Protein 3PU2 (pdb70)

Structure (mmCIF, N/CA/C/O backbone):
data_3PU2
#
_entry.id   3PU2
#
_cell.length_a   75.214
_cell.length_b   35.856
_cell.length_c   230.468
_cell.angle_alpha   90.000
_cell.angle_beta   98.980
_cell.angle_gamma   90.000
#
_symmetry.space_group_name_H-M   'P 1 2 1'
#
loop_
_entity.id
_entity.type
_entity.pdbx_description
1 polymer 'uncharacterized protein'
2 water water
#
loop_
_atom_site.group_PDB
_atom_site.id
_atom_site.type_symbol
_atom_site.label_atom_id
_atom_site.label_alt_id
_atom_site.label_comp_id
_atom_site.label_asym_id
_atom_site.label_entity_id
_atom_site.label_seq_id
_atom_site.pdbx_PDB_ins_code
_atom_site.Cartn_x
_atom_site.Cartn_y
_atom_site.Cartn_z
_atom_site.occupancy
_atom_site.B_iso_or_equiv
_atom_site.auth_seq_id
_atom_site.auth_comp_id
_atom_site.auth_asym_id
_atom_site.auth_atom_id
_atom_site.pdbx_PDB_model_num
ATOM 1 N N . GLU A 1 4 ? 81.361 16.072 83.509 1.00 59.28 16 GLU A N 1
ATOM 2 C CA . GLU A 1 4 ? 80.159 16.916 83.250 1.00 66.71 16 GLU A CA 1
ATOM 3 C C . GLU A 1 4 ? 79.716 17.647 84.519 1.00 71.67 16 GLU A C 1
ATOM 4 O O . GLU A 1 4 ? 80.352 17.524 85.567 1.00 75.08 16 GLU A O 1
ATOM 10 N N . ILE A 1 5 ? 78.614 18.386 84.418 1.00 63.22 17 ILE A N 1
ATOM 11 C CA . ILE A 1 5 ? 78.099 19.193 85.522 1.00 68.11 17 ILE A CA 1
ATOM 12 C C . ILE A 1 5 ? 77.489 18.455 86.715 1.00 59.62 17 ILE A C 1
ATOM 13 O O . ILE A 1 5 ? 76.492 17.740 86.589 1.00 55.42 17 ILE A O 1
ATOM 18 N N . GLN A 1 6 ? 78.085 18.672 87.884 1.00 62.95 18 GLN A N 1
ATOM 19 C CA . GLN A 1 6 ? 77.633 18.037 89.119 1.00 83.10 18 GLN A CA 1
ATOM 20 C C . GLN A 1 6 ? 76.840 18.972 90.028 1.00 84.68 18 GLN A C 1
ATOM 21 O O . GLN A 1 6 ? 77.287 20.072 90.359 1.00 87.02 18 GLN A O 1
ATOM 27 N N . ILE A 1 7 ? 75.664 18.519 90.437 1.00 80.43 19 ILE A N 1
ATOM 28 C CA . ILE A 1 7 ? 74.828 19.278 91.347 1.00 69.05 19 ILE A CA 1
ATOM 29 C C . ILE A 1 7 ? 75.428 19.025 92.737 1.00 74.59 19 ILE A C 1
ATOM 30 O O . ILE A 1 7 ? 75.816 17.900 93.055 1.00 78.44 19 ILE A O 1
ATOM 35 N N . GLY A 1 8 ? 75.527 20.068 93.553 1.00 81.65 20 GLY A N 1
ATOM 36 C CA . GLY A 1 8 ? 76.075 19.905 94.887 1.00 84.10 20 GLY A CA 1
ATOM 37 C C . GLY A 1 8 ? 74.954 19.773 95.899 1.00 87.51 20 GLY A C 1
ATOM 38 O O . GLY A 1 8 ? 73.781 19.880 95.536 1.00 88.43 20 GLY A O 1
ATOM 39 N N . PRO A 1 9 ? 75.272 19.531 97.178 1.00 95.76 21 PRO A N 1
ATOM 40 C CA . PRO A 1 9 ? 74.222 19.396 98.198 1.00 97.56 21 PRO A CA 1
ATOM 41 C C . PRO A 1 9 ? 73.517 20.723 98.517 1.00 95.23 21 PRO A C 1
ATOM 42 O O . PRO A 1 9 ? 72.290 20.784 98.561 1.00 88.53 21 PRO A O 1
ATOM 46 N N . GLY A 1 10 ? 74.297 21.779 98.740 1.00 103.99 22 GLY A N 1
ATOM 47 C CA . GLY A 1 10 ? 73.726 23.086 99.032 1.00 109.55 22 GLY A CA 1
ATOM 48 C C . GLY A 1 10 ? 72.967 23.215 100.343 1.00 109.53 22 GLY A C 1
ATOM 49 O O . GLY A 1 10 ? 73.494 22.892 101.410 1.00 108.80 22 GLY A O 1
ATOM 50 N N . SER A 1 11 ? 71.731 23.710 100.263 1.00 89.14 23 SER A N 1
ATOM 51 C CA . SER A 1 11 ? 70.884 23.881 101.440 1.00 81.22 23 SER A CA 1
ATOM 52 C C . SER A 1 11 ? 69.482 24.358 101.061 1.00 76.49 23 SER A C 1
ATOM 53 O O . SER A 1 11 ? 69.131 24.420 99.880 1.00 72.52 23 SER A O 1
ATOM 56 N N . ALA A 1 12 ? 68.688 24.698 102.071 1.00 77.66 24 ALA A N 1
ATOM 57 C CA . ALA A 1 12 ? 67.312 25.143 101.871 1.00 79.86 24 ALA A CA 1
ATOM 58 C C . ALA A 1 12 ? 67.165 26.420 101.048 1.00 77.61 24 ALA A C 1
ATOM 59 O O . ALA A 1 12 ? 66.080 26.706 100.534 1.00 85.50 24 ALA A O 1
ATOM 61 N N . THR A 1 13 ? 68.242 27.191 100.934 1.00 55.79 25 THR A N 1
ATOM 62 C CA . THR A 1 13 ? 68.201 28.427 100.168 1.00 62.99 25 THR A CA 1
ATOM 63 C C . THR A 1 13 ? 69.473 28.596 99.357 1.00 63.98 25 THR A C 1
ATOM 64 O O . THR A 1 13 ? 69.785 29.704 98.931 1.00 63.46 25 THR A O 1
ATOM 68 N N . ARG A 1 14 ? 70.195 27.505 99.120 1.00 54.58 26 ARG A N 1
ATOM 69 C CA . ARG A 1 14 ? 71.454 27.585 98.387 1.00 48.49 26 ARG A CA 1
ATOM 70 C C . ARG A 1 14 ? 71.611 26.466 97.355 1.00 58.44 26 ARG A C 1
ATOM 71 O O . ARG A 1 14 ? 71.350 25.305 97.659 1.00 66.67 26 ARG A O 1
ATOM 79 N N . LEU A 1 15 ? 72.021 26.816 96.136 1.00 61.84 27 LEU A N 1
ATOM 80 C CA . LEU A 1 15 ? 72.231 25.823 95.080 1.00 52.65 27 LEU A CA 1
ATOM 81 C C . LEU A 1 15 ? 73.689 25.825 94.676 1.00 47.23 27 LEU A C 1
ATOM 82 O O . LEU A 1 15 ? 74.292 26.882 94.507 1.00 37.20 27 LEU A O 1
ATOM 87 N N . GLU A 1 16 ? 74.255 24.635 94.528 1.00 52.31 28 GLU A N 1
ATOM 88 C CA . GLU A 1 16 ? 75.659 24.507 94.175 1.00 70.25 28 GLU A CA 1
ATOM 89 C C . GLU A 1 16 ? 75.859 23.735 92.877 1.00 71.80 28 GLU A C 1
ATOM 90 O O . GLU A 1 16 ? 75.082 22.843 92.553 1.00 78.31 28 GLU A O 1
ATOM 96 N N . PHE A 1 17 ? 76.896 24.098 92.129 1.00 68.91 29 PHE A N 1
ATOM 97 C CA . PHE A 1 17 ? 77.207 23.438 90.862 1.00 67.95 29 PHE A CA 1
ATOM 98 C C . PHE A 1 17 ? 78.721 23.441 90.700 1.00 70.27 29 PHE A C 1
ATOM 99 O O . PHE A 1 17 ? 79.404 24.324 91.220 1.00 74.56 29 PHE A O 1
ATOM 107 N N . ARG A 1 18 ? 79.235 22.450 89.983 1.00 58.38 30 ARG A N 1
ATOM 108 C CA . ARG A 1 18 ? 80.664 22.333 89.732 1.00 64.84 30 ARG A CA 1
ATOM 109 C C . ARG A 1 18 ? 80.836 21.767 88.332 1.00 63.15 30 ARG A C 1
ATOM 110 O O . ARG A 1 18 ? 80.086 20.889 87.914 1.00 68.81 30 ARG A O 1
ATOM 118 N N . ARG A 1 19 ? 81.824 22.264 87.606 1.00 52.90 31 ARG A N 1
ATOM 119 C CA . ARG A 1 19 ? 82.053 21.797 86.252 1.00 52.77 31 ARG A CA 1
ATOM 120 C C . ARG A 1 19 ? 83.512 21.969 85.839 1.00 51.54 31 ARG A C 1
ATOM 121 O O . ARG A 1 19 ? 84.139 22.979 86.145 1.00 44.60 31 ARG A O 1
ATOM 129 N N . HIS A 1 20 ? 84.048 20.973 85.143 1.00 46.69 32 HIS A N 1
ATOM 130 C CA . HIS A 1 20 ? 85.426 21.016 84.681 1.00 46.28 32 HIS A CA 1
ATOM 131 C C . HIS A 1 20 ? 85.498 21.718 83.329 1.00 51.30 32 HIS A C 1
ATOM 132 O O . HIS A 1 20 ? 84.574 21.639 82.524 1.00 60.70 32 HIS A O 1
ATOM 139 N N . PHE A 1 21 ? 86.603 22.403 83.081 1.00 46.06 33 PHE A N 1
ATOM 140 C CA . PHE A 1 21 ? 86.793 23.130 81.838 1.00 49.58 33 PHE A CA 1
ATOM 141 C C . PHE A 1 21 ? 88.250 22.975 81.435 1.00 67.94 33 PHE A C 1
ATOM 142 O O . PHE A 1 21 ? 89.149 23.132 82.261 1.00 76.50 33 PHE A O 1
ATOM 150 N N . ALA A 1 22 ? 88.479 22.681 80.160 1.00 55.55 34 ALA A N 1
ATOM 151 C CA . ALA A 1 22 ? 89.827 22.499 79.650 1.00 61.19 34 ALA A CA 1
ATOM 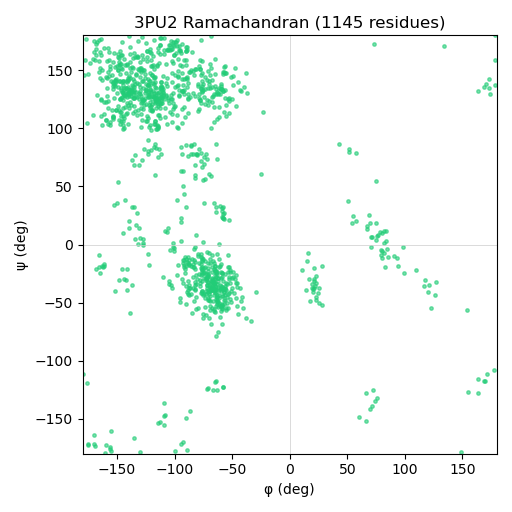152 C C . ALA A 1 22 ? 90.478 23.827 79.279 1.00 57.69 34 ALA A C 1
ATOM 153 O O . ALA A 1 22 ? 90.554 24.175 78.102 1.00 53.64 34 ALA A O 1
ATOM 155 N N . ALA A 1 23 ? 90.949 24.563 80.281 1.00 54.46 35 ALA A N 1
ATOM 156 C CA . ALA A 1 23 ? 91.597 25.849 80.045 1.00 61.76 35 ALA A CA 1
ATOM 157 C C . ALA A 1 23 ? 92.179 26.410 81.336 1.00 65.47 35 ALA A C 1
ATOM 158 O O . ALA A 1 23 ? 91.741 26.060 82.424 1.00 51.17 35 ALA A O 1
ATOM 160 N N . THR A 1 24 ? 93.175 27.279 81.218 1.00 79.80 36 THR A N 1
ATOM 161 C CA . THR A 1 24 ? 93.792 27.867 82.399 1.00 81.31 36 THR A CA 1
ATOM 162 C C . THR A 1 24 ? 92.810 28.860 83.000 1.00 69.01 36 THR A C 1
ATOM 163 O O . THR A 1 24 ? 92.130 29.588 82.277 1.00 52.45 36 THR A O 1
ATOM 167 N N . PRO A 1 25 ? 92.733 28.913 84.335 1.00 65.07 37 PRO A N 1
ATOM 168 C CA . PRO A 1 25 ? 91.809 29.840 84.992 1.00 61.46 37 PRO A CA 1
ATOM 169 C C . PRO A 1 25 ? 91.845 31.265 84.438 1.00 62.07 37 PRO A C 1
ATOM 170 O O . PRO A 1 25 ? 90.857 31.987 84.510 1.00 67.50 37 PRO A O 1
ATOM 174 N N . GLU A 1 26 ? 92.976 31.659 83.869 1.00 61.11 38 GLU A N 1
ATOM 175 C CA . GLU A 1 26 ? 93.117 32.996 83.310 1.00 64.40 38 GLU A CA 1
ATOM 176 C C . GLU A 1 26 ? 92.245 33.145 82.073 1.00 65.50 38 GLU A C 1
ATOM 177 O O . GLU A 1 26 ? 91.770 34.238 81.755 1.00 61.30 38 GLU A O 1
ATOM 183 N N . GLN A 1 27 ? 92.055 32.041 81.361 1.00 80.17 39 GLN A N 1
ATOM 184 C CA . GLN A 1 27 ? 91.253 32.056 80.148 1.00 79.99 39 GLN A CA 1
ATOM 185 C C . GLN A 1 27 ? 89.801 31.903 80.517 1.00 71.58 39 GLN A C 1
ATOM 186 O O . GLN A 1 27 ? 88.930 32.508 79.901 1.00 71.83 39 GLN A O 1
ATOM 192 N N . LEU A 1 28 ? 89.539 31.086 81.525 1.00 52.32 40 LEU A N 1
ATOM 193 C CA . LEU A 1 28 ? 88.173 30.871 81.942 1.00 50.28 40 LEU A CA 1
ATOM 194 C C . LEU A 1 28 ? 87.588 32.155 82.528 1.00 62.20 40 LEU A C 1
ATOM 195 O O . LEU A 1 28 ? 86.423 32.480 82.289 1.00 67.51 40 LEU A O 1
ATOM 200 N N . TRP A 1 29 ? 88.395 32.885 83.291 1.00 60.16 41 TRP A N 1
ATOM 201 C CA . TRP A 1 29 ? 87.950 34.140 83.890 1.00 55.82 41 TRP A CA 1
ATOM 202 C C . TRP A 1 29 ? 87.627 35.151 82.790 1.00 61.73 41 TRP A C 1
ATOM 203 O O . TRP A 1 29 ? 86.680 35.924 82.916 1.00 58.14 41 TRP A O 1
ATOM 214 N N . ALA A 1 30 ? 88.399 35.141 81.709 1.00 65.78 42 ALA A N 1
ATOM 215 C CA . ALA A 1 30 ? 88.157 36.068 80.603 1.00 56.45 42 ALA A CA 1
ATOM 216 C C . ALA A 1 30 ? 86.839 35.718 79.903 1.00 55.57 42 ALA A C 1
ATOM 217 O O . ALA A 1 30 ? 86.157 36.595 79.354 1.00 58.89 42 ALA A O 1
ATOM 219 N N . ALA A 1 31 ? 86.490 34.431 79.935 1.00 45.97 43 ALA A N 1
ATOM 220 C CA . ALA A 1 31 ? 85.267 33.937 79.322 1.00 43.97 43 ALA A CA 1
ATOM 221 C C . ALA A 1 31 ? 84.063 34.271 80.186 1.00 48.93 43 ALA A C 1
ATOM 222 O O . ALA A 1 31 ? 83.021 34.665 79.679 1.00 54.73 43 ALA A O 1
ATOM 224 N N . LEU A 1 32 ? 84.221 34.105 81.496 1.00 57.25 44 LEU A N 1
ATOM 225 C CA . LEU A 1 32 ? 83.160 34.359 82.464 1.00 54.22 44 LEU A CA 1
ATOM 226 C C . LEU A 1 32 ? 82.889 35.828 82.793 1.00 56.84 44 LEU A C 1
ATOM 227 O O . LEU A 1 32 ? 81.817 36.158 83.323 1.00 56.53 44 LEU A O 1
ATOM 232 N N . THR A 1 33 ? 83.834 36.709 82.465 1.00 57.52 45 THR A N 1
ATOM 233 C CA . THR A 1 33 ? 83.680 38.125 82.797 1.00 58.22 45 THR A CA 1
ATOM 234 C C . THR A 1 33 ? 83.842 39.155 81.674 1.00 65.60 45 THR A C 1
ATOM 235 O O . THR A 1 33 ? 83.718 40.354 81.918 1.00 78.25 45 THR A O 1
ATOM 239 N N . SER A 1 34 ? 84.118 38.712 80.454 1.00 53.26 46 SER A N 1
ATOM 240 C CA . SER A 1 34 ? 84.279 39.657 79.357 1.00 49.90 46 SER A CA 1
ATOM 241 C C . SER A 1 34 ? 82.990 39.891 78.561 1.00 53.19 46 SER A C 1
ATOM 242 O O . SER A 1 34 ? 82.294 38.958 78.187 1.00 50.85 46 SER A O 1
ATOM 245 N N . PRO A 1 35 ? 82.652 41.161 78.305 1.00 59.66 47 PRO A N 1
ATOM 246 C CA . PRO A 1 35 ? 81.441 41.495 77.551 1.00 52.94 47 PRO A CA 1
ATOM 247 C C . PRO A 1 35 ? 81.511 41.069 76.088 1.00 49.43 47 PRO A C 1
ATOM 248 O O . PRO A 1 35 ? 80.486 40.968 75.420 1.00 57.06 47 PRO A O 1
ATOM 252 N N . ALA A 1 36 ? 82.716 40.832 75.586 1.00 49.55 48 ALA A N 1
ATOM 253 C CA . ALA A 1 36 ? 82.878 40.425 74.194 1.00 58.23 48 ALA A CA 1
ATOM 254 C C . ALA A 1 36 ? 82.834 38.904 74.005 1.00 55.69 48 ALA A C 1
ATOM 255 O O . ALA A 1 36 ? 82.611 38.423 72.895 1.00 62.10 48 ALA A O 1
ATOM 257 N N . LEU A 1 37 ? 83.040 38.157 75.087 1.00 48.70 49 LEU A N 1
ATOM 258 C CA . LEU A 1 37 ? 83.039 36.703 75.034 1.00 47.07 49 LEU A CA 1
ATOM 259 C C . LEU A 1 37 ? 81.776 36.059 75.612 1.00 51.71 49 LEU A C 1
ATOM 260 O O . LEU A 1 37 ? 81.352 35.001 75.164 1.00 56.92 49 LEU A O 1
ATOM 265 N N . LEU A 1 38 ? 81.164 36.696 76.600 1.00 60.50 50 LEU A N 1
ATOM 266 C CA . LEU A 1 38 ? 79.961 36.144 77.216 1.00 53.53 50 LEU A CA 1
ATOM 267 C C . LEU A 1 38 ? 78.817 35.846 76.253 1.00 41.93 50 LEU A C 1
ATOM 268 O O . LEU A 1 38 ? 78.114 34.857 76.421 1.00 37.94 50 LEU A O 1
ATOM 273 N N . PRO A 1 39 ? 78.588 36.714 75.258 1.00 43.78 51 PRO A N 1
ATOM 274 C CA . PRO A 1 39 ? 77.502 36.485 74.301 1.00 43.13 51 PRO A CA 1
ATOM 275 C C . PRO A 1 39 ? 77.684 35.234 73.447 1.00 39.40 51 PRO A C 1
ATOM 276 O O . PRO A 1 39 ? 76.709 34.626 73.000 1.00 38.82 51 PRO A O 1
ATOM 280 N N . ALA A 1 40 ? 78.939 34.859 73.229 1.00 45.96 52 ALA A N 1
ATOM 281 C CA . ALA A 1 40 ? 79.264 33.708 72.412 1.00 50.89 52 ALA A CA 1
ATOM 282 C C . ALA A 1 40 ? 79.034 32.334 73.052 1.00 58.76 52 ALA A C 1
ATOM 283 O O . ALA A 1 40 ? 79.330 31.310 72.436 1.00 58.73 52 ALA A O 1
ATOM 285 N N . TRP A 1 41 ? 78.517 32.296 74.276 1.00 46.98 53 TRP A N 1
ATOM 286 C CA . TRP A 1 41 ? 78.248 31.011 74.919 1.00 46.64 53 TRP A CA 1
ATOM 287 C C . TRP A 1 41 ? 77.117 31.032 75.938 1.00 44.86 53 TRP A C 1
ATOM 288 O O . TRP A 1 41 ? 76.320 30.098 76.002 1.00 50.98 53 TRP A O 1
ATOM 299 N N . LEU A 1 42 ? 77.041 32.094 76.729 1.00 43.32 54 LEU A N 1
ATOM 300 C CA . LEU A 1 42 ? 76.007 32.211 77.754 1.00 35.00 54 LEU A CA 1
ATOM 301 C C . LEU A 1 42 ? 74.647 32.682 77.232 1.00 35.94 54 LEU A C 1
ATOM 302 O O . LEU A 1 42 ? 74.252 33.833 77.413 1.00 45.84 54 LEU A O 1
ATOM 307 N N . PHE A 1 43 ? 73.936 31.763 76.594 1.00 30.18 55 PHE A N 1
ATOM 308 C CA . PHE A 1 43 ? 72.622 32.031 76.035 1.00 36.07 55 PHE A CA 1
ATOM 309 C C . PHE A 1 43 ? 71.885 30.705 75.901 1.00 40.24 55 PHE A C 1
ATOM 310 O O . PHE A 1 43 ? 72.509 29.645 75.881 1.00 50.93 55 PHE A O 1
ATOM 318 N N . ALA A 1 44 ? 70.558 30.756 75.833 1.00 37.67 56 ALA A N 1
ATOM 319 C CA . ALA A 1 44 ? 69.785 29.528 75.667 1.00 39.56 56 ALA A CA 1
ATOM 320 C C . ALA A 1 44 ? 69.305 29.448 74.216 1.00 52.63 56 ALA A C 1
ATOM 321 O O . ALA A 1 44 ? 69.456 30.403 73.449 1.00 52.31 56 ALA A O 1
ATOM 323 N N . ARG A 1 45 ? 68.731 28.305 73.854 1.00 57.77 57 ARG A N 1
ATOM 324 C CA . ARG A 1 45 ? 68.224 28.050 72.504 1.00 56.05 57 ARG A CA 1
ATOM 325 C C . ARG A 1 45 ? 67.173 29.077 72.048 1.00 45.25 57 ARG A C 1
ATOM 326 O O . ARG A 1 45 ? 66.066 29.151 72.602 1.00 49.23 57 ARG A O 1
ATOM 334 N N . GLY A 1 46 ? 67.533 29.863 71.032 1.00 42.14 58 GLY A N 1
ATOM 335 C CA . GLY A 1 46 ? 66.630 30.871 70.500 1.00 55.89 58 GLY A CA 1
ATOM 336 C C . GLY A 1 46 ? 66.581 32.188 71.264 1.00 62.77 58 GLY A C 1
ATOM 337 O O . GLY A 1 46 ? 65.701 33.008 71.034 1.00 77.72 58 GLY A O 1
ATOM 338 N N . TRP A 1 47 ? 67.523 32.392 72.180 1.00 37.45 59 TRP A N 1
ATOM 339 C CA . TRP A 1 47 ? 67.585 33.613 72.972 1.00 23.31 59 TRP A CA 1
ATOM 340 C C . TRP A 1 47 ? 69.030 34.098 73.063 1.00 28.45 59 TRP A C 1
ATOM 341 O O . TRP A 1 47 ? 69.671 33.972 74.108 1.00 25.44 59 TRP A O 1
ATOM 352 N N . PRO A 1 48 ? 69.567 34.637 71.957 1.00 29.98 60 PRO A N 1
ATOM 353 C CA . PRO A 1 48 ? 70.933 35.148 71.919 1.00 28.46 60 PRO A CA 1
ATOM 354 C C . PRO A 1 48 ? 71.085 36.332 72.872 1.00 33.58 60 PRO A C 1
ATOM 355 O O . PRO A 1 48 ? 70.098 36.976 73.231 1.00 29.82 60 PRO A O 1
ATOM 367 N N . THR A 1 50 ? 71.812 39.946 73.543 1.00 35.15 62 THR A N 1
ATOM 368 C CA . THR A 1 50 ? 71.854 41.168 72.760 1.00 40.96 62 THR A CA 1
ATOM 369 C C . THR A 1 50 ? 72.489 42.356 73.468 1.00 44.00 62 THR A C 1
ATOM 370 O O . THR A 1 50 ? 72.928 43.294 72.807 1.00 49.61 62 THR A O 1
ATOM 374 N N . GLU A 1 51 ? 72.538 42.331 74.798 1.00 50.72 63 GLU A N 1
ATOM 375 C CA . GLU A 1 51 ? 73.187 43.416 75.550 1.00 48.23 63 GLU A CA 1
ATOM 376 C C . GLU A 1 51 ? 74.012 42.818 76.674 1.00 40.22 63 GLU A C 1
ATOM 377 O O . GLU A 1 51 ? 73.538 41.964 77.428 1.00 34.86 63 GLU A O 1
ATOM 383 N N . CYS A 1 52 ? 75.253 43.263 76.793 1.00 40.59 64 CYS A N 1
ATOM 384 C CA . CYS A 1 52 ? 76.085 42.710 77.830 1.00 34.34 64 CYS A CA 1
ATOM 385 C C . CYS A 1 52 ? 77.095 43.668 78.432 1.00 49.69 64 CYS A C 1
ATOM 386 O O . CYS A 1 52 ? 78.133 43.972 77.846 1.00 66.14 64 CYS A O 1
ATOM 389 N N . VAL A 1 53 ? 76.767 44.128 79.627 1.00 40.22 65 VAL A N 1
ATOM 390 C CA . VAL A 1 53 ? 77.620 45.018 80.379 1.00 44.17 65 VAL A CA 1
ATOM 391 C C . VAL A 1 53 ? 78.104 44.208 81.575 1.00 46.31 65 VAL A C 1
ATOM 392 O O . VAL A 1 53 ? 77.305 43.674 82.340 1.00 47.72 65 VAL A O 1
ATOM 396 N N . PHE A 1 54 ? 79.416 44.102 81.713 1.00 36.94 66 PHE A N 1
ATOM 397 C CA . PHE A 1 54 ? 80.013 43.368 82.821 1.00 38.35 66 PHE A CA 1
ATOM 398 C C . PHE A 1 54 ? 81.309 44.099 83.168 1.00 50.85 66 PHE A C 1
ATOM 399 O O . PHE A 1 54 ? 82.154 44.365 82.301 1.00 51.72 66 PHE A O 1
ATOM 407 N N . GLU A 1 55 ? 81.436 44.453 84.439 1.00 39.36 67 GLU A N 1
ATOM 408 C CA . GLU A 1 55 ? 82.600 45.162 84.948 1.00 41.00 67 GLU A CA 1
ATOM 409 C C . GLU A 1 55 ? 83.012 44.339 86.164 1.00 58.10 67 GLU A C 1
ATOM 410 O O . GLU A 1 55 ? 82.390 44.444 87.216 1.00 64.23 67 GLU A O 1
ATOM 416 N N . PRO A 1 56 ? 84.053 43.495 86.030 1.00 61.61 68 PRO A N 1
ATOM 417 C CA . PRO A 1 56 ? 84.546 42.630 87.114 1.00 59.33 68 PRO A CA 1
ATOM 418 C C . PRO A 1 56 ? 85.487 43.235 88.152 1.00 61.56 68 PRO A C 1
ATOM 419 O O . PRO A 1 56 ? 86.601 42.741 88.349 1.00 53.09 68 PRO A O 1
ATOM 423 N N . HIS A 1 57 ? 85.018 44.293 88.814 1.00 65.29 69 HIS A N 1
ATOM 424 C CA . HIS A 1 57 ? 85.759 44.988 89.864 1.00 60.07 69 HIS A CA 1
ATOM 425 C C . HIS A 1 57 ? 84.723 45.503 90.850 1.00 56.87 69 HIS A C 1
ATOM 426 O O . HIS A 1 57 ? 83.614 45.838 90.443 1.00 63.64 69 HIS A O 1
ATOM 433 N N . LYS A 1 58 ? 85.063 45.561 92.139 1.00 48.70 70 LYS A N 1
ATOM 434 C CA . LYS A 1 58 ? 84.102 46.030 93.146 1.00 52.05 70 LYS A CA 1
ATOM 435 C C . LYS A 1 58 ? 83.248 47.219 92.671 1.00 44.10 70 LYS A C 1
ATOM 436 O O . LYS A 1 58 ? 83.752 48.169 92.057 1.00 51.24 70 LYS A O 1
ATOM 442 N N . GLY A 1 59 ? 81.946 47.133 92.949 1.00 39.39 71 GLY A N 1
ATOM 443 C CA . GLY A 1 59 ? 80.999 48.176 92.572 1.00 45.28 71 GLY A CA 1
ATOM 444 C C . GLY A 1 59 ? 80.562 48.104 91.120 1.00 52.38 71 GLY A C 1
ATOM 445 O O . GLY A 1 59 ? 79.687 48.850 90.679 1.00 58.66 71 GLY A O 1
ATOM 446 N N . GLY A 1 60 ? 81.174 47.191 90.376 1.00 42.37 72 GLY A N 1
ATOM 447 C CA . GLY A 1 60 ? 80.853 47.043 88.969 1.00 41.25 72 GLY A CA 1
ATOM 448 C C . GLY A 1 60 ? 79.397 46.771 88.653 1.00 42.34 72 GLY A C 1
ATOM 449 O O . GLY A 1 60 ? 78.660 46.201 89.455 1.00 40.93 72 GLY A O 1
ATOM 450 N N . LEU A 1 61 ? 78.992 47.188 87.461 1.00 49.78 73 LEU A N 1
ATOM 451 C CA . LEU A 1 61 ? 77.633 46.991 86.998 1.00 45.60 73 LEU A CA 1
ATOM 452 C C . LEU A 1 61 ? 77.559 45.753 86.116 1.00 37.90 73 LEU A C 1
ATOM 453 O O . LEU A 1 61 ? 78.492 45.437 85.386 1.00 41.21 73 LEU A O 1
ATOM 458 N N . ILE A 1 62 ? 76.441 45.052 86.221 1.00 36.90 74 ILE A N 1
ATOM 459 C CA . ILE A 1 62 ? 76.173 43.864 85.436 1.00 38.32 74 ILE A CA 1
ATOM 460 C C . ILE A 1 62 ? 74.798 44.085 84.836 1.00 40.27 74 ILE A C 1
ATOM 461 O O . ILE A 1 62 ? 73.825 44.287 85.564 1.00 37.17 74 ILE A O 1
ATOM 466 N N . ARG A 1 63 ? 74.723 44.058 83.512 1.00 23.79 75 ARG A N 1
ATOM 467 C CA . ARG A 1 63 ? 73.453 44.239 82.820 1.00 31.89 75 ARG A CA 1
ATOM 468 C C . ARG A 1 63 ? 73.432 43.278 81.636 1.00 38.85 75 ARG A C 1
ATOM 469 O O . ARG A 1 63 ? 74.302 43.351 80.774 1.00 42.98 75 ARG A O 1
ATOM 477 N N . GLN A 1 64 ? 72.459 42.366 81.610 1.00 38.25 76 GLN A N 1
ATOM 478 C CA . GLN A 1 64 ? 72.350 41.379 80.528 1.00 30.14 76 GLN A CA 1
ATOM 479 C C . GLN A 1 64 ? 70.942 41.303 79.955 1.00 35.17 76 GLN A C 1
ATOM 480 O O . GLN A 1 64 ? 69.953 41.336 80.697 1.00 41.11 76 GLN A O 1
ATOM 486 N N . VAL A 1 65 ? 70.857 41.215 78.630 1.00 28.36 77 VAL A N 1
ATOM 487 C CA . VAL A 1 65 ? 69.564 41.117 77.961 1.00 14.16 77 VAL A CA 1
ATOM 488 C C . VAL A 1 65 ? 69.564 40.108 76.832 1.00 22.83 77 VAL A C 1
ATOM 489 O O . VAL A 1 65 ? 70.396 40.143 75.936 1.00 41.77 77 VAL A O 1
ATOM 493 N N . TRP A 1 66 ? 68.601 39.208 76.879 1.00 35.62 78 TRP A N 1
ATOM 494 C CA . TRP A 1 66 ? 68.458 38.207 75.842 1.00 20.97 78 TRP A CA 1
ATOM 495 C C . TRP A 1 66 ? 67.170 38.530 75.082 1.00 31.17 78 TRP A C 1
ATOM 496 O O . TRP A 1 66 ? 66.150 38.925 75.672 1.00 34.39 78 TRP A O 1
ATOM 507 N N . THR A 1 67 ? 67.237 38.381 73.769 1.00 33.77 79 THR A N 1
ATOM 508 C CA . THR A 1 67 ? 66.090 38.618 72.926 1.00 24.44 79 THR A CA 1
ATOM 509 C C . THR A 1 67 ? 65.714 37.308 72.262 1.00 29.90 79 THR A C 1
ATOM 510 O O . THR A 1 67 ? 66.530 36.673 71.582 1.00 47.02 79 THR A O 1
ATOM 514 N N . GLY A 1 68 ? 64.466 36.916 72.455 1.00 29.52 80 GLY A N 1
ATOM 515 C CA . GLY A 1 68 ? 63.992 35.679 71.863 1.00 50.97 80 GLY A CA 1
ATOM 516 C C . GLY A 1 68 ? 63.304 35.884 70.528 1.00 53.70 80 GLY A C 1
ATOM 517 O O . GLY A 1 68 ? 63.339 36.989 69.968 1.00 41.60 80 GLY A O 1
ATOM 518 N N . PRO A 1 69 ? 62.685 34.828 69.976 1.00 62.31 81 PRO A N 1
ATOM 519 C CA . PRO A 1 69 ? 62.016 35.013 68.696 1.00 70.50 81 PRO A CA 1
ATOM 520 C C . PRO A 1 69 ? 60.813 35.894 69.008 1.00 79.46 81 PRO A C 1
ATOM 521 O O . PRO A 1 69 ? 60.347 35.935 70.157 1.00 88.15 81 PRO A O 1
ATOM 525 N N . GLU A 1 70 ? 60.329 36.610 68.004 1.00 70.46 82 GLU A N 1
ATOM 526 C CA . GLU A 1 70 ? 59.181 37.489 68.191 1.00 64.78 82 GLU A CA 1
ATOM 527 C C . GLU A 1 70 ? 59.509 38.829 68.850 1.00 49.17 82 GLU A C 1
ATOM 528 O O . GLU A 1 70 ? 58.656 39.713 68.915 1.00 56.79 82 GLU A O 1
ATOM 534 N N . GLY A 1 71 ? 60.738 38.976 69.337 1.00 37.44 83 GLY A N 1
ATOM 535 C CA . GLY A 1 71 ? 61.145 40.235 69.941 1.00 43.12 83 GLY A CA 1
ATOM 536 C C . GLY A 1 71 ? 61.153 40.419 71.454 1.00 44.35 83 GLY A C 1
ATOM 537 O O . GLY A 1 71 ? 61.884 41.284 71.945 1.00 57.53 83 GLY A O 1
ATOM 538 N N . ARG A 1 72 ? 60.360 39.651 72.203 1.00 23.15 84 ARG A N 1
ATOM 539 C CA . ARG A 1 72 ? 60.343 39.818 73.665 1.00 28.35 84 ARG A CA 1
ATOM 540 C C . ARG A 1 72 ? 61.744 39.673 74.278 1.00 35.89 84 ARG A C 1
ATOM 541 O O . ARG A 1 72 ? 62.593 38.930 73.770 1.00 44.54 84 ARG A O 1
ATOM 549 N N . THR A 1 73 ? 61.984 40.406 75.364 1.00 46.47 85 THR A N 1
ATOM 550 C CA . THR A 1 73 ? 63.270 40.349 76.047 1.00 34.64 85 THR A CA 1
ATOM 551 C C . THR A 1 73 ? 63.174 39.775 77.451 1.00 43.66 85 THR A C 1
ATOM 552 O O . THR A 1 73 ? 62.091 39.586 78.015 1.00 51.29 85 THR A O 1
ATOM 556 N N . ARG A 1 74 ? 64.341 39.502 78.004 1.00 33.20 86 ARG A N 1
ATOM 557 C CA . ARG A 1 74 ? 64.463 38.953 79.327 1.00 32.67 86 ARG A CA 1
ATOM 558 C C . ARG A 1 74 ? 65.829 39.437 79.785 1.00 44.00 86 ARG A C 1
ATOM 559 O O . ARG A 1 74 ? 66.836 39.256 79.086 1.00 44.87 86 ARG A O 1
ATOM 567 N N . GLY A 1 75 ? 65.871 40.081 80.942 1.00 39.98 87 GLY A N 1
ATOM 568 C CA . GLY A 1 75 ? 67.148 40.573 81.400 1.00 29.35 87 GLY A CA 1
ATOM 569 C C . GLY A 1 75 ? 67.375 40.545 82.889 1.00 40.67 87 GLY A C 1
ATOM 570 O O . GLY A 1 75 ? 66.480 40.226 83.684 1.00 41.55 87 GLY A O 1
ATOM 571 N N . LEU A 1 76 ? 68.596 40.897 83.265 1.00 39.03 88 LEU A N 1
ATOM 572 C CA . LEU A 1 76 ? 68.960 40.920 84.660 1.00 42.78 88 LEU A CA 1
ATOM 573 C C . LEU A 1 76 ? 69.987 42.010 84.931 1.00 50.63 88 LEU A C 1
ATOM 574 O O . LEU A 1 76 ? 70.718 42.437 84.043 1.00 52.47 88 LEU A O 1
ATOM 579 N N . THR A 1 77 ? 70.005 42.466 86.171 1.00 50.75 89 THR A N 1
ATOM 580 C CA . THR A 1 77 ? 70.926 43.491 86.606 1.00 49.73 89 THR A CA 1
ATOM 581 C C . THR A 1 77 ? 71.542 42.929 87.865 1.00 42.08 89 THR A C 1
ATOM 582 O O . THR A 1 77 ? 70.963 42.051 88.511 1.00 47.51 89 THR A O 1
ATOM 586 N N . GLY A 1 78 ? 72.717 43.427 88.207 1.00 48.58 90 GLY A N 1
ATOM 587 C CA . GLY A 1 78 ? 73.388 42.961 89.399 1.00 44.78 90 GLY A CA 1
ATOM 588 C C . GLY A 1 78 ? 74.557 43.880 89.636 1.00 52.79 90 GLY A C 1
ATOM 589 O O . GLY A 1 78 ? 74.851 44.768 88.825 1.00 35.55 90 GLY A O 1
ATOM 590 N N . ARG A 1 79 ? 75.238 43.660 90.748 1.00 50.76 91 ARG A N 1
ATOM 591 C CA . ARG A 1 79 ? 76.375 44.477 91.104 1.00 48.07 91 ARG A CA 1
ATOM 592 C C . ARG A 1 79 ? 77.508 43.545 91.502 1.00 37.56 91 ARG A C 1
ATOM 593 O O . ARG A 1 79 ? 77.268 42.539 92.164 1.00 35.57 91 ARG A O 1
ATOM 601 N N . VAL A 1 80 ? 78.730 43.848 91.090 1.00 33.29 92 VAL A N 1
ATOM 602 C CA . VAL A 1 80 ? 79.849 43.031 91.521 1.00 35.30 92 VAL A CA 1
ATOM 603 C C . VAL A 1 80 ? 80.166 43.452 92.970 1.00 52.96 92 VAL A C 1
ATOM 604 O O . VAL A 1 80 ? 80.396 44.630 93.231 1.00 68.44 92 VAL A O 1
ATOM 608 N N . ILE A 1 81 ? 80.164 42.496 93.904 1.00 52.45 93 ILE A N 1
ATOM 609 C CA . ILE A 1 81 ? 80.452 42.765 95.321 1.00 33.72 93 ILE A CA 1
ATOM 610 C C . ILE A 1 81 ? 81.943 42.703 95.601 1.00 42.63 93 ILE A C 1
ATOM 611 O O . ILE A 1 81 ? 82.463 43.455 96.415 1.00 56.82 93 ILE A O 1
ATOM 616 N N . LEU A 1 82 ? 82.625 41.778 94.941 1.00 54.94 94 LEU A N 1
ATOM 617 C CA . LEU A 1 82 ? 84.064 41.645 95.099 1.00 63.47 94 LEU A CA 1
ATOM 618 C C . LEU A 1 82 ? 84.640 40.820 93.954 1.00 58.95 94 LEU A C 1
ATOM 619 O O . LEU A 1 82 ? 83.961 39.941 93.418 1.00 65.25 94 LEU A O 1
ATOM 624 N N . ALA A 1 83 ? 85.893 41.097 93.594 1.00 52.72 95 ALA A N 1
ATOM 625 C CA . ALA A 1 83 ? 86.539 40.394 92.488 1.00 53.62 95 ALA A CA 1
ATOM 626 C C . ALA A 1 83 ? 88.046 40.194 92.658 1.00 57.63 95 ALA A C 1
ATOM 627 O O . ALA A 1 83 ? 88.835 41.154 92.642 1.00 55.81 95 ALA A O 1
ATOM 629 N N . GLU A 1 84 ? 88.432 38.929 92.792 1.00 63.07 96 GLU A N 1
ATOM 630 C CA . GLU A 1 84 ? 89.826 38.538 92.952 1.00 68.33 96 GLU A CA 1
ATOM 631 C C . GLU A 1 84 ? 90.302 37.717 91.737 1.00 66.40 96 GLU A C 1
ATOM 632 O O . GLU A 1 84 ? 90.431 36.493 91.814 1.00 73.76 96 GLU A O 1
ATOM 638 N N . PRO A 1 85 ? 90.554 38.376 90.592 1.00 45.79 97 PRO A N 1
ATOM 639 C CA . PRO A 1 85 ? 91.008 37.580 89.445 1.00 44.62 97 PRO A CA 1
ATOM 640 C C . PRO A 1 85 ? 92.258 36.755 89.709 1.00 59.95 97 PRO A C 1
ATOM 641 O O . PRO A 1 85 ? 93.243 37.268 90.235 1.00 72.81 97 PRO A O 1
ATOM 645 N N . PRO A 1 86 ? 92.239 35.471 89.315 1.00 67.84 98 PRO A N 1
ATOM 646 C CA . PRO A 1 86 ? 91.064 34.889 88.663 1.00 68.92 98 PRO A CA 1
ATOM 647 C C . PRO A 1 86 ? 90.159 33.908 89.423 1.00 74.91 98 PRO A C 1
ATOM 648 O O . PRO A 1 86 ? 89.272 33.300 88.821 1.00 92.57 98 PRO A O 1
ATOM 652 N N . HIS A 1 87 ? 90.333 33.777 90.733 1.00 65.65 99 HIS A N 1
ATOM 653 C CA . HIS A 1 87 ? 89.732 32.685 91.489 1.00 79.45 99 HIS A CA 1
ATOM 654 C C . HIS A 1 87 ? 88.383 32.939 92.122 1.00 77.06 99 HIS A C 1
ATOM 655 O O . HIS A 1 87 ? 87.700 31.997 92.524 1.00 87.95 99 HIS A O 1
ATOM 662 N N . ARG A 1 88 ? 87.996 34.196 92.233 1.00 61.54 100 ARG A N 1
ATOM 663 C CA . ARG A 1 88 ? 86.728 34.464 92.881 1.00 50.10 100 ARG A CA 1
ATOM 664 C C . ARG A 1 88 ? 86.026 35.717 92.404 1.00 43.24 100 ARG A C 1
ATOM 665 O O . ARG A 1 88 ? 86.658 36.725 92.101 1.00 50.10 100 ARG A O 1
ATOM 673 N N . LEU A 1 89 ? 84.706 35.636 92.320 1.00 45.10 101 LEU A N 1
ATOM 674 C CA . LEU A 1 89 ? 83.884 36.772 91.913 1.00 43.51 101 LEU A CA 1
ATOM 675 C C . LEU A 1 89 ? 82.529 36.578 92.558 1.00 47.69 101 LEU A C 1
ATOM 676 O O . LEU A 1 89 ? 81.984 35.467 92.593 1.00 42.52 101 LEU A O 1
ATOM 681 N N . ILE A 1 90 ? 81.990 37.665 93.083 1.00 53.01 102 ILE A N 1
ATOM 682 C CA . ILE A 1 90 ? 80.702 37.622 93.744 1.00 41.37 102 ILE A CA 1
ATOM 683 C C . ILE A 1 90 ? 79.887 38.808 93.257 1.00 40.93 102 ILE A C 1
ATOM 684 O O . ILE A 1 90 ? 80.379 39.952 93.212 1.00 40.97 102 ILE A O 1
ATOM 689 N N . HIS A 1 91 ? 78.653 38.538 92.861 1.00 35.12 103 HIS A N 1
ATOM 690 C CA . HIS A 1 91 ? 77.792 39.611 92.421 1.00 33.20 103 HIS A CA 1
ATOM 691 C C . HIS A 1 91 ? 76.377 39.252 92.757 1.00 40.59 103 HIS A C 1
ATOM 692 O O . HIS A 1 91 ? 76.064 38.095 93.060 1.00 36.42 103 HIS A O 1
ATOM 699 N N . SER A 1 92 ? 75.519 40.252 92.727 1.00 38.02 104 SER A N 1
ATOM 700 C CA . SER A 1 92 ? 74.121 40.019 93.002 1.00 34.94 104 SER A CA 1
ATOM 701 C C . SER A 1 92 ? 73.467 39.883 91.629 1.00 40.27 104 SER A C 1
ATOM 702 O O . SER A 1 92 ? 74.043 40.307 90.630 1.00 39.62 104 SER A O 1
ATOM 705 N N . GLU A 1 93 ? 72.295 39.260 91.575 1.00 30.35 105 GLU A N 1
ATOM 706 C CA . GLU A 1 93 ? 71.567 39.119 90.324 1.00 29.65 105 GLU A CA 1
ATOM 707 C C . GLU A 1 93 ? 70.106 39.356 90.633 1.00 37.55 105 GLU A C 1
ATOM 708 O O . GLU A 1 93 ? 69.626 39.004 91.713 1.00 40.32 105 GLU A O 1
ATOM 714 N N . LEU A 1 94 ? 69.406 39.965 89.687 1.00 33.31 106 LEU A N 1
ATOM 715 C CA . LEU A 1 94 ? 67.984 40.213 89.829 1.00 43.05 106 LEU A CA 1
ATOM 716 C C . LEU A 1 94 ? 67.337 40.299 88.454 1.00 42.42 106 LEU A C 1
ATOM 717 O O . LEU A 1 94 ? 67.598 41.238 87.706 1.00 50.30 106 LEU A O 1
ATOM 722 N N . TYR A 1 95 ? 66.524 39.293 88.119 1.00 39.07 107 TYR A N 1
ATOM 723 C CA . TYR A 1 95 ? 65.813 39.304 86.833 1.00 42.67 107 TYR A CA 1
ATOM 724 C C . TYR A 1 95 ? 64.512 40.066 87.032 1.00 52.75 107 TYR A C 1
ATOM 725 O O . TYR A 1 95 ? 64.444 40.993 87.858 1.00 50.36 107 TYR A O 1
ATOM 734 N N . ASP A 1 96 ? 63.468 39.584 86.348 1.00 72.35 108 ASP A N 1
ATOM 735 C CA . ASP A 1 96 ? 62.127 40.163 86.392 1.00 68.09 108 ASP A CA 1
ATOM 736 C C . ASP A 1 96 ? 61.029 39.115 86.193 1.00 61.83 108 ASP A C 1
ATOM 737 O O . ASP A 1 96 ? 60.249 39.234 85.243 1.00 68.01 108 ASP A O 1
ATOM 742 N N . THR A 1 100 ? 60.507 35.260 88.633 1.00 71.26 112 THR A N 1
ATOM 743 C CA . THR A 1 100 ? 61.588 35.890 89.375 1.00 76.90 112 THR A CA 1
ATOM 744 C C . THR A 1 100 ? 62.072 34.959 90.505 1.00 83.42 112 THR A C 1
ATOM 745 O O . THR A 1 100 ? 62.534 33.825 90.260 1.00 68.98 112 THR A O 1
ATOM 749 N N . GLY A 1 101 ? 61.945 35.464 91.733 1.00 101.14 113 GLY A N 1
ATOM 750 C CA . GLY A 1 101 ? 62.356 34.759 92.933 1.00 87.07 113 GLY A CA 1
ATOM 751 C C . GLY A 1 101 ? 62.663 35.807 93.993 1.00 80.79 113 GLY A C 1
ATOM 752 O O . GLY A 1 101 ? 62.073 35.818 95.071 1.00 90.09 113 GLY A O 1
ATOM 753 N N . GLY A 1 102 ? 63.573 36.715 93.652 1.00 72.29 114 GLY A N 1
ATOM 754 C CA . GLY A 1 102 ? 64.004 37.780 94.548 1.00 59.63 114 GLY A CA 1
ATOM 755 C C . GLY A 1 102 ? 65.461 38.044 94.189 1.00 55.50 114 GLY A C 1
ATOM 756 O O . GLY A 1 102 ? 65.986 37.401 93.266 1.00 47.50 114 GLY A O 1
ATOM 757 N N . GLU A 1 103 ? 66.130 38.959 94.885 1.00 50.32 115 GLU A N 1
ATOM 758 C CA . GLU A 1 103 ? 67.534 39.224 94.560 1.00 46.99 115 GLU A CA 1
ATOM 759 C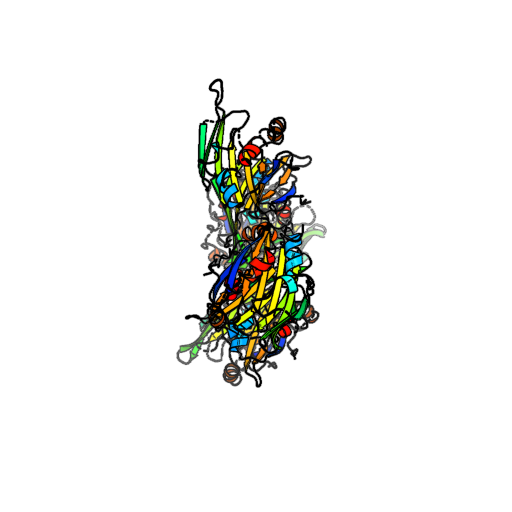 C . GLU A 1 103 ? 68.396 38.034 94.984 1.00 45.38 115 GLU A C 1
ATOM 760 O O . GLU A 1 103 ? 68.226 37.516 96.078 1.00 60.39 115 GLU A O 1
ATOM 766 N N . THR A 1 104 ? 69.311 37.592 94.128 1.00 33.98 116 THR A N 1
ATOM 767 C CA . THR A 1 104 ? 70.160 36.453 94.477 1.00 29.93 116 THR A CA 1
ATOM 768 C C . THR A 1 104 ? 71.643 36.813 94.514 1.00 35.70 116 THR A C 1
ATOM 769 O O . THR A 1 104 ? 72.089 37.761 93.845 1.00 37.75 116 THR A O 1
ATOM 773 N N . LEU A 1 105 ? 72.414 36.057 95.290 1.00 43.66 117 LEU A N 1
ATOM 774 C CA . LEU A 1 105 ? 73.856 36.306 95.367 1.00 42.07 117 LEU A CA 1
ATOM 775 C C . LEU A 1 105 ? 74.578 35.104 94.772 1.00 42.92 117 LEU A C 1
ATOM 776 O O . LEU A 1 105 ? 74.437 33.978 95.260 1.00 42.76 117 LEU A O 1
ATOM 781 N N . VAL A 1 106 ? 75.365 35.365 93.733 1.00 33.88 118 VAL A N 1
ATOM 782 C CA . VAL A 1 106 ? 76.083 34.335 93.005 1.00 33.26 118 VAL A CA 1
ATOM 783 C C . VAL A 1 106 ? 77.572 34.326 93.261 1.00 39.32 118 VAL A C 1
ATOM 784 O O . VAL A 1 106 ? 78.238 35.342 93.109 1.00 45.42 118 VAL A O 1
ATOM 788 N N . THR A 1 107 ? 78.100 33.159 93.605 1.00 53.54 119 THR A N 1
ATOM 789 C CA . THR A 1 107 ? 79.519 33.018 93.915 1.00 60.05 119 THR A CA 1
ATOM 790 C C . THR A 1 107 ? 80.245 32.082 92.951 1.00 55.05 119 THR A C 1
ATOM 791 O O . THR A 1 107 ? 79.870 30.928 92.792 1.00 66.09 119 THR A O 1
ATOM 795 N N . LEU A 1 108 ? 81.289 32.588 92.313 1.00 43.92 120 LEU A N 1
ATOM 796 C CA . LEU A 1 108 ? 82.069 31.789 91.382 1.00 48.09 120 LEU A CA 1
ATOM 797 C C . LEU A 1 108 ? 83.478 31.628 91.916 1.00 58.37 120 LEU A C 1
ATOM 798 O O . LEU A 1 108 ? 84.177 32.605 92.187 1.00 58.37 120 LEU A O 1
ATOM 803 N N . GLN A 1 109 ? 83.898 30.385 92.048 1.00 70.17 121 GLN A N 1
ATOM 804 C CA . GLN A 1 109 ? 85.231 30.088 92.538 1.00 81.13 121 GLN A CA 1
ATOM 805 C C . GLN A 1 109 ? 85.946 29.248 91.477 1.00 78.36 121 GLN A C 1
ATOM 806 O O . GLN A 1 109 ? 85.426 28.220 91.035 1.00 76.23 121 GLN A O 1
ATOM 812 N N . LEU A 1 110 ? 87.130 29.692 91.066 1.00 68.15 122 LEU A N 1
ATOM 813 C CA . LEU A 1 110 ? 87.918 28.970 90.073 1.00 66.14 122 LEU A CA 1
ATOM 814 C C . LEU A 1 110 ? 89.212 28.395 90.669 1.00 82.64 122 LEU A C 1
ATOM 815 O O . LEU A 1 110 ? 90.135 29.138 90.986 1.00 88.21 122 LEU A O 1
ATOM 820 N N . LEU A 1 111 ? 89.270 27.073 90.820 1.00 81.83 123 LEU A N 1
ATOM 821 C CA . LEU A 1 111 ? 90.456 26.406 91.361 1.00 91.63 123 LEU A CA 1
ATOM 822 C C . LEU A 1 111 ? 91.060 25.463 90.327 1.00 99.99 123 LEU A C 1
ATOM 823 O O . LEU A 1 111 ? 90.353 24.650 89.732 1.00 104.38 123 LEU A O 1
ATOM 828 N N . PRO A 1 112 ? 92.380 25.563 90.094 1.00 103.48 124 PRO A N 1
ATOM 829 C CA . PRO A 1 112 ? 93.051 24.700 89.119 1.00 98.56 124 PRO A CA 1
ATOM 830 C C . PRO A 1 112 ? 92.976 23.242 89.533 1.00 94.76 124 PRO A C 1
ATOM 831 O O . PRO A 1 112 ? 93.253 22.905 90.680 1.00 101.81 124 PRO A O 1
ATOM 835 N N . VAL A 1 113 ? 92.581 22.390 88.594 1.00 70.43 125 VAL A N 1
ATOM 836 C CA . VAL A 1 113 ? 92.474 20.954 88.818 1.00 70.52 125 VAL A CA 1
ATOM 837 C C . VAL A 1 113 ? 93.259 20.316 87.686 1.00 74.52 125 VAL A C 1
ATOM 838 O O . VAL A 1 113 ? 93.554 20.983 86.702 1.00 80.57 125 VAL A O 1
ATOM 842 N N . GLU A 1 114 ? 93.624 19.046 87.819 1.00 86.71 126 GLU A N 1
ATOM 843 C CA . GLU A 1 114 ? 94.378 18.405 86.753 1.00 95.38 126 GLU A CA 1
ATOM 844 C C . GLU A 1 114 ? 93.474 18.280 85.538 1.00 86.08 126 GLU A C 1
ATOM 845 O O . GLU A 1 114 ? 92.366 17.749 85.631 1.00 79.69 126 GLU A O 1
ATOM 851 N N . GLY A 1 115 ? 93.950 18.778 84.401 1.00 96.18 127 GLY A N 1
ATOM 852 C CA . GLY A 1 115 ? 93.167 18.730 83.179 1.00 94.17 127 GLY A CA 1
ATOM 853 C C . GLY A 1 115 ? 92.843 20.131 82.689 1.00 95.49 127 GLY A C 1
ATOM 854 O O . GLY A 1 115 ? 92.802 20.383 81.479 1.00 96.07 127 GLY A O 1
ATOM 855 N N . GLY A 1 116 ? 92.618 21.040 83.639 1.00 86.68 128 GLY A N 1
ATOM 856 C CA . GLY A 1 116 ? 92.303 22.424 83.317 1.00 83.62 128 GLY A CA 1
ATOM 857 C C . GLY A 1 116 ? 91.840 23.107 84.596 1.00 83.80 128 GLY A C 1
ATOM 858 O O . GLY A 1 116 ? 92.598 23.213 85.559 1.00 87.43 128 GLY A O 1
ATOM 859 N N . THR A 1 117 ? 90.593 23.574 84.605 1.00 84.32 129 THR A N 1
ATOM 860 C CA . THR A 1 117 ? 90.045 24.375 85.702 1.00 73.95 129 THR A CA 1
ATOM 861 C C . THR A 1 117 ? 88.700 23.800 86.143 1.00 76.04 129 THR A C 1
ATOM 862 O O . THR A 1 117 ? 87.999 23.163 85.363 1.00 87.94 129 THR A O 1
ATOM 866 N N . GLU A 1 118 ? 88.349 24.005 87.403 1.00 80.73 130 GLU A N 1
ATOM 867 C CA . GLU A 1 118 ? 87.059 23.551 87.888 1.00 75.65 130 GLU A CA 1
ATOM 868 C C . GLU A 1 118 ? 86.311 24.794 88.333 1.00 64.45 130 GLU A C 1
ATOM 869 O O . GLU A 1 118 ? 86.838 25.592 89.105 1.00 51.70 130 GLU A O 1
ATOM 875 N N . LEU A 1 119 ? 85.091 24.966 87.836 1.00 70.59 131 LEU A N 1
ATOM 876 C CA . LEU A 1 119 ? 84.282 26.119 88.206 1.00 60.62 131 LEU A CA 1
ATOM 877 C C . LEU A 1 119 ? 83.260 25.710 89.238 1.00 65.28 131 LEU A C 1
ATOM 878 O O . LEU A 1 119 ? 82.402 24.864 88.972 1.00 73.87 131 LEU A O 1
ATOM 883 N N . ALA A 1 120 ? 83.375 26.296 90.425 1.00 65.56 132 ALA A N 1
ATOM 884 C CA . ALA A 1 120 ? 82.434 26.032 91.504 1.00 59.74 132 ALA A CA 1
ATOM 885 C C . ALA A 1 120 ? 81.530 27.261 91.571 1.00 56.38 132 ALA A C 1
ATOM 886 O O . ALA A 1 120 ? 82.010 28.395 91.698 1.00 59.51 132 ALA A O 1
ATOM 896 N N . ALA A 1 122 ? 77.797 28.921 93.244 1.00 49.23 134 ALA A N 1
ATOM 897 C CA . ALA A 1 122 ? 76.766 28.846 94.274 1.00 42.15 134 ALA A CA 1
ATOM 898 C C . ALA A 1 122 ? 75.833 30.046 94.158 1.00 44.72 134 ALA A C 1
ATOM 899 O O . ALA A 1 122 ? 76.269 31.174 93.864 1.00 42.06 134 ALA A O 1
ATOM 901 N N . VAL A 1 123 ? 74.550 29.803 94.402 1.00 48.84 135 VAL A N 1
ATOM 902 C CA . VAL A 1 123 ? 73.557 30.855 94.320 1.00 54.58 135 VAL A CA 1
ATOM 903 C C . VAL A 1 123 ? 72.755 30.831 95.608 1.00 54.70 135 VAL A C 1
ATOM 904 O O . VAL A 1 123 ? 72.120 29.824 95.919 1.00 53.49 135 VAL A O 1
ATOM 908 N N . ASP A 1 124 ? 72.814 31.920 96.374 1.00 49.33 136 ASP A N 1
ATOM 909 C CA . ASP A 1 124 ? 72.058 31.998 97.615 1.00 42.23 136 ASP A CA 1
ATOM 910 C C . ASP A 1 124 ? 70.777 32.734 97.277 1.00 34.31 136 ASP A C 1
ATOM 911 O O . ASP A 1 124 ? 70.818 33.817 96.693 1.00 34.28 136 ASP A O 1
ATOM 916 N N . TYR A 1 125 ? 69.648 32.145 97.648 1.00 34.20 137 TYR A N 1
ATOM 917 C CA . TYR A 1 125 ? 68.330 32.713 97.386 1.00 42.15 137 TYR A CA 1
ATOM 918 C C . TYR A 1 125 ? 67.722 33.418 98.597 1.00 58.46 137 TYR A C 1
ATOM 919 O O . TYR A 1 125 ? 68.167 33.226 99.730 1.00 70.35 137 TYR A O 1
ATOM 928 N N . ALA A 1 126 ? 66.704 34.236 98.344 1.00 54.12 138 ALA A N 1
ATOM 929 C CA . ALA A 1 126 ? 66.032 35.004 99.395 1.00 49.55 138 ALA A CA 1
ATOM 930 C C . ALA A 1 126 ? 65.414 34.119 100.451 1.00 57.54 138 ALA A C 1
ATOM 931 O O . ALA A 1 126 ? 65.780 34.171 101.621 1.00 75.47 138 ALA A O 1
ATOM 933 N N . THR A 1 127 ? 64.464 33.306 100.017 1.00 56.36 139 THR A N 1
ATOM 934 C CA . THR A 1 127 ? 63.739 32.404 100.903 1.00 60.11 139 THR A CA 1
ATOM 935 C C . THR A 1 127 ? 63.983 30.951 100.511 1.00 63.69 139 THR A C 1
ATOM 936 O O . THR A 1 127 ? 64.687 30.674 99.548 1.00 68.67 139 THR A O 1
ATOM 940 N N . PRO A 1 128 ? 63.442 30.003 101.282 1.00 67.17 140 PRO A N 1
ATOM 941 C CA . PRO A 1 128 ? 63.704 28.631 100.845 1.00 65.53 140 PRO A CA 1
ATOM 942 C C . PRO A 1 128 ? 62.705 28.245 99.750 1.00 63.68 140 PRO A C 1
ATOM 943 O O . PRO A 1 128 ? 62.893 27.257 99.049 1.00 65.88 140 PRO A O 1
ATOM 947 N N . GLU A 1 129 ? 61.642 29.030 99.606 1.00 51.90 141 GLU A N 1
ATOM 948 C CA . GLU A 1 129 ? 60.640 28.758 98.578 1.00 58.08 141 GLU A CA 1
ATOM 949 C C . GLU A 1 129 ? 61.045 29.444 97.258 1.00 68.60 141 GLU A C 1
ATOM 950 O O . GLU A 1 129 ? 60.485 29.160 96.196 1.00 54.95 141 GLU A O 1
ATOM 956 N N . ALA A 1 130 ? 62.018 30.351 97.336 1.00 76.58 142 ALA A N 1
ATOM 957 C CA . ALA A 1 130 ? 62.524 31.041 96.150 1.00 59.05 142 ALA A CA 1
ATOM 958 C C . ALA A 1 130 ? 63.517 30.069 95.539 1.00 61.19 142 ALA A C 1
ATOM 959 O O . ALA A 1 130 ? 63.700 30.016 94.327 1.00 75.96 142 ALA A O 1
ATOM 961 N N . ARG A 1 131 ? 64.155 29.301 96.412 1.00 57.54 143 ARG A N 1
ATOM 962 C CA . ARG A 1 131 ? 65.124 28.295 96.017 1.00 62.35 143 ARG A CA 1
ATOM 963 C C . ARG A 1 131 ? 64.284 27.163 95.436 1.00 75.99 143 ARG A C 1
ATOM 964 O O . ARG A 1 131 ? 64.763 26.368 94.627 1.00 81.80 143 ARG A O 1
ATOM 972 N N . ASP A 1 132 ? 63.019 27.111 95.856 1.00 84.71 144 ASP A N 1
ATOM 973 C CA . ASP A 1 132 ? 62.071 26.096 95.395 1.00 94.45 144 ASP A CA 1
ATOM 974 C C . ASP A 1 132 ? 61.716 26.282 93.916 1.00 89.42 144 ASP A C 1
ATOM 975 O O . ASP A 1 132 ? 62.074 25.461 93.070 1.00 79.57 144 ASP A O 1
ATOM 980 N N . ALA A 1 133 ? 61.007 27.367 93.613 1.00 83.70 145 ALA A N 1
ATOM 981 C CA . ALA A 1 133 ? 60.596 27.660 92.245 1.00 72.31 145 ALA A CA 1
ATOM 982 C C . ALA A 1 133 ? 61.746 27.486 91.255 1.00 70.90 145 ALA A C 1
ATOM 983 O O . ALA A 1 133 ? 61.534 27.073 90.113 1.00 63.65 145 ALA A O 1
ATOM 985 N N . VAL A 1 134 ? 62.965 27.781 91.695 1.00 69.46 146 VAL A N 1
ATOM 986 C CA . VAL A 1 134 ? 64.123 27.684 90.815 1.00 56.54 146 VAL A CA 1
ATOM 987 C C . VAL A 1 134 ? 64.639 26.266 90.576 1.00 58.15 146 VAL A C 1
ATOM 988 O O . VAL A 1 134 ? 65.182 25.977 89.514 1.00 61.30 146 VAL A O 1
ATOM 992 N N . ALA A 1 135 ? 64.477 25.383 91.551 1.00 62.80 147 ALA A N 1
ATOM 993 C CA . ALA A 1 135 ? 64.925 24.003 91.381 1.00 57.04 147 ALA A CA 1
ATOM 994 C C . ALA A 1 135 ? 64.004 23.306 90.376 1.00 67.76 147 ALA A C 1
ATOM 995 O O . ALA A 1 135 ? 64.363 22.289 89.781 1.00 63.62 147 ALA A O 1
ATOM 997 N N . ALA A 1 136 ? 62.815 23.872 90.190 1.00 81.63 148 ALA A N 1
ATOM 998 C CA . ALA A 1 136 ? 61.826 23.323 89.266 1.00 84.88 148 ALA A CA 1
ATOM 999 C C . ALA A 1 136 ? 61.918 23.977 87.882 1.00 89.63 148 ALA A C 1
ATOM 1000 O O . ALA A 1 136 ? 60.971 23.916 87.094 1.00 92.00 148 ALA A O 1
ATOM 1002 N N . SER A 1 137 ? 63.063 24.603 87.604 1.00 81.79 149 SER A N 1
ATOM 1003 C CA . SER A 1 137 ? 63.327 25.275 86.329 1.00 65.29 149 SER A CA 1
ATOM 1004 C C . SER A 1 137 ? 64.475 24.599 85.622 1.00 71.25 149 SER A C 1
ATOM 1005 O O . SER A 1 137 ? 65.460 24.227 86.260 1.00 82.05 149 SER A O 1
ATOM 1008 N N . ALA A 1 138 ? 64.364 24.457 84.306 1.00 94.11 150 ALA A N 1
ATOM 1009 C CA . ALA A 1 138 ? 65.424 23.832 83.525 1.00 105.41 150 ALA A CA 1
ATOM 1010 C C . ALA A 1 138 ? 66.635 24.753 83.526 1.00 90.87 150 ALA A C 1
ATOM 1011 O O . ALA A 1 138 ? 67.312 24.921 82.514 1.00 93.01 150 ALA A O 1
ATOM 1021 N N . ALA A 1 140 ? 69.224 24.256 85.534 1.00 60.72 152 ALA A N 1
ATOM 1022 C CA . ALA A 1 140 ? 70.380 23.364 85.607 1.00 67.86 152 ALA A CA 1
ATOM 1023 C C . ALA A 1 140 ? 70.684 22.844 84.203 1.00 60.81 152 ALA A C 1
ATOM 1024 O O . ALA A 1 140 ? 71.841 22.646 83.819 1.00 52.84 152 ALA A O 1
ATOM 1026 N N . THR A 1 141 ? 69.616 22.684 83.458 1.00 60.20 153 THR A N 1
ATOM 1027 C CA . THR A 1 141 ? 69.659 22.150 82.134 1.00 66.40 153 THR A CA 1
ATOM 1028 C C . THR A 1 141 ? 70.186 23.161 81.177 1.00 65.06 153 THR A C 1
ATOM 1029 O O . THR A 1 141 ? 70.979 22.882 80.313 1.00 60.94 153 THR A O 1
ATOM 1033 N N . GLU A 1 142 ? 69.719 24.365 81.336 1.00 60.90 154 GLU A N 1
ATOM 1034 C CA . GLU A 1 142 ? 70.099 25.398 80.459 1.00 53.92 154 GLU A CA 1
ATOM 1035 C C . GLU A 1 142 ? 71.478 25.823 80.756 1.00 53.89 154 GLU A C 1
ATOM 1036 O O . GLU A 1 142 ? 72.141 26.370 79.923 1.00 62.68 154 GLU A O 1
ATOM 1055 N N . GLU A 1 144 ? 73.898 23.826 81.707 1.00 53.12 156 GLU A N 1
ATOM 1056 C CA . GLU A 1 144 ? 74.802 22.842 81.117 1.00 50.32 156 GLU A CA 1
ATOM 1057 C C . GLU A 1 144 ? 74.863 23.057 79.609 1.00 60.90 156 GLU A C 1
ATOM 1058 O O . GLU A 1 144 ? 75.920 22.918 78.992 1.00 71.80 156 GLU A O 1
ATOM 1064 N N . GLU A 1 145 ? 73.732 23.408 79.011 1.00 51.38 157 GLU A N 1
ATOM 1065 C CA . GLU A 1 145 ? 73.713 23.664 77.580 1.00 48.31 157 GLU A CA 1
ATOM 1066 C C . GLU A 1 145 ? 74.670 24.834 77.307 1.00 50.34 157 GLU A C 1
ATOM 1067 O O . GLU A 1 145 ? 75.353 24.870 76.275 1.00 56.64 157 GLU A O 1
ATOM 1073 N N . ALA A 1 146 ? 74.730 25.784 78.238 1.00 47.18 158 ALA A N 1
ATOM 1074 C CA . ALA A 1 146 ? 75.604 26.929 78.069 1.00 45.95 158 ALA A CA 1
ATOM 1075 C C . ALA A 1 146 ? 77.063 26.524 78.211 1.00 49.51 158 ALA A C 1
ATOM 1076 O O . ALA A 1 146 ? 77.898 26.919 77.393 1.00 43.19 158 ALA A O 1
ATOM 1078 N N . TYR A 1 147 ? 77.384 25.743 79.239 1.00 47.27 159 TYR A N 1
ATOM 1079 C CA . TYR A 1 147 ? 78.765 25.315 79.419 1.00 52.32 159 TYR A CA 1
ATOM 1080 C C . TYR A 1 147 ? 79.239 24.535 78.202 1.00 49.44 159 TYR A C 1
ATOM 1081 O O . TYR A 1 147 ? 80.399 24.652 77.787 1.00 46.07 159 TYR A O 1
ATOM 1090 N N . ARG A 1 148 ? 78.334 23.759 77.614 1.00 48.15 160 ARG A N 1
ATOM 1091 C CA . ARG A 1 148 ? 78.672 23.007 76.414 1.00 62.47 160 ARG A CA 1
ATOM 1092 C C . ARG A 1 148 ? 79.117 24.032 75.366 1.00 51.32 160 ARG A C 1
ATOM 1093 O O . ARG A 1 148 ? 80.110 23.845 74.678 1.00 46.02 160 ARG A O 1
ATOM 1101 N N . HIS A 1 149 ? 78.377 25.129 75.262 1.00 39.70 161 HIS A N 1
ATOM 1102 C CA . HIS A 1 149 ? 78.728 26.198 74.333 1.00 33.12 161 HIS A CA 1
ATOM 1103 C C . HIS A 1 149 ? 80.132 26.701 74.642 1.00 47.67 161 HIS A C 1
ATOM 1104 O O . HIS A 1 149 ? 80.938 26.926 73.735 1.00 52.60 161 HIS A O 1
ATOM 1111 N N . LEU A 1 150 ? 80.395 26.894 75.936 1.00 48.54 162 LEU A N 1
ATOM 1112 C CA . LEU A 1 150 ? 81.674 27.395 76.408 1.00 40.74 162 LEU A CA 1
ATOM 1113 C C . LEU A 1 150 ? 82.801 26.442 76.053 1.00 45.55 162 LEU A C 1
ATOM 1114 O O . LEU A 1 150 ? 83.909 26.874 75.711 1.00 44.06 162 LEU A O 1
ATOM 1119 N N . ASP A 1 151 ? 82.515 25.144 76.124 1.00 43.86 163 ASP A N 1
ATOM 1120 C CA . ASP A 1 151 ? 83.523 24.147 75.782 1.00 46.63 163 ASP A CA 1
ATOM 1121 C C . ASP A 1 151 ? 83.993 24.357 74.342 1.00 54.80 163 ASP A C 1
ATOM 1122 O O . ASP A 1 151 ? 85.196 24.457 74.083 1.00 61.31 163 ASP A O 1
ATOM 1127 N N . VAL A 1 152 ? 83.036 24.431 73.418 1.00 50.48 164 VAL A N 1
ATOM 1128 C CA . VAL A 1 152 ? 83.325 24.613 71.995 1.00 48.98 164 VAL A CA 1
ATOM 1129 C C . VAL A 1 152 ? 84.109 25.883 71.688 1.00 48.31 164 VAL A C 1
ATOM 1130 O O . VAL A 1 152 ? 84.947 25.908 70.781 1.00 60.27 164 VAL A O 1
ATOM 1142 N N . LEU A 1 154 ? 86.125 27.541 73.914 1.00 49.17 166 LEU A N 1
ATOM 1143 C CA . LEU A 1 154 ? 87.472 27.405 74.463 1.00 49.92 166 LEU A CA 1
ATOM 1144 C C . LEU A 1 154 ? 88.346 26.637 73.470 1.00 67.70 166 LEU A C 1
ATOM 1145 O O . LEU A 1 154 ? 89.432 27.087 73.107 1.00 80.63 166 LEU A O 1
ATOM 1150 N N . ALA A 1 155 ? 87.840 25.491 73.017 1.00 65.56 167 ALA A N 1
ATOM 1151 C CA . ALA A 1 155 ? 88.536 24.629 72.060 1.00 65.12 167 ALA A CA 1
ATOM 1152 C C . ALA A 1 155 ? 88.848 25.327 70.735 1.00 68.69 167 ALA A C 1
ATOM 1153 O O . ALA A 1 155 ? 89.921 25.130 70.163 1.00 80.10 167 ALA A O 1
ATOM 1155 N N . ALA A 1 156 ? 87.917 26.134 70.241 1.00 61.64 168 ALA A N 1
ATOM 1156 C CA . ALA A 1 156 ? 88.146 26.857 68.992 1.00 61.21 168 ALA A CA 1
ATOM 1157 C C . ALA A 1 156 ? 89.206 27.960 69.186 1.00 75.84 168 ALA A C 1
ATOM 1158 O O . ALA A 1 156 ? 89.643 28.593 68.223 1.00 86.96 168 ALA A O 1
ATOM 1160 N N . LEU A 1 157 ? 89.618 28.189 70.430 1.00 70.63 169 LEU A N 1
ATOM 1161 C CA . LEU A 1 157 ? 90.628 29.204 70.710 1.00 69.18 169 LEU A CA 1
ATOM 1162 C C . LEU A 1 157 ? 92.020 28.582 70.810 1.00 73.99 169 LEU A C 1
ATOM 1163 O O . LEU A 1 157 ? 92.648 28.718 71.884 1.00 75.16 169 LEU A O 1
ATOM 1168 N N . ASP B 1 3 ? 48.994 -0.383 34.866 1.00 116.74 15 ASP B N 1
ATOM 1169 C CA . ASP B 1 3 ? 49.340 -0.865 33.496 1.00 121.96 15 ASP B CA 1
ATOM 1170 C C . ASP B 1 3 ? 50.804 -0.558 33.171 1.00 121.05 15 ASP B C 1
ATOM 1171 O O . ASP B 1 3 ? 51.566 -0.166 34.060 1.00 130.78 15 ASP B O 1
ATOM 1176 N N . GLU B 1 4 ? 51.190 -0.739 31.902 1.00 83.77 16 GLU B N 1
ATOM 1177 C CA . GLU B 1 4 ? 52.564 -0.475 31.448 1.00 74.81 16 GLU B CA 1
ATOM 1178 C C . GLU B 1 4 ? 52.571 0.315 30.149 1.00 79.07 16 GLU B C 1
ATOM 1179 O O . GLU B 1 4 ? 51.581 0.340 29.427 1.00 90.46 16 GLU B O 1
ATOM 1185 N N . ILE B 1 5 ? 53.709 0.932 29.847 1.00 71.10 17 ILE B N 1
ATOM 1186 C CA . ILE B 1 5 ? 53.868 1.777 28.660 1.00 61.86 17 ILE B CA 1
ATOM 1187 C C . ILE B 1 5 ? 54.310 1.051 27.396 1.00 50.14 17 ILE B C 1
ATOM 1188 O O . ILE B 1 5 ? 55.350 0.393 27.376 1.00 44.86 17 ILE B O 1
ATOM 1193 N N . GLN B 1 6 ? 53.523 1.210 26.334 1.00 59.53 18 GLN B N 1
ATOM 1194 C CA . GLN B 1 6 ? 53.792 0.569 25.047 1.00 76.24 18 GLN B CA 1
ATOM 1195 C C . GLN B 1 6 ? 54.591 1.383 24.031 1.00 72.72 18 GLN B C 1
ATOM 1196 O O . GLN B 1 6 ? 54.050 2.292 23.398 1.00 61.59 18 GLN B O 1
ATOM 1202 N N . ILE B 1 7 ? 55.863 1.039 23.856 1.00 71.03 19 ILE B N 1
ATOM 1203 C CA . ILE B 1 7 ? 56.706 1.718 22.882 1.00 66.91 19 ILE B CA 1
ATOM 1204 C C . ILE B 1 7 ? 56.107 1.439 21.513 1.00 61.71 19 I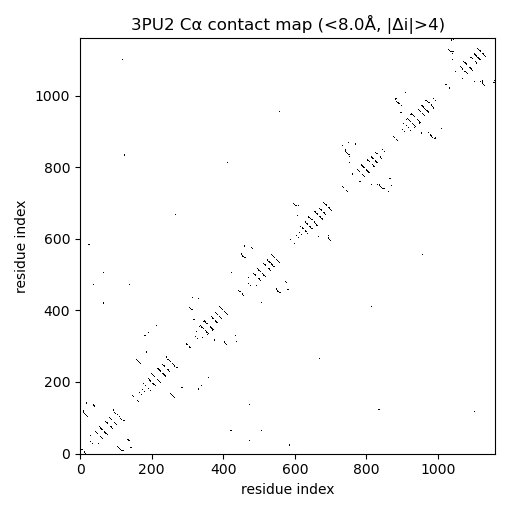LE B C 1
ATOM 1205 O O . ILE B 1 7 ? 55.833 0.292 21.185 1.00 58.42 19 ILE B O 1
ATOM 1210 N N . GLY B 1 8 ? 55.901 2.482 20.718 1.00 72.90 20 GLY B N 1
ATOM 1211 C CA . GLY B 1 8 ? 55.343 2.296 19.391 1.00 73.09 20 GLY B CA 1
ATOM 1212 C C . GLY B 1 8 ? 56.446 2.203 18.351 1.00 88.90 20 GLY B C 1
ATOM 1213 O O . GLY B 1 8 ? 57.601 2.513 18.646 1.00 93.90 20 GLY B O 1
ATOM 1214 N N . PRO B 1 9 ? 56.126 1.781 17.118 1.00 101.46 21 PRO B N 1
ATOM 1215 C CA . PRO B 1 9 ? 57.119 1.657 16.047 1.00 107.00 21 PRO B CA 1
ATOM 1216 C C . PRO B 1 9 ? 57.814 2.983 15.717 1.00 106.00 21 PRO B C 1
ATOM 1217 O O . PRO B 1 9 ? 59.045 3.058 15.697 1.00 110.80 21 PRO B O 1
ATOM 1221 N N . GLY B 1 10 ? 57.019 4.017 15.446 1.00 78.69 22 GLY B N 1
ATOM 1222 C CA . GLY B 1 10 ? 57.568 5.330 15.147 1.00 83.15 22 GLY B CA 1
ATOM 1223 C C . GLY B 1 10 ? 58.230 5.478 13.792 1.00 92.75 22 GLY B C 1
ATOM 1224 O O . GLY B 1 10 ? 57.605 5.216 12.764 1.00 94.70 22 GLY B O 1
ATOM 1225 N N . SER B 1 11 ? 59.489 5.921 13.795 1.00 99.91 23 SER B N 1
ATOM 1226 C CA . SER B 1 11 ? 60.269 6.102 12.570 1.00 92.93 23 SER B CA 1
ATOM 1227 C C . SER B 1 11 ? 61.705 6.505 12.888 1.00 88.93 23 SER B C 1
ATOM 1228 O O . SER B 1 11 ? 62.128 6.503 14.044 1.00 89.61 23 SER B O 1
ATOM 1231 N N . ALA B 1 12 ? 62.449 6.863 11.852 1.00 85.29 24 ALA B N 1
ATOM 1232 C CA . ALA B 1 12 ? 63.839 7.258 12.016 1.00 85.56 24 ALA B CA 1
ATOM 1233 C C . ALA B 1 12 ? 63.976 8.535 12.844 1.00 73.60 24 ALA B C 1
ATOM 1234 O O . ALA B 1 12 ? 65.018 8.778 13.456 1.00 80.61 24 ALA B O 1
ATOM 1236 N N . THR B 1 13 ? 62.924 9.346 12.863 1.00 66.23 25 THR B N 1
ATOM 1237 C CA . THR B 1 13 ? 62.953 10.603 13.604 1.00 82.04 25 THR B CA 1
ATOM 1238 C C . THR B 1 13 ? 61.692 10.840 14.420 1.00 76.94 25 THR B C 1
ATOM 1239 O O . THR B 1 13 ? 61.283 11.981 14.618 1.00 87.37 25 THR B O 1
ATOM 1243 N N . ARG B 1 14 ? 61.082 9.779 14.917 1.00 49.93 26 ARG B N 1
ATOM 1244 C CA . ARG B 1 14 ? 59.865 9.962 15.675 1.00 52.74 26 ARG B CA 1
ATOM 1245 C C . ARG B 1 14 ? 59.549 8.809 16.621 1.00 69.08 26 ARG B C 1
ATOM 1246 O O . ARG B 1 14 ? 59.339 7.680 16.180 1.00 80.42 26 ARG B O 1
ATOM 1254 N N . LEU B 1 15 ? 59.521 9.097 17.923 1.00 64.34 27 LEU B N 1
ATOM 1255 C CA . LEU B 1 15 ? 59.206 8.086 18.927 1.00 61.55 27 LEU B CA 1
ATOM 1256 C C . LEU B 1 15 ? 57.753 8.239 19.328 1.00 46.32 27 LEU B C 1
ATOM 1257 O O . LEU B 1 15 ? 57.219 9.350 19.351 1.00 45.73 27 LEU B O 1
ATOM 1262 N N . GLU B 1 16 ? 57.112 7.112 19.618 1.00 44.92 28 GLU B N 1
ATOM 1263 C CA . GLU B 1 16 ? 55.706 7.089 20.031 1.00 64.67 28 GLU B CA 1
ATOM 1264 C C . GLU B 1 16 ? 55.609 6.273 21.312 1.00 68.76 28 GLU B C 1
ATOM 1265 O O . GLU B 1 16 ? 56.425 5.379 21.553 1.00 81.04 28 GLU B O 1
ATOM 1271 N N . PHE B 1 17 ? 54.619 6.590 22.134 1.00 56.45 29 PHE B N 1
ATOM 1272 C CA . PHE B 1 17 ? 54.390 5.864 23.379 1.00 50.28 29 PHE B CA 1
ATOM 1273 C C . PHE B 1 17 ? 52.899 5.953 23.582 1.00 48.00 29 PHE B C 1
ATOM 1274 O O . PHE B 1 17 ? 52.274 6.911 23.138 1.00 60.15 29 PHE B O 1
ATOM 1282 N N . ARG B 1 18 ? 52.328 4.945 24.226 1.00 44.72 30 ARG B N 1
ATOM 1283 C CA . ARG B 1 18 ? 50.897 4.920 24.523 1.00 44.49 30 ARG B CA 1
ATOM 1284 C C . ARG B 1 18 ? 50.767 4.335 25.929 1.00 50.00 30 ARG B C 1
ATOM 1285 O O . ARG B 1 18 ? 51.498 3.409 26.300 1.00 50.63 30 ARG B O 1
ATOM 1293 N N . ARG B 1 19 ? 49.840 4.879 26.708 1.00 46.97 31 ARG B N 1
ATOM 1294 C CA . ARG B 1 19 ? 49.639 4.419 28.069 1.00 45.02 31 ARG B CA 1
ATOM 1295 C C . ARG B 1 19 ? 48.186 4.554 28.522 1.00 43.61 31 ARG B C 1
ATOM 1296 O O . ARG B 1 19 ? 47.530 5.571 28.288 1.00 37.78 31 ARG B O 1
ATOM 1304 N N . HIS B 1 20 ? 47.677 3.510 29.166 1.00 42.91 32 HIS B N 1
ATOM 1305 C CA . HIS B 1 20 ? 46.317 3.540 29.677 1.00 44.83 32 HIS B CA 1
ATOM 1306 C C . HIS B 1 20 ? 46.351 4.258 31.029 1.00 56.19 32 HIS B C 1
ATOM 1307 O O . HIS B 1 20 ? 47.332 4.165 31.774 1.00 60.28 32 HIS B O 1
ATOM 1314 N N . PHE B 1 21 ? 45.281 4.987 31.326 1.00 46.12 33 PHE B N 1
ATOM 1315 C CA . PHE B 1 21 ? 45.146 5.722 32.575 1.00 41.18 33 PHE B CA 1
ATOM 1316 C C . PHE B 1 21 ? 43.710 5.587 33.051 1.00 52.60 33 PHE B C 1
ATOM 1317 O O . PHE B 1 21 ? 42.783 5.762 32.262 1.00 59.69 33 PHE B O 1
ATOM 1325 N N . ALA B 1 22 ? 43.526 5.285 34.334 1.00 54.35 34 ALA B N 1
ATOM 1326 C CA . ALA B 1 22 ? 42.187 5.152 34.898 1.00 45.69 34 ALA B CA 1
ATOM 1327 C C . ALA B 1 22 ? 41.613 6.522 35.219 1.00 47.68 34 ALA B C 1
ATOM 1328 O O . ALA B 1 22 ? 41.593 6.930 36.377 1.00 44.06 34 ALA B O 1
ATOM 1330 N N . ALA B 1 23 ? 41.143 7.232 34.200 1.00 43.54 35 ALA B N 1
ATOM 1331 C CA . ALA B 1 23 ? 40.581 8.551 34.426 1.00 35.53 35 ALA B CA 1
ATOM 1332 C C . ALA B 1 23 ? 39.891 9.119 33.198 1.00 51.72 35 ALA B C 1
ATOM 1333 O O . ALA B 1 23 ? 40.144 8.690 32.073 1.00 52.47 35 ALA B O 1
ATOM 1335 N N . THR B 1 24 ? 39.012 10.087 33.421 1.00 55.90 36 THR B N 1
ATOM 1336 C CA . THR B 1 24 ? 38.294 10.718 32.323 1.00 54.24 36 THR B CA 1
ATOM 1337 C C . THR B 1 24 ? 39.290 11.574 31.555 1.00 44.28 36 THR B C 1
ATOM 1338 O O . THR B 1 24 ? 40.254 12.077 32.126 1.00 35.87 36 THR B O 1
ATOM 1342 N N . PRO B 1 25 ? 39.087 11.741 30.245 1.00 43.66 37 PRO B N 1
ATOM 1343 C CA . PRO B 1 25 ? 40.055 12.572 29.532 1.00 43.55 37 PRO B CA 1
ATOM 1344 C C . PRO B 1 25 ? 40.122 13.991 30.083 1.00 46.92 37 PRO B C 1
ATOM 1345 O O . PRO B 1 25 ? 41.123 14.678 29.949 1.00 48.59 37 PRO B O 1
ATOM 1349 N N . GLU B 1 26 ? 39.056 14.422 30.728 1.00 54.48 38 GLU B N 1
ATOM 1350 C CA . GLU B 1 26 ? 39.028 15.759 31.295 1.00 56.15 38 GLU B CA 1
ATOM 1351 C C . GLU B 1 26 ? 40.045 15.838 32.433 1.00 61.12 38 GLU B C 1
ATOM 1352 O O . GLU B 1 26 ? 40.855 16.766 32.498 1.00 63.25 38 GLU B O 1
ATOM 1358 N N . GLN B 1 27 ? 40.002 14.851 33.322 1.00 61.53 39 GLN B N 1
ATOM 1359 C CA . GLN B 1 27 ? 40.909 14.804 34.468 1.00 54.33 39 GLN B CA 1
ATOM 1360 C C . GLN B 1 27 ? 42.359 14.616 34.038 1.00 55.84 39 GLN B C 1
ATOM 1361 O O . GLN B 1 27 ? 43.263 15.274 34.561 1.00 49.32 39 GLN B O 1
ATOM 1367 N N . LEU B 1 28 ? 42.583 13.716 33.089 1.00 54.04 40 LEU B N 1
ATOM 1368 C CA . LEU B 1 28 ? 43.930 13.466 32.618 1.00 38.98 40 LEU B CA 1
ATOM 1369 C C . LEU B 1 28 ? 44.520 14.720 31.964 1.00 41.55 40 LEU B C 1
ATOM 1370 O O . LEU B 1 28 ? 45.724 14.975 32.049 1.00 39.06 40 LEU B O 1
ATOM 1375 N N . TRP B 1 29 ? 43.670 15.506 31.310 1.00 41.45 41 TRP B N 1
ATOM 1376 C CA . TRP B 1 29 ? 44.134 16.731 30.668 1.00 39.27 41 TRP B CA 1
ATOM 1377 C C . TRP B 1 29 ? 44.559 17.759 31.709 1.00 38.53 41 TRP B C 1
ATOM 1378 O O . TRP B 1 29 ? 45.476 18.528 31.462 1.00 31.77 41 TRP B O 1
ATOM 1389 N N . ALA B 1 30 ? 43.900 17.782 32.866 1.00 38.38 42 ALA B N 1
ATOM 1390 C CA . ALA B 1 30 ? 44.271 18.738 33.922 1.00 34.45 42 ALA B CA 1
ATOM 1391 C C . ALA B 1 30 ? 45.657 18.397 34.503 1.00 34.87 42 ALA B C 1
ATOM 1392 O O . ALA B 1 30 ? 46.457 19.293 34.797 1.00 39.91 42 ALA B O 1
ATOM 1394 N N . ALA B 1 31 ? 45.931 17.097 34.650 1.00 30.34 43 ALA B N 1
ATOM 1395 C CA . ALA B 1 31 ? 47.203 16.624 35.183 1.00 30.84 43 ALA B CA 1
ATOM 1396 C C . ALA B 1 31 ? 48.361 16.832 34.206 1.00 33.99 43 ALA B C 1
ATOM 1397 O O . ALA B 1 31 ? 49.517 16.949 34.610 1.00 44.54 43 ALA B O 1
ATOM 1399 N N . LEU B 1 32 ? 48.056 16.884 32.919 1.00 44.59 44 LEU B N 1
ATOM 1400 C CA . LEU B 1 32 ? 49.087 17.078 31.909 1.00 37.62 44 LEU B CA 1
ATOM 1401 C C . LEU B 1 32 ? 49.377 18.549 31.572 1.00 44.38 44 LEU B C 1
ATOM 1402 O O . LEU B 1 32 ? 50.399 18.863 30.961 1.00 65.96 44 LEU B O 1
ATOM 1407 N N . THR B 1 33 ? 48.489 19.449 31.979 1.00 37.00 45 THR B N 1
ATOM 1408 C CA . THR B 1 33 ? 48.638 20.859 31.637 1.00 38.96 45 THR B CA 1
ATOM 1409 C C . THR B 1 33 ? 48.472 21.847 32.778 1.00 43.17 45 THR B C 1
ATOM 1410 O O . THR B 1 33 ? 48.564 23.055 32.557 1.00 56.41 45 THR B O 1
ATOM 1414 N N . SER B 1 34 ? 48.211 21.363 33.988 1.00 39.23 46 SER B N 1
ATOM 1415 C CA . SER B 1 34 ? 48.044 22.283 35.108 1.00 23.02 46 SER B CA 1
ATOM 1416 C C . SER B 1 34 ? 49.319 22.358 35.966 1.00 31.59 46 SER B C 1
ATOM 1417 O O . SER B 1 34 ? 49.760 21.368 36.551 1.00 37.56 46 SER B O 1
ATOM 1420 N N . PRO B 1 35 ? 49.926 23.554 36.043 1.00 40.44 47 PRO B N 1
ATOM 1421 C CA . PRO B 1 35 ? 51.154 23.847 36.802 1.00 44.68 47 PRO B CA 1
ATOM 1422 C C . PRO B 1 35 ? 51.080 23.428 38.274 1.00 51.39 47 PRO B C 1
ATOM 1423 O O . PRO B 1 35 ? 52.106 23.224 38.922 1.00 72.99 47 PRO B O 1
ATOM 1427 N N . ALA B 1 36 ? 49.868 23.321 38.803 1.00 40.45 48 ALA B N 1
ATOM 1428 C CA . ALA B 1 36 ? 49.678 22.932 40.195 1.00 44.38 48 ALA B CA 1
ATOM 1429 C C . ALA B 1 36 ? 49.698 21.408 40.360 1.00 46.84 48 ALA B C 1
ATOM 1430 O O . ALA B 1 36 ? 49.868 20.907 41.470 1.00 56.68 48 ALA B O 1
ATOM 1432 N N . LEU B 1 37 ? 49.530 20.677 39.259 1.00 38.22 49 LEU B N 1
ATOM 1433 C CA . LEU B 1 37 ? 49.517 19.223 39.322 1.00 31.85 49 LEU B CA 1
ATOM 1434 C C . LEU B 1 37 ? 50.740 18.556 38.692 1.00 43.56 49 LEU B C 1
ATOM 1435 O O . LEU B 1 37 ? 51.130 17.465 39.096 1.00 54.33 49 LEU B O 1
ATOM 1440 N N . LEU B 1 38 ? 51.358 19.206 37.715 1.00 42.93 50 LEU B N 1
ATOM 1441 C CA . LEU B 1 38 ? 52.513 18.617 37.046 1.00 35.50 50 LEU B CA 1
ATOM 1442 C C . LEU B 1 38 ? 53.677 18.279 37.974 1.00 33.74 50 LEU B C 1
ATOM 1443 O O . LEU B 1 38 ? 54.350 17.272 37.780 1.00 29.49 50 LEU B O 1
ATOM 1448 N N . PRO B 1 39 ? 53.940 19.119 38.980 1.00 40.57 51 PRO B N 1
ATOM 1449 C CA . PRO B 1 39 ? 55.052 18.825 39.887 1.00 41.52 51 PRO B CA 1
ATOM 1450 C C . PRO B 1 39 ? 54.795 17.589 40.736 1.00 37.50 51 PRO B C 1
ATOM 1451 O O . PRO B 1 39 ? 55.726 16.895 41.143 1.00 37.37 51 PRO B O 1
ATOM 1455 N N . ALA B 1 40 ? 53.528 17.315 41.005 1.00 37.43 52 ALA B N 1
ATOM 1456 C CA . ALA B 1 40 ? 53.175 16.175 41.830 1.00 34.91 52 ALA B CA 1
ATOM 1457 C C . ALA B 1 40 ? 53.473 14.795 41.231 1.00 42.61 52 ALA B C 1
ATOM 1458 O O . ALA B 1 40 ? 53.443 13.802 41.955 1.00 39.93 52 ALA B O 1
ATOM 1460 N N . TRP B 1 41 ? 53.754 14.710 39.934 1.00 35.60 53 TRP B N 1
ATOM 1461 C CA . TRP B 1 41 ? 54.032 13.404 39.346 1.00 32.92 53 TRP B CA 1
ATOM 1462 C C . TRP B 1 41 ? 55.144 13.386 38.305 1.00 36.73 53 TRP B C 1
ATOM 1463 O O . TRP B 1 41 ? 55.943 12.455 38.257 1.00 37.71 53 TRP B O 1
ATOM 1474 N N . LEU B 1 42 ? 55.198 14.419 37.478 1.00 43.80 54 LEU B N 1
ATOM 1475 C CA . LEU B 1 42 ? 56.198 14.512 36.419 1.00 44.02 54 LEU B CA 1
ATOM 1476 C C . LEU B 1 42 ? 57.573 14.956 36.900 1.00 44.91 54 LEU B C 1
ATOM 1477 O O . LEU B 1 42 ? 57.940 16.123 36.790 1.00 48.77 54 LEU B O 1
ATOM 1482 N N . PHE B 1 43 ? 58.335 13.999 37.410 1.00 31.69 55 PHE B N 1
ATOM 1483 C CA . PHE B 1 43 ? 59.670 14.248 37.928 1.00 27.34 55 PHE B CA 1
ATOM 1484 C C . PHE B 1 43 ? 60.426 12.921 38.063 1.00 31.01 55 PHE B C 1
ATOM 1485 O O . PHE B 1 43 ? 59.821 11.852 38.045 1.00 31.38 55 PHE B O 1
ATOM 1493 N N . ALA B 1 44 ? 61.745 12.985 38.191 1.00 41.72 56 ALA B N 1
ATOM 1494 C CA . ALA B 1 44 ? 62.513 11.762 38.346 1.00 40.42 56 ALA B CA 1
ATOM 1495 C C . ALA B 1 44 ? 62.965 11.603 39.789 1.00 56.71 56 ALA B C 1
ATOM 1496 O O . ALA B 1 44 ? 62.810 12.508 40.610 1.00 65.77 56 ALA B O 1
ATOM 1498 N N . ARG B 1 45 ? 63.524 10.439 40.086 1.00 74.69 57 ARG B N 1
ATOM 1499 C CA . ARG B 1 45 ? 64.010 10.108 41.417 1.00 75.77 57 ARG B CA 1
ATOM 1500 C C . ARG B 1 45 ? 65.033 11.143 41.922 1.00 66.49 57 ARG B C 1
ATOM 1501 O O . ARG B 1 45 ? 66.158 11.232 41.402 1.00 66.72 57 ARG B O 1
ATOM 1509 N N . GLY B 1 46 ? 64.631 11.929 42.924 1.00 38.99 58 GLY B N 1
ATOM 1510 C CA . GLY B 1 46 ? 65.516 12.938 43.500 1.00 45.59 58 GLY B CA 1
ATOM 1511 C C . GLY B 1 46 ? 65.651 14.254 42.733 1.00 56.08 58 GLY B C 1
ATOM 1512 O O . GLY B 1 46 ? 66.504 15.078 43.055 1.00 55.91 58 GLY B O 1
ATOM 1513 N N . TRP B 1 47 ? 64.813 14.451 41.719 1.00 48.13 59 TRP B N 1
ATOM 1514 C CA . TRP B 1 47 ? 64.830 15.664 40.913 1.00 23.22 59 TRP B CA 1
ATOM 1515 C C . TRP B 1 47 ? 63.418 16.229 40.851 1.00 29.69 59 TRP B C 1
ATOM 1516 O O . TRP B 1 47 ? 62.753 16.129 39.815 1.00 26.05 59 TRP B O 1
ATOM 1527 N N . PRO B 1 48 ? 62.933 16.811 41.961 1.00 33.87 60 PRO B N 1
ATOM 1528 C CA . PRO B 1 48 ? 61.590 17.395 42.031 1.00 24.76 60 PRO B CA 1
ATOM 1529 C C . PRO B 1 48 ? 61.452 18.589 41.109 1.00 35.98 60 PRO B C 1
ATOM 1530 O O . PRO B 1 48 ? 62.439 19.231 40.765 1.00 34.59 60 PRO B O 1
ATOM 1542 N N . THR B 1 50 ? 60.829 22.226 40.419 1.00 24.54 62 THR B N 1
ATOM 1543 C CA . THR B 1 50 ? 60.840 23.463 41.195 1.00 26.01 62 THR B CA 1
ATOM 1544 C C . THR B 1 50 ? 60.159 24.644 40.488 1.00 29.79 62 THR B C 1
ATOM 1545 O O . THR B 1 50 ? 59.681 25.576 41.140 1.00 42.59 62 THR B O 1
ATOM 1549 N N . GLU B 1 51 ? 60.100 24.613 39.164 1.00 36.57 63 GLU B N 1
ATOM 1550 C CA . GLU B 1 51 ? 59.418 25.684 38.442 1.00 49.80 63 GLU B CA 1
ATOM 1551 C C . GLU B 1 51 ? 58.528 25.078 37.350 1.00 44.53 63 GLU B C 1
ATOM 1552 O O . GLU B 1 51 ? 58.947 24.186 36.601 1.00 36.75 63 GLU B O 1
ATOM 1558 N N . CYS B 1 52 ? 57.291 25.553 37.273 1.00 32.89 64 CYS B N 1
ATOM 1559 C CA . CYS B 1 52 ? 56.403 25.016 36.284 1.00 22.82 64 CYS B CA 1
ATOM 1560 C C . CYS B 1 52 ? 55.446 26.003 35.664 1.00 42.70 64 CYS B C 1
ATOM 1561 O O . CYS B 1 52 ? 54.414 26.327 36.241 1.00 60.14 64 CYS B O 1
ATOM 1564 N N . VAL B 1 53 ? 55.787 26.469 34.476 1.00 41.25 65 VAL B N 1
ATOM 1565 C CA . VAL B 1 53 ? 54.916 27.376 33.760 1.00 40.25 65 VAL B CA 1
ATOM 1566 C C . VAL B 1 53 ? 54.384 26.552 32.592 1.00 39.42 65 VAL B C 1
ATOM 1567 O O . VAL B 1 53 ? 55.152 25.938 31.858 1.00 45.05 65 VAL B O 1
ATOM 1571 N N . PHE B 1 54 ? 53.068 26.532 32.430 1.00 31.73 66 PHE B N 1
ATOM 1572 C CA . PHE B 1 54 ? 52.461 25.760 31.361 1.00 31.13 66 PHE B CA 1
ATOM 1573 C C . PHE B 1 54 ? 51.123 26.408 31.044 1.00 47.36 66 PHE B C 1
ATOM 1574 O O . PHE B 1 54 ? 50.216 26.450 31.883 1.00 56.25 66 PHE B O 1
ATOM 1582 N N . GLU B 1 55 ? 51.020 26.929 29.830 1.00 50.44 67 GLU B N 1
ATOM 1583 C CA . GLU B 1 55 ? 49.813 27.605 29.366 1.00 47.64 67 GLU B CA 1
ATOM 1584 C C . GLU B 1 55 ? 49.306 26.793 28.169 1.00 47.13 67 GLU B C 1
ATOM 1585 O O . GLU B 1 55 ? 49.860 26.868 27.078 1.00 58.16 67 GLU B O 1
ATOM 1591 N N . PRO B 1 56 ? 48.246 25.996 28.363 1.00 51.29 68 PRO B N 1
ATOM 1592 C CA . PRO B 1 56 ? 47.708 25.167 27.271 1.00 54.77 68 PRO B CA 1
ATOM 1593 C C . PRO B 1 56 ? 46.759 25.813 26.278 1.00 59.14 68 PRO B C 1
ATOM 1594 O O . PRO B 1 56 ? 45.618 25.379 26.125 1.00 55.82 68 PRO B O 1
ATOM 1598 N N . HIS B 1 57 ? 47.248 26.844 25.601 1.00 65.23 69 HIS B N 1
ATOM 1599 C CA . HIS B 1 57 ? 46.487 27.573 24.591 1.00 57.99 69 HIS B CA 1
ATOM 1600 C C . HIS B 1 57 ? 47.516 28.073 23.587 1.00 57.12 69 HIS B C 1
ATOM 1601 O O . HIS B 1 57 ? 48.664 28.309 23.961 1.00 59.61 69 HIS B O 1
ATOM 1608 N N . LYS B 1 58 ? 47.119 28.219 22.322 1.00 51.43 70 LYS B N 1
ATOM 1609 C CA . LYS B 1 58 ? 48.032 28.669 21.262 1.00 46.85 70 LYS B CA 1
ATOM 1610 C C . LYS B 1 58 ? 48.945 29.826 21.683 1.00 50.71 70 LYS B C 1
ATOM 1611 O O . LYS B 1 58 ? 48.495 30.813 22.258 1.00 56.31 70 LYS B O 1
ATOM 1617 N N . GLY B 1 59 ? 50.235 29.688 21.395 1.00 54.02 71 GLY B N 1
ATOM 1618 C CA . GLY B 1 59 ? 51.189 30.720 21.765 1.00 57.63 71 GLY B CA 1
ATOM 1619 C C . GLY B 1 59 ? 51.644 30.617 23.213 1.00 58.19 71 GLY B C 1
ATOM 1620 O O . GLY B 1 59 ? 52.556 31.333 23.637 1.00 63.36 71 GLY B O 1
ATOM 1621 N N . GLY B 1 60 ? 51.007 29.717 23.962 1.00 44.12 72 GLY B N 1
ATOM 1622 C CA . GLY B 1 60 ? 51.328 29.521 25.364 1.00 37.31 72 GLY B CA 1
ATOM 1623 C C . GLY B 1 60 ? 52.779 29.185 25.643 1.00 46.52 72 GLY B C 1
ATOM 1624 O O . GLY B 1 60 ? 53.481 28.622 24.799 1.00 46.15 72 GLY B O 1
ATOM 1625 N N . LEU B 1 61 ? 53.226 29.529 26.847 1.00 49.15 73 LEU B N 1
ATOM 1626 C CA . LEU B 1 61 ? 54.600 29.282 27.256 1.00 41.77 73 LEU B CA 1
ATOM 1627 C C . LEU B 1 61 ? 54.729 28.079 28.167 1.00 39.95 73 LEU B C 1
ATOM 1628 O O . LEU B 1 61 ? 53.840 27.765 28.947 1.00 45.16 73 LEU B O 1
ATOM 1633 N N . ILE B 1 62 ? 55.862 27.413 28.043 1.00 38.01 74 ILE B N 1
ATOM 1634 C CA . ILE B 1 62 ? 56.174 26.245 28.831 1.00 34.37 74 ILE B CA 1
ATOM 1635 C C . ILE B 1 62 ? 57.603 26.397 29.317 1.00 42.77 74 ILE B C 1
ATOM 1636 O O . ILE B 1 62 ? 58.540 26.479 28.523 1.00 46.70 74 ILE B O 1
ATOM 1641 N N . ARG B 1 63 ? 57.757 26.430 30.629 1.00 36.16 75 ARG B N 1
ATOM 1642 C CA . ARG B 1 63 ? 59.060 26.547 31.252 1.00 33.81 75 ARG B CA 1
ATOM 1643 C C . ARG B 1 63 ? 59.036 25.580 32.430 1.00 38.88 75 ARG B C 1
ATOM 1644 O O . ARG B 1 63 ? 58.188 25.700 33.311 1.00 43.96 75 ARG B O 1
ATOM 1652 N N . GLN B 1 64 ? 59.945 24.606 32.419 1.00 35.13 76 GLN B N 1
ATOM 1653 C CA . GLN B 1 64 ? 60.025 23.597 33.478 1.00 33.53 76 GLN B CA 1
ATOM 1654 C C . GLN B 1 64 ? 61.435 23.425 34.008 1.00 44.18 76 GLN B C 1
ATOM 1655 O O . GLN B 1 64 ? 62.375 23.268 33.235 1.00 58.80 76 GLN B O 1
ATOM 1661 N N . VAL B 1 65 ? 61.566 23.464 35.334 1.00 32.91 77 VAL B N 1
ATOM 1662 C CA . VAL B 1 65 ? 62.857 23.297 35.996 1.00 31.71 77 VAL B CA 1
ATOM 1663 C C . VAL B 1 65 ? 62.866 22.257 37.126 1.00 30.82 77 VAL B C 1
ATOM 1664 O O . VAL B 1 65 ? 62.053 22.304 38.044 1.00 39.56 77 VAL B O 1
ATOM 1668 N N . TRP B 1 66 ? 63.807 21.325 37.055 1.00 32.45 78 TRP B N 1
ATOM 1669 C CA . TRP B 1 66 ? 63.975 20.309 38.089 1.00 21.32 78 TRP B CA 1
ATOM 1670 C C . TRP B 1 66 ? 65.297 20.594 38.800 1.00 29.15 78 TRP B C 1
ATOM 1671 O O . TRP B 1 66 ? 66.291 20.943 38.182 1.00 29.05 78 TRP B O 1
ATOM 1682 N N . THR B 1 67 ? 65.303 20.444 40.106 1.00 30.81 79 THR B N 1
ATOM 1683 C CA . THR B 1 67 ? 66.501 20.678 40.880 1.00 29.09 79 THR B CA 1
ATOM 1684 C C . THR B 1 67 ? 66.883 19.376 41.552 1.00 42.98 79 THR B C 1
ATOM 1685 O O . THR B 1 67 ? 66.073 18.760 42.254 1.00 50.37 79 THR B O 1
ATOM 1689 N N . GLY B 1 68 ? 68.124 18.961 41.361 1.00 44.13 80 GLY B N 1
ATOM 1690 C CA . GLY B 1 68 ? 68.532 17.710 41.954 1.00 63.96 80 GLY B CA 1
ATOM 1691 C C . GLY B 1 68 ? 69.590 17.793 43.021 1.00 78.50 80 GLY B C 1
ATOM 1692 O O . GLY B 1 68 ? 69.757 18.802 43.707 1.00 74.32 80 GLY B O 1
ATOM 1693 N N . PRO B 1 69 ? 70.333 16.704 43.170 1.00 108.57 81 PRO B N 1
ATOM 1694 C CA . PRO B 1 69 ? 71.397 16.634 44.159 1.00 114.81 81 PRO B CA 1
ATOM 1695 C C . PRO B 1 69 ? 72.368 17.789 43.950 1.00 106.33 81 PRO B C 1
ATOM 1696 O O . PRO B 1 69 ? 72.565 18.242 42.815 1.00 95.37 81 PRO B O 1
ATOM 1700 N N . GLU B 1 70 ? 72.967 18.298 45.014 1.00 77.47 82 GLU B N 1
ATOM 1701 C CA . GLU B 1 70 ? 73.924 19.372 44.910 1.00 76.68 82 GLU B CA 1
ATOM 1702 C C . GLU B 1 70 ? 73.361 20.700 44.543 1.00 70.81 82 GLU B C 1
ATOM 1703 O O . GLU B 1 70 ? 74.092 21.617 44.227 1.00 75.00 82 GLU B O 1
ATOM 1705 N N . GLY B 1 71 ? 72.029 20.756 44.495 1.00 58.65 83 GLY B N 1
ATOM 1706 C CA . GLY B 1 71 ? 71.383 21.995 44.136 1.00 55.89 83 GLY B CA 1
ATOM 1707 C C . GLY B 1 71 ? 71.407 22.422 42.680 1.00 56.59 83 GLY B C 1
ATOM 1708 O O . GLY B 1 71 ? 70.922 23.491 42.346 1.00 60.79 83 GLY B O 1
ATOM 1709 N N . ARG B 1 72 ? 71.958 21.584 41.826 1.00 38.54 84 ARG B N 1
ATOM 1710 C CA . ARG B 1 72 ? 72.042 21.889 40.410 1.00 37.85 84 ARG B CA 1
ATOM 1711 C C . ARG B 1 72 ? 70.722 21.682 39.649 1.00 46.10 84 ARG B C 1
ATOM 1712 O O . ARG B 1 72 ? 69.901 20.831 40.016 1.00 51.21 84 ARG B O 1
ATOM 1720 N N . THR B 1 73 ? 70.522 22.448 38.577 1.00 60.23 85 THR B N 1
ATOM 1721 C CA . THR B 1 73 ? 69.276 22.334 37.830 1.00 55.33 85 THR B CA 1
ATOM 1722 C C . THR B 1 73 ? 69.314 21.696 36.459 1.00 59.65 85 THR B C 1
ATOM 1723 O O . THR B 1 73 ? 70.356 21.291 35.946 1.00 75.21 85 THR B O 1
ATOM 1727 N N . ARG B 1 74 ? 68.120 21.611 35.894 1.00 45.59 86 ARG B N 1
ATOM 1728 C CA . ARG B 1 74 ? 67.868 21.043 34.586 1.00 37.57 86 ARG B CA 1
ATOM 1729 C C . ARG B 1 74 ? 66.489 21.578 34.186 1.00 47.10 86 ARG B C 1
ATOM 1730 O O . ARG B 1 74 ? 65.501 21.405 34.914 1.00 43.82 86 ARG B O 1
ATOM 1738 N N . GLY B 1 75 ? 66.434 22.255 33.043 1.00 54.43 87 GLY B N 1
ATOM 1739 C CA . GLY B 1 75 ? 65.177 22.804 32.594 1.00 48.23 87 GLY B CA 1
ATOM 1740 C C . GLY B 1 75 ? 64.940 22.668 31.110 1.00 51.65 87 GLY B C 1
ATOM 1741 O O . GLY B 1 75 ? 65.770 22.151 30.363 1.00 64.72 87 GLY B O 1
ATOM 1742 N N . LEU B 1 76 ? 63.786 23.154 30.679 1.00 52.01 88 LEU B N 1
ATOM 1743 C CA . LEU B 1 76 ? 63.424 23.097 29.280 1.00 50.50 88 LEU B CA 1
ATOM 1744 C C . LEU B 1 76 ? 62.414 24.193 28.994 1.00 51.71 88 LEU B C 1
ATOM 1745 O O . LEU B 1 76 ? 61.699 24.639 29.880 1.00 38.45 88 LEU B O 1
ATOM 1750 N N . THR B 1 77 ? 62.374 24.643 27.752 1.00 55.07 89 THR B N 1
ATOM 1751 C CA . THR B 1 77 ? 61.440 25.683 27.367 1.00 55.19 89 THR B CA 1
ATOM 1752 C C . THR B 1 77 ? 60.689 25.162 26.166 1.00 53.21 89 THR B C 1
ATOM 1753 O O . THR B 1 77 ? 61.147 24.245 25.477 1.00 55.23 89 THR B O 1
ATOM 1757 N N . GLY B 1 78 ? 59.534 25.751 25.915 1.00 61.51 90 GLY B N 1
ATOM 1758 C CA . GLY B 1 78 ? 58.747 25.321 24.789 1.00 61.49 90 GLY B CA 1
ATOM 1759 C C . GLY B 1 78 ? 57.630 26.296 24.523 1.00 54.87 90 GLY B C 1
ATOM 1760 O O . GLY B 1 78 ? 57.376 27.228 25.297 1.00 38.84 90 GLY B O 1
ATOM 1761 N N . ARG B 1 79 ? 56.954 26.058 23.411 1.00 51.35 91 ARG B N 1
ATOM 1762 C CA . ARG B 1 79 ? 55.858 26.889 22.995 1.00 41.74 91 ARG B CA 1
ATOM 1763 C C . ARG B 1 79 ? 54.732 25.972 22.540 1.00 43.78 91 ARG B C 1
ATOM 1764 O O . ARG B 1 79 ? 54.957 24.983 21.831 1.00 44.71 91 ARG B O 1
ATOM 1772 N N . VAL B 1 80 ? 53.528 26.299 22.978 1.00 37.23 92 VAL B N 1
ATOM 1773 C CA . VAL B 1 80 ? 52.336 25.563 22.611 1.00 44.06 92 VAL B CA 1
ATOM 1774 C C . VAL B 1 80 ? 51.876 25.992 21.216 1.00 45.60 92 VAL B C 1
ATOM 1775 O O . VAL B 1 80 ? 51.481 27.139 21.019 1.00 54.51 92 VAL B O 1
ATOM 1779 N N . ILE B 1 81 ? 51.920 25.072 20.256 1.00 53.12 93 ILE B N 1
ATOM 1780 C CA . ILE B 1 81 ? 51.496 25.358 18.887 1.00 40.01 93 ILE B CA 1
ATOM 1781 C C . ILE B 1 81 ? 49.985 25.250 18.688 1.00 45.78 93 ILE B C 1
ATOM 1782 O O . ILE B 1 81 ? 49.408 26.007 17.925 1.00 58.21 93 ILE B O 1
ATOM 1787 N N . LEU B 1 82 ? 49.349 24.284 19.334 1.00 58.11 94 LEU B N 1
ATOM 1788 C CA . LEU B 1 82 ? 47.901 24.149 19.229 1.00 62.53 94 LEU B CA 1
ATOM 1789 C C . LEU B 1 82 ? 47.371 23.356 20.417 1.00 61.86 94 LEU B C 1
ATOM 1790 O O . LEU B 1 82 ? 48.020 22.421 20.891 1.00 57.51 94 LEU B O 1
ATOM 1795 N N . ALA B 1 83 ? 46.193 23.736 20.901 1.00 59.28 95 ALA B N 1
ATOM 1796 C CA . ALA B 1 83 ? 45.604 23.060 22.040 1.00 52.56 95 ALA B CA 1
ATOM 1797 C C . ALA B 1 83 ? 44.077 22.928 21.942 1.00 50.30 95 ALA B C 1
ATOM 1798 O O . ALA B 1 83 ? 43.346 23.923 21.885 1.00 40.88 95 ALA B O 1
ATOM 1800 N N . GLU B 1 84 ? 43.608 21.683 21.922 1.00 48.21 96 GLU B N 1
ATOM 1801 C CA . GLU B 1 84 ? 42.180 21.390 21.847 1.00 48.17 96 GLU B CA 1
ATOM 1802 C C . GLU B 1 84 ? 41.775 20.516 23.039 1.00 56.12 96 GLU B C 1
ATOM 1803 O O . GLU B 1 84 ? 41.649 19.292 22.932 1.00 58.80 96 GLU B O 1
ATOM 1809 N N . PRO B 1 85 ? 41.570 21.144 24.201 1.00 40.71 97 PRO B N 1
ATOM 1810 C CA . PRO B 1 85 ? 41.184 20.424 25.415 1.00 46.52 97 PRO B CA 1
ATOM 1811 C C . PRO B 1 85 ? 39.895 19.667 25.171 1.00 54.06 97 PRO B C 1
ATOM 1812 O O . PRO B 1 85 ? 38.920 20.249 24.709 1.00 51.98 97 PRO B O 1
ATOM 1816 N N . PRO B 1 86 ? 39.859 18.382 25.555 1.00 69.44 98 PRO B N 1
ATOM 1817 C CA . PRO B 1 86 ? 41.063 17.829 26.176 1.00 67.77 98 PRO B CA 1
ATOM 1818 C C . PRO B 1 86 ? 41.886 16.827 25.376 1.00 78.56 98 PRO B C 1
ATOM 1819 O O . PRO B 1 86 ? 42.824 16.232 25.924 1.00 93.72 98 PRO B O 1
ATOM 1823 N N . HIS B 1 87 ? 41.616 16.677 24.086 1.00 57.12 99 HIS B N 1
ATOM 1824 C CA . HIS B 1 87 ? 42.201 15.599 23.304 1.00 49.62 99 HIS B CA 1
ATOM 1825 C C . HIS B 1 87 ? 43.539 15.842 22.655 1.00 44.79 99 HIS B C 1
ATOM 1826 O O . HIS B 1 87 ? 44.328 14.912 22.486 1.00 53.79 99 HIS B O 1
ATOM 1833 N N . ARG B 1 88 ? 43.803 17.078 22.279 1.00 50.73 100 ARG B N 1
ATOM 1834 C CA . ARG B 1 88 ? 45.065 17.301 21.622 1.00 56.29 100 ARG B CA 1
ATOM 1835 C C . ARG B 1 88 ? 45.882 18.484 22.093 1.00 50.23 100 ARG B C 1
ATOM 1836 O O . ARG B 1 88 ? 45.344 19.512 22.486 1.00 52.06 100 ARG B O 1
ATOM 1844 N N . LEU B 1 89 ? 47.199 18.301 22.054 1.00 51.58 101 LEU B N 1
ATOM 1845 C CA . LEU B 1 89 ? 48.165 19.317 22.443 1.00 45.10 101 LEU B CA 1
ATOM 1846 C C . LEU B 1 89 ? 49.441 19.083 21.661 1.00 48.59 101 LEU B C 1
ATOM 1847 O O . LEU B 1 89 ? 49.871 17.951 21.485 1.00 55.57 101 LEU B O 1
ATOM 1852 N N . ILE B 1 90 ? 50.052 20.158 21.193 1.00 35.34 102 ILE B N 1
ATOM 1853 C CA . ILE B 1 90 ? 51.303 20.062 20.438 1.00 36.06 102 ILE B CA 1
ATOM 1854 C C . ILE B 1 90 ? 52.184 21.227 20.878 1.00 34.74 102 ILE B C 1
ATOM 1855 O O . ILE B 1 90 ? 51.728 22.378 20.930 1.00 29.90 102 ILE B O 1
ATOM 1860 N N . HIS B 1 91 ? 53.432 20.939 21.219 1.00 20.76 103 HIS B N 1
ATOM 1861 C CA . HIS B 1 91 ? 54.320 22.015 21.642 1.00 25.06 103 HIS B CA 1
ATOM 1862 C C . HIS B 1 91 ? 55.739 21.659 21.346 1.00 36.24 103 HIS B C 1
ATOM 1863 O O . HIS B 1 91 ? 56.055 20.500 21.064 1.00 33.67 103 HIS B O 1
ATOM 1870 N N . SER B 1 92 ? 56.600 22.664 21.397 1.00 36.87 104 SER B N 1
ATOM 1871 C CA . SER B 1 92 ? 58.010 22.425 21.151 1.00 39.01 104 SER B CA 1
ATOM 1872 C C . SER B 1 92 ? 58.669 22.182 22.496 1.00 43.49 104 SER B C 1
ATOM 1873 O O . SER B 1 92 ? 58.166 22.618 23.530 1.00 47.02 104 SER B O 1
ATOM 1876 N N . GLU B 1 93 ? 59.771 21.447 22.483 1.00 40.61 105 GLU B N 1
ATOM 1877 C CA . GLU B 1 93 ? 60.508 21.169 23.701 1.00 47.07 105 GLU B CA 1
ATOM 1878 C C . GLU B 1 93 ? 61.967 21.334 23.370 1.00 51.95 105 GLU B C 1
ATOM 1879 O O . GLU B 1 93 ? 62.454 20.817 22.365 1.00 65.32 105 GLU B O 1
ATOM 1885 N N . LEU B 1 94 ? 62.655 22.083 24.219 1.00 40.84 106 LEU B N 1
ATOM 1886 C CA . LEU B 1 94 ? 64.071 22.336 24.049 1.00 41.78 106 LEU B CA 1
ATOM 1887 C C . LEU B 1 94 ? 64.757 22.404 25.401 1.00 40.59 106 LEU B C 1
ATOM 1888 O O . LEU B 1 94 ? 64.633 23.412 26.084 1.00 46.55 106 LEU B O 1
ATOM 1893 N N . TYR B 1 95 ? 65.469 21.349 25.795 1.00 39.45 107 TYR B N 1
ATOM 1894 C CA . TYR B 1 95 ? 66.173 21.371 27.077 1.00 37.88 107 TYR B CA 1
ATOM 1895 C C . TYR B 1 95 ? 67.251 22.435 27.028 1.00 48.57 107 TYR B C 1
ATOM 1896 O O . TYR B 1 95 ? 67.683 22.838 25.946 1.00 54.45 107 TYR B O 1
ATOM 1905 N N . ASP B 1 96 ? 67.692 22.876 28.201 1.00 67.88 108 ASP B N 1
ATOM 1906 C CA . ASP B 1 96 ? 68.691 23.927 28.279 1.00 74.39 108 ASP B CA 1
ATOM 1907 C C . ASP B 1 96 ? 70.151 23.544 28.102 1.00 73.81 108 ASP B C 1
ATOM 1908 O O . ASP B 1 96 ? 71.034 24.366 28.315 1.00 67.25 108 ASP B O 1
ATOM 1913 N N . GLU B 1 97 ? 70.412 22.298 27.724 1.00 77.64 109 GLU B N 1
ATOM 1914 C CA . GLU B 1 97 ? 71.778 21.877 27.453 1.00 86.48 109 GLU B CA 1
ATOM 1915 C C . GLU B 1 97 ? 71.753 20.989 26.210 1.00 103.93 109 GLU B C 1
ATOM 1916 O O . GLU B 1 97 ? 72.391 21.323 25.208 1.00 98.11 109 GLU B O 1
ATOM 1922 N N . ASP B 1 98 ? 70.989 19.894 26.282 1.00 126.34 110 ASP B N 1
ATOM 1923 C CA . ASP B 1 98 ? 70.778 18.917 25.191 1.00 129.23 110 ASP B CA 1
ATOM 1924 C C . ASP B 1 98 ? 70.888 17.457 25.626 1.00 115.20 110 ASP B C 1
ATOM 1925 O O . ASP B 1 98 ? 70.521 16.546 24.875 1.00 105.11 110 ASP B O 1
ATOM 1930 N N . GLY B 1 101 ? 69.067 15.156 20.978 1.00 55.60 113 GLY B N 1
ATOM 1931 C CA . GLY B 1 101 ? 69.345 16.554 21.248 1.00 73.39 113 GLY B CA 1
ATOM 1932 C C . GLY B 1 101 ? 68.533 17.438 20.327 1.00 91.46 113 GLY B C 1
ATOM 1933 O O . GLY B 1 101 ? 67.736 16.929 19.532 1.00 100.38 113 GLY B O 1
ATOM 1934 N N . GLY B 1 102 ? 68.727 18.753 20.434 1.00 97.06 114 GLY B N 1
ATOM 1935 C CA . GLY B 1 102 ? 67.997 19.692 19.593 1.00 93.21 114 GLY B CA 1
ATOM 1936 C C . GLY B 1 102 ? 66.535 19.858 19.977 1.00 78.82 114 GLY B C 1
ATOM 1937 O O . GLY B 1 102 ? 66.022 19.133 20.833 1.00 64.99 114 GLY B O 1
ATOM 1938 N N . GLU B 1 103 ? 65.861 20.810 19.340 1.00 72.19 115 GLU B N 1
ATOM 1939 C CA . GLU B 1 103 ? 64.453 21.074 19.623 1.00 57.76 115 GLU B CA 1
ATOM 1940 C C . GLU B 1 103 ? 63.575 19.906 19.162 1.00 46.19 115 GLU B C 1
ATOM 1941 O O . GLU B 1 103 ? 63.830 19.290 18.140 1.00 56.60 115 GLU B O 1
ATOM 1947 N N . THR B 1 104 ? 62.551 19.583 19.930 1.00 42.38 116 THR B N 1
ATOM 1948 C CA . THR B 1 104 ? 61.662 18.505 19.535 1.00 48.72 116 THR B CA 1
ATOM 1949 C C . THR B 1 104 ? 60.239 19.031 19.480 1.00 49.59 116 THR B C 1
ATOM 1950 O O . THR B 1 104 ? 59.926 20.086 20.039 1.00 37.48 116 THR B O 1
ATOM 1954 N N . LEU B 1 105 ? 59.375 18.302 18.790 1.00 56.38 117 LEU B N 1
ATOM 1955 C CA . LEU B 1 105 ? 57.974 18.671 18.715 1.00 49.41 117 LEU B CA 1
ATOM 1956 C C . LEU B 1 105 ? 57.292 17.526 19.457 1.00 52.13 117 LEU B C 1
ATOM 1957 O O . LEU B 1 105 ? 57.519 16.355 19.140 1.00 57.49 117 LEU B O 1
ATOM 1962 N N . VAL B 1 106 ? 56.484 17.858 20.457 1.00 52.22 118 VAL B N 1
ATOM 1963 C CA . VAL B 1 106 ? 55.791 16.852 21.248 1.00 43.55 118 VAL B CA 1
ATOM 1964 C C . VAL B 1 106 ? 54.296 16.910 20.987 1.00 34.53 118 VAL B C 1
ATOM 1965 O O . VAL B 1 106 ? 53.683 17.981 21.066 1.00 41.94 118 VAL B O 1
ATOM 1969 N N . THR B 1 107 ? 53.714 15.750 20.694 1.00 29.19 119 THR B N 1
ATOM 1970 C CA . THR B 1 107 ? 52.296 15.647 20.375 1.00 32.61 119 THR B CA 1
ATOM 1971 C C . THR B 1 107 ? 51.591 14.750 21.371 1.00 41.91 119 THR B C 1
ATOM 1972 O O . THR B 1 107 ? 52.017 13.625 21.596 1.00 60.72 119 THR B O 1
ATOM 1976 N N . LEU B 1 108 ? 50.508 15.236 21.960 1.00 39.44 120 LEU B N 1
ATOM 1977 C CA . LEU B 1 108 ? 49.756 14.434 22.924 1.00 38.72 120 LEU B CA 1
ATOM 1978 C C . LEU B 1 108 ? 48.322 14.298 22.460 1.00 41.53 120 LEU B C 1
ATOM 1979 O O . LEU B 1 108 ? 47.666 15.295 22.149 1.00 41.04 120 LEU B O 1
ATOM 1984 N N . GLN B 1 109 ? 47.847 13.059 22.430 1.00 48.89 121 GLN B N 1
ATOM 1985 C CA . GLN B 1 109 ? 46.487 12.741 22.023 1.00 58.22 121 GLN B CA 1
ATOM 1986 C C . GLN B 1 109 ? 45.841 11.988 23.182 1.00 57.61 121 GLN B C 1
ATOM 1987 O O . GLN B 1 109 ? 46.474 11.124 23.786 1.00 72.98 121 GLN B O 1
ATOM 1993 N N . LEU B 1 110 ? 44.591 12.316 23.494 1.00 29.67 122 LEU B N 1
ATOM 1994 C CA . LEU B 1 110 ? 43.876 11.646 24.582 1.00 34.77 122 LEU B CA 1
ATOM 1995 C C . LEU B 1 110 ? 42.564 11.073 24.081 1.00 48.06 122 LEU B C 1
ATOM 1996 O O . LEU B 1 110 ? 41.604 11.818 23.842 1.00 56.40 122 LEU B O 1
ATOM 2001 N N . LEU B 1 111 ? 42.512 9.753 23.937 1.00 64.90 123 LEU B N 1
ATOM 2002 C CA . LEU B 1 111 ? 41.303 9.107 23.447 1.00 77.34 123 LEU B CA 1
ATOM 2003 C C . LEU B 1 111 ? 40.666 8.183 24.465 1.00 81.08 123 LEU B C 1
ATOM 2004 O O . LEU B 1 111 ? 41.318 7.277 24.985 1.00 90.22 123 LEU B O 1
ATOM 2009 N N . PRO B 1 112 ? 39.372 8.400 24.762 1.00 60.76 124 PRO B N 1
ATOM 2010 C CA . PRO B 1 112 ? 38.630 7.575 25.725 1.00 42.08 124 PRO B CA 1
ATOM 2011 C C . PRO B 1 112 ? 38.664 6.131 25.246 1.00 56.09 124 PRO B C 1
ATOM 2012 O O . PRO B 1 112 ? 38.454 5.865 24.061 1.00 65.22 124 PRO B O 1
ATOM 2016 N N . VAL B 1 113 ? 38.948 5.212 26.162 1.00 67.47 125 VAL B N 1
ATOM 2017 C CA . VAL B 1 113 ? 39.018 3.779 25.871 1.00 72.22 125 VAL B CA 1
ATOM 2018 C C . VAL B 1 113 ? 38.202 3.115 26.965 1.00 81.91 125 VAL B C 1
ATOM 2019 O O . VAL B 1 113 ? 37.719 3.794 27.873 1.00 88.52 125 VAL B O 1
ATOM 2023 N N . GLU B 1 114 ? 38.013 1.806 26.890 1.00 96.34 126 GLU B N 1
ATOM 2024 C CA . GLU B 1 114 ? 37.264 1.164 27.948 1.00 110.93 126 GLU B CA 1
ATOM 2025 C C . GLU B 1 114 ? 38.231 1.045 29.119 1.00 96.95 126 GLU B C 1
ATOM 2026 O O . GLU B 1 114 ? 39.326 0.492 28.977 1.00 93.04 126 GLU B O 1
ATOM 2032 N N . GLY B 1 115 ? 37.828 1.590 30.265 1.00 78.70 127 GLY B N 1
ATOM 2033 C CA . GLY B 1 115 ? 38.665 1.555 31.451 1.00 76.82 127 GLY B CA 1
ATOM 2034 C C . GLY B 1 115 ? 39.052 2.952 31.907 1.00 79.14 127 GLY B C 1
ATOM 2035 O O . GLY B 1 115 ? 39.249 3.190 33.104 1.00 75.40 127 GLY B O 1
ATOM 2036 N N . GLY B 1 116 ? 39.164 3.875 30.950 1.00 94.12 128 GLY B N 1
ATOM 2037 C CA . GLY B 1 116 ? 39.525 5.246 31.268 1.00 89.71 128 GLY B CA 1
ATOM 2038 C C . GLY B 1 116 ? 39.972 5.962 30.000 1.00 84.25 128 GLY B C 1
ATOM 2039 O O . GLY B 1 116 ? 39.181 6.162 29.078 1.00 86.81 128 GLY B O 1
ATOM 2040 N N . THR B 1 117 ? 41.242 6.359 29.959 1.00 63.08 129 THR B N 1
ATOM 2041 C CA . THR B 1 117 ? 41.793 7.190 28.881 1.00 42.42 129 THR B CA 1
ATOM 2042 C C . THR B 1 117 ? 43.139 6.660 28.413 1.00 56.94 129 THR B C 1
ATOM 2043 O O . THR B 1 117 ? 43.959 6.229 29.220 1.00 69.80 129 THR B O 1
ATOM 2047 N N . GLU B 1 118 ? 43.371 6.695 27.109 1.00 73.60 130 GLU B N 1
ATOM 2048 C CA . GLU B 1 118 ? 44.644 6.249 26.574 1.00 76.00 130 GLU B CA 1
ATOM 2049 C C . GLU B 1 118 ? 45.373 7.518 26.147 1.00 68.85 130 GLU B C 1
ATOM 2050 O O . GLU B 1 118 ? 44.815 8.340 25.425 1.00 67.12 130 GLU B O 1
ATOM 2056 N N . LEU B 1 119 ? 46.604 7.683 26.619 1.00 57.64 131 LEU B N 1
ATOM 2057 C CA . LEU B 1 119 ? 47.420 8.844 26.283 1.00 50.55 131 LEU B CA 1
ATOM 2058 C C . LEU B 1 119 ? 48.391 8.461 25.185 1.00 53.76 131 LEU B C 1
ATOM 2059 O O . LEU B 1 119 ? 49.224 7.573 25.370 1.00 59.78 131 LEU B O 1
ATOM 2064 N N . ALA B 1 120 ? 48.285 9.131 24.044 1.00 53.88 132 ALA B N 1
ATOM 2065 C CA . ALA B 1 120 ? 49.156 8.845 22.914 1.00 37.11 132 ALA B CA 1
ATOM 2066 C C . ALA B 1 120 ? 50.189 9.957 22.754 1.00 36.84 132 ALA B C 1
ATOM 2067 O O . ALA B 1 120 ? 49.847 11.074 22.377 1.00 44.58 132 ALA B O 1
ATOM 2077 N N . ALA B 1 122 ? 53.771 11.474 21.030 1.00 51.14 134 ALA B N 1
ATOM 2078 C CA . ALA B 1 122 ? 54.714 11.404 19.914 1.00 41.46 134 ALA B CA 1
ATOM 2079 C C . ALA B 1 122 ? 55.768 12.511 20.018 1.00 47.64 134 ALA B C 1
ATOM 2080 O O . ALA B 1 122 ? 55.445 13.685 20.185 1.00 41.78 134 ALA B O 1
ATOM 2082 N N . VAL B 1 123 ? 57.032 12.125 19.916 1.00 53.05 135 VAL B N 1
ATOM 2083 C CA . VAL B 1 123 ? 58.133 13.069 20.005 1.00 50.47 135 VAL B CA 1
ATOM 2084 C C . VAL B 1 123 ? 58.873 13.060 18.667 1.00 48.25 135 VAL B C 1
ATOM 2085 O O . VAL B 1 123 ? 59.574 12.095 18.363 1.00 43.83 135 VAL B O 1
ATOM 2089 N N . ASP B 1 124 ? 58.696 14.120 17.868 1.00 48.35 136 ASP B N 1
ATOM 2090 C CA . ASP B 1 124 ? 59.356 14.248 16.560 1.00 45.82 136 ASP B CA 1
ATOM 2091 C C . ASP B 1 124 ? 60.716 14.920 16.695 1.00 38.14 136 ASP B C 1
ATOM 2092 O O . ASP B 1 124 ? 60.784 16.097 17.029 1.00 44.77 136 ASP B O 1
ATOM 2097 N N . TYR B 1 125 ? 61.792 14.191 16.426 1.00 43.52 137 TYR B N 1
ATOM 2098 C CA . TYR B 1 125 ? 63.131 14.761 16.537 1.00 54.47 137 TYR B CA 1
ATOM 2099 C C . TYR B 1 125 ? 63.649 15.395 15.253 1.00 68.57 137 TYR B C 1
ATOM 2100 O O . TYR B 1 125 ? 63.064 15.249 14.178 1.00 63.00 137 TYR B O 1
ATOM 2109 N N . ALA B 1 126 ? 64.769 16.094 15.405 1.00 84.48 138 ALA B N 1
ATOM 2110 C CA . ALA B 1 126 ? 65.467 16.796 14.334 1.00 82.23 138 ALA B CA 1
ATOM 2111 C C . ALA B 1 126 ? 65.993 15.849 13.263 1.00 77.81 138 ALA B C 1
ATOM 2112 O O . ALA B 1 126 ? 65.425 15.707 12.177 1.00 79.09 138 ALA B O 1
ATOM 2114 N N . THR B 1 127 ? 67.106 15.215 13.594 1.00 78.32 139 THR B N 1
ATOM 2115 C CA . THR B 1 127 ? 67.772 14.292 12.698 1.00 91.59 139 THR B CA 1
ATOM 2116 C C . THR B 1 127 ? 67.490 12.855 13.126 1.00 87.80 139 THR B C 1
ATOM 2117 O O . THR B 1 127 ? 66.834 12.619 14.136 1.00 81.39 139 THR B O 1
ATOM 2121 N N . PRO B 1 128 ? 67.947 11.873 12.336 1.00 78.95 140 PRO B N 1
ATOM 2122 C CA . PRO B 1 128 ? 67.691 10.489 12.741 1.00 71.01 140 PRO B CA 1
ATOM 2123 C C . PRO B 1 128 ? 68.684 10.089 13.827 1.00 73.68 140 PRO B C 1
ATOM 2124 O O . PRO B 1 128 ? 68.486 9.097 14.521 1.00 70.52 140 PRO B O 1
ATOM 2128 N N . GLU B 1 129 ? 69.754 10.871 13.963 1.00 87.28 141 GLU B N 1
ATOM 2129 C CA . GLU B 1 129 ? 70.785 10.604 14.961 1.00 103.65 141 GLU B CA 1
ATOM 2130 C C . GLU B 1 129 ? 70.442 11.271 16.294 1.00 105.87 141 GLU B C 1
ATOM 2131 O O . GLU B 1 129 ? 71.027 10.945 17.329 1.00 99.98 141 GLU B O 1
ATOM 2137 N N . ALA B 1 130 ? 69.504 12.214 16.263 1.00 109.97 142 ALA B N 1
ATOM 2138 C CA . ALA B 1 130 ? 69.072 12.892 17.480 1.00 104.02 142 ALA B CA 1
ATOM 2139 C C . ALA B 1 130 ? 68.087 11.935 18.139 1.00 102.07 142 ALA B C 1
ATOM 2140 O O . ALA B 1 130 ? 67.939 11.894 19.358 1.00 115.49 142 ALA B O 1
ATOM 2142 N N . ARG B 1 131 ? 67.421 11.157 17.299 1.00 72.65 143 ARG B N 1
ATOM 2143 C CA . ARG B 1 131 ? 66.454 10.169 17.742 1.00 72.61 143 ARG B CA 1
ATOM 2144 C C . ARG B 1 131 ? 67.263 8.953 18.215 1.00 84.51 143 ARG B C 1
ATOM 2145 O O . ARG B 1 131 ? 66.724 8.006 18.791 1.00 61.98 143 ARG B O 1
ATOM 2153 N N . ASP B 1 132 ? 68.570 8.996 17.966 1.00 133.41 144 ASP B N 1
ATOM 2154 C CA . ASP B 1 132 ? 69.483 7.921 18.356 1.00 149.87 144 ASP B CA 1
ATOM 2155 C C . ASP B 1 132 ? 69.952 8.088 19.795 1.00 152.23 144 ASP B C 1
ATOM 2156 O O . ASP B 1 132 ? 69.760 7.209 20.633 1.00 148.56 144 ASP B O 1
ATOM 2161 N N . ALA B 1 133 ? 70.582 9.227 20.065 1.00 157.40 145 ALA B N 1
ATOM 2162 C CA . ALA B 1 133 ? 71.095 9.536 21.393 1.00 151.50 145 ALA B CA 1
ATOM 2163 C C . ALA B 1 133 ? 70.011 9.369 22.450 1.00 141.04 145 ALA B C 1
ATOM 2164 O O . ALA B 1 133 ? 70.307 9.038 23.595 1.00 140.89 145 ALA B O 1
ATOM 2166 N N . VAL B 1 134 ? 68.759 9.592 22.053 1.00 114.64 146 VAL B N 1
ATOM 2167 C CA . VAL B 1 134 ? 67.616 9.484 22.962 1.00 105.14 146 VAL B CA 1
ATOM 2168 C C . VAL B 1 134 ? 66.986 8.093 22.935 1.00 92.41 146 VAL B C 1
ATOM 2169 O O . VAL B 1 134 ? 66.478 7.612 23.947 1.00 86.42 146 VAL B O 1
ATOM 2173 N N . ALA B 1 135 ? 67.022 7.462 21.767 1.00 104.85 147 ALA B N 1
ATOM 2174 C CA . ALA B 1 135 ? 66.453 6.132 21.564 1.00 106.76 147 ALA B CA 1
ATOM 2175 C C . ALA B 1 135 ? 66.557 5.221 22.785 1.00 103.89 147 ALA B C 1
ATOM 2176 O O . ALA B 1 135 ? 65.538 4.836 23.362 1.00 104.94 147 ALA B O 1
ATOM 2178 N N . ALA B 1 136 ? 67.784 4.869 23.165 1.00 87.60 148 ALA B N 1
ATOM 2179 C CA . ALA B 1 136 ? 68.015 4.006 24.322 1.00 94.09 148 ALA B CA 1
ATOM 2180 C C . ALA B 1 136 ? 68.684 4.822 25.420 1.00 102.71 148 ALA B C 1
ATOM 2181 O O . ALA B 1 136 ? 69.896 4.709 25.633 1.00 100.22 148 ALA B O 1
ATOM 2183 N N . SER B 1 137 ? 67.909 5.635 26.131 1.00 124.97 149 SER B N 1
ATOM 2184 C CA . SER B 1 137 ? 68.475 6.494 27.174 1.00 126.36 149 SER B CA 1
ATOM 2185 C C . SER B 1 137 ? 67.737 6.482 28.525 1.00 127.73 149 SER B C 1
ATOM 2186 O O . SER B 1 137 ? 67.847 7.442 29.300 1.00 127.45 149 SER B O 1
ATOM 2189 N N . ALA B 1 138 ? 67.054 5.386 28.844 1.00 139.92 150 ALA B N 1
ATOM 2190 C CA . ALA B 1 138 ? 66.284 5.246 30.083 1.00 130.75 150 ALA B CA 1
ATOM 2191 C C . ALA B 1 138 ? 65.256 6.361 30.136 1.00 112.50 150 ALA B C 1
ATOM 2192 O O . ALA B 1 138 ? 64.731 6.691 31.199 1.00 120.87 150 ALA B O 1
ATOM 2202 N N . ALA B 1 140 ? 62.492 6.147 28.396 1.00 67.82 152 ALA B N 1
ATOM 2203 C CA . ALA B 1 140 ? 61.242 5.396 28.411 1.00 64.99 152 ALA B CA 1
ATOM 2204 C C . ALA B 1 140 ? 61.032 4.855 29.824 1.00 57.92 152 ALA B C 1
ATOM 2205 O O . ALA B 1 140 ? 59.898 4.679 30.277 1.00 57.22 152 ALA B O 1
ATOM 2207 N N . THR B 1 141 ? 62.140 4.597 30.516 1.00 61.44 153 THR B N 1
ATOM 2208 C CA . THR B 1 141 ? 62.093 4.107 31.891 1.00 67.64 153 THR B CA 1
ATOM 2209 C C . THR B 1 141 ? 61.571 5.222 32.780 1.00 57.45 153 THR B C 1
ATOM 2210 O O . THR B 1 141 ? 60.573 5.058 33.483 1.00 52.32 153 THR B O 1
ATOM 2214 N N . GLU B 1 142 ? 62.253 6.361 32.736 1.00 50.80 154 GLU B N 1
ATOM 2215 C CA . GLU B 1 142 ? 61.854 7.505 33.532 1.00 60.22 154 GLU B CA 1
ATOM 2216 C C . GLU B 1 142 ? 60.429 7.959 33.218 1.00 57.68 154 GLU B C 1
ATOM 2217 O O . GLU B 1 142 ? 59.686 8.366 34.119 1.00 64.10 154 GLU B O 1
ATOM 2236 N N . GLU B 1 144 ? 58.013 6.054 32.273 1.00 36.34 156 GLU B N 1
ATOM 2237 C CA . GLU B 1 144 ? 57.122 5.079 32.896 1.00 43.76 156 GLU B CA 1
ATOM 2238 C C . GLU B 1 144 ? 57.125 5.222 34.418 1.00 47.96 156 GLU B C 1
ATOM 2239 O O . GLU B 1 144 ? 56.126 4.931 35.071 1.00 50.49 156 GLU B O 1
ATOM 2245 N N . GLU B 1 145 ? 58.236 5.676 34.988 1.00 45.98 157 GLU B N 1
ATOM 2246 C CA . GLU B 1 145 ? 58.301 5.870 36.436 1.00 43.73 157 GLU B CA 1
ATOM 2247 C C . GLU B 1 145 ? 57.368 7.040 36.789 1.00 39.22 157 GLU B C 1
ATOM 2248 O O . GLU B 1 145 ? 56.693 7.026 37.815 1.00 37.92 157 GLU B O 1
ATOM 2254 N N . ALA B 1 146 ? 57.328 8.048 35.925 1.00 42.15 158 ALA B N 1
ATOM 2255 C CA . ALA B 1 146 ? 56.479 9.201 36.151 1.00 35.64 158 ALA B CA 1
ATOM 2256 C C . ALA B 1 146 ? 54.996 8.869 35.973 1.00 34.72 158 ALA B C 1
ATOM 2257 O O . ALA B 1 146 ? 54.158 9.330 36.729 1.00 26.72 158 ALA B O 1
ATOM 2259 N N . TYR B 1 147 ? 54.653 8.075 34.971 1.00 40.72 159 TYR B N 1
ATOM 2260 C CA . TYR B 1 147 ? 53.250 7.742 34.795 1.00 41.62 159 TYR B CA 1
ATOM 2261 C C . TYR B 1 147 ? 52.759 6.944 35.958 1.00 35.48 159 TYR B C 1
ATOM 2262 O O . TYR B 1 147 ? 51.578 6.965 36.283 1.00 37.81 159 TYR B O 1
ATOM 2271 N N . ARG B 1 148 ? 53.686 6.241 36.590 1.00 41.09 160 ARG B N 1
ATOM 2272 C CA . ARG B 1 148 ? 53.375 5.458 37.774 1.00 50.45 160 ARG B CA 1
ATOM 2273 C C . ARG B 1 148 ? 53.015 6.443 38.885 1.00 37.42 160 ARG B C 1
ATOM 2274 O O . ARG B 1 148 ? 52.132 6.179 39.686 1.00 37.21 160 ARG B O 1
ATOM 2282 N N . HIS B 1 149 ? 53.691 7.595 38.891 1.00 28.60 161 HIS B N 1
ATOM 2283 C CA . HIS B 1 149 ? 53.435 8.658 39.861 1.00 27.45 161 HIS B CA 1
ATOM 2284 C C . HIS B 1 149 ? 52.056 9.212 39.619 1.00 28.10 161 HIS B C 1
ATOM 2285 O O . HIS B 1 149 ? 51.341 9.526 40.562 1.00 35.41 161 HIS B O 1
ATOM 2292 N N . LEU B 1 150 ? 51.713 9.347 38.340 1.00 34.00 162 LEU B N 1
ATOM 2293 C CA . LEU B 1 150 ? 50.426 9.889 37.922 1.00 32.61 162 LEU B CA 1
ATOM 2294 C C . LEU B 1 150 ? 49.275 8.953 38.284 1.00 35.96 162 LEU B C 1
ATOM 2295 O O . LEU B 1 150 ? 48.195 9.407 38.667 1.00 34.09 162 LEU B O 1
ATOM 2300 N N . ASP B 1 151 ? 49.524 7.647 38.171 1.00 35.93 163 ASP B N 1
ATOM 2301 C CA . ASP B 1 151 ? 48.529 6.636 38.517 1.00 44.93 163 ASP B CA 1
ATOM 2302 C C . ASP B 1 151 ? 48.131 6.807 39.976 1.00 43.59 163 ASP B C 1
ATOM 2303 O O . ASP B 1 151 ? 46.939 6.863 40.302 1.00 39.25 163 ASP B O 1
ATOM 2308 N N . VAL B 1 152 ? 49.132 6.875 40.852 1.00 34.41 164 VAL B N 1
ATOM 2309 C CA . VAL B 1 152 ? 48.875 7.022 42.277 1.00 40.55 164 VAL B CA 1
ATOM 2310 C C . VAL B 1 152 ? 48.183 8.336 42.600 1.00 35.13 164 VAL B C 1
ATOM 2311 O O . VAL B 1 152 ? 47.412 8.406 43.553 1.00 36.49 164 VAL B O 1
ATOM 2323 N N . LEU B 1 154 ? 46.073 10.154 40.482 1.00 43.55 166 LEU B N 1
ATOM 2324 C CA . LEU B 1 154 ? 44.709 10.054 39.969 1.00 41.83 166 LEU B CA 1
ATOM 2325 C C . LEU B 1 154 ? 43.859 9.242 40.941 1.00 47.75 166 LEU B C 1
ATOM 2326 O O . LEU B 1 154 ? 42.691 9.544 41.161 1.00 54.71 166 LEU B O 1
ATOM 2331 N N . ALA B 1 155 ? 44.459 8.219 41.534 1.00 44.08 167 ALA B N 1
ATOM 2332 C CA . ALA B 1 155 ? 43.755 7.394 42.507 1.00 48.52 167 ALA B CA 1
ATOM 2333 C C . ALA B 1 155 ? 43.380 8.214 43.752 1.00 61.32 167 ALA B C 1
ATOM 2334 O O . ALA B 1 155 ? 42.201 8.325 44.108 1.00 67.41 167 ALA B O 1
ATOM 2336 N N . ALA B 1 156 ? 44.379 8.793 44.412 1.00 57.58 168 ALA B N 1
ATOM 2337 C CA . ALA B 1 156 ? 44.126 9.591 45.614 1.00 62.03 168 ALA B CA 1
ATOM 2338 C C . ALA B 1 156 ? 43.091 10.686 45.335 1.00 55.18 168 ALA B C 1
ATOM 2339 O O . ALA B 1 156 ? 42.617 11.354 46.250 1.00 65.67 168 ALA B O 1
ATOM 2341 N N . LEU B 1 157 ? 42.745 10.868 44.068 1.00 49.16 169 LEU B N 1
ATOM 2342 C CA . LEU B 1 157 ? 41.756 11.867 43.700 1.00 53.93 169 LEU B CA 1
ATOM 2343 C C . LEU B 1 157 ? 40.354 11.254 43.586 1.00 54.37 169 LEU B C 1
ATOM 2344 O O . LEU B 1 157 ? 39.707 11.434 42.533 1.00 59.10 169 LEU B O 1
ATOM 2349 N N . GLU C 1 4 ? 43.617 35.038 54.989 1.00 81.35 16 GLU C N 1
ATOM 2350 C CA . GLU C 1 4 ? 42.501 34.204 55.506 1.00 86.42 16 GLU C CA 1
ATOM 2351 C C . GLU C 1 4 ? 42.917 33.243 56.610 1.00 91.34 16 GLU C C 1
ATOM 2352 O O . GLU C 1 4 ? 42.131 32.374 56.998 1.00 96.99 16 GLU C O 1
ATOM 2358 N N . ILE C 1 5 ? 44.146 33.378 57.108 1.00 82.75 17 ILE C N 1
ATOM 2359 C CA . ILE C 1 5 ? 44.589 32.512 58.196 1.00 80.62 17 ILE C CA 1
ATOM 2360 C C . ILE C 1 5 ? 44.289 33.254 59.501 1.00 82.26 17 ILE C C 1
ATOM 2361 O O . ILE C 1 5 ? 44.515 34.462 59.602 1.00 84.33 17 ILE C O 1
ATOM 2366 N N . GLN C 1 6 ? 43.765 32.539 60.491 1.00 64.79 18 GLN C N 1
ATOM 2367 C CA . GLN C 1 6 ? 43.418 33.159 61.762 1.00 61.79 18 GLN C CA 1
ATOM 2368 C C . GLN C 1 6 ? 44.163 32.573 62.955 1.00 61.16 18 GLN C C 1
ATOM 2369 O O . GLN C 1 6 ? 44.002 31.399 63.298 1.00 62.66 18 GLN C O 1
ATOM 2375 N N . ILE C 1 7 ? 44.985 33.403 63.583 1.00 69.07 19 ILE C N 1
ATOM 2376 C CA . ILE C 1 7 ? 45.731 32.982 64.755 1.00 64.25 19 ILE C CA 1
ATOM 2377 C C . ILE C 1 7 ? 44.733 32.892 65.901 1.00 61.95 19 ILE C C 1
ATOM 2378 O O . ILE C 1 7 ? 43.919 33.789 66.086 1.00 68.59 19 ILE C O 1
ATOM 2383 N N . GLY C 1 8 ? 44.787 31.810 66.666 1.00 58.82 20 GLY C N 1
ATOM 2384 C CA . GLY C 1 8 ? 43.868 31.664 67.777 1.00 70.50 20 GLY C CA 1
ATOM 2385 C C . GLY C 1 8 ? 44.499 32.048 69.102 1.00 66.63 20 GLY C C 1
ATOM 2386 O O . GLY C 1 8 ? 45.694 32.351 69.162 1.00 58.69 20 GLY C O 1
ATOM 2387 N N . PRO C 1 9 ? 43.716 32.066 70.189 1.00 68.23 21 PRO C N 1
ATOM 2388 C CA . PRO C 1 9 ? 44.311 32.428 71.479 1.00 64.85 21 PRO C CA 1
ATOM 2389 C C . PRO C 1 9 ? 45.394 31.433 71.901 1.00 58.47 21 PRO C C 1
ATOM 2390 O O . PRO C 1 9 ? 46.531 31.817 72.170 1.00 47.52 21 PRO C O 1
ATOM 2394 N N . GLY C 1 10 ? 45.041 30.152 71.936 1.00 57.48 22 GLY C N 1
ATOM 2395 C CA . GLY C 1 10 ? 46.007 29.142 72.325 1.00 47.56 22 GLY C CA 1
ATOM 2396 C C . GLY C 1 10 ? 46.348 29.237 73.800 1.00 61.22 22 GLY C C 1
ATOM 2397 O O . GLY C 1 10 ? 45.474 29.504 74.626 1.00 75.78 22 GLY C O 1
ATOM 2398 N N . SER C 1 11 ? 47.616 29.016 74.135 1.00 56.71 23 SER C N 1
ATOM 2399 C CA . SER C 1 11 ? 48.063 29.076 75.523 1.00 64.25 23 SER C CA 1
ATOM 2400 C C . SER C 1 11 ? 49.581 29.054 75.613 1.00 62.61 23 SER C C 1
ATOM 2401 O O . SER C 1 11 ? 50.265 29.120 74.601 1.00 69.45 23 SER C O 1
ATOM 2404 N N . ALA C 1 12 ? 50.102 28.962 76.832 1.00 53.52 24 ALA C N 1
ATOM 2405 C CA . ALA C 1 12 ? 51.550 28.955 77.072 1.00 51.60 24 ALA C CA 1
ATOM 2406 C C . ALA C 1 12 ? 52.293 27.802 76.392 1.00 44.57 24 ALA C C 1
ATOM 2407 O O . ALA C 1 12 ? 53.520 27.830 76.250 1.00 37.29 24 ALA C O 1
ATOM 2409 N N . THR C 1 13 ? 51.555 26.781 75.976 1.00 44.91 25 THR C N 1
ATOM 2410 C CA . THR C 1 13 ? 52.186 25.641 75.334 1.00 54.84 25 THR C CA 1
ATOM 2411 C C . THR C 1 13 ? 51.314 25.103 74.213 1.00 55.74 25 THR C C 1
ATOM 2412 O O . THR C 1 13 ? 51.239 23.891 74.019 1.00 59.45 25 THR C O 1
ATOM 2416 N N . ARG C 1 14 ? 50.665 25.995 73.465 1.00 38.79 26 ARG C N 1
ATOM 2417 C CA . ARG C 1 14 ? 49.788 25.554 72.381 1.00 44.18 26 ARG C CA 1
ATOM 2418 C C . ARG C 1 14 ? 49.417 26.654 71.387 1.00 57.69 26 ARG C C 1
ATOM 2419 O O . ARG C 1 14 ? 48.905 27.702 71.764 1.00 72.41 26 ARG C O 1
ATOM 2427 N N . LEU C 1 15 ? 49.685 26.405 70.112 1.00 57.32 27 LEU C N 1
ATOM 2428 C CA . LEU C 1 15 ? 49.350 27.352 69.058 1.00 43.63 27 LEU C CA 1
ATOM 2429 C C . LEU C 1 15 ? 48.153 26.831 68.266 1.00 54.48 27 LEU C C 1
ATOM 2430 O O . LEU C 1 15 ? 48.077 25.641 67.937 1.00 58.90 27 LEU C O 1
ATOM 2435 N N . GLU C 1 16 ? 47.218 27.731 67.976 1.00 56.58 28 GLU C N 1
ATOM 2436 C CA . GLU C 1 16 ? 46.014 27.402 67.223 1.00 62.94 28 GLU C CA 1
ATOM 2437 C C . GLU C 1 16 ? 45.949 28.218 65.932 1.00 56.29 28 GLU C C 1
ATOM 2438 O O . GLU C 1 16 ? 46.398 29.357 65.897 1.00 56.37 28 GLU C O 1
ATOM 2444 N N . PHE C 1 17 ? 45.395 27.620 64.880 1.00 49.29 29 PHE C N 1
ATOM 2445 C CA . PHE C 1 17 ? 45.219 28.276 63.582 1.00 42.78 29 PHE C CA 1
ATOM 2446 C C . PHE C 1 17 ? 43.886 27.810 62.992 1.00 50.05 29 PHE C C 1
ATOM 2447 O O . PHE C 1 17 ? 43.401 26.725 63.322 1.00 45.16 29 PHE C O 1
ATOM 2455 N N . ARG C 1 18 ? 43.296 28.630 62.130 1.00 57.24 30 ARG C N 1
ATOM 2456 C CA . ARG C 1 18 ? 42.050 28.270 61.461 1.00 60.02 30 ARG C CA 1
ATOM 2457 C C . ARG C 1 18 ? 42.115 28.857 60.061 1.00 55.58 30 ARG C C 1
ATOM 2458 O O . ARG C 1 18 ? 42.619 29.966 59.875 1.00 53.71 30 ARG C O 1
ATOM 2466 N N . ARG C 1 19 ? 41.633 28.104 59.076 1.00 53.95 31 ARG C N 1
ATOM 2467 C CA . ARG C 1 19 ? 41.636 28.566 57.696 1.00 48.89 31 ARG C CA 1
ATOM 2468 C C . ARG C 1 19 ? 40.492 27.936 56.927 1.00 46.26 31 ARG C C 1
ATOM 2469 O O . ARG C 1 19 ? 40.181 26.754 57.106 1.00 41.09 31 ARG C O 1
ATOM 2477 N N . HIS C 1 20 ? 39.873 28.746 56.073 1.00 39.17 32 HIS C N 1
ATOM 2478 C CA . HIS C 1 20 ? 38.748 28.319 55.256 1.00 42.89 32 HIS C CA 1
ATOM 2479 C C . HIS C 1 20 ? 39.248 27.841 53.892 1.00 53.85 32 HIS C C 1
ATOM 2480 O O . HIS C 1 20 ? 40.187 28.406 53.331 1.00 63.10 32 HIS C O 1
ATOM 2487 N N . PHE C 1 21 ? 38.610 26.798 53.367 1.00 56.52 33 PHE C N 1
ATOM 2488 C CA . PHE C 1 21 ? 38.973 26.226 52.075 1.00 52.53 33 PHE C CA 1
ATOM 2489 C C . PHE C 1 21 ? 37.731 25.963 51.240 1.00 59.56 33 PHE C C 1
ATOM 2490 O O . PHE C 1 21 ? 36.721 25.476 51.746 1.00 64.08 33 PHE C O 1
ATOM 2498 N N . ALA C 1 22 ? 37.808 26.274 49.955 1.00 52.21 34 ALA C N 1
ATOM 2499 C CA . ALA C 1 22 ? 36.681 26.032 49.075 1.00 54.35 34 ALA C CA 1
ATOM 2500 C C . ALA C 1 22 ? 36.693 24.567 48.650 1.00 62.10 34 ALA C C 1
ATOM 2501 O O . ALA C 1 22 ? 37.120 24.251 47.536 1.00 77.07 34 ALA C O 1
ATOM 2503 N N . ALA C 1 23 ? 36.240 23.671 49.528 1.00 57.58 35 ALA C N 1
ATOM 2504 C CA . ALA C 1 23 ? 36.210 22.241 49.190 1.00 62.33 35 ALA C CA 1
ATOM 2505 C C . ALA C 1 23 ? 35.430 21.381 50.183 1.00 57.32 35 ALA C C 1
ATOM 2506 O O . ALA C 1 23 ? 35.212 21.789 51.327 1.00 46.48 35 ALA C O 1
ATOM 2508 N N . THR C 1 24 ? 34.997 20.197 49.749 1.00 60.39 36 THR C N 1
ATOM 2509 C CA . THR C 1 24 ? 34.269 19.315 50.654 1.00 55.39 36 THR C CA 1
ATOM 2510 C C . THR C 1 24 ? 35.320 18.685 51.560 1.00 57.51 36 THR C C 1
ATOM 2511 O O . THR C 1 24 ? 36.376 18.249 51.093 1.00 62.11 36 THR C O 1
ATOM 2515 N N . PRO C 1 25 ? 35.053 18.637 52.873 1.00 64.26 37 PRO C N 1
ATOM 2516 C CA . PRO C 1 25 ? 36.042 18.042 53.774 1.00 58.45 37 PRO C CA 1
ATOM 2517 C C . PRO C 1 25 ? 36.677 16.738 53.254 1.00 52.85 37 PRO C C 1
ATOM 2518 O O . PRO C 1 25 ? 37.872 16.520 53.442 1.00 53.21 37 PRO C O 1
ATOM 2522 N N . GLU C 1 26 ? 35.891 15.887 52.592 1.00 38.71 38 GLU C N 1
ATOM 2523 C CA . GLU C 1 26 ? 36.421 14.635 52.035 1.00 49.19 38 GLU C CA 1
ATOM 2524 C C . GLU C 1 26 ? 37.589 14.928 51.093 1.00 50.44 38 GLU C C 1
ATOM 2525 O O . GLU C 1 26 ? 38.544 14.146 51.019 1.00 52.27 38 GLU C O 1
ATOM 2531 N N . GLN C 1 27 ? 37.498 16.039 50.359 1.00 41.43 39 GLN C N 1
ATOM 2532 C CA . GLN C 1 27 ? 38.550 16.424 49.417 1.00 50.90 39 GLN C CA 1
ATOM 2533 C C . GLN C 1 27 ? 39.746 16.994 50.177 1.00 43.75 39 GLN C C 1
ATOM 2534 O O . GLN C 1 27 ? 40.907 16.716 49.853 1.00 43.35 39 GLN C O 1
ATOM 2540 N N . LEU C 1 28 ? 39.456 17.786 51.198 1.00 54.04 40 LEU C N 1
ATOM 2541 C CA . LEU C 1 28 ? 40.503 18.389 51.992 1.00 54.89 40 LEU C CA 1
ATOM 2542 C C . LEU C 1 28 ? 41.275 17.317 52.761 1.00 57.47 40 LEU C C 1
ATOM 2543 O O . LEU C 1 28 ? 42.480 17.449 52.996 1.00 60.99 40 LEU C O 1
ATOM 2548 N N . TRP C 1 29 ? 40.582 16.249 53.139 1.00 40.99 41 TRP C N 1
ATOM 2549 C CA . TRP C 1 29 ? 41.209 15.166 53.881 1.00 38.31 41 TRP C CA 1
ATOM 2550 C C . TRP C 1 29 ? 42.197 14.417 53.001 1.00 37.91 41 TRP C C 1
ATOM 2551 O O . TRP C 1 29 ? 43.272 14.004 53.447 1.00 43.36 41 TRP C O 1
ATOM 2562 N N . ALA C 1 30 ? 41.832 14.228 51.746 1.00 30.70 42 ALA C N 1
ATOM 2563 C CA . ALA C 1 30 ? 42.725 13.536 50.841 1.00 26.93 42 ALA C CA 1
ATOM 2564 C C . ALA C 1 30 ? 44.006 14.385 50.660 1.00 37.66 42 ALA C C 1
ATOM 2565 O O . ALA C 1 30 ? 45.121 13.845 50.598 1.00 48.83 42 ALA C O 1
ATOM 2567 N N . ALA C 1 31 ? 43.831 15.709 50.593 1.00 35.34 43 ALA C N 1
ATOM 2568 C CA . ALA C 1 31 ? 44.938 16.644 50.411 1.00 38.76 43 ALA C CA 1
ATOM 2569 C C . ALA C 1 31 ? 45.918 16.712 51.584 1.00 33.97 43 ALA C C 1
ATOM 2570 O O . ALA C 1 31 ? 47.118 16.926 51.380 1.00 44.78 43 ALA C O 1
ATOM 2572 N N . LEU C 1 32 ? 45.419 16.534 52.802 1.00 27.39 44 LEU C N 1
ATOM 2573 C CA . LEU C 1 32 ? 46.263 16.593 53.988 1.00 39.91 44 LEU C CA 1
ATOM 2574 C C . LEU C 1 32 ? 46.834 15.239 54.377 1.00 47.51 44 LEU C C 1
ATOM 2575 O O . LEU C 1 32 ? 47.729 15.164 55.223 1.00 51.03 44 LEU C O 1
ATOM 2580 N N . THR C 1 33 ? 46.335 14.168 53.764 1.00 47.41 45 THR C N 1
ATOM 2581 C CA . THR C 1 33 ? 46.793 12.831 54.137 1.00 37.51 45 THR C CA 1
ATOM 2582 C C . THR C 1 33 ? 47.281 11.910 53.039 1.00 35.71 45 THR C C 1
ATOM 2583 O O . THR C 1 33 ? 47.637 10.766 53.310 1.00 54.65 45 THR C O 1
ATOM 2587 N N . SER C 1 34 ? 47.290 12.370 51.801 1.00 37.85 46 SER C N 1
ATOM 2588 C CA . SER C 1 34 ? 47.765 11.502 50.742 1.00 37.68 46 SER C CA 1
ATOM 2589 C C . SER C 1 34 ? 49.183 11.847 50.304 1.00 37.76 46 SER C C 1
ATOM 2590 O O . SER C 1 34 ? 49.482 12.976 49.933 1.00 42.33 46 SER C O 1
ATOM 2593 N N . PRO C 1 35 ? 50.075 10.855 50.327 1.00 43.94 47 PRO C N 1
ATOM 2594 C CA . PRO C 1 35 ? 51.472 11.045 49.934 1.00 38.59 47 PRO C CA 1
ATOM 2595 C C . PRO C 1 35 ? 51.576 11.537 48.498 1.00 44.09 47 PRO C C 1
ATOM 2596 O O . PRO C 1 35 ? 52.556 12.173 48.103 1.00 45.88 47 PRO C O 1
ATOM 2600 N N . ALA C 1 36 ? 50.557 11.237 47.710 1.00 38.12 48 ALA C N 1
ATOM 2601 C CA . ALA C 1 36 ? 50.573 11.646 46.318 1.00 37.00 48 ALA C CA 1
ATOM 2602 C C . ALA C 1 36 ? 50.278 13.123 46.134 1.00 36.76 48 ALA C C 1
ATOM 2603 O O . ALA C 1 36 ? 50.713 13.715 45.159 1.00 35.60 48 ALA C O 1
ATOM 2605 N N . LEU C 1 37 ? 49.559 13.717 47.079 1.00 30.36 49 LEU C N 1
ATOM 2606 C CA . LEU C 1 37 ? 49.181 15.119 46.985 1.00 30.05 49 LEU C CA 1
ATOM 2607 C C . LEU C 1 37 ? 49.962 16.121 47.839 1.00 32.08 49 LEU C C 1
ATOM 2608 O O . LEU C 1 37 ? 50.169 17.260 47.419 1.00 39.15 49 LEU C O 1
ATOM 2613 N N . LEU C 1 38 ? 50.373 15.719 49.037 1.00 31.50 50 LEU C N 1
ATOM 2614 C CA . LEU C 1 38 ? 51.090 16.627 49.927 1.00 26.97 50 LEU C CA 1
ATOM 2615 C C . LEU C 1 38 ? 52.247 17.395 49.280 1.00 28.48 50 LEU C C 1
ATOM 2616 O O . LEU C 1 38 ? 52.411 18.584 49.534 1.00 33.65 50 LEU C O 1
ATOM 2621 N N . PRO C 1 39 ? 53.060 16.726 48.437 1.00 30.33 51 PRO C N 1
ATOM 2622 C CA . PRO C 1 39 ? 54.192 17.376 47.773 1.00 26.76 51 PRO C CA 1
ATOM 2623 C C . PRO C 1 39 ? 53.738 18.467 46.802 1.00 36.52 51 PRO C C 1
ATOM 2624 O O . PRO C 1 39 ? 54.531 19.331 46.406 1.00 42.67 51 PRO C O 1
ATOM 2628 N N . ALA C 1 40 ? 52.468 18.419 46.409 1.00 31.36 52 ALA C N 1
ATOM 2629 C CA . ALA C 1 40 ? 51.918 19.417 45.492 1.00 35.54 52 ALA C CA 1
ATOM 2630 C C . ALA C 1 40 ? 51.627 20.754 46.180 1.00 41.81 52 ALA C C 1
ATOM 2631 O O . ALA C 1 40 ? 51.505 21.772 45.512 1.00 53.93 52 ALA C O 1
ATOM 2633 N N . TRP C 1 41 ? 51.516 20.770 47.502 1.00 43.20 53 TRP C N 1
ATOM 2634 C CA . TRP C 1 41 ? 51.225 22.032 48.158 1.00 37.82 53 TRP C CA 1
ATOM 2635 C C . TRP C 1 41 ? 52.019 22.338 49.422 1.00 38.62 53 TRP C C 1
ATOM 2636 O O . TRP C 1 41 ? 52.353 23.495 49.674 1.00 56.93 53 TRP C O 1
ATOM 2647 N N . LEU C 1 42 ? 52.340 21.317 50.209 1.00 33.10 54 LEU C N 1
ATOM 2648 C CA . LEU C 1 42 ? 53.042 21.527 51.481 1.00 43.87 54 LEU C CA 1
ATOM 2649 C C . LEU C 1 42 ? 54.559 21.601 51.425 1.00 47.94 54 LEU C C 1
ATOM 2650 O O . LEU C 1 42 ? 55.260 20.651 51.788 1.00 59.43 54 LEU C O 1
ATOM 2655 N N . PHE C 1 43 ? 55.049 22.758 50.988 1.00 34.38 55 PHE C N 1
ATOM 2656 C CA . PHE C 1 43 ? 56.479 23.035 50.871 1.00 39.22 55 PHE C CA 1
ATOM 2657 C C . PHE C 1 43 ? 56.626 24.546 50.890 1.00 40.14 55 PHE C C 1
ATOM 2658 O O . PHE C 1 43 ? 55.634 25.269 50.809 1.00 36.63 55 PHE C O 1
ATOM 2666 N N . ALA C 1 44 ? 57.858 25.021 51.017 1.00 39.45 56 ALA C N 1
ATOM 2667 C CA . ALA C 1 44 ? 58.106 26.452 51.028 1.00 36.96 56 ALA C CA 1
ATOM 2668 C C . ALA C 1 44 ? 58.881 26.820 49.779 1.00 49.09 56 ALA C C 1
ATOM 2669 O O . ALA C 1 44 ? 59.241 25.964 48.978 1.00 56.94 56 ALA C O 1
ATOM 2671 N N . ARG C 1 45 ? 59.134 28.109 49.624 1.00 50.65 57 ARG C N 1
ATOM 2672 C CA . ARG C 1 45 ? 59.877 28.618 48.485 1.00 53.77 57 ARG C CA 1
ATOM 2673 C C . ARG C 1 45 ? 61.288 28.007 48.513 1.00 45.17 57 ARG C C 1
ATOM 2674 O O . ARG C 1 45 ? 62.035 28.190 49.476 1.00 42.68 57 ARG C O 1
ATOM 2682 N N . GLY C 1 46 ? 61.630 27.245 47.475 1.00 48.14 58 GLY C N 1
ATOM 2683 C CA . GLY C 1 46 ? 62.951 26.625 47.385 1.00 38.15 58 GLY C CA 1
ATOM 2684 C C . GLY C 1 46 ? 63.184 25.364 48.216 1.00 37.24 58 GLY C C 1
ATOM 2685 O O . GLY C 1 46 ? 64.314 24.892 48.352 1.00 36.71 58 GLY C O 1
ATOM 2686 N N . TRP C 1 47 ? 62.124 24.806 48.783 1.00 25.23 59 TRP C N 1
ATOM 2687 C CA . TRP C 1 47 ? 62.283 23.611 49.584 1.00 35.09 59 TRP C CA 1
ATOM 2688 C C . TRP C 1 47 ? 61.281 22.531 49.199 1.00 28.61 59 TRP C C 1
ATOM 2689 O O . TRP C 1 47 ? 60.382 22.204 49.959 1.00 36.15 59 TRP C O 1
ATOM 2700 N N . PRO C 1 48 ? 61.432 21.965 48.004 1.00 36.46 60 PRO C N 1
ATOM 2701 C CA . PRO C 1 48 ? 60.517 20.917 47.545 1.00 40.98 60 PRO C CA 1
ATOM 2702 C C . PRO C 1 48 ? 60.477 19.717 48.475 1.00 30.43 60 PRO C C 1
ATOM 2703 O O . PRO C 1 48 ? 61.509 19.334 49.042 1.00 25.51 60 PRO C O 1
ATOM 2715 N N . THR C 1 50 ? 60.848 16.221 49.138 1.00 30.24 62 THR C N 1
ATOM 2716 C CA . THR C 1 50 ? 61.456 15.132 48.387 1.00 28.34 62 THR C CA 1
ATOM 2717 C C . THR C 1 50 ? 61.109 13.738 48.870 1.00 42.95 62 THR C C 1
ATOM 2718 O O . THR C 1 50 ? 61.433 12.752 48.217 1.00 58.19 62 THR C O 1
ATOM 2722 N N . GLU C 1 51 ? 60.460 13.646 50.018 1.00 31.91 63 GLU C N 1
ATOM 2723 C CA . GLU C 1 51 ? 60.024 12.349 50.494 1.00 27.76 63 GLU C CA 1
ATOM 2724 C C . GLU C 1 51 ? 58.783 12.533 51.352 1.00 25.23 63 GLU C C 1
ATOM 2725 O O . GLU C 1 51 ? 58.701 13.461 52.160 1.00 25.27 63 GLU C O 1
ATOM 2731 N N . CYS C 1 52 ? 57.807 11.660 51.148 1.00 25.16 64 CYS C N 1
ATOM 2732 C CA . CYS C 1 52 ? 56.587 11.701 51.941 1.00 16.76 64 CYS C CA 1
ATOM 2733 C C . CYS C 1 52 ? 55.957 10.328 52.169 1.00 25.37 64 CYS C C 1
ATOM 2734 O O . CYS C 1 52 ? 55.500 9.668 51.238 1.00 41.46 64 CYS C O 1
ATOM 2737 N N . VAL C 1 53 ? 55.931 9.921 53.426 1.00 49.88 65 VAL C N 1
ATOM 2738 C CA . VAL C 1 53 ? 55.322 8.674 53.837 1.00 47.18 65 VAL C CA 1
ATOM 2739 C C . VAL C 1 53 ? 54.273 9.220 54.793 1.00 42.82 65 VAL C C 1
ATOM 2740 O O . VAL C 1 53 ? 54.628 9.919 55.737 1.00 50.56 65 VAL C O 1
ATOM 2744 N N . PHE C 1 54 ? 52.993 8.954 54.527 1.00 46.25 66 PHE C N 1
ATOM 2745 C CA . PHE C 1 54 ? 51.894 9.426 55.392 1.00 34.18 66 PHE C CA 1
ATOM 2746 C C . PHE C 1 54 ? 50.789 8.379 55.369 1.00 44.90 66 PHE C C 1
ATOM 2747 O O . PHE C 1 54 ? 50.118 8.190 54.347 1.00 57.41 66 PHE C O 1
ATOM 2755 N N . GLU C 1 55 ? 50.617 7.701 56.500 1.00 34.28 67 GLU C N 1
ATOM 2756 C CA . GLU C 1 55 ? 49.620 6.643 56.644 1.00 42.08 67 GLU C CA 1
ATOM 2757 C C . GLU C 1 55 ? 48.601 7.151 57.669 1.00 56.56 67 GLU C C 1
ATOM 2758 O O . GLU C 1 55 ? 48.842 7.098 58.876 1.00 58.06 67 GLU C O 1
ATOM 2764 N N . PRO C 1 56 ? 47.446 7.645 57.198 1.00 51.92 68 PRO C N 1
ATOM 2765 C CA . PRO C 1 56 ? 46.401 8.175 58.083 1.00 45.73 68 PRO C CA 1
ATOM 2766 C C . PRO C 1 56 ? 45.584 7.171 58.885 1.00 50.62 68 PRO C C 1
ATOM 2767 O O . PRO C 1 56 ? 44.355 7.148 58.792 1.00 62.05 68 PRO C O 1
ATOM 2771 N N . HIS C 1 57 ? 46.260 6.347 59.677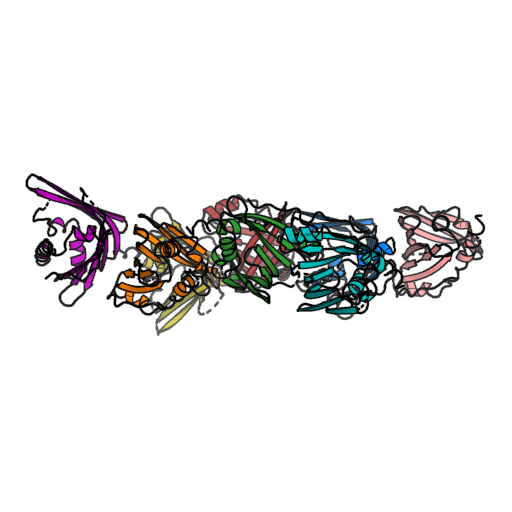 1.00 46.67 69 HIS C N 1
ATOM 2772 C CA . HIS C 1 57 ? 45.564 5.394 60.514 1.00 41.61 69 HIS C CA 1
ATOM 2773 C C . HIS C 1 57 ? 46.321 5.177 61.816 1.00 36.75 69 HIS C C 1
ATOM 2774 O O . HIS C 1 57 ? 47.506 5.522 61.932 1.00 32.11 69 HIS C O 1
ATOM 2781 N N . LYS C 1 58 ? 45.639 4.619 62.811 1.00 48.35 70 LYS C N 1
ATOM 2782 C CA . LYS C 1 58 ? 46.285 4.416 64.092 1.00 44.50 70 LYS C CA 1
ATOM 2783 C C . LYS C 1 58 ? 47.600 3.636 63.947 1.00 42.05 70 LYS C C 1
ATOM 2784 O O . LYS C 1 58 ? 47.648 2.552 63.362 1.00 55.00 70 LYS C O 1
ATOM 2790 N N . GLY C 1 59 ? 48.666 4.241 64.471 1.00 42.61 71 GLY C N 1
ATOM 2791 C CA . GLY C 1 59 ? 49.993 3.658 64.415 1.00 47.67 71 GLY C CA 1
ATOM 2792 C C . GLY C 1 59 ? 50.692 3.895 63.084 1.00 53.92 71 GLY C C 1
ATOM 2793 O O . GLY C 1 59 ? 51.819 3.438 62.871 1.00 53.62 71 GLY C O 1
ATOM 2794 N N . GLY C 1 60 ? 50.028 4.607 62.179 1.00 34.11 72 GLY C N 1
ATOM 2795 C CA . GLY C 1 60 ? 50.637 4.858 60.887 1.00 31.53 72 GLY C CA 1
ATOM 2796 C C . GLY C 1 60 ? 51.882 5.709 61.014 1.00 25.48 72 GLY C C 1
ATOM 2797 O O . GLY C 1 60 ? 51.958 6.564 61.883 1.00 32.40 72 GLY C O 1
ATOM 2798 N N . LEU C 1 61 ? 52.852 5.474 60.148 1.00 32.42 73 LEU C N 1
ATOM 2799 C CA . LEU C 1 61 ? 54.092 6.228 60.162 1.00 22.80 73 LEU C CA 1
ATOM 2800 C C . LEU C 1 61 ? 53.996 7.485 59.288 1.00 22.93 73 LEU C C 1
ATOM 2801 O O . LEU C 1 61 ? 53.344 7.483 58.245 1.00 47.48 73 LEU C O 1
ATOM 2806 N N . ILE C 1 62 ? 54.650 8.553 59.731 1.00 29.78 74 ILE C N 1
ATOM 2807 C CA . ILE C 1 62 ? 54.711 9.807 58.982 1.00 28.75 74 ILE C CA 1
ATOM 2808 C C . ILE C 1 62 ? 56.195 10.199 58.836 1.00 33.16 74 ILE C C 1
ATOM 2809 O O . ILE C 1 62 ? 56.929 10.318 59.832 1.00 31.12 74 ILE C O 1
ATOM 2814 N N . ARG C 1 63 ? 56.633 10.400 57.600 1.00 28.16 75 ARG C N 1
ATOM 2815 C CA . ARG C 1 63 ? 58.015 10.791 57.355 1.00 26.22 75 ARG C CA 1
ATOM 2816 C C . ARG C 1 63 ? 58.097 11.762 56.186 1.00 24.43 75 ARG C C 1
ATOM 2817 O O . ARG C 1 63 ? 57.878 11.381 55.046 1.00 38.16 75 ARG C O 1
ATOM 2825 N N . GLN C 1 64 ? 58.400 13.023 56.479 1.00 12.00 76 GLN C N 1
ATOM 2826 C CA . GLN C 1 64 ? 58.494 14.044 55.435 1.00 8.37 76 GLN C CA 1
ATOM 2827 C C . GLN C 1 64 ? 59.863 14.680 55.424 1.00 16.90 76 GLN C C 1
ATOM 2828 O O . GLN C 1 64 ? 60.422 14.996 56.473 1.00 33.74 76 GLN C O 1
ATOM 2834 N N . VAL C 1 65 ? 60.395 14.878 54.226 1.00 23.21 77 VAL C N 1
ATOM 2835 C CA . VAL C 1 65 ? 61.706 15.482 54.059 1.00 17.80 77 VAL C CA 1
ATOM 2836 C C . VAL C 1 65 ? 61.669 16.498 52.959 1.00 21.38 77 VAL C C 1
ATOM 2837 O O . VAL C 1 65 ? 61.115 16.247 51.908 1.00 30.13 77 VAL C O 1
ATOM 2841 N N . TRP C 1 66 ? 62.288 17.644 53.192 1.00 26.32 78 TRP C N 1
ATOM 2842 C CA . TRP C 1 66 ? 62.366 18.688 52.166 1.00 23.95 78 TRP C CA 1
ATOM 2843 C C . TRP C 1 66 ? 63.837 18.920 51.822 1.00 20.52 78 TRP C C 1
ATOM 2844 O O . TRP C 1 66 ? 64.686 18.839 52.694 1.00 35.24 78 TRP C O 1
ATOM 2855 N N . THR C 1 67 ? 64.137 19.176 50.557 1.00 39.84 79 THR C N 1
ATOM 2856 C CA . THR C 1 67 ? 65.516 19.437 50.144 1.00 31.96 79 THR C CA 1
ATOM 2857 C C . THR C 1 67 ? 65.614 20.881 49.680 1.00 36.98 79 THR C C 1
ATOM 2858 O O . THR C 1 67 ? 64.895 21.291 48.770 1.00 51.72 79 THR C O 1
ATOM 2862 N N . GLY C 1 68 ? 66.502 21.647 50.310 1.00 32.14 80 GLY C N 1
ATOM 2863 C CA . GLY C 1 68 ? 66.646 23.044 49.949 1.00 32.96 80 GLY C CA 1
ATOM 2864 C C . GLY C 1 68 ? 67.920 23.440 49.223 1.00 41.43 80 GLY C C 1
ATOM 2865 O O . GLY C 1 68 ? 68.538 22.620 48.545 1.00 46.19 80 GLY C O 1
ATOM 2866 N N . PRO C 1 69 ? 68.316 24.723 49.327 1.00 33.57 81 PRO C N 1
ATOM 2867 C CA . PRO C 1 69 ? 69.522 25.266 48.698 1.00 42.35 81 PRO C CA 1
ATOM 2868 C C . PRO C 1 69 ? 70.693 24.367 49.069 1.00 43.34 81 PRO C C 1
ATOM 2869 O O . PRO C 1 69 ? 70.730 23.833 50.174 1.00 42.18 81 PRO C O 1
ATOM 2873 N N . GLU C 1 70 ? 71.633 24.184 48.151 1.00 37.46 82 GLU C N 1
ATOM 2874 C CA . GLU C 1 70 ? 72.813 23.373 48.432 1.00 42.95 82 GLU C CA 1
ATOM 2875 C C . GLU C 1 70 ? 72.534 21.937 48.865 1.00 39.24 82 GLU C C 1
ATOM 2876 O O . GLU C 1 70 ? 73.388 21.301 49.480 1.00 43.61 82 GLU C O 1
ATOM 2882 N N . GLY C 1 71 ? 71.343 21.429 48.564 1.00 32.36 83 GLY C N 1
ATOM 2883 C CA . GLY C 1 71 ? 71.006 20.060 48.934 1.00 39.53 83 GLY C CA 1
ATOM 2884 C C . GLY C 1 71 ? 70.875 19.763 50.424 1.00 53.75 83 GLY C C 1
ATOM 2885 O O . GLY C 1 71 ? 70.840 18.597 50.825 1.00 56.93 83 GLY C O 1
ATOM 2886 N N . ARG C 1 72 ? 70.811 20.794 51.257 1.00 58.85 84 ARG C N 1
ATOM 2887 C CA . ARG C 1 72 ? 70.659 20.547 52.683 1.00 62.03 84 ARG C CA 1
ATOM 2888 C C . ARG C 1 72 ? 69.215 20.144 52.949 1.00 53.78 84 ARG C C 1
ATOM 2889 O O . ARG C 1 72 ? 68.288 20.731 52.388 1.00 54.72 84 ARG C O 1
ATOM 2897 N N . THR C 1 73 ? 69.028 19.139 53.800 1.00 52.74 85 THR C N 1
ATOM 2898 C CA . THR C 1 73 ? 67.694 18.645 54.095 1.00 37.51 85 THR C CA 1
ATOM 2899 C C . THR C 1 73 ? 67.056 19.072 55.422 1.00 45.56 85 THR C C 1
ATOM 2900 O O . THR C 1 73 ? 67.722 19.459 56.380 1.00 51.68 85 THR C O 1
ATOM 2904 N N . ARG C 1 74 ? 65.734 18.999 55.445 1.00 42.42 86 ARG C N 1
ATOM 2905 C CA . ARG C 1 74 ? 64.922 19.346 56.603 1.00 29.82 86 ARG C CA 1
ATOM 2906 C C . ARG C 1 74 ? 63.810 18.301 56.645 1.00 32.56 86 ARG C C 1
ATOM 2907 O O . ARG C 1 74 ? 63.162 18.039 55.630 1.00 44.29 86 ARG C O 1
ATOM 2915 N N . GLY C 1 75 ? 63.602 17.686 57.804 1.00 28.88 87 GLY C N 1
ATOM 2916 C CA . GLY C 1 75 ? 62.585 16.654 57.883 1.00 22.56 87 GLY C CA 1
ATOM 2917 C C . GLY C 1 75 ? 61.997 16.345 59.246 1.00 26.93 87 GLY C C 1
ATOM 2918 O O . GLY C 1 75 ? 62.514 16.732 60.305 1.00 36.64 87 GLY C O 1
ATOM 2919 N N . LEU C 1 76 ? 60.891 15.622 59.221 1.00 24.68 88 LEU C N 1
ATOM 2920 C CA . LEU C 1 76 ? 60.235 15.255 60.454 1.00 20.62 88 LEU C CA 1
ATOM 2921 C C . LEU C 1 76 ? 59.726 13.819 60.452 1.00 17.64 88 LEU C C 1
ATOM 2922 O O . LEU C 1 76 ? 59.652 13.156 59.415 1.00 36.42 88 LEU C O 1
ATOM 2927 N N . THR C 1 77 ? 59.422 13.321 61.632 1.00 27.04 89 THR C N 1
ATOM 2928 C CA . THR C 1 77 ? 58.924 11.969 61.757 1.00 21.09 89 THR C CA 1
ATOM 2929 C C . THR C 1 77 ? 57.792 12.041 62.757 1.00 24.19 89 THR C C 1
ATOM 2930 O O . THR C 1 77 ? 57.750 12.938 63.629 1.00 26.99 89 THR C O 1
ATOM 2934 N N . GLY C 1 78 ? 56.856 11.110 62.629 1.00 20.06 90 GLY C N 1
ATOM 2935 C CA . GLY C 1 78 ? 55.744 11.111 63.552 1.00 17.08 90 GLY C CA 1
ATOM 2936 C C . GLY C 1 78 ? 54.940 9.847 63.479 1.00 33.36 90 GLY C C 1
ATOM 2937 O O . GLY C 1 78 ? 55.152 8.992 62.623 1.00 40.78 90 GLY C O 1
ATOM 2938 N N . ARG C 1 79 ? 53.984 9.747 64.377 1.00 36.08 91 ARG C N 1
ATOM 2939 C CA . ARG C 1 79 ? 53.138 8.584 64.442 1.00 33.47 91 ARG C CA 1
ATOM 2940 C C . ARG C 1 79 ? 51.697 9.078 64.499 1.00 22.20 91 ARG C C 1
ATOM 2941 O O . ARG C 1 79 ? 51.354 9.901 65.356 1.00 39.08 91 ARG C O 1
ATOM 2949 N N . VAL C 1 80 ? 50.853 8.623 63.586 1.00 27.83 92 VAL C N 1
ATOM 2950 C CA . VAL C 1 80 ? 49.445 9.013 63.666 1.00 38.48 92 VAL C CA 1
ATOM 2951 C C . VAL C 1 80 ? 48.876 8.355 64.951 1.00 43.01 92 VAL C C 1
ATOM 2952 O O . VAL C 1 80 ? 49.038 7.148 65.151 1.00 53.59 92 VAL C O 1
ATOM 2956 N N . ILE C 1 81 ? 48.244 9.139 65.827 1.00 45.65 93 ILE C N 1
ATOM 2957 C CA . ILE C 1 81 ? 47.666 8.610 67.077 1.00 26.87 93 ILE C CA 1
ATOM 2958 C C . ILE C 1 81 ? 46.211 8.135 66.863 1.00 39.41 93 ILE C C 1
ATOM 2959 O O . ILE C 1 81 ? 45.805 7.084 67.375 1.00 41.00 93 ILE C O 1
ATOM 2964 N N . LEU C 1 82 ? 45.422 8.912 66.124 1.00 48.13 94 LEU C N 1
ATOM 2965 C CA . LEU C 1 82 ? 44.059 8.507 65.826 1.00 51.88 94 LEU C CA 1
ATOM 2966 C C . LEU C 1 82 ? 43.587 9.271 64.605 1.00 44.48 94 LEU C C 1
ATOM 2967 O O . LEU C 1 82 ? 43.956 10.425 64.424 1.00 40.38 94 LEU C O 1
ATOM 2972 N N . ALA C 1 83 ? 42.782 8.614 63.770 1.00 55.10 95 ALA C N 1
ATOM 2973 C CA . ALA C 1 83 ? 42.286 9.207 62.525 1.00 51.71 95 ALA C CA 1
ATOM 2974 C C . ALA C 1 83 ? 40.835 8.879 62.164 1.00 54.39 95 ALA C C 1
ATOM 2975 O O . ALA C 1 83 ? 40.488 7.745 61.832 1.00 61.50 95 ALA C O 1
ATOM 2977 N N . GLU C 1 84 ? 39.997 9.902 62.189 1.00 55.83 96 GLU C N 1
ATOM 2978 C CA . GLU C 1 84 ? 38.591 9.742 61.866 1.00 65.08 96 GLU C CA 1
ATOM 2979 C C . GLU C 1 84 ? 38.260 10.496 60.585 1.00 65.88 96 GLU C C 1
ATOM 2980 O O . GLU C 1 84 ? 37.746 11.622 60.617 1.00 61.56 96 GLU C O 1
ATOM 2986 N N . PRO C 1 85 ? 38.550 9.873 59.448 1.00 50.50 97 PRO C N 1
ATOM 2987 C CA . PRO C 1 85 ? 38.238 10.477 58.149 1.00 51.85 97 PRO C CA 1
ATOM 2988 C C . PRO C 1 85 ? 36.755 10.816 58.051 1.00 48.89 97 PRO C C 1
ATOM 2989 O O . PRO C 1 85 ? 35.913 9.948 58.278 1.00 48.80 97 PRO C O 1
ATOM 2993 N N . PRO C 1 86 ? 36.443 12.066 57.724 1.00 59.99 98 PRO C N 1
ATOM 2994 C CA . PRO C 1 86 ? 37.470 13.076 57.438 1.00 64.50 98 PRO C CA 1
ATOM 2995 C C . PRO C 1 86 ? 37.779 14.146 58.512 1.00 85.95 98 PRO C C 1
ATOM 2996 O O . PRO C 1 86 ? 38.744 14.918 58.359 1.00 103.39 98 PRO C O 1
ATOM 3000 N N . HIS C 1 87 ? 37.024 14.157 59.612 1.00 84.49 99 HIS C N 1
ATOM 3001 C CA . HIS C 1 87 ? 36.978 15.260 60.569 1.00 69.03 99 HIS C CA 1
ATOM 3002 C C . HIS C 1 87 ? 38.125 15.411 61.545 1.00 51.84 99 HIS C C 1
ATOM 3003 O O . HIS C 1 87 ? 38.320 16.495 62.104 1.00 56.82 99 HIS C O 1
ATOM 3010 N N . ARG C 1 88 ? 38.878 14.346 61.763 1.00 39.57 100 ARG C N 1
ATOM 3011 C CA . ARG C 1 88 ? 39.956 14.471 62.724 1.00 41.16 100 ARG C CA 1
ATOM 3012 C C . ARG C 1 88 ? 41.170 13.577 62.534 1.00 41.52 100 ARG C C 1
ATOM 3013 O O . ARG C 1 88 ? 41.061 12.417 62.157 1.00 55.27 100 ARG C O 1
ATOM 3021 N N . LEU C 1 89 ? 42.336 14.155 62.795 1.00 49.25 101 LEU C N 1
ATOM 3022 C CA . LEU C 1 89 ? 43.610 13.448 62.709 1.00 47.24 101 LEU C CA 1
ATOM 3023 C C . LEU C 1 89 ? 44.510 14.029 63.793 1.00 43.29 101 LEU C C 1
ATOM 3024 O O . LEU C 1 89 ? 44.578 15.242 63.965 1.00 52.41 101 LEU C O 1
ATOM 3029 N N . ILE C 1 90 ? 45.191 13.168 64.532 1.00 35.97 102 ILE C N 1
ATOM 3030 C CA . ILE C 1 90 ? 46.098 13.633 65.583 1.00 33.79 102 ILE C CA 1
ATOM 3031 C C . ILE C 1 90 ? 47.435 12.904 65.443 1.00 29.87 102 ILE C C 1
ATOM 3032 O O . ILE C 1 90 ? 47.481 11.690 65.584 1.00 40.78 102 ILE C O 1
ATOM 3037 N N . HIS C 1 91 ? 48.518 13.610 65.148 1.00 22.09 103 HIS C N 1
ATOM 3038 C CA . HIS C 1 91 ? 49.805 12.912 65.038 1.00 27.37 103 HIS C CA 1
ATOM 3039 C C . HIS C 1 91 ? 50.928 13.650 65.727 1.00 25.53 103 HIS C C 1
ATOM 3040 O O . HIS C 1 91 ? 50.827 14.844 65.982 1.00 33.40 103 HIS C O 1
ATOM 3047 N N . SER C 1 92 ? 51.999 12.932 66.022 1.00 21.69 104 SER C N 1
ATOM 3048 C CA . SER C 1 92 ? 53.147 13.537 66.663 1.00 28.71 104 SER C CA 1
ATOM 3049 C C . SER C 1 92 ? 54.077 14.042 65.571 1.00 22.94 104 SER C C 1
ATOM 3050 O O . SER C 1 92 ? 54.062 13.544 64.446 1.00 25.01 104 SER C O 1
ATOM 3053 N N . GLU C 1 93 ? 54.873 15.047 65.904 1.00 32.50 105 GLU C N 1
ATOM 3054 C CA . GLU C 1 93 ? 55.825 15.604 64.958 1.00 35.07 105 GLU C CA 1
ATOM 3055 C C . GLU C 1 93 ? 57.118 15.849 65.711 1.00 32.61 105 GLU C C 1
ATOM 3056 O O . GLU C 1 93 ? 57.115 16.353 66.829 1.00 35.71 105 GLU C O 1
ATOM 3062 N N . LEU C 1 94 ? 58.225 15.444 65.114 1.00 26.41 106 LEU C N 1
ATOM 3063 C CA . LEU C 1 94 ? 59.535 15.659 65.710 1.00 26.46 106 LEU C CA 1
ATOM 3064 C C . LEU C 1 94 ? 60.480 15.887 64.562 1.00 18.55 106 LEU C C 1
ATOM 3065 O O . LEU C 1 94 ? 60.691 14.984 63.760 1.00 24.97 106 LEU C O 1
ATOM 3070 N N . TYR C 1 95 ? 61.030 17.091 64.468 1.00 28.13 107 TYR C N 1
ATOM 3071 C CA . TYR C 1 95 ? 61.968 17.397 63.392 1.00 40.39 107 TYR C CA 1
ATOM 3072 C C . TYR C 1 95 ? 63.308 16.768 63.718 1.00 44.94 107 TYR C C 1
ATOM 3073 O O . TYR C 1 95 ? 63.594 16.498 64.878 1.00 33.17 107 TYR C O 1
ATOM 3082 N N . ASP C 1 96 ? 64.129 16.544 62.701 1.00 54.73 108 ASP C N 1
ATOM 3083 C CA . ASP C 1 96 ? 65.420 15.890 62.908 1.00 69.83 108 ASP C CA 1
ATOM 3084 C C . ASP C 1 96 ? 66.557 16.626 63.638 1.00 84.59 108 ASP C C 1
ATOM 3085 O O . ASP C 1 96 ? 67.634 16.819 63.079 1.00 82.61 108 ASP C O 1
ATOM 3090 N N . GLU C 1 97 ? 66.334 17.012 64.891 1.00 108.13 109 GLU C N 1
ATOM 3091 C CA . GLU C 1 97 ? 67.380 17.681 65.665 1.00 114.06 109 GLU C CA 1
ATOM 3092 C C . GLU C 1 97 ? 67.178 17.631 67.183 1.00 123.54 109 GLU C C 1
ATOM 3093 O O . GLU C 1 97 ? 66.146 18.056 67.717 1.00 119.39 109 GLU C O 1
ATOM 3099 N N . ASP C 1 98 ? 68.189 17.078 67.853 1.00 127.58 110 ASP C N 1
ATOM 3100 C CA . ASP C 1 98 ? 68.234 16.907 69.304 1.00 125.87 110 ASP C CA 1
ATOM 3101 C C . ASP C 1 98 ? 67.359 17.908 70.052 1.00 121.67 110 ASP C C 1
ATOM 3102 O O . ASP C 1 98 ? 67.122 17.767 71.253 1.00 117.39 110 ASP C O 1
ATOM 3107 N N . GLY C 1 102 ? 61.363 20.122 70.927 1.00 76.39 114 GLY C N 1
ATOM 3108 C CA . GLY C 1 102 ? 60.747 18.946 71.515 1.00 73.01 114 GLY C CA 1
ATOM 3109 C C . GLY C 1 102 ? 59.706 18.301 70.609 1.00 66.86 114 GLY C C 1
ATOM 3110 O O . GLY C 1 102 ? 59.421 18.795 69.507 1.00 70.17 114 GLY C O 1
ATOM 3111 N N . GLU C 1 103 ? 59.135 17.192 71.077 1.00 45.53 115 GLU C N 1
ATOM 3112 C CA . GLU C 1 103 ? 58.124 16.465 70.312 1.00 45.54 115 GLU C CA 1
ATOM 3113 C C . GLU C 1 10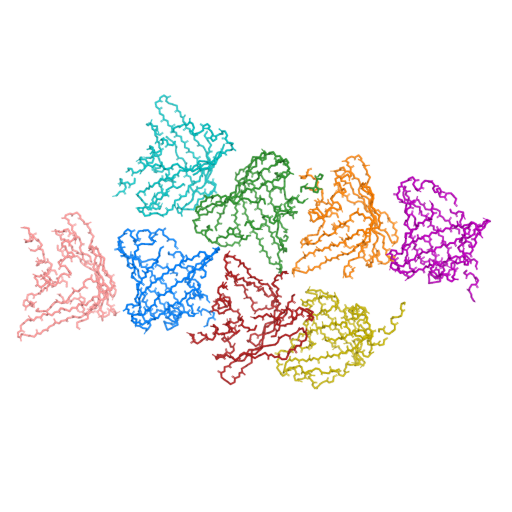3 ? 56.774 17.172 70.397 1.00 48.13 115 GLU C C 1
ATOM 3114 O O . GLU C 1 103 ? 56.255 17.372 71.487 1.00 56.56 115 GLU C O 1
ATOM 3120 N N . THR C 1 104 ? 56.203 17.553 69.259 1.00 46.51 116 THR C N 1
ATOM 3121 C CA . THR C 1 104 ? 54.914 18.232 69.289 1.00 40.87 116 THR C CA 1
ATOM 3122 C C . THR C 1 104 ? 53.753 17.308 68.960 1.00 39.80 116 THR C C 1
ATOM 3123 O O . THR C 1 104 ? 53.937 16.215 68.427 1.00 49.25 116 THR C O 1
ATOM 3127 N N . LEU C 1 105 ? 52.551 17.745 69.299 1.00 33.90 117 LEU C N 1
ATOM 3128 C CA . LEU C 1 105 ? 51.372 16.958 68.999 1.00 35.12 117 LEU C CA 1
ATOM 3129 C C . LEU C 1 105 ? 50.506 17.843 68.127 1.00 42.55 117 LEU C C 1
ATOM 3130 O O . LEU C 1 105 ? 50.041 18.900 68.561 1.00 45.60 117 LEU C O 1
ATOM 3135 N N . VAL C 1 106 ? 50.311 17.409 66.889 1.00 32.23 118 VAL C N 1
ATOM 3136 C CA . VAL C 1 106 ? 49.512 18.149 65.929 1.00 17.66 118 VAL C CA 1
ATOM 3137 C C . VAL C 1 106 ? 48.104 17.617 65.848 1.00 18.00 118 VAL C C 1
ATOM 3138 O O . VAL C 1 106 ? 47.886 16.401 65.772 1.00 20.24 118 VAL C O 1
ATOM 3142 N N . THR C 1 107 ? 47.149 18.533 65.816 1.00 18.73 119 THR C N 1
ATOM 3143 C CA . THR C 1 107 ? 45.748 18.154 65.756 1.00 35.22 119 THR C CA 1
ATOM 3144 C C . THR C 1 107 ? 45.069 18.819 64.570 1.00 46.04 119 THR C C 1
ATOM 3145 O O . THR C 1 107 ? 45.141 20.032 64.413 1.00 56.96 119 THR C O 1
ATOM 3149 N N . LEU C 1 108 ? 44.425 18.019 63.733 1.00 55.57 120 LEU C N 1
ATOM 3150 C CA . LEU C 1 108 ? 43.714 18.532 62.574 1.00 49.51 120 LEU C CA 1
ATOM 3151 C C . LEU C 1 108 ? 42.247 18.209 62.773 1.00 48.82 120 LEU C C 1
ATOM 3152 O O . LEU C 1 108 ? 41.875 17.061 63.062 1.00 49.73 120 LEU C O 1
ATOM 3157 N N . GLN C 1 109 ? 41.417 19.226 62.627 1.00 37.20 121 GLN C N 1
ATOM 3158 C CA . GLN C 1 109 ? 39.977 19.097 62.806 1.00 39.76 121 GLN C CA 1
ATOM 3159 C C . GLN C 1 109 ? 39.308 19.827 61.646 1.00 40.84 121 GLN C C 1
ATOM 3160 O O . GLN C 1 109 ? 39.580 21.025 61.405 1.00 42.27 121 GLN C O 1
ATOM 3166 N N . LEU C 1 110 ? 38.423 19.113 60.952 1.00 51.72 122 LEU C N 1
ATOM 3167 C CA . LEU C 1 110 ? 37.737 19.669 59.792 1.00 54.98 122 LEU C CA 1
ATOM 3168 C C . LEU C 1 110 ? 36.246 19.793 59.935 1.00 63.22 122 LEU C C 1
ATOM 3169 O O . LEU C 1 110 ? 35.548 18.781 60.042 1.00 69.70 122 LEU C O 1
ATOM 3174 N N . LEU C 1 111 ? 35.725 21.007 59.878 1.00 53.63 123 LEU C N 1
ATOM 3175 C CA . LEU C 1 111 ? 34.275 21.132 60.003 1.00 64.92 123 LEU C CA 1
ATOM 3176 C C . LEU C 1 111 ? 33.663 21.731 58.759 1.00 68.40 123 LEU C C 1
ATOM 3177 O O . LEU C 1 111 ? 34.212 22.687 58.179 1.00 73.32 123 LEU C O 1
ATOM 3182 N N . PRO C 1 112 ? 32.527 21.181 58.323 1.00 66.07 124 PRO C N 1
ATOM 3183 C CA . PRO C 1 112 ? 31.894 21.753 57.132 1.00 71.76 124 PRO C CA 1
ATOM 3184 C C . PRO C 1 112 ? 31.225 23.094 57.451 1.00 82.00 124 PRO C C 1
ATOM 3185 O O . PRO C 1 112 ? 30.350 23.161 58.313 1.00 82.80 124 PRO C O 1
ATOM 3189 N N . VAL C 1 113 ? 31.649 24.158 56.769 1.00 87.33 125 VAL C N 1
ATOM 3190 C CA . VAL C 1 113 ? 31.091 25.506 56.948 1.00 96.30 125 VAL C CA 1
ATOM 3191 C C . VAL C 1 113 ? 30.541 25.981 55.601 1.00 107.99 125 VAL C C 1
ATOM 3192 O O . VAL C 1 113 ? 30.800 25.361 54.568 1.00 109.04 125 VAL C O 1
ATOM 3196 N N . GLU C 1 114 ? 29.777 27.069 55.602 1.00 118.75 126 GLU C N 1
ATOM 3197 C CA . GLU C 1 114 ? 29.202 27.555 54.358 1.00 122.44 126 GLU C CA 1
ATOM 3198 C C . GLU C 1 114 ? 30.265 28.047 53.394 1.00 117.22 126 GLU C C 1
ATOM 3199 O O . GLU C 1 114 ? 31.003 28.994 53.680 1.00 113.88 126 GLU C O 1
ATOM 3205 N N . GLY C 1 115 ? 30.322 27.389 52.241 1.00 115.52 127 GLY C N 1
ATOM 3206 C CA . GLY C 1 115 ? 31.293 27.731 51.221 1.00 112.31 127 GLY C CA 1
ATOM 3207 C C . GLY C 1 115 ? 32.177 26.532 50.932 1.00 109.19 127 GLY C C 1
ATOM 3208 O O . GLY C 1 115 ? 32.504 26.246 49.775 1.00 101.26 127 GLY C O 1
ATOM 3209 N N . GLY C 1 116 ? 32.555 25.823 51.995 1.00 115.60 128 GLY C N 1
ATOM 3210 C CA . GLY C 1 116 ? 33.408 24.656 51.853 1.00 101.30 128 GLY C CA 1
ATOM 3211 C C . GLY C 1 116 ? 33.719 23.967 53.170 1.00 91.03 128 GLY C C 1
ATOM 3212 O O . GLY C 1 116 ? 32.831 23.380 53.784 1.00 93.55 128 GLY C O 1
ATOM 3213 N N . THR C 1 117 ? 34.978 24.040 53.602 1.00 73.28 129 THR C N 1
ATOM 3214 C CA . THR C 1 117 ? 35.435 23.411 54.851 1.00 57.03 129 THR C CA 1
ATOM 3215 C C . THR C 1 117 ? 36.379 24.317 55.641 1.00 60.44 129 THR C C 1
ATOM 3216 O O . THR C 1 117 ? 37.125 25.104 55.059 1.00 66.08 129 THR C O 1
ATOM 3220 N N . GLU C 1 118 ? 36.350 24.204 56.966 1.00 55.00 130 GLU C N 1
ATOM 3221 C CA . GLU C 1 118 ? 37.228 25.019 57.797 1.00 63.89 130 GLU C CA 1
ATOM 3222 C C . GLU C 1 118 ? 38.263 24.132 58.465 1.00 60.49 130 GLU C C 1
ATOM 3223 O O . GLU C 1 118 ? 37.909 23.136 59.095 1.00 68.65 130 GLU C O 1
ATOM 3229 N N . LEU C 1 119 ? 39.539 24.491 58.330 1.00 51.54 131 LEU C N 1
ATOM 3230 C CA . LEU C 1 119 ? 40.621 23.699 58.922 1.00 51.99 131 LEU C CA 1
ATOM 3231 C C . LEU C 1 119 ? 41.187 24.312 60.204 1.00 57.78 131 LEU C C 1
ATOM 3232 O O . LEU C 1 119 ? 41.809 25.371 60.171 1.00 67.41 131 LEU C O 1
ATOM 3237 N N . ALA C 1 120 ? 40.963 23.647 61.332 1.00 52.96 132 ALA C N 1
ATOM 3238 C CA . ALA C 1 120 ? 41.486 24.130 62.605 1.00 48.16 132 ALA C CA 1
ATOM 3239 C C . ALA C 1 120 ? 42.726 23.286 62.925 1.00 45.30 132 ALA C C 1
ATOM 3240 O O . ALA C 1 120 ? 42.687 22.047 62.883 1.00 36.59 132 ALA C O 1
ATOM 3250 N N . ALA C 1 122 ? 46.078 22.739 65.623 1.00 51.63 134 ALA C N 1
ATOM 3251 C CA . ALA C 1 122 ? 46.614 23.041 66.922 1.00 47.91 134 ALA C CA 1
ATOM 3252 C C . ALA C 1 122 ? 47.880 22.248 67.102 1.00 42.81 134 ALA C C 1
ATOM 3253 O O . ALA C 1 122 ? 47.931 21.061 66.775 1.00 41.37 134 ALA C O 1
ATOM 3255 N N . VAL C 1 123 ? 48.904 22.921 67.612 1.00 38.38 135 VAL C N 1
ATOM 3256 C CA . VAL C 1 123 ? 50.187 22.296 67.875 1.00 37.50 135 VAL C CA 1
ATOM 3257 C C . VAL C 1 123 ? 50.496 22.417 69.369 1.00 47.26 135 VAL C C 1
ATOM 3258 O O . VAL C 1 123 ? 50.641 23.522 69.884 1.00 50.89 135 VAL C O 1
ATOM 3262 N N . ASP C 1 124 ? 50.573 21.290 70.070 1.00 54.55 136 ASP C N 1
ATOM 3263 C CA . ASP C 1 124 ? 50.881 21.317 71.500 1.00 40.53 136 ASP C CA 1
ATOM 3264 C C . ASP C 1 124 ? 52.375 21.069 71.694 1.00 22.32 136 ASP C C 1
ATOM 3265 O O . ASP C 1 124 ? 52.919 20.103 71.178 1.00 36.66 136 ASP C O 1
ATOM 3270 N N . TYR C 1 125 ? 53.038 21.943 72.430 1.00 35.70 137 TYR C N 1
ATOM 3271 C CA . TYR C 1 125 ? 54.464 21.786 72.662 1.00 43.49 137 TYR C CA 1
ATOM 3272 C C . TYR C 1 125 ? 54.672 21.132 74.015 1.00 41.66 137 TYR C C 1
ATOM 3273 O O . TYR C 1 125 ? 53.728 20.973 74.798 1.00 31.73 137 TYR C O 1
ATOM 3282 N N . ALA C 1 126 ? 55.914 20.752 74.281 1.00 34.75 138 ALA C N 1
ATOM 3283 C CA . ALA C 1 126 ? 56.280 20.092 75.526 1.00 46.60 138 ALA C CA 1
ATOM 3284 C C . ALA C 1 126 ? 56.284 21.041 76.694 1.00 55.80 138 ALA C C 1
ATOM 3285 O O . ALA C 1 126 ? 55.639 20.798 77.699 1.00 69.58 138 ALA C O 1
ATOM 3287 N N . THR C 1 127 ? 57.026 22.127 76.552 1.00 53.87 139 THR C N 1
ATOM 3288 C CA . THR C 1 127 ? 57.155 23.115 77.610 1.00 55.27 139 THR C CA 1
ATOM 3289 C C . THR C 1 127 ? 56.686 24.499 77.183 1.00 46.78 139 THR C C 1
ATOM 3290 O O . THR C 1 127 ? 56.513 24.771 75.996 1.00 51.63 139 THR C O 1
ATOM 3294 N N . PRO C 1 128 ? 56.475 25.395 78.156 1.00 47.79 140 PRO C N 1
ATOM 3295 C CA . PRO C 1 128 ? 56.041 26.751 77.819 1.00 44.35 140 PRO C CA 1
ATOM 3296 C C . PRO C 1 128 ? 57.171 27.417 77.017 1.00 48.38 140 PRO C C 1
ATOM 3297 O O . PRO C 1 128 ? 56.928 28.358 76.254 1.00 42.58 140 PRO C O 1
ATOM 3301 N N . GLU C 1 129 ? 58.397 26.907 77.190 1.00 40.23 141 GLU C N 1
ATOM 3302 C CA . GLU C 1 129 ? 59.578 27.434 76.500 1.00 61.75 141 GLU C CA 1
ATOM 3303 C C . GLU C 1 129 ? 59.814 26.816 75.137 1.00 60.99 141 GLU C C 1
ATOM 3304 O O . GLU C 1 129 ? 60.307 27.498 74.231 1.00 70.48 141 GLU C O 1
ATOM 3310 N N . ALA C 1 130 ? 59.497 25.526 74.986 1.00 43.74 142 ALA C N 1
ATOM 3311 C CA . ALA C 1 130 ? 59.659 24.888 73.683 1.00 42.05 142 ALA C CA 1
ATOM 3312 C C . ALA C 1 130 ? 58.770 25.728 72.754 1.00 43.08 142 ALA C C 1
ATOM 3313 O O . ALA C 1 130 ? 59.032 25.865 71.558 1.00 47.62 142 ALA C O 1
ATOM 3315 N N . ARG C 1 131 ? 57.733 26.308 73.349 1.00 40.44 143 ARG C N 1
ATOM 3316 C CA . ARG C 1 131 ? 56.801 27.170 72.651 1.00 43.24 143 ARG C CA 1
ATOM 3317 C C . ARG C 1 131 ? 57.433 28.555 72.447 1.00 44.49 143 ARG C C 1
ATOM 3318 O O . ARG C 1 131 ? 57.174 29.230 71.450 1.00 63.34 143 ARG C O 1
ATOM 3326 N N . ASP C 1 132 ? 58.251 28.969 73.411 1.00 46.72 144 ASP C N 1
ATOM 3327 C CA . ASP C 1 132 ? 58.920 30.269 73.383 1.00 59.83 144 ASP C CA 1
ATOM 3328 C C . ASP C 1 132 ? 60.068 30.331 72.393 1.00 72.29 144 ASP C C 1
ATOM 3329 O O . ASP C 1 132 ? 60.435 31.420 71.937 1.00 82.29 144 ASP C O 1
ATOM 3334 N N . ALA C 1 133 ? 60.642 29.171 72.070 1.00 57.70 145 ALA C N 1
ATOM 3335 C CA . ALA C 1 133 ? 61.757 29.128 71.134 1.00 42.69 145 ALA C CA 1
ATOM 3336 C C . ALA C 1 133 ? 61.218 29.123 69.730 1.00 36.40 145 ALA C C 1
ATOM 3337 O O . ALA C 1 133 ? 61.986 29.154 68.774 1.00 41.60 145 ALA C O 1
ATOM 3339 N N . VAL C 1 134 ? 59.889 29.085 69.616 1.00 42.87 146 VAL C N 1
ATOM 3340 C CA . VAL C 1 134 ? 59.203 29.100 68.323 1.00 45.89 146 VAL C CA 1
ATOM 3341 C C . VAL C 1 134 ? 58.541 30.446 68.104 1.00 49.63 146 VAL C C 1
ATOM 3342 O O . VAL C 1 134 ? 57.945 31.019 69.022 1.00 54.31 146 VAL C O 1
ATOM 3346 N N . ALA C 1 135 ? 58.648 30.937 66.876 1.00 51.77 147 ALA C N 1
ATOM 3347 C CA . ALA C 1 135 ? 58.066 32.213 66.519 1.00 60.07 147 ALA C CA 1
ATOM 3348 C C . ALA C 1 135 ? 56.804 31.995 65.718 1.00 61.68 147 ALA C C 1
ATOM 3349 O O . ALA C 1 135 ? 56.850 31.488 64.604 1.00 69.97 147 ALA C O 1
ATOM 3351 N N . ALA C 1 136 ? 55.671 32.375 66.293 1.00 60.08 148 ALA C N 1
ATOM 3352 C CA . ALA C 1 136 ? 54.394 32.257 65.596 1.00 62.43 148 ALA C CA 1
ATOM 3353 C C . ALA C 1 136 ? 54.487 33.144 64.346 1.00 72.48 148 ALA C C 1
ATOM 3354 O O . ALA C 1 136 ? 53.551 33.231 63.558 1.00 69.65 148 ALA C O 1
ATOM 3356 N N . SER C 1 137 ? 55.657 33.767 64.195 1.00 92.02 149 SER C N 1
ATOM 3357 C CA . SER C 1 137 ? 56.041 34.700 63.117 1.00 97.90 149 SER C CA 1
ATOM 3358 C C . SER C 1 137 ? 56.089 34.258 61.668 1.00 97.74 149 SER C C 1
ATOM 3359 O O . SER C 1 137 ? 55.251 34.635 60.857 1.00 104.51 149 SER C O 1
ATOM 3362 N N . ALA C 1 138 ? 57.142 33.510 61.355 1.00 105.10 150 ALA C N 1
ATOM 3363 C CA . ALA C 1 138 ? 57.379 32.998 60.022 1.00 116.54 150 ALA C CA 1
ATOM 3364 C C . ALA C 1 138 ? 56.773 31.621 59.928 1.00 110.98 150 ALA C C 1
ATOM 3365 O O . ALA C 1 138 ? 56.793 31.005 58.862 1.00 119.49 150 ALA C O 1
ATOM 3375 N N . ALA C 1 140 ? 53.536 31.018 60.908 1.00 55.98 152 ALA C N 1
ATOM 3376 C CA . ALA C 1 140 ? 52.153 31.234 60.492 1.00 45.35 152 ALA C CA 1
ATOM 3377 C C . ALA C 1 140 ? 52.164 31.737 59.051 1.00 56.73 152 ALA C C 1
ATOM 3378 O O . ALA C 1 140 ? 51.155 31.648 58.356 1.00 48.17 152 ALA C O 1
ATOM 3380 N N . THR C 1 141 ? 53.290 32.281 58.656 1.00 55.22 153 THR C N 1
ATOM 3381 C CA . THR C 1 141 ? 53.485 32.870 57.383 1.00 51.50 153 THR C CA 1
ATOM 3382 C C . THR C 1 141 ? 53.914 31.790 56.459 1.00 56.76 153 THR C C 1
ATOM 3383 O O . THR C 1 141 ? 53.861 31.927 55.277 1.00 65.02 153 THR C O 1
ATOM 3387 N N . GLU C 1 142 ? 54.362 30.698 57.007 1.00 45.88 154 GLU C N 1
ATOM 3388 C CA . GLU C 1 142 ? 54.767 29.612 56.182 1.00 53.27 154 GLU C CA 1
ATOM 3389 C C . GLU C 1 142 ? 53.592 28.692 55.914 1.00 55.95 154 GLU C C 1
ATOM 3390 O O . GLU C 1 142 ? 53.476 28.110 54.870 1.00 49.34 154 GLU C O 1
ATOM 3409 N N . GLU C 1 144 ? 50.628 29.726 55.702 1.00 44.06 156 GLU C N 1
ATOM 3410 C CA . GLU C 1 144 ? 49.763 30.443 54.833 1.00 45.01 156 GLU C CA 1
ATOM 3411 C C . GLU C 1 144 ? 50.294 30.345 53.462 1.00 47.02 156 GLU C C 1
ATOM 3412 O O . GLU C 1 144 ? 49.578 30.080 52.545 1.00 46.38 156 GLU C O 1
ATOM 3418 N N . GLU C 1 145 ? 51.577 30.544 53.312 1.00 49.33 157 GLU C N 1
ATOM 3419 C CA . GLU C 1 145 ? 52.135 30.339 51.989 1.00 51.53 157 GLU C CA 1
ATOM 3420 C C . GLU C 1 145 ? 51.749 28.951 51.475 1.00 50.34 157 GLU C C 1
ATOM 3421 O O . GLU C 1 145 ? 51.385 28.813 50.315 1.00 58.21 157 GLU C O 1
ATOM 3427 N N . ALA C 1 146 ? 51.804 27.925 52.326 1.00 42.97 158 ALA C N 1
ATOM 3428 C CA . ALA C 1 146 ? 51.451 26.575 51.878 1.00 31.76 158 ALA C CA 1
ATOM 3429 C C . ALA C 1 146 ? 49.950 26.396 51.577 1.00 32.98 158 ALA C C 1
ATOM 3430 O O . ALA C 1 146 ? 49.576 25.671 50.655 1.00 46.44 158 ALA C O 1
ATOM 3432 N N . TYR C 1 147 ? 49.094 27.044 52.366 1.00 34.49 159 TYR C N 1
ATOM 3433 C CA . TYR C 1 147 ? 47.658 26.969 52.141 1.00 33.43 159 TYR C CA 1
ATOM 3434 C C . TYR C 1 147 ? 47.312 27.627 50.820 1.00 47.40 159 TYR C C 1
ATOM 3435 O O . TYR C 1 147 ? 46.361 27.240 50.159 1.00 48.50 159 TYR C O 1
ATOM 3444 N N . ARG C 1 148 ? 48.100 28.614 50.426 1.00 51.78 160 ARG C N 1
ATOM 3445 C CA . ARG C 1 148 ? 47.869 29.269 49.156 1.00 59.31 160 ARG C CA 1
ATOM 3446 C C . ARG C 1 148 ? 48.067 28.211 48.050 1.00 57.78 160 ARG C C 1
ATOM 3447 O O . ARG C 1 148 ? 47.213 28.064 47.185 1.00 50.97 160 ARG C O 1
ATOM 3455 N N . HIS C 1 149 ? 49.171 27.463 48.084 1.00 49.63 161 HIS C N 1
ATOM 3456 C CA . HIS C 1 149 ? 49.405 26.405 47.084 1.00 43.22 161 HIS C CA 1
ATOM 3457 C C . HIS C 1 149 ? 48.206 25.460 47.088 1.00 39.67 161 HIS C C 1
ATOM 3458 O O . HIS C 1 149 ? 47.701 25.062 46.039 1.00 55.67 161 HIS C O 1
ATOM 3465 N N . LEU C 1 150 ? 47.767 25.092 48.286 1.00 39.09 162 LEU C N 1
ATOM 3466 C CA . LEU C 1 150 ? 46.633 24.203 48.432 1.00 38.15 162 LEU C CA 1
ATOM 3467 C C . LEU C 1 150 ? 45.404 24.813 47.776 1.00 39.33 162 LEU C C 1
ATOM 3468 O O . LEU C 1 150 ? 44.597 24.100 47.186 1.00 45.86 162 LEU C O 1
ATOM 3473 N N . ASP C 1 151 ? 45.260 26.129 47.873 1.00 38.36 163 ASP C N 1
ATOM 3474 C CA . ASP C 1 151 ? 44.115 26.798 47.256 1.00 44.11 163 ASP C CA 1
ATOM 3475 C C . ASP C 1 151 ? 44.120 26.573 45.748 1.00 53.20 163 ASP C C 1
ATOM 3476 O O . ASP C 1 151 ? 43.128 26.126 45.171 1.00 62.28 163 ASP C O 1
ATOM 3481 N N . VAL C 1 152 ? 45.247 26.890 45.119 1.00 46.49 164 VAL C N 1
ATOM 3482 C CA . VAL C 1 152 ? 45.410 26.736 43.678 1.00 44.19 164 VAL C CA 1
ATOM 3483 C C . VAL C 1 152 ? 45.162 25.302 43.223 1.00 42.79 164 VAL C C 1
ATOM 3484 O O . VAL C 1 152 ? 44.470 25.076 42.235 1.00 58.50 164 VAL C O 1
ATOM 3496 N N . LEU C 1 154 ? 43.399 22.769 44.706 1.00 28.59 166 LEU C N 1
ATOM 3497 C CA . LEU C 1 154 ? 41.982 22.449 44.835 1.00 46.35 166 LEU C CA 1
ATOM 3498 C C . LEU C 1 154 ? 41.247 23.036 43.633 1.00 50.52 166 LEU C C 1
ATOM 3499 O O . LEU C 1 154 ? 40.517 22.317 42.936 1.00 59.92 166 LEU C O 1
ATOM 3504 N N . ALA C 1 155 ? 41.461 24.329 43.373 1.00 38.63 167 ALA C N 1
ATOM 3505 C CA . ALA C 1 155 ? 40.826 25.002 42.237 1.00 50.29 167 ALA C CA 1
ATOM 3506 C C . ALA C 1 155 ? 41.132 24.296 40.911 1.00 49.99 167 ALA C C 1
ATOM 3507 O O . ALA C 1 155 ? 40.246 24.105 40.085 1.00 52.75 167 ALA C O 1
ATOM 3509 N N . ALA C 1 156 ? 42.389 23.908 40.717 1.00 53.33 168 ALA C N 1
ATOM 3510 C CA . ALA C 1 156 ? 42.808 23.226 39.491 1.00 55.24 168 ALA C CA 1
ATOM 3511 C C . ALA C 1 156 ? 42.172 21.836 39.311 1.00 59.33 168 ALA C C 1
ATOM 3512 O O . ALA C 1 156 ? 42.190 21.273 38.213 1.00 60.72 168 ALA C O 1
ATOM 3514 N N . LEU C 1 157 ? 41.616 21.290 40.388 1.00 54.26 169 LEU C N 1
ATOM 3515 C CA . LEU C 1 157 ? 40.975 19.984 40.343 1.00 53.33 169 LEU C CA 1
ATOM 3516 C C . LEU C 1 157 ? 39.467 20.148 40.096 1.00 68.41 169 LEU C C 1
ATOM 3517 O O . LEU C 1 157 ? 38.632 19.781 40.938 1.00 44.34 169 LEU C O 1
ATOM 3522 N N . GLU C 1 158 ? 39.139 20.710 38.930 1.00 105.21 170 GLU C N 1
ATOM 3523 C CA . GLU C 1 158 ? 37.759 20.960 38.507 1.00 116.90 170 GLU C CA 1
ATOM 3524 C C . GLU C 1 158 ? 37.028 21.982 39.373 1.00 106.00 170 GLU C C 1
ATOM 3525 O O . GLU C 1 158 ? 37.716 22.847 39.951 1.00 97.98 170 GLU C O 1
ATOM 3531 N N . GLU D 1 4 ? 89.537 52.017 59.781 1.00 112.07 16 GLU D N 1
ATOM 3532 C CA . GLU D 1 4 ? 90.732 51.595 59.001 1.00 121.45 16 GLU D CA 1
ATOM 3533 C C . GLU D 1 4 ? 90.352 50.601 57.906 1.00 122.73 16 GLU D C 1
ATOM 3534 O O . GLU D 1 4 ? 91.180 49.807 57.460 1.00 124.91 16 GLU D O 1
ATOM 3540 N N . ILE D 1 5 ? 89.090 50.639 57.486 1.00 116.74 17 ILE D N 1
ATOM 3541 C CA . ILE D 1 5 ? 88.624 49.758 56.421 1.00 109.19 17 ILE D CA 1
ATOM 3542 C C . ILE D 1 5 ? 88.811 50.526 55.119 1.00 125.11 17 ILE D C 1
ATOM 3543 O O . ILE D 1 5 ? 88.382 51.677 54.998 1.00 134.14 17 ILE D O 1
ATOM 3548 N N . GLN D 1 6 ? 89.445 49.887 54.144 1.00 128.90 18 GLN D N 1
ATOM 3549 C CA . GLN D 1 6 ? 89.722 50.541 52.875 1.00 123.47 18 GLN D CA 1
ATOM 3550 C C . GLN D 1 6 ? 88.971 49.971 51.682 1.00 110.42 18 GLN D C 1
ATOM 3551 O O . GLN D 1 6 ? 89.106 48.795 51.357 1.00 116.09 18 GLN D O 1
ATOM 3557 N N . ILE D 1 7 ? 88.181 50.817 51.031 1.00 94.58 19 ILE D N 1
ATOM 3558 C CA . ILE D 1 7 ? 87.433 50.406 49.853 1.00 91.51 19 ILE D CA 1
ATOM 3559 C C . ILE D 1 7 ? 88.436 50.356 48.711 1.00 91.70 19 ILE D C 1
ATOM 3560 O O . ILE D 1 7 ? 89.265 51.252 48.576 1.00 97.37 19 ILE D O 1
ATOM 3565 N N . GLY D 1 8 ? 88.369 49.306 47.903 1.00 96.84 20 GLY D N 1
ATOM 3566 C CA . GLY D 1 8 ? 89.288 49.173 46.788 1.00 103.46 20 GLY D CA 1
ATOM 3567 C C . GLY D 1 8 ? 88.673 49.601 45.466 1.00 101.01 20 GLY D C 1
ATOM 3568 O O . GLY D 1 8 ? 87.479 49.910 45.402 1.00 101.49 20 GLY D O 1
ATOM 3569 N N . PRO D 1 9 ? 89.471 49.635 44.386 1.00 93.32 21 PRO D N 1
ATOM 3570 C CA . PRO D 1 9 ? 88.948 50.035 43.077 1.00 97.29 21 PRO D CA 1
ATOM 3571 C C . PRO D 1 9 ? 87.884 49.052 42.609 1.00 96.67 21 PRO D C 1
ATOM 3572 O O . PRO D 1 9 ? 86.813 49.440 42.138 1.00 97.50 21 PRO D O 1
ATOM 3576 N N . GLY D 1 10 ? 88.190 47.770 42.761 1.00 82.98 22 GLY D N 1
ATOM 3577 C CA . GLY D 1 10 ? 87.253 46.755 42.346 1.00 73.28 22 GLY D CA 1
ATOM 3578 C C . GLY D 1 10 ? 86.984 46.903 40.870 1.00 88.01 22 GLY D C 1
ATOM 3579 O O . GLY D 1 10 ? 87.847 47.352 40.114 1.00 106.91 22 GLY D O 1
ATOM 3580 N N . SER D 1 11 ? 85.774 46.562 40.458 1.00 82.17 23 SER D N 1
ATOM 3581 C CA . SER D 1 11 ? 85.428 46.642 39.058 1.00 79.17 23 SER D CA 1
ATOM 3582 C C . SER D 1 11 ? 83.918 46.813 38.923 1.00 75.04 23 SER D C 1
ATOM 3583 O O . SER D 1 11 ? 83.259 47.186 39.881 1.00 80.30 23 SER D O 1
ATOM 3586 N N . ALA D 1 12 ? 83.365 46.519 37.751 1.00 69.54 24 ALA D N 1
ATOM 3587 C CA . ALA D 1 12 ? 81.928 46.691 37.521 1.00 75.39 24 ALA D CA 1
ATOM 3588 C C . ALA D 1 12 ? 81.040 45.553 38.013 1.00 81.40 24 ALA D C 1
ATOM 3589 O O . ALA D 1 12 ? 79.807 45.606 37.874 1.00 75.61 24 ALA D O 1
ATOM 3591 N N . THR D 1 13 ? 81.667 44.517 38.561 1.00 84.17 25 THR D N 1
ATOM 3592 C CA . THR D 1 13 ? 80.950 43.371 39.108 1.00 82.26 25 THR D CA 1
ATOM 3593 C C . THR D 1 13 ? 81.851 42.782 40.192 1.00 81.73 25 THR D C 1
ATOM 3594 O O . THR D 1 13 ? 81.878 41.568 40.399 1.00 89.43 25 THR D O 1
ATOM 3598 N N . ARG D 1 14 ? 82.589 43.651 40.881 1.00 65.22 26 ARG D N 1
ATOM 3599 C CA . ARG D 1 14 ? 83.502 43.215 41.935 1.00 63.02 26 ARG D CA 1
ATOM 3600 C C . ARG D 1 14 ? 83.847 44.323 42.938 1.00 69.11 26 ARG D C 1
ATOM 3601 O O . ARG D 1 14 ? 84.325 45.389 42.562 1.00 84.98 26 ARG D O 1
ATOM 3609 N N . LEU D 1 15 ? 83.596 44.060 44.218 1.00 69.87 27 LEU D N 1
ATOM 3610 C CA . LEU D 1 15 ? 83.895 45.016 45.282 1.00 80.55 27 LEU D CA 1
ATOM 3611 C C . LEU D 1 15 ? 85.032 44.480 46.135 1.00 78.82 27 LEU D C 1
ATOM 3612 O O . LEU D 1 15 ? 85.038 43.311 46.511 1.00 64.21 27 LEU D O 1
ATOM 3617 N N . GLU D 1 16 ? 85.997 45.341 46.430 1.00 84.79 28 GLU D N 1
ATOM 3618 C CA . GLU D 1 16 ? 87.144 44.948 47.231 1.00 85.63 28 GLU D CA 1
ATOM 3619 C C . GLU D 1 16 ? 87.135 45.676 48.573 1.00 84.38 28 GLU D C 1
ATOM 3620 O O . GLU D 1 16 ? 86.536 46.740 48.711 1.00 78.04 28 GLU D O 1
ATOM 3626 N N . PHE D 1 17 ? 87.795 45.086 49.561 1.00 77.01 29 PHE D N 1
ATOM 3627 C CA . PHE D 1 17 ? 87.878 45.664 50.891 1.00 79.66 29 PHE D CA 1
ATOM 3628 C C . PHE D 1 17 ? 89.156 45.129 51.536 1.00 78.74 29 PHE D C 1
ATOM 3629 O O . PHE D 1 17 ? 89.561 43.991 51.291 1.00 75.47 29 PHE D O 1
ATOM 3637 N N . ARG D 1 18 ? 89.792 45.960 52.352 1.00 74.44 30 ARG D N 1
ATOM 3638 C CA . ARG D 1 18 ? 91.006 45.573 53.058 1.00 79.61 30 ARG D CA 1
ATOM 3639 C C . ARG D 1 18 ? 90.913 46.171 54.450 1.00 80.32 30 ARG D C 1
ATOM 3640 O O . ARG D 1 18 ? 90.421 47.290 54.615 1.00 84.16 30 ARG D O 1
ATOM 3648 N N . ARG D 1 19 ? 91.374 45.425 55.450 1.00 73.20 31 ARG D N 1
ATOM 3649 C CA . ARG D 1 19 ? 91.320 45.889 56.829 1.00 73.00 31 ARG D CA 1
ATOM 3650 C C . ARG D 1 19 ? 92.402 45.254 57.675 1.00 72.78 31 ARG D C 1
ATOM 3651 O O . ARG D 1 19 ? 92.638 44.055 57.591 1.00 77.05 31 ARG D O 1
ATOM 3659 N N . HIS D 1 20 ? 93.047 46.065 58.505 1.00 62.90 32 HIS D N 1
ATOM 3660 C CA . HIS D 1 20 ? 94.100 45.570 59.380 1.00 77.79 32 HIS D CA 1
ATOM 3661 C C . HIS D 1 20 ? 93.486 45.034 60.673 1.00 71.36 32 HIS D C 1
ATOM 3662 O O . HIS D 1 20 ? 92.428 45.502 61.102 1.00 62.20 32 HIS D O 1
ATOM 3669 N N . PHE D 1 21 ? 94.152 44.043 61.269 1.00 71.74 33 PHE D N 1
ATOM 3670 C CA . PHE D 1 21 ? 93.726 43.415 62.522 1.00 75.76 33 PHE D CA 1
ATOM 3671 C C . PHE D 1 21 ? 94.958 43.110 63.356 1.00 78.43 33 PHE D C 1
ATOM 3672 O O . PHE D 1 21 ? 95.950 42.591 62.846 1.00 88.43 33 PHE D O 1
ATOM 3680 N N . ALA D 1 22 ? 94.894 43.425 64.641 1.00 75.61 34 ALA D N 1
ATOM 3681 C CA . ALA D 1 22 ? 96.013 43.148 65.524 1.00 76.38 34 ALA D CA 1
ATOM 3682 C C . ALA D 1 22 ? 95.916 41.719 66.057 1.00 81.85 34 ALA D C 1
ATOM 3683 O O . ALA D 1 22 ? 95.362 41.484 67.134 1.00 83.66 34 ALA D O 1
ATOM 3685 N N . ALA D 1 23 ? 96.439 40.769 65.286 1.00 72.74 35 ALA D N 1
ATOM 3686 C CA . ALA D 1 23 ? 96.454 39.355 65.676 1.00 64.72 35 ALA D CA 1
ATOM 3687 C C . ALA D 1 23 ? 97.082 38.484 64.583 1.00 71.31 35 ALA D C 1
ATOM 3688 O O . ALA D 1 23 ? 97.148 38.874 63.412 1.00 76.41 35 ALA D O 1
ATOM 3690 N N . THR D 1 24 ? 97.553 37.305 64.971 1.00 75.71 36 THR D N 1
ATOM 3691 C CA . THR D 1 24 ? 98.180 36.400 64.020 1.00 77.70 36 THR D CA 1
ATOM 3692 C C . THR D 1 24 ? 97.126 35.836 63.069 1.00 80.28 36 THR D C 1
ATOM 3693 O O . THR D 1 24 ? 96.011 35.526 63.482 1.00 87.72 36 THR D O 1
ATOM 3697 N N . PRO D 1 25 ? 97.459 35.702 61.777 1.00 62.39 37 PRO D N 1
ATOM 3698 C CA . PRO D 1 25 ? 96.479 35.168 60.830 1.00 63.36 37 PRO D CA 1
ATOM 3699 C C . PRO D 1 25 ? 95.835 33.843 61.260 1.00 64.73 37 PRO D C 1
ATOM 3700 O O . PRO D 1 25 ? 94.736 33.529 60.812 1.00 69.71 37 PRO D O 1
ATOM 3704 N N . GLU D 1 26 ? 96.496 33.069 62.122 1.00 87.20 38 GLU D N 1
ATOM 3705 C CA . GLU D 1 26 ? 95.907 31.809 62.593 1.00 89.55 38 GLU D CA 1
ATOM 3706 C C . GLU D 1 26 ? 94.685 32.114 63.458 1.00 84.45 38 GLU D C 1
ATOM 3707 O O . GLU D 1 26 ? 93.681 31.406 63.397 1.00 81.90 38 GLU D O 1
ATOM 3713 N N . GLN D 1 27 ? 94.787 33.174 64.264 1.00 74.57 39 GLN D N 1
ATOM 3714 C CA . GLN D 1 27 ? 93.707 33.607 65.156 1.00 80.87 39 GLN D CA 1
ATOM 3715 C C . GLN D 1 27 ? 92.588 34.239 64.335 1.00 78.95 39 GLN D C 1
ATOM 3716 O O . GLN D 1 27 ? 91.409 33.994 64.581 1.00 75.71 39 GLN D O 1
ATOM 3722 N N . LEU D 1 28 ? 92.967 35.054 63.356 1.00 71.23 40 LEU D N 1
ATOM 3723 C CA . LEU D 1 28 ? 91.994 35.715 62.498 1.00 69.04 40 LEU D CA 1
ATOM 3724 C C . LEU D 1 28 ? 91.232 34.706 61.630 1.00 73.47 40 LEU D C 1
ATOM 3725 O O . LEU D 1 28 ? 90.136 34.995 61.147 1.00 86.27 40 LEU D O 1
ATOM 3730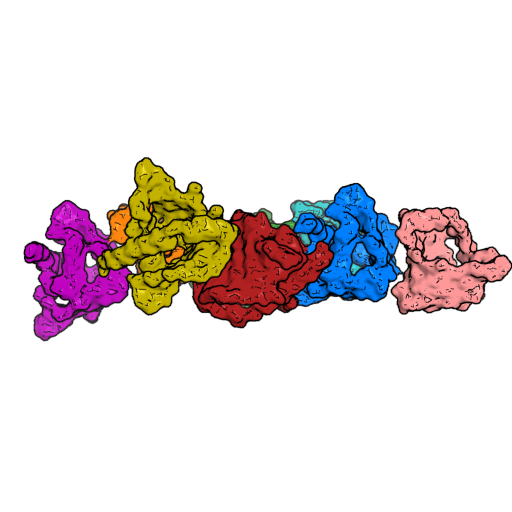 N N . TRP D 1 29 ? 91.813 33.524 61.438 1.00 52.93 41 TRP D N 1
ATOM 3731 C CA . TRP D 1 29 ? 91.177 32.488 60.642 1.00 41.40 41 TRP D CA 1
ATOM 3732 C C . TRP D 1 29 ? 90.150 31.770 61.499 1.00 46.32 41 TRP D C 1
ATOM 3733 O O . TRP D 1 29 ? 89.025 31.523 61.067 1.00 46.66 41 TRP D O 1
ATOM 3744 N N . ALA D 1 30 ? 90.541 31.436 62.719 1.00 52.81 42 ALA D N 1
ATOM 3745 C CA . ALA D 1 30 ? 89.637 30.745 63.618 1.00 50.36 42 ALA D CA 1
ATOM 3746 C C . ALA D 1 30 ? 88.438 31.640 63.909 1.00 63.52 42 ALA D C 1
ATOM 3747 O O . ALA D 1 30 ? 87.356 31.156 64.233 1.00 66.32 42 ALA D O 1
ATOM 3749 N N . ALA D 1 31 ? 88.628 32.948 63.781 1.00 65.09 43 ALA D N 1
ATOM 3750 C CA . ALA D 1 31 ? 87.546 33.890 64.038 1.00 62.38 43 ALA D CA 1
ATOM 3751 C C . ALA D 1 31 ? 86.619 34.026 62.827 1.00 62.23 43 ALA D C 1
ATOM 3752 O O . ALA D 1 31 ? 85.409 34.205 62.973 1.00 71.84 43 ALA D O 1
ATOM 3754 N N . LEU D 1 32 ? 87.192 33.940 61.634 1.00 53.14 44 LEU D N 1
ATOM 3755 C CA . LEU D 1 32 ? 86.419 34.058 60.409 1.00 50.60 44 LEU D CA 1
ATOM 3756 C C . LEU D 1 32 ? 85.796 32.741 59.996 1.00 51.89 44 LEU D C 1
ATOM 3757 O O . LEU D 1 32 ? 84.932 32.729 59.123 1.00 59.57 44 LEU D O 1
ATOM 3762 N N . THR D 1 33 ? 86.211 31.635 60.612 1.00 40.44 45 THR D N 1
ATOM 3763 C CA . THR D 1 33 ? 85.667 30.344 60.200 1.00 46.12 45 THR D CA 1
ATOM 3764 C C . THR D 1 33 ? 85.135 29.397 61.265 1.00 43.73 45 THR D C 1
ATOM 3765 O O . THR D 1 33 ? 84.797 28.253 60.953 1.00 46.13 45 THR D O 1
ATOM 3769 N N . SER D 1 34 ? 85.080 29.836 62.517 1.00 61.46 46 SER D N 1
ATOM 3770 C CA . SER D 1 34 ? 84.547 28.973 63.568 1.00 62.77 46 SER D CA 1
ATOM 3771 C C . SER D 1 34 ? 83.116 29.349 63.911 1.00 59.01 46 SER D C 1
ATOM 3772 O O . SER D 1 34 ? 82.784 30.518 64.126 1.00 59.95 46 SER D O 1
ATOM 3775 N N . PRO D 1 35 ? 82.239 28.349 63.947 1.00 40.84 47 PRO D N 1
ATOM 3776 C CA . PRO D 1 35 ? 80.829 28.559 64.263 1.00 24.44 47 PRO D CA 1
ATOM 3777 C C . PRO D 1 35 ? 80.642 29.048 65.686 1.00 38.09 47 PRO D C 1
ATOM 3778 O O . PRO D 1 35 ? 79.624 29.650 66.008 1.00 48.56 47 PRO D O 1
ATOM 3782 N N . ALA D 1 36 ? 81.625 28.791 66.536 1.00 35.63 48 ALA D N 1
ATOM 3783 C CA . ALA D 1 36 ? 81.523 29.204 67.925 1.00 37.34 48 ALA D CA 1
ATOM 3784 C C . ALA D 1 36 ? 81.943 30.658 68.140 1.00 43.34 48 ALA D C 1
ATOM 3785 O O . ALA D 1 36 ? 81.577 31.272 69.134 1.00 52.12 48 ALA D O 1
ATOM 3787 N N . LEU D 1 37 ? 82.697 31.201 67.189 1.00 40.57 49 LEU D N 1
ATOM 3788 C CA . LEU D 1 37 ? 83.201 32.568 67.263 1.00 35.20 49 LEU D CA 1
ATOM 3789 C C . LEU D 1 37 ? 82.503 33.595 66.375 1.00 45.84 49 LEU D C 1
ATOM 3790 O O . LEU D 1 37 ? 82.392 34.748 66.750 1.00 42.93 49 LEU D O 1
ATOM 3795 N N . LEU D 1 38 ? 82.045 33.186 65.201 1.00 44.53 50 LEU D N 1
ATOM 3796 C CA . LEU D 1 38 ? 81.394 34.111 64.295 1.00 37.88 50 LEU D CA 1
ATOM 3797 C C . LEU D 1 38 ? 80.257 34.952 64.886 1.00 42.16 50 LEU D C 1
ATOM 3798 O O . LEU D 1 38 ? 80.137 36.144 64.577 1.00 52.02 50 LEU D O 1
ATOM 3803 N N . PRO D 1 39 ? 79.410 34.352 65.745 1.00 39.25 51 PRO D N 1
ATOM 3804 C CA . PRO D 1 39 ? 78.284 35.081 66.359 1.00 37.34 51 PRO D CA 1
ATOM 3805 C C . PRO D 1 39 ? 78.714 36.090 67.424 1.00 41.64 51 PRO D C 1
ATOM 3806 O O . PRO D 1 39 ? 77.889 36.841 67.954 1.00 39.22 51 PRO D O 1
ATOM 3810 N N . ALA D 1 40 ? 80.001 36.091 67.753 1.00 41.13 52 ALA D N 1
ATOM 3811 C CA . ALA D 1 40 ? 80.523 37.014 68.753 1.00 37.79 52 ALA D CA 1
ATOM 3812 C C . ALA D 1 40 ? 80.934 38.337 68.116 1.00 54.86 52 ALA D C 1
ATOM 3813 O O . ALA D 1 40 ? 81.210 39.308 68.816 1.00 61.63 52 ALA D O 1
ATOM 3815 N N . TRP D 1 41 ? 80.975 38.388 66.791 1.00 54.13 53 TRP D N 1
ATOM 3816 C CA . TRP D 1 41 ? 81.365 39.622 66.137 1.00 47.43 53 TRP D CA 1
ATOM 3817 C C . TRP D 1 41 ? 80.627 39.907 64.840 1.00 50.64 53 TRP D C 1
ATOM 3818 O O . TRP D 1 41 ? 80.428 41.066 64.490 1.00 65.56 53 TRP D O 1
ATOM 3829 N N . LEU D 1 42 ? 80.214 38.865 64.127 1.00 45.73 54 LEU D N 1
ATOM 3830 C CA . LEU D 1 42 ? 79.534 39.064 62.846 1.00 50.08 54 LEU D CA 1
ATOM 3831 C C . LEU D 1 42 ? 78.022 39.194 62.918 1.00 55.84 54 LEU D C 1
ATOM 3832 O O . LEU D 1 42 ? 77.283 38.222 62.732 1.00 60.92 54 LEU D O 1
ATOM 3837 N N . PHE D 1 43 ? 77.575 40.417 63.168 1.00 56.16 55 PHE D N 1
ATOM 3838 C CA . PHE D 1 43 ? 76.157 40.721 63.274 1.00 62.11 55 PHE D CA 1
ATOM 3839 C C . PHE D 1 43 ? 76.025 42.231 63.267 1.00 60.58 55 PHE D C 1
ATOM 3840 O O . PHE D 1 43 ? 77.018 42.941 63.408 1.00 46.31 55 PHE D O 1
ATOM 3848 N N . ALA D 1 44 ? 74.797 42.715 63.114 1.00 65.87 56 ALA D N 1
ATOM 3849 C CA . ALA D 1 44 ? 74.544 44.141 63.102 1.00 54.93 56 ALA D CA 1
ATOM 3850 C C . ALA D 1 44 ? 73.715 44.516 64.306 1.00 52.29 56 ALA D C 1
ATOM 3851 O O . ALA D 1 44 ? 73.137 43.663 64.973 1.00 56.27 56 ALA D O 1
ATOM 3853 N N . ARG D 1 45 ? 73.673 45.809 64.576 1.00 59.61 57 ARG D N 1
ATOM 3854 C CA . ARG D 1 45 ? 72.918 46.367 65.684 1.00 63.02 57 ARG D CA 1
ATOM 3855 C C . ARG D 1 45 ? 71.485 45.842 65.580 1.00 44.49 57 ARG D C 1
ATOM 3856 O O . ARG D 1 45 ? 70.772 46.171 64.626 1.00 41.75 57 ARG D O 1
ATOM 3864 N N . GLY D 1 46 ? 71.073 45.008 66.536 1.00 35.40 58 GLY D N 1
ATOM 3865 C CA . GLY D 1 46 ? 69.713 44.474 66.517 1.00 34.74 58 GLY D CA 1
ATOM 3866 C C . GLY D 1 46 ? 69.459 43.242 65.635 1.00 40.29 58 GLY D C 1
ATOM 3867 O O . GLY D 1 46 ? 68.306 42.863 65.365 1.00 29.03 58 GLY D O 1
ATOM 3868 N N . TRP D 1 47 ? 70.531 42.617 65.154 1.00 34.39 59 TRP D N 1
ATOM 3869 C CA . TRP D 1 47 ? 70.373 41.419 64.351 1.00 36.66 59 TRP D CA 1
ATOM 3870 C C . TRP D 1 47 ? 71.358 40.349 64.770 1.00 28.68 59 TRP D C 1
ATOM 3871 O O . TRP D 1 47 ? 72.294 40.026 64.041 1.00 39.49 59 TRP D O 1
ATOM 3882 N N . PRO D 1 48 ? 71.172 39.800 65.975 1.00 32.55 60 PRO D N 1
ATOM 3883 C CA . PRO D 1 48 ? 72.064 38.750 66.471 1.00 34.42 60 PRO D CA 1
ATOM 3884 C C . PRO D 1 48 ? 72.081 37.555 65.520 1.00 34.74 60 PRO D C 1
ATOM 3885 O O . PRO D 1 48 ? 71.068 37.247 64.869 1.00 26.04 60 PRO D O 1
ATOM 3897 N N . THR D 1 50 ? 71.588 34.066 64.926 1.00 25.30 62 THR D N 1
ATOM 3898 C CA . THR D 1 50 ? 70.954 32.972 65.645 1.00 24.36 62 THR D CA 1
ATOM 3899 C C . THR D 1 50 ? 71.309 31.586 65.114 1.00 41.39 62 THR D C 1
ATOM 3900 O O . THR D 1 50 ? 71.137 30.593 65.804 1.00 50.39 62 THR D O 1
ATOM 3904 N N . GLU D 1 51 ? 71.792 31.506 63.885 1.00 34.16 63 GLU D N 1
ATOM 3905 C CA . GLU D 1 51 ? 72.185 30.211 63.374 1.00 26.40 63 GLU D CA 1
ATOM 3906 C C . GLU D 1 51 ? 73.491 30.364 62.599 1.00 25.45 63 GLU D C 1
ATOM 3907 O O . GLU D 1 51 ? 73.641 31.278 61.783 1.00 30.66 63 GLU D O 1
ATOM 3913 N N . CYS D 1 52 ? 74.443 29.471 62.872 1.00 17.37 64 CYS D N 1
ATOM 3914 C CA . CYS D 1 52 ? 75.722 29.488 62.171 1.00 16.91 64 CYS D CA 1
ATOM 3915 C C . CYS D 1 52 ? 76.349 28.112 61.986 1.00 26.30 64 CYS D C 1
ATOM 3916 O O . CYS D 1 52 ? 76.838 27.503 62.938 1.00 38.98 64 CYS D O 1
ATOM 3919 N N . VAL D 1 53 ? 76.306 27.642 60.744 1.00 43.90 65 VAL D N 1
ATOM 3920 C CA . VAL D 1 53 ? 76.904 26.382 60.311 1.00 38.87 65 VAL D CA 1
ATOM 3921 C C . VAL D 1 53 ? 78.016 26.890 59.396 1.00 48.86 65 VAL D C 1
ATOM 3922 O O . VAL D 1 53 ? 77.739 27.681 58.493 1.00 51.50 65 VAL D O 1
ATOM 3926 N N . PHE D 1 54 ? 79.261 26.476 59.624 1.00 49.95 66 PHE D N 1
ATOM 3927 C CA . PHE D 1 54 ? 80.364 26.946 58.773 1.00 42.90 66 PHE D CA 1
ATOM 3928 C C . PHE D 1 54 ? 81.477 25.909 58.768 1.00 50.84 66 PHE D C 1
ATOM 3929 O O . PHE D 1 54 ? 82.164 25.711 59.776 1.00 64.07 66 PHE D O 1
ATOM 3937 N N . GLU D 1 55 ? 81.652 25.248 57.630 1.00 45.14 67 GLU D N 1
ATOM 3938 C CA . GLU D 1 55 ? 82.674 24.214 57.511 1.00 51.72 67 GLU D CA 1
ATOM 3939 C C . GLU D 1 55 ? 83.735 24.671 56.516 1.00 66.78 67 GLU D C 1
ATOM 3940 O O . GLU D 1 55 ? 83.531 24.616 55.302 1.00 70.22 67 GLU D O 1
ATOM 3946 N N . PRO D 1 56 ? 84.884 25.137 57.027 1.00 53.96 68 PRO D N 1
ATOM 3947 C CA . PRO D 1 56 ? 85.990 25.619 56.205 1.00 49.37 68 PRO D CA 1
ATOM 3948 C C . PRO D 1 56 ? 86.799 24.532 55.512 1.00 54.91 68 PRO D C 1
ATOM 3949 O O . PRO D 1 56 ? 87.964 24.291 55.859 1.00 60.01 68 PRO D O 1
ATOM 3953 N N . HIS D 1 57 ? 86.171 23.875 54.540 1.00 60.60 69 HIS D N 1
ATOM 3954 C CA . HIS D 1 57 ? 86.822 22.831 53.758 1.00 51.58 69 HIS D CA 1
ATOM 3955 C C . HIS D 1 57 ? 86.083 22.651 52.445 1.00 53.96 69 HIS D C 1
ATOM 3956 O O . HIS D 1 57 ? 84.912 23.023 52.323 1.00 58.29 69 HIS D O 1
ATOM 3963 N N . LYS D 1 58 ? 86.771 22.104 51.451 1.00 61.12 70 LYS D N 1
ATOM 3964 C CA . LYS D 1 58 ? 86.164 21.929 50.148 1.00 63.99 70 LYS D CA 1
ATOM 3965 C C . LYS D 1 58 ? 84.837 21.195 50.229 1.00 52.14 70 LYS D C 1
ATOM 3966 O O . LYS D 1 58 ? 84.757 20.094 50.761 1.00 53.55 70 LYS D O 1
ATOM 3972 N N . GLY D 1 59 ? 83.797 21.846 49.712 1.00 46.57 71 GLY D N 1
ATOM 3973 C CA . GLY D 1 59 ? 82.456 21.287 49.701 1.00 45.52 71 GLY D CA 1
ATOM 3974 C C . GLY D 1 59 ? 81.619 21.475 50.962 1.00 47.63 71 GLY D C 1
ATOM 3975 O O . GLY D 1 59 ? 80.443 21.089 50.997 1.00 45.29 71 GLY D O 1
ATOM 3976 N N . GLY D 1 60 ? 82.214 22.059 51.998 1.00 39.87 72 GLY D N 1
ATOM 3977 C CA . GLY D 1 60 ? 81.490 22.262 53.237 1.00 37.80 72 GLY D CA 1
ATOM 3978 C C . GLY D 1 60 ? 80.383 23.285 53.095 1.00 42.58 72 GLY D C 1
ATOM 3979 O O . GLY D 1 60 ? 80.464 24.196 52.274 1.00 58.63 72 GLY D O 1
ATOM 3980 N N . LEU D 1 61 ? 79.352 23.129 53.915 1.00 40.93 73 LEU D N 1
ATOM 3981 C CA . LEU D 1 61 ? 78.205 24.013 53.903 1.00 32.02 73 LEU D CA 1
ATOM 3982 C C . LEU D 1 61 ? 78.377 25.242 54.794 1.00 39.85 73 LEU D C 1
ATOM 3983 O O . LEU D 1 61 ? 79.064 25.204 55.809 1.00 44.04 73 LEU D O 1
ATOM 3988 N N . ILE D 1 62 ? 77.750 26.333 54.370 1.00 43.76 74 ILE D N 1
ATOM 3989 C CA . ILE D 1 62 ? 77.743 27.589 55.096 1.00 32.67 74 ILE D CA 1
ATOM 3990 C C . ILE D 1 62 ? 76.269 27.982 55.208 1.00 33.06 74 ILE D C 1
ATOM 3991 O O . ILE D 1 62 ? 75.568 28.095 54.196 1.00 41.38 74 ILE D O 1
ATOM 3996 N N . ARG D 1 63 ? 75.810 28.212 56.429 1.00 33.38 75 ARG D N 1
ATOM 3997 C CA . ARG D 1 63 ? 74.436 28.600 56.643 1.00 26.78 75 ARG D CA 1
ATOM 3998 C C . ARG D 1 63 ? 74.377 29.567 57.804 1.00 28.46 75 ARG D C 1
ATOM 3999 O O . ARG D 1 63 ? 74.616 29.175 58.927 1.00 31.37 75 ARG D O 1
ATOM 4007 N N . GLN D 1 64 ? 74.072 30.834 57.525 1.00 17.51 76 GLN D N 1
ATOM 4008 C CA . GLN D 1 64 ? 73.979 31.875 58.572 1.00 12.24 76 GLN D CA 1
ATOM 4009 C C . GLN D 1 64 ? 72.639 32.569 58.539 1.00 21.87 76 GLN D C 1
ATOM 4010 O O . GLN D 1 64 ? 72.157 32.951 57.478 1.00 46.43 76 GLN D O 1
ATOM 4016 N N . VAL D 1 65 ? 72.051 32.726 59.717 1.00 26.79 77 VAL D N 1
ATOM 4017 C CA . VAL D 1 65 ? 70.756 33.377 59.888 1.00 28.71 77 VAL D CA 1
ATOM 4018 C C . VAL D 1 65 ? 70.829 34.428 60.981 1.00 38.04 77 VAL D C 1
ATOM 4019 O O . VAL D 1 65 ? 71.385 34.185 62.039 1.00 43.50 77 VAL D O 1
ATOM 4023 N N . TRP D 1 66 ? 70.255 35.593 60.722 1.00 37.38 78 TRP D N 1
ATOM 4024 C CA . TRP D 1 66 ? 70.200 36.655 61.725 1.00 24.38 78 TRP D CA 1
ATOM 4025 C C . TRP D 1 66 ? 68.732 36.942 62.032 1.00 26.73 78 TRP D C 1
ATOM 4026 O O . TRP D 1 66 ? 67.889 36.878 61.149 1.00 41.17 78 TRP D O 1
ATOM 4037 N N . THR D 1 67 ? 68.433 37.248 63.284 1.00 29.87 79 THR D N 1
ATOM 4038 C CA . THR D 1 67 ? 67.065 37.545 63.686 1.00 23.87 79 THR D CA 1
ATOM 4039 C C . THR D 1 67 ? 66.988 38.972 64.189 1.00 35.08 79 THR D C 1
ATOM 4040 O O . THR D 1 67 ? 67.687 39.347 65.127 1.00 44.19 79 THR D O 1
ATOM 4044 N N . GLY D 1 68 ? 66.136 39.766 63.562 1.00 34.38 80 GLY D N 1
ATOM 4045 C CA . GLY D 1 68 ? 66.018 41.146 63.974 1.00 33.29 80 GLY D CA 1
ATOM 4046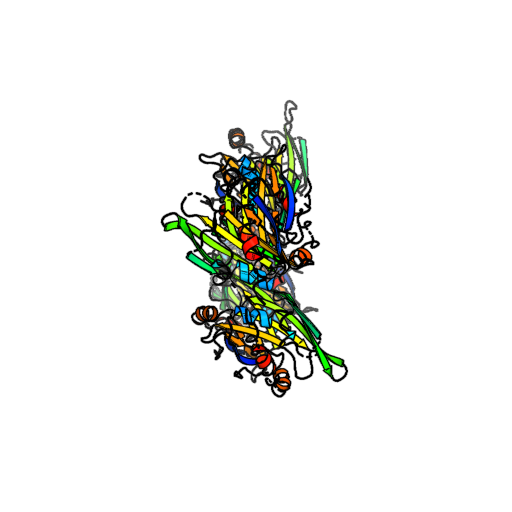 C C . GLY D 1 68 ? 64.680 41.469 64.605 1.00 35.72 80 GLY D C 1
ATOM 4047 O O . GLY D 1 68 ? 64.046 40.614 65.223 1.00 51.95 80 GLY D O 1
ATOM 4048 N N . PRO D 1 69 ? 64.251 42.734 64.495 1.00 33.13 81 PRO D N 1
ATOM 4049 C CA . PRO D 1 69 ? 62.990 43.276 65.014 1.00 33.77 81 PRO D CA 1
ATOM 4050 C C . PRO D 1 69 ? 61.813 42.358 64.708 1.00 38.75 81 PRO D C 1
ATOM 4051 O O . PRO D 1 69 ? 61.748 41.806 63.627 1.00 32.55 81 PRO D O 1
ATOM 4055 N N . GLU D 1 70 ? 60.889 42.196 65.653 1.00 32.50 82 GLU D N 1
ATOM 4056 C CA . GLU D 1 70 ? 59.695 41.375 65.419 1.00 39.19 82 GLU D CA 1
ATOM 4057 C C . GLU D 1 70 ? 59.964 39.960 64.950 1.00 38.70 82 GLU D C 1
ATOM 4058 O O . GLU D 1 70 ? 59.076 39.311 64.395 1.00 36.53 82 GLU D O 1
ATOM 4064 N N . GLY D 1 71 ? 61.184 39.480 65.146 1.00 40.19 83 GLY D N 1
ATOM 4065 C CA . GLY D 1 71 ? 61.499 38.122 64.739 1.00 43.81 83 GLY D CA 1
ATOM 4066 C C . GLY D 1 71 ? 61.684 37.889 63.247 1.00 54.73 83 GLY D C 1
ATOM 4067 O O . GLY D 1 71 ? 61.609 36.740 62.798 1.00 50.24 83 GLY D O 1
ATOM 4068 N N . ARG D 1 72 ? 61.919 38.955 62.480 1.00 39.69 84 ARG D N 1
ATOM 4069 C CA . ARG D 1 72 ? 62.137 38.812 61.039 1.00 42.44 84 ARG D CA 1
ATOM 4070 C C . ARG D 1 72 ? 63.538 38.286 60.804 1.00 37.38 84 ARG D C 1
ATOM 4071 O O . ARG D 1 72 ? 64.494 38.786 61.386 1.00 45.98 84 ARG D O 1
ATOM 4079 N N . THR D 1 73 ? 63.667 37.268 59.963 1.00 34.93 85 THR D N 1
ATOM 4080 C CA . THR D 1 73 ? 64.983 36.722 59.722 1.00 29.85 85 THR D CA 1
ATOM 4081 C C . THR D 1 73 ? 65.660 37.204 58.447 1.00 40.16 85 THR D C 1
ATOM 4082 O O . THR D 1 73 ? 65.063 37.802 57.535 1.00 41.71 85 THR D O 1
ATOM 4086 N N . ARG D 1 74 ? 66.952 36.940 58.420 1.00 38.26 86 ARG D N 1
ATOM 4087 C CA . ARG D 1 74 ? 67.813 37.304 57.316 1.00 28.05 86 ARG D CA 1
ATOM 4088 C C . ARG D 1 74 ? 68.840 36.194 57.292 1.00 36.78 86 ARG D C 1
ATOM 4089 O O . ARG D 1 74 ? 69.476 35.907 58.315 1.00 29.67 86 ARG D O 1
ATOM 4097 N N . GLY D 1 75 ? 68.979 35.546 56.140 1.00 38.51 87 GLY D N 1
ATOM 4098 C CA . GLY D 1 75 ? 69.919 34.446 56.049 1.00 29.65 87 GLY D CA 1
ATOM 4099 C C . GLY D 1 75 ? 70.594 34.223 54.718 1.00 29.49 87 GLY D C 1
ATOM 4100 O O . GLY D 1 75 ? 70.146 34.679 53.670 1.00 51.25 87 GLY D O 1
ATOM 4101 N N . LEU D 1 76 ? 71.704 33.511 54.772 1.00 31.24 88 LEU D N 1
ATOM 4102 C CA . LEU D 1 76 ? 72.437 33.196 53.571 1.00 25.89 88 LEU D CA 1
ATOM 4103 C C . LEU D 1 76 ? 72.922 31.759 53.605 1.00 32.59 88 LEU D C 1
ATOM 4104 O O . LEU D 1 76 ? 73.042 31.141 54.665 1.00 44.82 88 LEU D O 1
ATOM 4109 N N . THR D 1 77 ? 73.174 31.222 52.428 1.00 34.22 89 THR D N 1
ATOM 4110 C CA . THR D 1 77 ? 73.638 29.853 52.303 1.00 31.53 89 THR D CA 1
ATOM 4111 C C . THR D 1 77 ? 74.747 29.916 51.290 1.00 35.58 89 THR D C 1
ATOM 4112 O O . THR D 1 77 ? 74.758 30.791 50.414 1.00 34.21 89 THR D O 1
ATOM 4116 N N . GLY D 1 78 ? 75.682 28.988 51.418 1.00 34.46 90 GLY D N 1
ATOM 4117 C CA . GLY D 1 78 ? 76.793 28.941 50.499 1.00 29.31 90 GLY D CA 1
ATOM 4118 C C . GLY D 1 78 ? 77.535 27.624 50.542 1.00 36.20 90 GLY D C 1
ATOM 4119 O O . GLY D 1 78 ? 77.254 26.735 51.344 1.00 36.70 90 GLY D O 1
ATOM 4120 N N . ARG D 1 79 ? 78.516 27.514 49.669 1.00 46.47 91 ARG D N 1
ATOM 4121 C CA . ARG D 1 79 ? 79.315 26.320 49.583 1.00 42.43 91 ARG D CA 1
ATOM 4122 C C . ARG D 1 79 ? 80.758 26.790 49.551 1.00 42.91 91 ARG D C 1
ATOM 4123 O O . ARG D 1 79 ? 81.103 27.664 48.755 1.00 54.76 91 ARG D O 1
ATOM 4131 N N . VAL D 1 80 ? 81.591 26.260 50.433 1.00 28.61 92 VAL D N 1
ATOM 4132 C CA . VAL D 1 80 ? 83.006 26.612 50.392 1.00 35.10 92 VAL D CA 1
ATOM 4133 C C . VAL D 1 80 ? 83.558 25.969 49.105 1.00 46.76 92 VAL D C 1
ATOM 4134 O O . VAL D 1 80 ? 83.253 24.816 48.804 1.00 48.79 92 VAL D O 1
ATOM 4138 N N . ILE D 1 81 ? 84.351 26.713 48.339 1.00 50.57 93 ILE D N 1
ATOM 4139 C CA . ILE D 1 81 ? 84.918 26.204 47.084 1.00 54.67 93 ILE D CA 1
ATOM 4140 C C . ILE D 1 81 ? 86.332 25.655 47.321 1.00 58.20 93 ILE D C 1
ATOM 4141 O O . ILE D 1 81 ? 86.681 24.574 46.841 1.00 54.53 93 ILE D O 1
ATOM 4146 N N . LEU D 1 82 ? 87.147 26.411 48.053 1.00 57.45 94 LEU D N 1
ATOM 4147 C CA . LEU D 1 82 ? 88.498 25.975 48.375 1.00 61.97 94 LEU D CA 1
ATOM 4148 C C . LEU D 1 82 ? 88.913 26.677 49.651 1.00 59.87 94 LEU D C 1
ATOM 4149 O O . LEU D 1 82 ? 88.591 27.852 49.848 1.00 62.81 94 LEU D O 1
ATOM 4154 N N . ALA D 1 83 ? 89.618 25.946 50.513 1.00 65.59 95 ALA D N 1
ATOM 4155 C CA . ALA D 1 83 ? 90.056 26.471 51.803 1.00 64.36 95 ALA D CA 1
ATOM 4156 C C . ALA D 1 83 ? 91.510 26.154 52.133 1.00 74.92 95 ALA D C 1
ATOM 4157 O O . ALA D 1 83 ? 91.882 24.991 52.322 1.00 81.51 95 ALA D O 1
ATOM 4159 N N . GLU D 1 84 ? 92.326 27.197 52.224 1.00 72.78 96 GLU D N 1
ATOM 4160 C CA . GLU D 1 84 ? 93.736 27.030 52.544 1.00 79.26 96 GLU D CA 1
ATOM 4161 C C . GLU D 1 84 ? 94.058 27.729 53.854 1.00 72.74 96 GLU D C 1
ATOM 4162 O O . GLU D 1 84 ? 94.521 28.877 53.867 1.00 70.78 96 GLU D O 1
ATOM 4168 N N . PRO D 1 85 ? 93.805 27.051 54.982 1.00 75.74 97 PRO D N 1
ATOM 4169 C CA . PRO D 1 85 ? 94.102 27.695 56.259 1.00 76.81 97 PRO D CA 1
ATOM 4170 C C . PRO D 1 85 ? 95.598 27.924 56.370 1.00 81.01 97 PRO D C 1
ATOM 4171 O O . PRO D 1 85 ? 96.387 27.027 56.089 1.00 81.49 97 PRO D O 1
ATOM 4175 N N . PRO D 1 86 ? 95.999 29.130 56.789 1.00 87.73 98 PRO D N 1
ATOM 4176 C CA . PRO D 1 86 ? 94.997 30.151 57.103 1.00 89.20 98 PRO D CA 1
ATOM 4177 C C . PRO D 1 86 ? 94.701 31.254 56.073 1.00 104.40 98 PRO D C 1
ATOM 4178 O O . PRO D 1 86 ? 93.770 32.051 56.269 1.00 117.71 98 PRO D O 1
ATOM 4182 N N . HIS D 1 87 ? 95.425 31.270 54.956 1.00 93.44 99 HIS D N 1
ATOM 4183 C CA . HIS D 1 87 ? 95.538 32.411 54.051 1.00 91.42 99 HIS D CA 1
ATOM 4184 C C . HIS D 1 87 ? 94.436 32.584 53.022 1.00 71.64 99 HIS D C 1
ATOM 4185 O O . HIS D 1 87 ? 94.267 33.672 52.457 1.00 66.08 99 HIS D O 1
ATOM 4192 N N . ARG D 1 88 ? 93.695 31.525 52.754 1.00 61.37 100 ARG D N 1
ATOM 4193 C CA . ARG D 1 88 ? 92.656 31.682 51.758 1.00 64.37 100 ARG D CA 1
ATOM 4194 C C . ARG D 1 88 ? 91.424 30.808 51.889 1.00 55.57 100 ARG D C 1
ATOM 4195 O O . ARG D 1 88 ? 91.505 29.628 52.244 1.00 57.14 100 ARG D O 1
ATOM 4203 N N . LEU D 1 89 ? 90.278 31.418 51.604 1.00 51.90 101 LEU D N 1
ATOM 4204 C CA . LEU D 1 89 ? 88.996 30.730 51.633 1.00 60.34 101 LEU D CA 1
ATOM 4205 C C . LEU D 1 89 ? 88.061 31.377 50.623 1.00 62.32 101 LEU D C 1
ATOM 4206 O O . LEU D 1 89 ? 87.917 32.595 50.587 1.00 64.86 101 LEU D O 1
ATOM 4211 N N . ILE D 1 90 ? 87.440 30.555 49.791 1.00 54.88 102 ILE D N 1
ATOM 4212 C CA . ILE D 1 90 ? 86.511 31.054 48.785 1.00 58.64 102 ILE D CA 1
ATOM 4213 C C . ILE D 1 90 ? 85.174 30.335 48.964 1.00 50.56 102 ILE D C 1
ATOM 4214 O O . ILE D 1 90 ? 85.142 29.115 49.116 1.00 50.95 102 ILE D O 1
ATOM 4219 N N . HIS D 1 91 ? 84.076 31.079 48.978 1.00 36.22 103 HIS D N 1
ATOM 4220 C CA . HIS D 1 91 ? 82.770 30.449 49.104 1.00 37.17 103 HIS D CA 1
ATOM 4221 C C . HIS D 1 91 ? 81.703 31.245 48.399 1.00 32.90 103 HIS D C 1
ATOM 4222 O O . HIS D 1 91 ? 81.874 32.417 48.098 1.00 47.69 103 HIS D O 1
ATOM 4229 N N . SER D 1 92 ? 80.596 30.585 48.124 1.00 29.82 104 SER D N 1
ATOM 4230 C CA . SER D 1 92 ? 79.485 31.226 47.455 1.00 30.12 104 SER D CA 1
ATOM 4231 C C . SER D 1 92 ? 78.570 31.775 48.536 1.00 32.56 104 SER D C 1
ATOM 4232 O O . SER D 1 92 ? 78.622 31.328 49.672 1.00 30.80 104 SER D O 1
ATOM 4235 N N . GLU D 1 93 ? 77.750 32.753 48.179 1.00 48.42 105 GLU D N 1
ATOM 4236 C CA . GLU D 1 93 ? 76.793 33.342 49.107 1.00 46.06 105 GLU D CA 1
ATOM 4237 C C . GLU D 1 93 ? 75.526 33.618 48.327 1.00 48.76 105 GLU D C 1
ATOM 4238 O O . GLU D 1 93 ? 75.564 34.030 47.163 1.00 44.18 105 GLU D O 1
ATOM 4244 N N . LEU D 1 94 ? 74.396 33.361 48.964 1.00 38.83 106 LEU D N 1
ATOM 4245 C CA . LEU D 1 94 ? 73.114 33.617 48.335 1.00 32.15 106 LEU D CA 1
ATOM 4246 C C . LEU D 1 94 ? 72.111 33.872 49.420 1.00 30.17 106 LEU D C 1
ATOM 4247 O O . LEU D 1 94 ? 71.778 32.975 50.177 1.00 31.40 106 LEU D O 1
ATOM 4252 N N . TYR D 1 95 ? 71.681 35.118 49.511 1.00 33.09 107 TYR D N 1
ATOM 4253 C CA . TYR D 1 95 ? 70.656 35.507 50.447 1.00 35.18 107 TYR D CA 1
ATOM 4254 C C . TYR D 1 95 ? 69.461 35.283 49.533 1.00 65.41 107 TYR D C 1
ATOM 4255 O O . TYR D 1 95 ? 69.519 34.485 48.598 1.00 78.31 107 TYR D O 1
ATOM 4264 N N . ASP D 1 96 ? 68.416 36.074 49.754 1.00 93.03 108 ASP D N 1
ATOM 4265 C CA . ASP D 1 96 ? 67.148 35.982 49.031 1.00 99.92 108 ASP D CA 1
ATOM 4266 C C . ASP D 1 96 ? 66.735 36.891 47.856 1.00 110.91 108 ASP D C 1
ATOM 4267 O O . ASP D 1 96 ? 67.489 37.751 47.392 1.00 111.60 108 ASP D O 1
ATOM 4272 N N . GLU D 1 97 ? 65.509 36.656 47.386 1.00 120.56 109 GLU D N 1
ATOM 4273 C CA . GLU D 1 97 ? 64.924 37.376 46.253 1.00 126.40 109 GLU D CA 1
ATOM 4274 C C . GLU D 1 97 ? 64.711 38.868 46.482 1.00 126.50 109 GLU D C 1
ATOM 4275 O O . GLU D 1 97 ? 64.366 39.603 45.552 1.00 120.82 109 GLU D O 1
ATOM 4281 N N . GLU D 1 103 ? 73.671 35.266 43.082 1.00 48.14 115 GLU D N 1
ATOM 4282 C CA . GLU D 1 103 ? 74.689 34.439 43.737 1.00 53.64 115 GLU D CA 1
ATOM 4283 C C . GLU D 1 103 ? 76.092 35.025 43.623 1.00 51.20 115 GLU D C 1
ATOM 4284 O O . GLU D 1 103 ? 76.669 35.058 42.542 1.00 56.68 115 GLU D O 1
ATOM 4290 N N . THR D 1 104 ? 76.651 35.465 44.743 1.00 48.58 116 THR D N 1
ATOM 4291 C CA . THR D 1 104 ? 77.979 36.054 44.724 1.00 43.81 116 THR D CA 1
ATOM 4292 C C . THR D 1 104 ? 79.055 35.054 45.083 1.00 43.52 116 THR D C 1
ATOM 4293 O O . THR D 1 104 ? 78.760 33.940 45.497 1.00 43.29 116 THR D O 1
ATOM 4297 N N . LEU D 1 105 ? 80.307 35.457 44.900 1.00 43.54 117 LEU D N 1
ATOM 4298 C CA . LEU D 1 105 ? 81.437 34.610 45.245 1.00 44.64 117 LEU D CA 1
ATOM 4299 C C . LEU D 1 105 ? 82.349 35.449 46.122 1.00 56.24 117 LEU D C 1
ATOM 4300 O O . LEU D 1 105 ? 82.804 36.513 45.716 1.00 65.43 117 LEU D O 1
ATOM 4305 N N . VAL D 1 106 ? 82.612 34.950 47.324 1.00 41.54 118 VAL D N 1
ATOM 4306 C CA . VAL D 1 106 ? 83.424 35.644 48.309 1.00 39.24 118 VAL D CA 1
ATOM 4307 C C . VAL D 1 106 ? 84.825 35.070 48.502 1.00 44.25 118 VAL D C 1
ATOM 4308 O O . VAL D 1 106 ? 84.994 33.887 48.814 1.00 54.02 118 VAL D O 1
ATOM 4312 N N . THR D 1 107 ? 85.831 35.926 48.341 1.00 49.98 119 THR D N 1
ATOM 4313 C CA . THR D 1 107 ? 87.222 35.510 48.512 1.00 70.02 119 THR D CA 1
ATOM 4314 C C . THR D 1 107 ? 87.794 36.195 49.753 1.00 75.37 119 THR D C 1
ATOM 4315 O O . THR D 1 107 ? 87.580 37.390 49.967 1.00 86.02 119 THR D O 1
ATOM 4319 N N . LEU D 1 108 ? 88.514 35.433 50.568 1.00 59.14 120 LEU D N 1
ATOM 4320 C CA . LEU D 1 108 ? 89.116 35.961 51.784 1.00 56.77 120 LEU D CA 1
ATOM 4321 C C . LEU D 1 108 ? 90.604 35.626 51.789 1.00 61.22 120 LEU D C 1
ATOM 4322 O O . LEU D 1 108 ? 90.987 34.458 51.831 1.00 63.61 120 LEU D O 1
ATOM 4327 N N . GLN D 1 109 ? 91.440 36.660 51.759 1.00 72.25 121 GLN D N 1
ATOM 4328 C CA . GLN D 1 109 ? 92.893 36.491 51.749 1.00 79.38 121 GLN D CA 1
ATOM 4329 C C . GLN D 1 109 ? 93.501 37.123 53.005 1.00 81.34 121 GLN D C 1
ATOM 4330 O O . GLN D 1 109 ? 93.249 38.293 53.308 1.00 82.71 121 GLN D O 1
ATOM 4336 N N . LEU D 1 110 ? 94.297 36.343 53.732 1.00 74.05 122 LEU D N 1
ATOM 4337 C CA . LEU D 1 110 ? 94.950 36.823 54.951 1.00 84.07 122 LEU D CA 1
ATOM 4338 C C . LEU D 1 110 ? 96.473 36.863 54.820 1.00 96.85 122 LEU D C 1
ATOM 4339 O O . LEU D 1 110 ? 97.138 35.830 54.910 1.00 99.12 122 LEU D O 1
ATOM 4344 N N . LEU D 1 111 ? 97.023 38.055 54.628 1.00 114.88 123 LEU D N 1
ATOM 4345 C CA . LEU D 1 111 ? 98.467 38.209 54.498 1.00 129.27 123 LEU D CA 1
ATOM 4346 C C . LEU D 1 111 ? 99.073 38.925 55.701 1.00 136.39 123 LEU D C 1
ATOM 4347 O O . LEU D 1 111 ? 98.632 40.014 56.063 1.00 145.47 123 LEU D O 1
ATOM 4352 N N . PRO D 1 112 ? 100.087 38.316 56.344 1.00 118.08 124 PRO D N 1
ATOM 4353 C CA . PRO D 1 112 ? 100.725 38.945 57.505 1.00 112.40 124 PRO D CA 1
ATOM 4354 C C . PRO D 1 112 ? 101.340 40.301 57.145 1.00 115.21 124 PRO D C 1
ATOM 4355 O O . PRO D 1 112 ? 102.010 40.437 56.123 1.00 117.20 124 PRO D O 1
ATOM 4359 N N . VAL D 1 113 ? 101.092 41.301 57.985 1.00 101.92 125 VAL D N 1
ATOM 4360 C CA . VAL D 1 113 ? 101.620 42.646 57.781 1.00 109.64 125 VAL D CA 1
ATOM 4361 C C . VAL D 1 113 ? 102.201 43.107 59.113 1.00 111.63 125 VAL D C 1
ATOM 4362 O O . VAL D 1 113 ? 101.899 42.526 60.155 1.00 103.13 125 VAL D O 1
ATOM 4366 N N . GLU D 1 114 ? 103.048 44.131 59.077 1.00 129.18 126 GLU D N 1
ATOM 4367 C CA . GLU D 1 114 ? 103.666 44.651 60.290 1.00 125.07 126 GLU D CA 1
ATOM 4368 C C . GLU D 1 114 ? 102.603 45.163 61.254 1.00 119.14 126 GLU D C 1
ATOM 4369 O O . GLU D 1 114 ? 101.961 46.185 61.003 1.00 120.34 126 GLU D O 1
ATOM 4371 N N . GLY D 1 115 ? 102.428 44.443 62.359 1.00 114.36 127 GLY D N 1
ATOM 4372 C CA . GLY D 1 115 ? 101.443 44.827 63.351 1.00 108.06 127 GLY D CA 1
ATOM 4373 C C . GLY D 1 115 ? 100.491 43.691 63.681 1.00 106.13 127 GLY D C 1
ATOM 4374 O O . GLY D 1 115 ? 100.021 43.574 64.817 1.00 110.98 127 GLY D O 1
ATOM 4375 N N . GLY D 1 116 ? 100.208 42.851 62.685 1.00 100.47 128 GLY D N 1
ATOM 4376 C CA . GLY D 1 116 ? 99.305 41.727 62.883 1.00 87.48 128 GLY D CA 1
ATOM 4377 C C . GLY D 1 116 ? 99.055 41.149 61.499 1.00 89.55 128 GLY D C 1
ATOM 4378 O O . GLY D 1 116 ? 99.960 40.565 60.905 1.00 96.37 128 GLY D O 1
ATOM 4379 N N . THR D 1 117 ? 97.828 41.301 60.994 1.00 85.70 129 THR D N 1
ATOM 4380 C CA . THR D 1 117 ? 97.361 40.641 59.767 1.00 82.32 129 THR D CA 1
ATOM 4381 C C . THR D 1 117 ? 96.460 41.562 58.948 1.00 81.86 129 THR D C 1
ATOM 4382 O O . THR D 1 117 ? 95.747 42.392 59.507 1.00 83.60 129 THR D O 1
ATOM 4386 N N . GLU D 1 118 ? 96.498 41.423 57.624 1.00 81.65 130 GLU D N 1
ATOM 4387 C CA . GLU D 1 118 ? 95.655 42.244 56.761 1.00 87.91 130 GLU D CA 1
ATOM 4388 C C . GLU D 1 118 ? 94.607 41.349 56.139 1.00 84.46 130 GLU D C 1
ATOM 4389 O O . GLU D 1 118 ? 94.913 40.249 55.685 1.00 86.62 130 GLU D O 1
ATOM 4395 N N . LEU D 1 119 ? 93.366 41.821 56.124 1.00 79.69 131 LEU D N 1
ATOM 4396 C CA . LEU D 1 119 ? 92.275 41.048 55.558 1.00 69.48 131 LEU D CA 1
ATOM 4397 C C . LEU D 1 119 ? 91.758 41.719 54.293 1.00 76.15 131 LEU D C 1
ATOM 4398 O O . LEU D 1 119 ? 91.279 42.858 54.317 1.00 78.88 131 LEU D O 1
ATOM 4403 N N . ALA D 1 120 ? 91.878 41.012 53.178 1.00 72.71 132 ALA D N 1
ATOM 4404 C CA . ALA D 1 120 ? 91.402 41.534 51.912 1.00 65.78 132 ALA D CA 1
ATOM 4405 C C . ALA D 1 120 ? 90.225 40.662 51.522 1.00 70.33 132 ALA D C 1
ATOM 4406 O O . ALA D 1 120 ? 90.351 39.442 51.393 1.00 71.97 132 ALA D O 1
ATOM 4416 N N . ALA D 1 122 ? 87.007 40.137 48.782 1.00 70.57 134 ALA D N 1
ATOM 4417 C CA . ALA D 1 122 ? 86.444 40.476 47.495 1.00 60.79 134 ALA D CA 1
ATOM 4418 C C . ALA D 1 122 ? 85.115 39.769 47.356 1.00 55.42 134 ALA D C 1
ATOM 4419 O O . ALA D 1 122 ? 84.940 38.657 47.853 1.00 57.47 134 ALA D O 1
ATOM 4421 N N . VAL D 1 123 ? 84.179 40.421 46.685 1.00 58.34 135 VAL D N 1
ATOM 4422 C CA . VAL D 1 123 ? 82.861 39.856 46.468 1.00 60.94 135 VAL D CA 1
ATOM 4423 C C . VAL D 1 123 ? 82.491 40.118 45.011 1.00 70.13 135 VAL D C 1
ATOM 4424 O O . VAL D 1 123 ? 82.301 41.266 44.618 1.00 77.56 135 VAL D O 1
ATOM 4428 N N . ASP D 1 124 ? 82.397 39.057 44.212 1.00 64.46 136 ASP D N 1
ATOM 4429 C CA . ASP D 1 124 ? 82.074 39.182 42.794 1.00 60.53 136 ASP D CA 1
ATOM 4430 C C . ASP D 1 124 ? 80.598 38.939 42.574 1.00 49.01 136 ASP D C 1
ATOM 4431 O O . ASP D 1 124 ? 80.025 38.011 43.119 1.00 53.98 136 ASP D O 1
ATOM 4436 N N . TYR D 1 125 ? 79.987 39.755 41.738 1.00 56.59 137 TYR D N 1
ATOM 4437 C CA . TYR D 1 125 ? 78.570 39.635 41.487 1.00 53.58 137 TYR D CA 1
ATOM 4438 C C . TYR D 1 125 ? 78.307 39.101 40.092 1.00 51.30 137 TYR D C 1
ATOM 4439 O O . TYR D 1 125 ? 79.194 39.040 39.253 1.00 58.13 137 TYR D O 1
ATOM 4448 N N . ALA D 1 126 ? 77.072 38.708 39.852 1.00 38.69 138 ALA D N 1
ATOM 4449 C CA . ALA D 1 126 ? 76.711 38.128 38.583 1.00 54.88 138 ALA D CA 1
ATOM 4450 C C . ALA D 1 126 ? 76.692 39.093 37.423 1.00 66.62 138 ALA D C 1
ATOM 4451 O O . ALA D 1 126 ? 77.233 38.810 36.359 1.00 81.64 138 ALA D O 1
ATOM 4453 N N . THR D 1 127 ? 76.059 40.235 37.630 1.00 63.14 139 THR D N 1
ATOM 4454 C CA . THR D 1 127 ? 75.940 41.227 36.581 1.00 58.91 139 THR D CA 1
ATOM 4455 C C . THR D 1 127 ? 76.488 42.556 37.054 1.00 64.13 139 THR D C 1
ATOM 4456 O O . THR D 1 127 ? 76.841 42.718 38.221 1.00 66.64 139 THR D O 1
ATOM 4460 N N . PRO D 1 128 ? 76.575 43.531 36.147 1.00 65.00 140 PRO D N 1
ATOM 4461 C CA . PRO D 1 128 ? 77.094 44.835 36.562 1.00 72.79 140 PRO D CA 1
ATOM 4462 C C . PRO D 1 128 ? 76.085 45.582 37.441 1.00 75.66 140 PRO D C 1
ATOM 4463 O O . PRO D 1 128 ? 76.474 46.376 38.292 1.00 78.27 140 PRO D O 1
ATOM 4467 N N . GLU D 1 129 ? 74.795 45.315 37.231 1.00 87.68 141 GLU D N 1
ATOM 4468 C CA . GLU D 1 129 ? 73.727 45.968 37.990 1.00 98.97 141 GLU D CA 1
ATOM 4469 C C . GLU D 1 129 ? 73.516 45.378 39.384 1.00 97.15 141 GLU D C 1
ATOM 4470 O O . GLU D 1 129 ? 73.021 46.056 40.293 1.00 101.02 141 GLU D O 1
ATOM 4476 N N . ALA D 1 130 ? 73.881 44.112 39.549 1.00 80.12 142 ALA D N 1
ATOM 4477 C CA . ALA D 1 130 ? 73.752 43.462 40.841 1.00 65.94 142 ALA D CA 1
ATOM 4478 C C . ALA D 1 130 ? 74.818 44.073 41.754 1.00 75.57 142 ALA D C 1
ATOM 4479 O O . ALA D 1 130 ? 74.661 44.104 42.970 1.00 86.57 142 ALA D O 1
ATOM 4481 N N . ARG D 1 131 ? 75.901 44.566 41.153 1.00 81.93 143 ARG D N 1
ATOM 4482 C CA . ARG D 1 131 ? 76.989 45.190 41.900 1.00 87.49 143 ARG D CA 1
ATOM 4483 C C . ARG D 1 131 ? 76.657 46.658 42.128 1.00 94.60 143 ARG D C 1
ATOM 4484 O O . ARG D 1 131 ? 77.241 47.312 43.000 1.00 92.69 143 ARG D O 1
ATOM 4492 N N . ASP D 1 132 ? 75.718 47.177 41.340 1.00 108.51 144 ASP D N 1
ATOM 4493 C CA . ASP D 1 132 ? 75.306 48.564 41.482 1.00 121.74 144 ASP D CA 1
ATOM 4494 C C . ASP D 1 132 ? 74.438 48.636 42.733 1.00 134.98 144 ASP D C 1
ATOM 4495 O O . ASP D 1 132 ? 74.761 49.348 43.692 1.00 141.22 144 ASP D O 1
ATOM 4500 N N . ALA D 1 133 ? 73.347 47.873 42.725 1.00 115.37 145 ALA D N 1
ATOM 4501 C CA . ALA D 1 133 ? 72.422 47.839 43.853 1.00 95.59 145 ALA D CA 1
ATOM 4502 C C . ALA D 1 133 ? 73.140 47.711 45.204 1.00 89.78 145 ALA D C 1
ATOM 4503 O O . ALA D 1 133 ? 72.701 48.266 46.206 1.00 85.58 145 ALA D O 1
ATOM 4505 N N . VAL D 1 134 ? 74.265 47.013 45.223 1.00 91.57 146 VAL D N 1
ATOM 4506 C CA . VAL D 1 134 ? 75.003 46.804 46.465 1.00 91.56 146 VAL D CA 1
ATOM 4507 C C . VAL D 1 134 ? 75.914 47.948 46.934 1.00 110.07 146 VAL D C 1
ATOM 4508 O O . VAL D 1 134 ? 76.071 48.165 48.137 1.00 101.64 146 VAL D O 1
ATOM 4512 N N . ALA D 1 135 ? 76.525 48.671 46.000 1.00 151.08 147 ALA D N 1
ATOM 4513 C CA . ALA D 1 135 ? 77.408 49.773 46.377 1.00 164.00 147 ALA D CA 1
ATOM 4514 C C . ALA D 1 135 ? 76.596 50.866 47.065 1.00 172.16 147 ALA D C 1
ATOM 4515 O O . ALA D 1 135 ? 77.144 51.713 47.773 1.00 169.05 147 ALA D O 1
ATOM 4517 N N . ALA D 1 136 ? 75.282 50.827 46.856 1.00 184.55 148 ALA D N 1
ATOM 4518 C CA . ALA D 1 136 ? 74.366 51.801 47.438 1.00 189.29 148 ALA D CA 1
ATOM 4519 C C . ALA D 1 136 ? 73.811 51.259 48.724 1.00 185.12 148 ALA D C 1
ATOM 4520 O O . ALA D 1 136 ? 72.733 51.656 49.172 1.00 188.69 148 ALA D O 1
ATOM 4522 N N . SER D 1 137 ? 74.541 50.327 49.307 1.00 172.76 149 SER D N 1
ATOM 4523 C CA . SER D 1 137 ? 74.119 49.731 50.552 1.00 167.15 149 SER D CA 1
ATOM 4524 C C . SER D 1 137 ? 75.162 50.001 51.624 1.00 158.06 149 SER D C 1
ATOM 4525 O O . SER D 1 137 ? 76.358 49.835 51.391 1.00 162.12 149 SER D O 1
ATOM 4528 N N . ALA D 1 138 ? 74.711 50.451 52.790 1.00 125.22 150 ALA D N 1
ATOM 4529 C CA . ALA D 1 138 ? 75.620 50.709 53.896 1.00 114.32 150 ALA D CA 1
ATOM 4530 C C . ALA D 1 138 ? 76.179 49.342 54.291 1.00 102.32 150 ALA D C 1
ATOM 4531 O O . ALA D 1 138 ? 76.183 48.950 55.462 1.00 92.44 150 ALA D O 1
ATOM 4541 N N . ALA D 1 140 ? 79.280 48.540 53.469 1.00 72.87 152 ALA D N 1
ATOM 4542 C CA . ALA D 1 140 ? 80.649 48.810 53.883 1.00 72.33 152 ALA D CA 1
ATOM 4543 C C . ALA D 1 140 ? 80.618 49.308 55.324 1.00 71.10 152 ALA D C 1
ATOM 4544 O O . ALA D 1 140 ? 81.555 49.085 56.091 1.00 68.05 152 ALA D O 1
ATOM 4546 N N . THR D 1 141 ? 79.529 49.988 55.675 1.00 73.63 153 THR D N 1
ATOM 4547 C CA . THR D 1 141 ? 79.324 50.508 57.024 1.00 81.24 153 THR D CA 1
ATOM 4548 C C . THR D 1 141 ? 79.129 49.354 57.999 1.00 87.40 153 THR D C 1
ATOM 4549 O O . THR D 1 141 ? 79.859 49.217 58.980 1.00 96.14 153 THR D O 1
ATOM 4553 N N . GLU D 1 142 ? 78.179 48.493 57.705 1.00 81.95 154 GLU D N 1
ATOM 4554 C CA . GLU D 1 142 ? 77.929 47.329 58.523 1.00 77.52 154 GLU D CA 1
ATOM 4555 C C . GLU D 1 142 ? 79.116 46.430 58.658 1.00 59.91 154 GLU D C 1
ATOM 4556 O O . GLU D 1 142 ? 79.252 45.740 59.618 1.00 55.50 154 GLU D O 1
ATOM 4575 N N . GLU D 1 144 ? 82.273 47.400 58.695 1.00 63.84 156 GLU D N 1
ATOM 4576 C CA . GLU D 1 144 ? 83.227 47.971 59.606 1.00 66.68 156 GLU D CA 1
ATOM 4577 C C . GLU D 1 144 ? 82.679 47.852 60.971 1.00 63.98 156 GLU D C 1
ATOM 4578 O O . GLU D 1 144 ? 83.390 47.584 61.886 1.00 71.28 156 GLU D O 1
ATOM 4584 N N . GLU D 1 145 ? 81.392 48.065 61.117 1.00 68.51 157 GLU D N 1
ATOM 4585 C CA . GLU D 1 145 ? 80.808 47.892 62.446 1.00 61.77 157 GLU D CA 1
ATOM 4586 C C . GLU D 1 145 ? 81.105 46.478 62.954 1.00 57.20 157 GLU D C 1
ATOM 4587 O O . GLU D 1 145 ? 81.376 46.282 64.136 1.00 69.71 157 GLU D O 1
ATOM 4593 N N . ALA D 1 146 ? 81.068 45.495 62.057 1.00 54.58 158 ALA D N 1
ATOM 4594 C CA . ALA D 1 146 ? 81.339 44.113 62.440 1.00 48.63 158 ALA D CA 1
ATOM 4595 C C . ALA D 1 146 ? 82.806 43.872 62.787 1.00 51.32 158 ALA D C 1
ATOM 4596 O O . ALA D 1 146 ? 83.116 43.165 63.741 1.00 48.48 158 ALA D O 1
ATOM 4598 N N . TYR D 1 147 ? 83.714 44.438 62.000 1.00 53.10 159 TYR D N 1
ATOM 4599 C CA . TYR D 1 147 ? 85.130 44.258 62.279 1.00 59.24 159 TYR D CA 1
ATOM 4600 C C . TYR D 1 147 ? 85.433 44.925 63.602 1.00 63.04 159 TYR D C 1
ATOM 4601 O O . TYR D 1 147 ? 86.282 44.455 64.363 1.00 57.85 159 TYR D O 1
ATOM 4610 N N . ARG D 1 148 ? 84.726 46.015 63.885 1.00 68.05 160 ARG D N 1
ATOM 4611 C CA . ARG D 1 148 ? 84.920 46.715 65.144 1.00 75.44 160 ARG D CA 1
ATOM 4612 C C . ARG D 1 148 ? 84.686 45.714 66.286 1.00 69.77 160 ARG D C 1
ATOM 4613 O O . ARG D 1 148 ? 85.505 45.631 67.193 1.00 65.59 160 ARG D O 1
ATOM 4621 N N . HIS D 1 149 ? 83.592 44.946 66.225 1.00 69.18 161 HIS D N 1
ATOM 4622 C CA . HIS D 1 149 ? 83.288 43.921 67.242 1.00 54.63 161 HIS D CA 1
ATOM 4623 C C . HIS D 1 149 ? 84.406 42.884 67.268 1.00 55.21 161 HIS D C 1
ATOM 4624 O O . HIS D 1 149 ? 84.759 42.371 68.323 1.00 64.06 161 HIS D O 1
ATOM 4631 N N . LEU D 1 150 ? 84.928 42.545 66.091 1.00 47.31 162 LEU D N 1
ATOM 4632 C CA . LEU D 1 150 ? 86.010 41.568 65.985 1.00 50.54 162 LEU D CA 1
ATOM 4633 C C . LEU D 1 150 ? 87.272 42.112 66.638 1.00 53.02 162 LEU D C 1
ATOM 4634 O O . LEU D 1 150 ? 88.054 41.358 67.206 1.00 57.66 162 LEU D O 1
ATOM 4639 N N . ASP D 1 151 ? 87.465 43.425 66.545 1.00 60.87 163 ASP D N 1
ATOM 4640 C CA . ASP D 1 151 ? 88.617 44.075 67.166 1.00 71.02 163 ASP D CA 1
ATOM 4641 C C . ASP D 1 151 ? 88.563 43.822 68.670 1.00 73.62 163 ASP D C 1
ATOM 4642 O O . ASP D 1 151 ? 89.503 43.283 69.262 1.00 81.00 163 ASP D O 1
ATOM 4647 N N . VAL D 1 152 ? 87.446 44.224 69.275 1.00 52.53 164 VAL D N 1
ATOM 4648 C CA . VAL D 1 152 ? 87.219 44.072 70.706 1.00 47.03 164 VAL D CA 1
ATOM 4649 C C . VAL D 1 152 ? 87.295 42.627 71.196 1.00 51.79 164 VAL D C 1
ATOM 4650 O O . VAL D 1 152 ? 87.782 42.374 72.298 1.00 73.06 164 VAL D O 1
ATOM 4662 N N . LEU D 1 154 ? 89.030 40.150 69.788 1.00 62.81 166 LEU D N 1
ATOM 4663 C CA . LEU D 1 154 ? 90.403 39.682 69.674 1.00 71.36 166 LEU D CA 1
ATOM 4664 C C . LEU D 1 154 ? 91.170 40.264 70.857 1.00 67.71 166 LEU D C 1
ATOM 4665 O O . LEU D 1 154 ? 91.900 39.555 71.559 1.00 55.33 166 LEU D O 1
ATOM 4670 N N . ALA D 1 155 ? 90.982 41.561 71.078 1.00 67.14 167 ALA D N 1
ATOM 4671 C CA . ALA D 1 155 ? 91.623 42.264 72.180 1.00 66.12 167 ALA D CA 1
ATOM 4672 C C . ALA D 1 155 ? 91.304 41.604 73.521 1.00 59.22 167 ALA D C 1
ATOM 4673 O O . ALA D 1 155 ? 92.155 41.521 74.400 1.00 55.02 167 ALA D O 1
ATOM 4675 N N . ALA D 1 156 ? 90.077 41.129 73.680 1.00 66.79 168 ALA D N 1
ATOM 4676 C CA . ALA D 1 156 ? 89.679 40.492 74.933 1.00 69.17 168 ALA D CA 1
ATOM 4677 C C . ALA D 1 156 ? 90.247 39.087 75.088 1.00 69.13 168 ALA D C 1
ATOM 4678 O O . ALA D 1 156 ? 90.196 38.512 76.171 1.00 64.39 168 ALA D O 1
ATOM 4680 N N . LEU D 1 157 ? 90.786 38.535 74.009 1.00 68.33 169 LEU D N 1
ATOM 4681 C CA . LEU D 1 157 ? 91.344 37.191 74.056 1.00 68.05 169 LEU D CA 1
ATOM 4682 C C . LEU D 1 157 ? 92.836 37.205 74.383 1.00 67.40 169 LEU D C 1
ATOM 4683 O O . LEU D 1 157 ? 93.628 36.872 73.477 1.00 73.04 169 LEU D O 1
ATOM 4688 N N . GLU E 1 4 ? 57.598 8.864 -7.691 1.00 44.30 16 GLU E N 1
ATOM 4689 C CA . GLU E 1 4 ? 56.121 8.952 -7.477 1.00 60.40 16 GLU E CA 1
ATOM 4690 C C . GLU E 1 4 ? 55.685 9.174 -6.000 1.00 60.12 16 GLU E C 1
ATOM 4691 O O . GLU E 1 4 ? 56.307 8.636 -5.070 1.00 41.20 16 GLU E O 1
ATOM 4697 N N . ILE E 1 5 ? 54.616 9.952 -5.786 1.00 58.71 17 ILE E N 1
ATOM 4698 C CA . ILE E 1 5 ? 54.150 10.240 -4.418 1.00 62.14 17 ILE E CA 1
ATOM 4699 C C . ILE E 1 5 ? 53.274 9.169 -3.765 1.00 70.57 17 ILE E C 1
ATOM 4700 O O . ILE E 1 5 ? 52.253 8.747 -4.320 1.00 81.00 17 ILE E O 1
ATOM 4705 N N . GLN E 1 6 ? 53.676 8.768 -2.559 1.00 55.26 18 GLN E N 1
ATOM 4706 C CA . GLN E 1 6 ? 52.995 7.736 -1.771 1.00 56.21 18 GLN E CA 1
ATOM 4707 C C . GLN E 1 6 ? 52.205 8.324 -0.596 1.00 57.11 18 GLN E C 1
ATOM 4708 O O . GLN E 1 6 ? 52.760 9.058 0.226 1.00 62.11 18 GLN E O 1
ATOM 4714 N N . ILE E 1 7 ? 50.920 8.007 -0.500 1.00 56.09 19 ILE E N 1
ATOM 4715 C CA . ILE E 1 7 ? 50.130 8.511 0.621 1.00 58.76 19 ILE E CA 1
ATOM 4716 C C . ILE E 1 7 ? 50.449 7.619 1.827 1.00 66.17 19 ILE E C 1
ATOM 4717 O O . ILE E 1 7 ? 50.535 6.398 1.697 1.00 73.47 19 ILE E O 1
ATOM 4722 N N . GLY E 1 8 ? 50.639 8.234 2.992 1.00 61.75 20 GLY E N 1
ATOM 4723 C CA . GLY E 1 8 ? 50.940 7.483 4.198 1.00 60.69 20 GLY E CA 1
ATOM 4724 C C . GLY E 1 8 ? 49.684 7.164 4.993 1.00 62.24 20 GLY E C 1
ATOM 4725 O O . GLY E 1 8 ? 48.602 7.658 4.680 1.00 63.72 20 GLY E O 1
ATOM 4726 N N . PRO E 1 9 ? 49.792 6.341 6.042 1.00 68.89 21 PRO E N 1
ATOM 4727 C CA . PRO E 1 9 ? 48.603 6.005 6.834 1.00 76.54 21 PRO E CA 1
ATOM 4728 C C . PRO E 1 9 ? 48.002 7.246 7.490 1.00 77.24 21 PRO E C 1
ATOM 4729 O O . PRO E 1 9 ? 46.797 7.498 7.405 1.00 81.15 21 PRO E O 1
ATOM 4733 N N . GLY E 1 10 ? 48.865 8.015 8.147 1.00 54.36 22 GLY E N 1
ATOM 4734 C CA . GLY E 1 10 ? 48.426 9.230 8.796 1.00 55.76 22 GLY E CA 1
ATOM 4735 C C . GLY E 1 10 ? 47.683 8.979 10.087 1.00 65.53 22 GLY E C 1
ATOM 4736 O O . GLY E 1 10 ? 48.128 8.202 10.945 1.00 52.58 22 GLY E O 1
ATOM 4737 N N . SER E 1 11 ? 46.537 9.642 10.213 1.00 75.86 23 SER E N 1
ATOM 4738 C CA . SER E 1 11 ? 45.711 9.531 11.401 1.00 73.96 23 SER E CA 1
ATOM 4739 C C . SER E 1 11 ? 44.358 10.196 11.142 1.00 65.91 23 SER E C 1
ATOM 4740 O O . SER E 1 11 ? 43.991 10.453 9.987 1.00 67.86 23 SER E O 1
ATOM 4743 N N . ALA E 1 12 ? 43.614 10.467 12.210 1.00 47.72 24 ALA E N 1
ATOM 4744 C CA . ALA E 1 12 ? 42.315 11.116 12.082 1.00 53.64 24 ALA E CA 1
ATOM 4745 C C . ALA E 1 12 ? 42.475 12.634 11.988 1.00 48.28 24 ALA E C 1
ATOM 4746 O O . ALA E 1 12 ? 41.527 13.344 11.647 1.00 54.21 24 ALA E O 1
ATOM 4748 N N . THR E 1 13 ? 43.671 13.124 12.305 1.00 37.82 25 THR E N 1
ATOM 4749 C CA . THR E 1 13 ? 43.965 14.556 12.250 1.00 47.31 25 THR E CA 1
ATOM 4750 C C . THR E 1 13 ? 45.281 14.785 11.545 1.00 42.27 25 THR E C 1
ATOM 4751 O O . THR E 1 13 ? 45.848 15.874 11.637 1.00 47.89 25 THR E O 1
ATOM 4755 N N . ARG E 1 14 ? 45.755 13.772 10.824 1.00 35.54 26 ARG E N 1
ATOM 4756 C CA . ARG E 1 14 ? 47.045 13.873 10.155 1.00 42.30 26 ARG E CA 1
ATOM 4757 C C . ARG E 1 14 ? 47.170 13.185 8.796 1.00 55.31 26 ARG E C 1
ATOM 4758 O O . ARG E 1 14 ? 46.856 12.004 8.658 1.00 68.38 26 ARG E O 1
ATOM 4766 N N . LEU E 1 15 ? 47.644 13.935 7.803 1.00 60.36 27 LEU E N 1
ATOM 4767 C CA . LEU E 1 15 ? 47.874 13.410 6.457 1.00 58.30 27 LEU E CA 1
ATOM 4768 C C . LEU E 1 15 ? 49.385 13.346 6.214 1.00 51.62 27 LEU E C 1
ATOM 4769 O O . LEU E 1 15 ? 50.115 14.311 6.474 1.00 60.29 27 LEU E O 1
ATOM 4774 N N . GLU E 1 16 ? 49.850 12.203 5.730 1.00 39.61 28 GLU E N 1
ATOM 4775 C CA . GLU E 1 16 ? 51.267 11.998 5.464 1.00 51.42 28 GLU E CA 1
ATOM 4776 C C . GLU E 1 16 ? 51.514 11.792 3.974 1.00 58.46 28 GLU E C 1
ATOM 4777 O O . GLU E 1 16 ? 50.629 11.338 3.241 1.00 60.35 28 GLU E O 1
ATOM 4783 N N . PHE E 1 17 ? 52.719 12.133 3.531 1.00 48.30 29 PHE E N 1
ATOM 4784 C CA . PHE E 1 17 ? 53.106 11.982 2.134 1.00 41.15 29 PHE E CA 1
ATOM 4785 C C . PHE E 1 17 ? 54.594 11.686 2.077 1.00 49.49 29 PHE E C 1
ATOM 4786 O O . PHE E 1 17 ? 55.336 11.978 3.012 1.00 55.68 29 PHE E O 1
ATOM 4794 N N . ARG E 1 18 ? 55.025 11.078 0.986 1.00 39.63 30 ARG E N 1
ATOM 4795 C CA . ARG E 1 18 ? 56.429 10.750 0.799 1.00 46.48 30 ARG E CA 1
ATOM 4796 C C . ARG E 1 18 ? 56.711 10.821 -0.684 1.00 50.09 30 ARG E C 1
ATOM 4797 O O . ARG E 1 18 ? 55.883 10.410 -1.501 1.00 40.57 30 ARG E O 1
ATOM 4805 N N . ARG E 1 19 ? 57.876 11.345 -1.038 1.00 43.99 31 ARG E N 1
ATOM 4806 C CA . ARG E 1 19 ? 58.219 11.480 -2.440 1.00 41.26 31 ARG E CA 1
ATOM 4807 C C . ARG E 1 19 ? 59.741 11.589 -2.636 1.00 49.06 31 ARG E C 1
ATOM 4808 O O . ARG E 1 19 ? 60.397 12.408 -1.994 1.00 57.63 31 ARG E O 1
ATOM 4816 N N . HIS E 1 20 ? 60.294 10.750 -3.509 1.00 53.40 32 HIS E N 1
ATOM 4817 C CA . HIS E 1 20 ? 61.729 10.765 -3.779 1.00 58.53 32 HIS E CA 1
ATOM 4818 C C . HIS E 1 20 ? 62.114 11.868 -4.790 1.00 62.66 32 HIS E C 1
ATOM 4819 O O . HIS E 1 20 ? 61.310 12.247 -5.656 1.00 56.82 32 HIS E O 1
ATOM 4826 N N . PHE E 1 21 ? 63.345 12.372 -4.670 1.00 55.14 33 PHE E N 1
ATOM 4827 C CA . PHE E 1 21 ? 63.871 13.424 -5.549 1.00 45.31 33 PHE E CA 1
ATOM 4828 C C . PHE E 1 21 ? 65.343 13.187 -5.853 1.00 57.51 33 PHE E C 1
ATOM 4829 O O . PHE E 1 21 ? 66.112 12.803 -4.975 1.00 51.16 33 PHE E O 1
ATOM 4837 N N . ALA E 1 22 ? 65.748 13.441 -7.091 1.00 64.62 34 ALA E N 1
ATOM 4838 C CA . ALA E 1 22 ? 67.145 13.233 -7.467 1.00 65.03 34 ALA E CA 1
ATOM 4839 C C . ALA E 1 22 ? 68.023 14.452 -7.208 1.00 64.95 34 ALA E C 1
ATOM 4840 O O . ALA E 1 22 ? 68.392 15.173 -8.139 1.00 69.00 34 ALA E O 1
ATOM 4842 N N . ALA E 1 23 ? 68.362 14.679 -5.944 1.00 62.76 35 ALA E N 1
ATOM 4843 C CA . ALA E 1 23 ? 69.214 15.811 -5.591 1.00 57.49 35 ALA E CA 1
ATOM 4844 C C . ALA E 1 23 ? 69.666 15.668 -4.149 1.00 63.06 35 ALA E C 1
ATOM 4845 O O . ALA E 1 23 ? 69.074 14.892 -3.401 1.00 67.24 35 ALA E O 1
ATOM 4847 N N . THR E 1 24 ? 70.713 16.396 -3.760 1.00 79.63 36 THR E N 1
ATOM 4848 C CA . THR E 1 24 ? 71.207 16.329 -2.380 1.00 77.46 36 THR E CA 1
ATOM 4849 C C . THR E 1 24 ? 70.266 17.155 -1.510 1.00 75.41 36 THR E C 1
ATOM 4850 O O . THR E 1 24 ? 69.718 18.163 -1.959 1.00 80.02 36 THR E O 1
ATOM 4854 N N . PRO E 1 25 ? 70.054 16.734 -0.255 1.00 64.00 37 PRO E N 1
ATOM 4855 C CA . PRO E 1 25 ? 69.160 17.482 0.636 1.00 60.02 37 PRO E CA 1
ATOM 4856 C C . PRO E 1 25 ? 69.447 18.990 0.756 1.00 58.30 37 PRO E C 1
ATOM 4857 O O . PRO E 1 25 ? 68.550 19.753 1.116 1.00 56.77 37 PRO E O 1
ATOM 4861 N N . GLU E 1 26 ? 70.674 19.416 0.444 1.00 55.38 38 GLU E N 1
ATOM 4862 C CA . GLU E 1 26 ? 71.039 20.839 0.514 1.00 48.57 38 GLU E CA 1
ATOM 4863 C C . GLU E 1 26 ? 70.312 21.605 -0.582 1.00 62.42 38 GLU E C 1
ATOM 4864 O O . GLU E 1 26 ? 69.871 22.739 -0.379 1.00 67.38 38 GLU E O 1
ATOM 4870 N N . GLN E 1 27 ? 70.224 20.981 -1.755 1.00 60.63 39 GLN E N 1
ATOM 4871 C CA . GLN E 1 27 ? 69.578 21.589 -2.914 1.00 70.31 39 GLN E CA 1
ATOM 4872 C C . GLN E 1 27 ? 68.069 21.583 -2.723 1.00 62.15 39 GLN E C 1
ATOM 4873 O O . GLN E 1 27 ? 67.388 22.585 -2.958 1.00 62.04 39 GLN E O 1
ATOM 4879 N N . LEU E 1 28 ? 67.551 20.444 -2.289 1.00 49.74 40 LEU E N 1
ATOM 4880 C CA . LEU E 1 28 ? 66.132 20.309 -2.083 1.00 44.69 40 LEU E CA 1
ATOM 4881 C C . LEU E 1 28 ? 65.651 21.276 -0.996 1.00 59.16 40 LEU E C 1
ATOM 4882 O O . LEU E 1 28 ? 64.498 21.722 -1.024 1.00 73.95 40 LEU E O 1
ATOM 4887 N N . TRP E 1 29 ? 66.523 21.618 -0.048 1.00 49.89 41 TRP E N 1
ATOM 4888 C CA . TRP E 1 29 ? 66.133 22.543 1.013 1.00 46.15 41 TRP E CA 1
ATOM 4889 C C . TRP E 1 29 ? 65.986 23.927 0.418 1.00 52.62 41 TRP E C 1
ATOM 4890 O O . TRP E 1 29 ? 65.077 24.686 0.764 1.00 59.54 41 TRP E O 1
ATOM 4901 N N . ALA E 1 30 ? 66.894 24.246 -0.493 1.00 52.39 42 ALA E N 1
ATOM 4902 C CA . ALA E 1 30 ? 66.892 25.539 -1.156 1.00 54.62 42 ALA E CA 1
ATOM 4903 C C . ALA E 1 30 ? 65.658 25.689 -2.038 1.00 61.24 42 ALA E C 1
ATOM 4904 O O . ALA E 1 30 ? 65.087 26.775 -2.140 1.00 74.19 42 ALA E O 1
ATOM 4906 N N . ALA E 1 31 ? 65.250 24.590 -2.668 1.00 49.79 43 ALA E N 1
ATOM 4907 C CA . ALA E 1 31 ? 64.092 24.604 -3.554 1.00 33.75 43 ALA E CA 1
ATOM 4908 C C . ALA E 1 31 ? 62.778 24.723 -2.811 1.00 43.33 43 ALA E C 1
ATOM 4909 O O . ALA E 1 31 ? 61.807 25.258 -3.345 1.00 55.05 43 ALA E O 1
ATOM 4911 N N . LEU E 1 32 ? 62.754 24.227 -1.577 1.00 36.39 44 LEU E N 1
ATOM 4912 C CA . LEU E 1 32 ? 61.549 24.264 -0.755 1.00 47.24 44 LEU E CA 1
ATOM 4913 C C . LEU E 1 32 ? 61.459 25.497 0.130 1.00 46.24 44 LEU E C 1
ATOM 4914 O O . LEU E 1 32 ? 60.390 25.783 0.686 1.00 54.45 44 LEU E O 1
ATOM 4919 N N . THR E 1 33 ? 62.560 26.232 0.263 1.00 42.36 45 THR E N 1
ATOM 4920 C CA . THR E 1 33 ? 62.554 27.399 1.145 1.00 56.11 45 THR E CA 1
ATOM 4921 C C . THR E 1 33 ? 62.900 28.766 0.548 1.00 55.79 45 THR E C 1
ATOM 4922 O O . THR E 1 33 ? 62.599 29.798 1.149 1.00 55.65 45 THR E O 1
ATOM 4926 N N . SER E 1 34 ? 63.530 28.784 -0.622 1.00 45.01 46 SER E N 1
ATOM 4927 C CA . SER E 1 34 ? 63.923 30.044 -1.250 1.00 37.96 46 SER E CA 1
ATOM 4928 C C . SER E 1 34 ? 62.815 30.707 -2.069 1.00 50.87 46 SER E C 1
ATOM 4929 O O . SER E 1 34 ? 62.175 30.065 -2.904 1.00 64.61 46 SER E O 1
ATOM 4932 N N . PRO E 1 35 ? 62.573 32.008 -1.831 1.00 51.16 47 PRO E N 1
ATOM 4933 C CA . PRO E 1 35 ? 61.534 32.754 -2.552 1.00 54.04 47 PRO E CA 1
ATOM 4934 C C . PRO E 1 35 ? 61.923 32.950 -4.016 1.00 68.38 47 PRO E C 1
ATOM 4935 O O . PRO E 1 35 ? 61.086 33.279 -4.864 1.00 77.39 47 PRO E O 1
ATOM 4939 N N . ALA E 1 36 ? 63.202 32.738 -4.305 1.00 68.09 48 ALA E N 1
ATOM 4940 C CA . ALA E 1 36 ? 63.693 32.879 -5.662 1.00 65.33 48 ALA E CA 1
ATOM 4941 C C . ALA E 1 36 ? 63.410 31.615 -6.483 1.00 67.53 48 ALA E C 1
ATOM 4942 O O . ALA E 1 36 ? 63.289 31.696 -7.706 1.00 71.65 48 ALA E O 1
ATOM 4944 N N . LEU E 1 37 ? 63.294 30.460 -5.815 1.00 50.68 49 LEU E N 1
ATOM 4945 C CA . LEU E 1 37 ? 63.021 29.183 -6.493 1.00 36.43 49 LEU E CA 1
ATOM 4946 C C . LEU E 1 37 ? 61.572 28.690 -6.403 1.00 45.42 49 LEU E C 1
ATOM 4947 O O . LEU E 1 37 ? 61.040 28.125 -7.359 1.00 52.68 49 LEU E O 1
ATOM 4952 N N . LEU E 1 38 ? 60.935 28.897 -5.259 1.00 41.76 50 LEU E N 1
ATOM 4953 C CA . LEU E 1 38 ? 59.550 28.467 -5.071 1.00 40.53 50 LEU E CA 1
ATOM 4954 C C . LEU E 1 38 ? 58.591 28.821 -6.227 1.00 46.16 50 LEU E C 1
ATOM 4955 O O . LEU E 1 38 ? 57.812 27.966 -6.677 1.00 52.67 50 LEU E O 1
ATOM 4960 N N . PRO E 1 39 ? 58.639 30.073 -6.731 1.00 49.33 51 PRO E N 1
ATOM 4961 C CA . PRO E 1 39 ? 57.742 30.463 -7.831 1.00 56.35 51 PRO E CA 1
ATOM 4962 C C . PRO E 1 39 ? 57.937 29.586 -9.066 1.00 55.18 51 PRO E C 1
ATOM 4963 O O . PRO E 1 39 ? 57.024 29.428 -9.882 1.00 49.22 51 PRO E O 1
ATOM 4967 N N . ALA E 1 40 ? 59.134 29.011 -9.173 1.00 44.69 52 ALA E N 1
ATOM 4968 C CA . ALA E 1 40 ? 59.516 28.158 -10.296 1.00 41.33 52 ALA E CA 1
ATOM 4969 C C . ALA E 1 40 ? 58.991 26.722 -10.327 1.00 55.52 52 ALA E C 1
ATOM 4970 O O . ALA E 1 40 ? 59.151 26.037 -11.337 1.00 60.11 52 ALA E O 1
ATOM 4972 N N . TRP E 1 41 ? 58.398 26.241 -9.241 1.00 64.30 53 TRP E N 1
ATOM 4973 C CA . TRP E 1 41 ? 57.886 24.872 -9.250 1.00 59.34 53 TRP E CA 1
ATOM 4974 C C . TRP E 1 41 ? 56.620 24.709 -8.429 1.00 61.72 53 TRP E C 1
ATOM 4975 O O . TRP E 1 41 ? 55.864 23.761 -8.632 1.00 63.03 53 TRP E O 1
ATOM 4986 N N . LEU E 1 42 ? 56.385 25.625 -7.499 1.00 59.28 54 LEU E N 1
ATOM 4987 C CA . LEU E 1 42 ? 55.199 25.516 -6.665 1.00 52.89 54 LEU E CA 1
ATOM 4988 C C . LEU E 1 42 ? 54.006 26.298 -7.184 1.00 47.83 54 LEU E C 1
ATOM 4989 O O . LEU E 1 42 ? 53.712 27.376 -6.687 1.00 48.84 54 LEU E O 1
ATOM 4994 N N . PHE E 1 43 ? 53.329 25.747 -8.189 1.00 52.25 55 PHE E N 1
ATOM 4995 C CA . PHE E 1 43 ? 52.135 26.364 -8.776 1.00 60.86 55 PHE E CA 1
ATOM 4996 C C . PHE E 1 43 ? 50.907 25.848 -8.026 1.00 62.31 55 PHE E C 1
ATOM 4997 O O . PHE E 1 43 ? 50.953 24.791 -7.389 1.00 68.50 55 PHE E O 1
ATOM 5005 N N . ALA E 1 44 ? 49.813 26.597 -8.111 1.00 58.59 56 ALA E N 1
ATOM 5006 C CA . ALA E 1 44 ? 48.548 26.209 -7.488 1.00 56.09 56 ALA E CA 1
ATOM 5007 C C . ALA E 1 44 ? 47.553 26.164 -8.648 1.00 59.42 56 ALA E C 1
ATOM 5008 O O . ALA E 1 44 ? 47.079 27.202 -9.100 1.00 63.06 56 ALA E O 1
ATOM 5010 N N . ARG E 1 45 ? 47.261 24.955 -9.126 1.00 62.59 57 ARG E N 1
ATOM 5011 C CA . ARG E 1 45 ? 46.358 24.730 -10.260 1.00 70.27 57 ARG E CA 1
ATOM 5012 C C . ARG E 1 45 ? 46.997 25.234 -11.550 1.00 79.77 57 ARG E C 1
ATOM 5013 O O . ARG E 1 45 ? 46.300 25.574 -12.505 1.00 95.66 57 ARG E O 1
ATOM 5021 N N . GLY E 1 46 ? 48.324 25.276 -11.583 1.00 60.12 58 GLY E N 1
ATOM 5022 C CA . GLY E 1 46 ? 48.996 25.767 -12.768 1.00 63.24 58 GLY E CA 1
ATOM 5023 C C . GLY E 1 46 ? 49.108 27.279 -12.722 1.00 63.21 58 GLY E C 1
ATOM 5024 O O . GLY E 1 46 ? 49.810 27.896 -13.528 1.00 65.24 58 GLY E O 1
ATOM 5025 N N . TRP E 1 47 ? 48.405 27.885 -11.771 1.00 62.57 59 TRP E N 1
ATOM 5026 C CA . TRP E 1 47 ? 48.437 29.333 -11.621 1.00 58.61 59 TRP E CA 1
ATOM 5027 C C . TRP E 1 47 ? 49.752 29.722 -10.976 1.00 54.10 59 TRP E C 1
ATOM 5028 O O . TRP E 1 47 ? 50.178 29.123 -9.996 1.00 53.82 59 TRP E O 1
ATOM 5039 N N . PRO E 1 48 ? 50.428 30.726 -11.539 1.00 69.31 60 PRO E N 1
ATOM 5040 C CA . PRO E 1 48 ? 51.711 31.159 -10.983 1.00 71.22 60 PRO E CA 1
ATOM 5041 C C . PRO E 1 48 ? 51.632 31.800 -9.603 1.00 53.34 60 PRO E C 1
ATOM 5042 O O . PRO E 1 48 ? 50.615 32.386 -9.226 1.00 46.60 60 PRO E O 1
ATOM 5054 N N . THR E 1 50 ? 52.424 34.642 -7.595 1.00 73.55 62 THR E N 1
ATOM 5055 C CA . THR E 1 50 ? 52.739 36.051 -7.806 1.00 73.19 62 THR E CA 1
ATOM 5056 C C . THR E 1 50 ? 53.424 36.755 -6.631 1.00 79.15 62 THR E C 1
ATOM 5057 O O . THR E 1 50 ? 54.021 37.818 -6.806 1.00 91.55 62 THR E O 1
ATOM 5061 N N . GLU E 1 51 ? 53.327 36.181 -5.435 1.00 76.20 63 GLU E N 1
ATOM 5062 C CA . GLU E 1 51 ? 53.979 36.753 -4.260 1.00 71.13 63 GLU E CA 1
ATOM 5063 C C . GLU E 1 51 ? 54.534 35.600 -3.447 1.00 61.42 63 GLU E C 1
ATOM 5064 O O . GLU E 1 51 ? 53.864 34.579 -3.250 1.00 61.91 63 GLU E O 1
ATOM 5070 N N . CYS E 1 52 ? 55.767 35.761 -2.985 1.00 37.08 64 CYS E N 1
ATOM 5071 C CA . CYS E 1 52 ? 56.410 34.726 -2.199 1.00 33.69 64 CYS E CA 1
ATOM 5072 C C . CYS E 1 52 ? 57.350 35.258 -1.133 1.00 55.38 64 CYS E C 1
ATOM 5073 O O . CYS E 1 52 ? 58.439 35.736 -1.439 1.00 60.12 64 CYS E O 1
ATOM 5076 N N . VAL E 1 53 ? 56.918 35.180 0.119 1.00 61.33 65 VAL E N 1
ATOM 5077 C CA . VAL E 1 53 ? 57.748 35.590 1.242 1.00 64.23 65 VAL E CA 1
ATOM 5078 C C . VAL E 1 53 ? 57.994 34.286 1.996 1.00 62.82 65 VAL E C 1
ATOM 5079 O O . VAL E 1 53 ? 57.064 33.527 2.265 1.00 55.76 65 VAL E O 1
ATOM 5083 N N . PHE E 1 54 ? 59.245 34.005 2.319 1.00 52.03 66 PHE E N 1
ATOM 5084 C CA . PHE E 1 54 ? 59.526 32.759 2.989 1.00 27.57 66 PHE E CA 1
ATOM 5085 C C . PHE E 1 54 ? 60.835 32.803 3.752 1.00 53.37 66 PHE E C 1
ATOM 5086 O O . PHE E 1 54 ? 61.910 32.708 3.162 1.00 69.86 66 PHE E O 1
ATOM 5094 N N . GLU E 1 55 ? 60.732 32.924 5.072 1.00 65.68 67 GLU E N 1
ATOM 5095 C CA . GLU E 1 55 ? 61.903 32.985 5.929 1.00 67.14 67 GLU E CA 1
ATOM 5096 C C . GLU E 1 55 ? 62.047 31.666 6.694 1.00 72.48 67 GLU E C 1
ATOM 5097 O O . GLU E 1 55 ? 61.329 31.412 7.661 1.00 78.55 67 GLU E O 1
ATOM 5103 N N . PRO E 1 56 ? 62.984 30.806 6.264 1.00 74.74 68 PRO E N 1
ATOM 5104 C CA . PRO E 1 56 ? 63.238 29.505 6.891 1.00 72.12 68 PRO E CA 1
ATOM 5105 C C . PRO E 1 56 ? 63.998 29.530 8.226 1.00 77.29 68 PRO E C 1
ATOM 5106 O O . PRO E 1 56 ? 65.039 28.874 8.374 1.00 71.46 68 PRO E O 1
ATOM 5110 N N . HIS E 1 57 ? 63.477 30.286 9.188 1.00 92.52 69 HIS E N 1
ATOM 5111 C CA . HIS E 1 57 ? 64.077 30.377 10.518 1.00 87.24 69 HIS E CA 1
ATOM 5112 C C . HIS E 1 57 ? 62.971 30.578 11.550 1.00 83.58 69 HIS E C 1
ATOM 5113 O O . HIS E 1 57 ? 61.887 31.068 11.219 1.00 84.80 69 HIS E O 1
ATOM 5120 N N . LYS E 1 58 ? 63.237 30.185 12.794 1.00 66.37 70 LYS E N 1
ATOM 5121 C CA . LYS E 1 58 ? 62.247 30.313 13.860 1.00 51.66 70 LYS E CA 1
ATOM 5122 C C . LYS E 1 58 ? 61.589 31.686 13.886 1.00 49.26 70 LYS E C 1
ATOM 5123 O O . LYS E 1 58 ? 62.255 32.692 14.069 1.00 50.87 70 LYS E O 1
ATOM 5129 N N . GLY E 1 59 ? 60.274 31.722 13.702 1.00 52.40 71 GLY E N 1
ATOM 5130 C CA . GLY E 1 59 ? 59.565 32.988 13.728 1.00 57.70 71 GLY E CA 1
ATOM 5131 C C . GLY E 1 59 ? 59.402 33.562 12.343 1.00 66.23 71 GLY E C 1
ATOM 5132 O O . GLY E 1 59 ? 58.556 34.430 12.118 1.00 78.84 71 GLY E O 1
ATOM 5133 N N . GLY E 1 60 ? 60.217 33.069 11.413 1.00 61.05 72 GLY E N 1
ATOM 5134 C CA . GLY E 1 60 ? 60.175 33.541 10.040 1.00 48.78 72 GLY E CA 1
ATOM 5135 C C . GLY E 1 60 ? 58.775 33.573 9.477 1.00 51.24 72 GLY E C 1
ATOM 5136 O O . GLY E 1 60 ? 57.992 32.644 9.683 1.00 56.18 72 GLY E O 1
ATOM 5137 N N . LEU E 1 61 ? 58.453 34.648 8.766 1.00 57.15 73 LEU E N 1
ATOM 5138 C CA . LEU E 1 61 ? 57.136 34.790 8.163 1.00 59.43 73 LEU E CA 1
ATOM 5139 C C . LEU E 1 61 ? 57.028 33.948 6.885 1.00 53.08 73 LEU E C 1
ATOM 5140 O O . LEU E 1 61 ? 58.045 33.554 6.292 1.00 50.48 73 LEU E O 1
ATOM 5145 N N . ILE E 1 62 ? 55.789 33.652 6.496 1.00 40.87 74 ILE E N 1
ATOM 5146 C CA . ILE E 1 62 ? 55.497 32.913 5.276 1.00 45.35 74 ILE E CA 1
ATOM 5147 C C . ILE E 1 62 ? 54.288 33.574 4.672 1.00 55.08 74 ILE E C 1
ATOM 5148 O O . ILE E 1 62 ? 53.276 33.745 5.349 1.00 70.76 74 ILE E O 1
ATOM 5153 N N . ARG E 1 63 ? 54.391 33.927 3.397 1.00 52.55 75 ARG E N 1
ATOM 5154 C CA . ARG E 1 63 ? 53.304 34.575 2.684 1.00 56.46 75 ARG E CA 1
ATOM 5155 C C . ARG E 1 63 ? 53.405 34.154 1.234 1.00 46.79 75 ARG E C 1
ATOM 5156 O O . ARG E 1 63 ? 54.416 34.397 0.582 1.00 47.85 75 ARG E O 1
ATOM 5164 N N . GLN E 1 64 ? 52.365 33.504 0.735 1.00 35.59 76 GLN E N 1
ATOM 5165 C CA . GLN E 1 64 ? 52.367 33.052 -0.648 1.00 34.89 76 GLN E CA 1
ATOM 5166 C C . GLN E 1 64 ? 51.037 33.355 -1.337 1.00 50.77 76 GLN E C 1
ATOM 5167 O O . GLN E 1 64 ? 49.965 32.982 -0.855 1.00 57.23 76 GLN E O 1
ATOM 5173 N N . VAL E 1 65 ? 51.117 34.032 -2.473 1.00 60.40 77 VAL E N 1
ATOM 5174 C CA . VAL E 1 65 ? 49.922 34.386 -3.216 1.00 56.80 77 VAL E CA 1
ATOM 5175 C C . VAL E 1 65 ? 49.989 33.834 -4.640 1.00 54.14 77 VAL E C 1
ATOM 5176 O O . VAL E 1 65 ? 51.024 33.887 -5.290 1.00 51.35 77 VAL E O 1
ATOM 5180 N N . TRP E 1 66 ? 48.877 33.285 -5.104 1.00 50.79 78 TRP E N 1
ATOM 5181 C CA . TRP E 1 66 ? 48.782 32.743 -6.444 1.00 37.26 78 TRP E CA 1
ATOM 5182 C C . TRP E 1 66 ? 47.679 33.543 -7.124 1.00 51.45 78 TRP E C 1
ATOM 5183 O O . TRP E 1 66 ? 46.710 33.958 -6.480 1.00 54.65 78 TRP E O 1
ATOM 5194 N N . THR E 1 67 ? 47.833 33.767 -8.422 1.00 63.96 79 THR E N 1
ATOM 5195 C CA . THR E 1 67 ? 46.853 34.516 -9.195 1.00 63.49 79 THR E CA 1
ATOM 5196 C C . THR E 1 67 ? 46.251 33.595 -10.246 1.00 66.13 79 THR E C 1
ATOM 5197 O O . THR E 1 67 ? 46.977 33.032 -11.069 1.00 73.42 79 THR E O 1
ATOM 5201 N N . GLY E 1 68 ? 44.928 33.444 -10.216 1.00 53.78 80 GLY E N 1
ATOM 5202 C CA . GLY E 1 68 ? 44.261 32.565 -11.163 1.00 59.52 80 GLY E CA 1
ATOM 5203 C C . GLY E 1 68 ? 43.440 33.222 -12.260 1.00 70.05 80 GLY E C 1
ATOM 5204 O O . GLY E 1 68 ? 43.775 34.312 -12.735 1.00 55.76 80 GLY E O 1
ATOM 5205 N N . PRO E 1 69 ? 42.342 32.569 -12.686 1.00 113.60 81 PRO E N 1
ATOM 5206 C CA . PRO E 1 69 ? 41.461 33.086 -13.737 1.00 124.43 81 PRO E CA 1
ATOM 5207 C C . PRO E 1 69 ? 40.789 34.367 -13.282 1.00 127.13 81 PRO E C 1
ATOM 5208 O O . PRO E 1 69 ? 40.326 34.454 -12.147 1.00 133.19 81 PRO E O 1
ATOM 5212 N N . GLU E 1 70 ? 40.729 35.356 -14.166 1.00 88.19 82 GLU E N 1
ATOM 5213 C CA . GLU E 1 70 ? 40.085 36.620 -13.843 1.00 83.32 82 GLU E CA 1
ATOM 5214 C C . GLU E 1 70 ? 40.882 37.424 -12.818 1.00 69.05 82 GLU E C 1
ATOM 5215 O O . GLU E 1 70 ? 40.340 38.323 -12.178 1.00 78.90 82 GLU E O 1
ATOM 5221 N N . GLY E 1 71 ? 42.157 37.098 -12.643 1.00 59.20 83 GLY E N 1
ATOM 5222 C CA . GLY E 1 71 ? 42.960 37.841 -11.691 1.00 66.48 83 GLY E CA 1
ATOM 5223 C C . GLY E 1 71 ? 42.605 37.599 -10.231 1.00 75.24 83 GLY E C 1
ATOM 5224 O O . GLY E 1 71 ? 43.254 38.159 -9.342 1.00 72.23 83 GLY E O 1
ATOM 5225 N N . ARG E 1 72 ? 41.581 36.786 -9.966 1.00 94.21 84 ARG E N 1
ATOM 5226 C CA . ARG E 1 72 ? 41.210 36.492 -8.583 1.00 96.77 84 ARG E CA 1
ATOM 5227 C C . ARG E 1 72 ? 42.446 35.880 -7.915 1.00 88.05 84 ARG E C 1
ATOM 5228 O O . ARG E 1 72 ? 43.231 35.203 -8.574 1.00 88.36 84 ARG E O 1
ATOM 5236 N N . THR E 1 73 ? 42.640 36.141 -6.625 1.00 80.32 85 THR E N 1
ATOM 5237 C CA . THR E 1 73 ? 43.803 35.611 -5.916 1.00 75.33 85 THR E CA 1
ATOM 5238 C C . THR E 1 73 ? 43.480 34.576 -4.843 1.00 81.33 85 THR E C 1
ATOM 5239 O O . THR E 1 73 ? 42.339 34.441 -4.396 1.00 83.94 85 THR E O 1
ATOM 5243 N N . ARG E 1 74 ? 44.519 33.855 -4.438 1.00 77.46 86 ARG E N 1
ATOM 5244 C CA . ARG E 1 74 ? 44.438 32.831 -3.408 1.00 62.08 86 ARG E CA 1
ATOM 5245 C C . ARG E 1 74 ? 45.753 32.941 -2.658 1.00 53.26 86 ARG E C 1
ATOM 5246 O O . ARG E 1 74 ? 46.817 32.942 -3.276 1.00 50.37 86 ARG E O 1
ATOM 5254 N N . GLY E 1 75 ? 45.686 33.050 -1.337 1.00 46.11 87 GLY E N 1
ATOM 5255 C CA . GLY E 1 75 ? 46.909 33.167 -0.571 1.00 40.53 87 GLY E CA 1
ATOM 5256 C C . GLY E 1 75 ? 46.904 32.505 0.793 1.00 59.99 87 GLY E C 1
ATOM 5257 O O . GLY E 1 75 ? 45.857 32.174 1.352 1.00 60.04 87 GLY E O 1
ATOM 5258 N N . LEU E 1 76 ? 48.102 32.307 1.326 1.00 65.44 88 LEU E N 1
ATOM 5259 C CA . LEU E 1 76 ? 48.256 31.704 2.629 1.00 59.25 88 LEU E CA 1
ATOM 5260 C C . LEU E 1 76 ? 49.342 32.455 3.373 1.00 59.35 88 LEU E C 1
ATOM 5261 O O . LEU E 1 76 ? 50.255 33.037 2.768 1.00 50.74 88 LEU E O 1
ATOM 5266 N N . THR E 1 77 ? 49.226 32.454 4.695 1.00 61.09 89 THR E N 1
ATOM 5267 C CA . THR E 1 77 ? 50.195 33.108 5.553 1.00 62.77 89 THR E CA 1
ATOM 5268 C C . THR E 1 77 ? 50.566 32.054 6.572 1.00 56.28 89 THR E C 1
ATOM 5269 O O . THR E 1 77 ? 49.758 31.179 6.880 1.00 57.73 89 THR E O 1
ATOM 5273 N N . GLY E 1 78 ? 51.786 32.114 7.082 1.00 41.61 90 GLY E N 1
ATOM 5274 C CA . GLY E 1 78 ? 52.174 31.139 8.070 1.00 40.10 90 GLY E CA 1
ATOM 5275 C C . GLY E 1 78 ? 53.295 31.658 8.922 1.00 45.80 90 GLY E C 1
ATOM 5276 O O . GLY E 1 78 ? 53.701 32.811 8.781 1.00 56.13 90 GLY E O 1
ATOM 5277 N N . ARG E 1 79 ? 53.796 30.808 9.811 1.00 38.51 91 ARG E N 1
ATOM 5278 C CA . ARG E 1 79 ? 54.892 31.191 10.679 1.00 52.46 91 ARG E CA 1
ATOM 5279 C C . ARG E 1 79 ? 55.749 29.952 10.836 1.00 57.41 91 ARG E C 1
ATOM 5280 O O . ARG E 1 79 ? 55.229 28.863 11.058 1.00 57.85 91 ARG E O 1
ATOM 5288 N N . VAL E 1 80 ? 57.059 30.111 10.680 1.00 61.80 92 VAL E N 1
ATOM 5289 C CA . VAL E 1 80 ? 57.980 28.988 10.804 1.00 62.04 92 VAL E CA 1
ATOM 5290 C C . VAL E 1 80 ? 58.236 28.681 12.279 1.00 71.17 92 VAL E C 1
ATOM 5291 O O . VAL E 1 80 ? 58.779 29.517 13.003 1.00 81.96 92 VAL E O 1
ATOM 5295 N N . ILE E 1 81 ? 57.842 27.483 12.713 1.00 64.36 93 ILE E N 1
ATOM 5296 C CA . ILE E 1 81 ? 57.993 27.067 14.111 1.00 55.35 93 ILE E CA 1
ATOM 5297 C C . ILE E 1 81 ? 59.408 26.685 14.496 1.00 49.86 93 ILE E C 1
ATOM 5298 O O . ILE E 1 81 ? 59.868 27.010 15.583 1.00 46.60 93 ILE E O 1
ATOM 5303 N N . LEU E 1 82 ? 60.081 25.961 13.615 1.00 56.51 94 LEU E N 1
ATOM 5304 C CA . LEU E 1 82 ? 61.462 25.574 13.849 1.00 57.32 94 LEU E CA 1
ATOM 5305 C C . LEU E 1 82 ? 62.110 25.255 12.507 1.00 58.97 94 LEU E C 1
ATOM 5306 O O . LEU E 1 82 ? 61.440 24.813 11.571 1.00 57.38 94 LEU E O 1
ATOM 5311 N N . ALA E 1 83 ? 63.407 25.508 12.399 1.00 71.81 95 ALA E N 1
ATOM 5312 C CA . ALA E 1 83 ? 64.094 25.264 11.141 1.00 74.29 95 ALA E CA 1
ATOM 5313 C C . ALA E 1 83 ? 65.463 24.645 11.345 1.00 80.82 95 ALA E C 1
ATOM 5314 O O . ALA E 1 83 ? 66.319 25.208 12.024 1.00 91.45 95 ALA E O 1
ATOM 5316 N N . GLU E 1 84 ? 65.672 23.486 10.740 1.00 71.14 96 GLU E N 1
ATOM 5317 C CA . GLU E 1 84 ? 66.943 22.802 10.871 1.00 66.47 96 GLU E CA 1
ATOM 5318 C C . GLU E 1 84 ? 67.446 22.301 9.531 1.00 54.39 96 GLU E C 1
ATOM 5319 O O . GLU E 1 84 ? 67.355 21.109 9.223 1.00 62.42 96 GLU E O 1
ATOM 5325 N N . PRO E 1 85 ? 67.985 23.212 8.712 1.00 62.01 97 PRO E N 1
ATOM 5326 C CA . PRO E 1 85 ? 68.506 22.844 7.396 1.00 69.99 97 PRO E CA 1
ATOM 5327 C C . PRO E 1 85 ? 69.646 21.849 7.501 1.00 75.74 97 PRO E C 1
ATOM 5328 O O . PRO E 1 85 ? 70.561 22.014 8.301 1.00 69.28 97 PRO E O 1
ATOM 5332 N N . PRO E 1 86 ? 69.608 20.811 6.665 1.00 74.27 98 PRO E N 1
ATOM 5333 C CA . PRO E 1 86 ? 68.473 20.757 5.747 1.00 62.25 98 PRO E CA 1
ATOM 5334 C C . PRO E 1 86 ? 67.351 19.743 5.992 1.00 64.53 98 PRO E C 1
ATOM 5335 O O . PRO E 1 86 ? 66.503 19.534 5.111 1.00 85.93 98 PRO E O 1
ATOM 5339 N N . HIS E 1 87 ? 67.308 19.144 7.181 1.00 55.02 99 HIS E N 1
ATOM 5340 C CA . HIS E 1 87 ? 66.463 17.984 7.428 1.00 56.55 99 HIS E CA 1
ATOM 5341 C C . HIS E 1 87 ? 65.067 18.245 7.986 1.00 51.59 99 HIS E C 1
ATOM 5342 O O . HIS E 1 87 ? 64.223 17.340 7.989 1.00 58.47 99 HIS E O 1
ATOM 5349 N N . ARG E 1 88 ? 64.793 19.452 8.456 1.00 42.24 100 ARG E N 1
ATOM 5350 C CA . ARG E 1 88 ? 63.476 19.632 9.014 1.00 45.43 100 ARG E CA 1
ATOM 5351 C C . ARG E 1 88 ? 62.960 21.053 9.085 1.00 44.28 100 ARG E C 1
ATOM 5352 O O . ARG E 1 88 ? 63.678 21.961 9.479 1.00 34.86 100 ARG E O 1
ATOM 5360 N N . LEU E 1 89 ? 61.704 21.227 8.681 1.00 48.68 101 LEU E N 1
ATOM 5361 C CA . LEU E 1 89 ? 61.022 22.517 8.715 1.00 45.87 101 LEU E CA 1
ATOM 5362 C C . LEU E 1 89 ? 59.574 22.278 9.124 1.00 46.46 101 LEU E C 1
ATOM 5363 O O . LEU E 1 89 ? 58.891 21.426 8.562 1.00 44.11 101 LEU E O 1
ATOM 5368 N N . ILE E 1 90 ? 59.106 23.041 10.101 1.00 44.83 102 ILE E N 1
ATOM 5369 C CA . ILE E 1 90 ? 57.741 22.919 10.584 1.00 33.45 102 ILE E CA 1
ATOM 5370 C C . ILE E 1 90 ? 57.164 24.328 10.588 1.00 38.14 102 ILE E C 1
ATOM 5371 O O . ILE E 1 90 ? 57.793 25.249 11.110 1.00 40.35 102 ILE E O 1
ATOM 5376 N N . HIS E 1 91 ? 55.990 24.515 9.997 1.00 39.21 103 HIS E N 1
ATOM 5377 C CA . HIS E 1 91 ? 55.370 25.839 10.003 1.00 41.18 103 HIS E CA 1
ATOM 5378 C C . HIS E 1 91 ? 53.873 25.697 10.046 1.00 42.33 103 HIS E C 1
ATOM 5379 O O . HIS E 1 91 ? 53.336 24.613 9.824 1.00 30.41 103 HIS E O 1
ATOM 5386 N N . SER E 1 92 ? 53.204 26.801 10.334 1.00 45.09 104 SER E N 1
ATOM 5387 C CA . SER E 1 92 ? 51.757 26.828 10.395 1.00 47.10 104 SER E CA 1
ATOM 5388 C C . SER E 1 92 ? 51.315 27.353 9.042 1.00 49.76 104 SER E C 1
ATOM 5389 O O . SER E 1 92 ? 52.027 28.120 8.418 1.00 60.40 104 SER E O 1
ATOM 5392 N N . GLU E 1 93 ? 50.149 26.930 8.582 1.00 46.72 105 GLU E N 1
ATOM 5393 C CA . GLU E 1 93 ? 49.641 27.365 7.296 1.00 57.10 105 GLU E CA 1
ATOM 5394 C C . GLU E 1 93 ? 48.194 27.773 7.446 1.00 60.30 105 GLU E C 1
ATOM 5395 O O . GLU E 1 93 ? 47.377 27.042 8.014 1.00 58.55 105 GLU E O 1
ATOM 5401 N N . LEU E 1 94 ? 47.874 28.947 6.924 1.00 52.51 106 LEU E N 1
ATOM 5402 C CA . LEU E 1 94 ? 46.511 29.434 7.001 1.00 53.29 106 LEU E CA 1
ATOM 5403 C C . LEU E 1 94 ? 46.130 30.110 5.691 1.00 56.52 106 LEU E C 1
ATOM 5404 O O . LEU E 1 94 ? 46.748 31.092 5.286 1.00 57.26 106 LEU E O 1
ATOM 5409 N N . TYR E 1 95 ? 45.130 29.563 5.012 1.00 61.85 107 TYR E N 1
ATOM 5410 C CA . TYR E 1 95 ? 44.676 30.166 3.770 1.00 66.04 107 TYR E CA 1
ATOM 5411 C C . TYR E 1 95 ? 43.693 31.266 4.137 1.00 65.04 107 TYR E C 1
ATOM 5412 O O . TYR E 1 95 ? 43.015 31.168 5.158 1.00 53.73 107 TYR E O 1
ATOM 5421 N N . ASP E 1 96 ? 43.627 32.314 3.317 1.00 64.94 108 ASP E N 1
ATOM 5422 C CA . ASP E 1 96 ? 42.678 33.399 3.549 1.00 63.89 108 ASP E CA 1
ATOM 5423 C C . ASP E 1 96 ? 41.346 32.801 3.072 1.00 70.87 108 ASP E C 1
ATOM 5424 O O . ASP E 1 96 ? 41.291 32.190 2.000 1.00 53.60 108 ASP E O 1
ATOM 5429 N N . GLU E 1 97 ? 40.284 32.962 3.859 1.00 98.41 109 GLU E N 1
ATOM 5430 C CA . GLU E 1 97 ? 38.965 32.404 3.531 1.00 108.86 109 GLU E CA 1
ATOM 5431 C C . GLU E 1 97 ? 39.012 30.893 3.788 1.00 104.43 109 GLU E C 1
ATOM 5432 O O . GLU E 1 97 ? 38.289 30.361 4.629 1.00 104.59 109 GLU E O 1
ATOM 5438 N N . GLY E 1 102 ? 40.633 25.900 9.109 1.00 67.82 114 GLY E N 1
ATOM 5439 C CA . GLY E 1 102 ? 41.394 26.449 10.216 1.00 67.96 114 GLY E CA 1
ATOM 5440 C C . GLY E 1 102 ? 42.888 26.285 10.028 1.00 71.82 114 GLY E C 1
ATOM 5441 O O . GLY E 1 102 ? 43.353 25.891 8.958 1.00 80.38 114 GLY E O 1
ATOM 5442 N N . GLU E 1 103 ? 43.641 26.568 11.081 1.00 72.05 115 GLU E N 1
ATOM 5443 C CA . GLU E 1 103 ? 45.093 26.477 11.021 1.00 72.52 115 GLU E CA 1
ATOM 5444 C C . GLU E 1 103 ? 45.624 25.040 10.928 1.00 68.24 115 GLU E C 1
ATOM 5445 O O . GLU E 1 103 ? 45.120 24.133 11.601 1.00 83.33 115 GLU E O 1
ATOM 5451 N N . THR E 1 104 ? 46.635 24.841 10.077 1.00 35.25 116 THR E N 1
ATOM 5452 C CA . THR E 1 104 ? 47.256 23.521 9.894 1.00 38.68 116 THR E CA 1
ATOM 5453 C C . THR E 1 104 ? 48.748 23.550 10.249 1.00 40.29 116 THR E C 1
ATOM 5454 O O . THR E 1 104 ? 49.406 24.594 10.182 1.00 33.07 116 THR E O 1
ATOM 5458 N N . LEU E 1 105 ? 49.288 22.409 10.640 1.00 43.80 117 LEU E N 1
ATOM 5459 C CA . LEU E 1 105 ? 50.685 22.386 10.990 1.00 46.68 117 LEU E CA 1
ATOM 5460 C C . LEU E 1 105 ? 51.399 21.529 9.965 1.00 45.91 117 LEU E C 1
ATOM 5461 O O . LEU E 1 105 ? 51.195 20.310 9.907 1.00 43.84 117 LEU E O 1
ATOM 5466 N N . VAL E 1 106 ? 52.229 22.176 9.150 1.00 41.12 118 VAL E N 1
ATOM 5467 C CA . VAL E 1 106 ? 52.983 21.484 8.114 1.00 42.31 118 VAL E CA 1
ATOM 5468 C C . VAL E 1 106 ? 54.392 21.130 8.578 1.00 45.02 118 VAL E C 1
ATOM 5469 O O . VAL E 1 106 ? 55.105 21.970 9.144 1.00 50.47 118 VAL E O 1
ATOM 5473 N N . THR E 1 107 ? 54.782 19.879 8.330 1.00 35.32 119 THR E N 1
ATOM 5474 C CA . THR E 1 107 ? 56.098 19.383 8.718 1.00 38.78 119 THR E CA 1
ATOM 5475 C C . THR E 1 107 ? 56.817 18.790 7.512 1.00 45.97 119 THR E C 1
ATOM 5476 O O . THR E 1 107 ? 56.250 17.967 6.792 1.00 50.94 119 THR E O 1
ATOM 5480 N N . LEU E 1 108 ? 58.067 19.207 7.302 1.00 44.76 120 LEU E N 1
ATOM 5481 C CA . LEU E 1 108 ? 58.879 18.727 6.187 1.00 45.65 120 LEU E CA 1
ATOM 5482 C C . LEU E 1 108 ? 60.172 18.062 6.658 1.00 58.74 120 LEU E C 1
ATOM 5483 O O . LEU E 1 108 ? 60.987 18.676 7.343 1.00 55.21 120 LEU E O 1
ATOM 5488 N N . GLN E 1 109 ? 60.364 16.807 6.274 1.00 73.69 121 GLN E N 1
ATOM 5489 C CA . GLN E 1 109 ? 61.556 16.065 6.670 1.00 76.06 121 GLN E CA 1
ATOM 5490 C C . GLN E 1 109 ? 62.287 15.576 5.424 1.00 64.40 121 GLN E C 1
ATOM 5491 O O . GLN E 1 109 ? 61.681 14.954 4.554 1.00 73.67 121 GLN E O 1
ATOM 5497 N N . LEU E 1 110 ? 63.587 15.860 5.348 1.00 44.93 122 LEU E N 1
ATOM 5498 C CA . LEU E 1 110 ? 64.419 15.449 4.222 1.00 48.72 122 LEU E CA 1
ATOM 5499 C C . LEU E 1 110 ? 65.522 14.482 4.666 1.00 70.54 122 LEU E C 1
ATOM 5500 O O . LEU E 1 110 ? 66.526 14.895 5.259 1.00 66.10 122 LEU E O 1
ATOM 5505 N N . LEU E 1 111 ? 65.344 13.197 4.382 1.00 92.19 123 LEU E N 1
ATOM 5506 C CA . LEU E 1 111 ? 66.355 12.214 4.744 1.00 98.52 123 LEU E CA 1
ATOM 5507 C C . LEU E 1 111 ? 67.051 11.633 3.512 1.00 98.76 123 LEU E C 1
ATOM 5508 O O . LEU E 1 111 ? 66.398 11.168 2.572 1.00 97.02 123 LEU E O 1
ATOM 5513 N N . PRO E 1 112 ? 68.395 11.682 3.492 1.00 89.05 124 PRO E N 1
ATOM 5514 C CA . PRO E 1 112 ? 69.151 11.147 2.358 1.00 78.54 124 PRO E CA 1
ATOM 5515 C C . PRO E 1 112 ? 68.871 9.664 2.150 1.00 75.74 124 PRO E C 1
ATOM 5516 O O . PRO E 1 112 ? 68.859 8.881 3.098 1.00 74.65 124 PRO E O 1
ATOM 5520 N N . VAL E 1 113 ? 68.628 9.291 0.902 1.00 75.73 125 VAL E N 1
ATOM 5521 C CA . VAL E 1 113 ? 68.362 7.907 0.543 1.00 84.74 125 VAL E CA 1
ATOM 5522 C C . VAL E 1 113 ? 69.196 7.649 -0.700 1.00 89.69 125 VAL E C 1
ATOM 5523 O O . VAL E 1 113 ? 69.684 8.589 -1.327 1.00 85.21 125 VAL E O 1
ATOM 5527 N N . GLU E 1 114 ? 69.380 6.383 -1.055 1.00 114.14 126 GLU E N 1
ATOM 5528 C CA . GLU E 1 114 ? 70.153 6.075 -2.242 1.00 119.24 126 GLU E CA 1
ATOM 5529 C C . GLU E 1 114 ? 69.336 6.565 -3.428 1.00 104.68 126 GLU E C 1
ATOM 5530 O O . GLU E 1 114 ? 68.189 6.156 -3.614 1.00 95.27 126 GLU E O 1
ATOM 5536 N N . GLY E 1 115 ? 69.932 7.449 -4.219 1.00 102.51 127 GLY E N 1
ATOM 5537 C CA . GLY E 1 115 ? 69.249 8.002 -5.372 1.00 93.39 127 GLY E CA 1
ATOM 5538 C C . GLY E 1 115 ? 69.288 9.511 -5.282 1.00 86.62 127 GLY E C 1
ATOM 5539 O O . GLY E 1 115 ? 69.558 10.201 -6.264 1.00 98.43 127 GLY E O 1
ATOM 5540 N N . GLY E 1 116 ? 69.030 10.019 -4.081 1.00 73.87 128 GLY E N 1
ATOM 5541 C CA . GLY E 1 116 ? 69.035 11.450 -3.852 1.00 64.67 128 GLY E CA 1
ATOM 5542 C C . GLY E 1 116 ? 68.447 11.524 -2.458 1.00 68.96 128 GLY E C 1
ATOM 5543 O O . GLY E 1 116 ? 69.023 11.006 -1.507 1.00 78.70 128 GLY E O 1
ATOM 5544 N N . THR E 1 117 ? 67.291 12.165 -2.339 1.00 58.80 129 THR E N 1
ATOM 5545 C CA . THR E 1 117 ? 66.697 12.536 -1.056 1.00 54.92 129 THR E CA 1
ATOM 5546 C C . THR E 1 117 ? 65.230 12.122 -1.013 1.00 54.05 129 THR E C 1
ATOM 5547 O O . THR E 1 117 ? 64.567 12.054 -2.050 1.00 48.78 129 THR E O 1
ATOM 5551 N N . GLU E 1 118 ? 64.721 11.830 0.179 1.00 56.25 130 GLU E N 1
ATOM 5552 C CA . GLU E 1 118 ? 63.318 11.457 0.290 1.00 67.37 130 GLU E CA 1
ATOM 5553 C C . GLU E 1 118 ? 62.612 12.529 1.078 1.00 57.25 130 GLU E C 1
ATOM 5554 O O . GLU E 1 118 ? 63.006 12.838 2.188 1.00 62.60 130 GLU E O 1
ATOM 5560 N N . LEU E 1 119 ? 61.561 13.095 0.507 1.00 46.25 131 LEU E N 1
ATOM 5561 C CA . LEU E 1 119 ? 60.837 14.159 1.183 1.00 52.06 131 LEU E CA 1
ATOM 5562 C C . LEU E 1 119 ? 59.586 13.665 1.904 1.00 51.30 131 LEU E C 1
ATOM 5563 O O . LEU E 1 119 ? 58.608 13.252 1.279 1.00 54.20 131 LEU E O 1
ATOM 5568 N N . ALA E 1 120 ? 59.623 13.711 3.227 1.00 50.74 132 ALA E N 1
ATOM 5569 C CA . ALA E 1 120 ? 58.481 13.286 4.012 1.00 42.63 132 ALA E CA 1
ATOM 5570 C C . ALA E 1 120 ? 57.757 14.534 4.467 1.00 38.40 132 ALA E C 1
ATOM 5571 O O . ALA E 1 120 ? 58.352 15.418 5.084 1.00 45.56 132 ALA E O 1
ATOM 5581 N N . ALA E 1 122 ? 54.160 16.180 6.411 1.00 45.90 134 ALA E N 1
ATOM 5582 C CA . ALA E 1 122 ? 53.054 15.839 7.287 1.00 42.01 134 ALA E CA 1
ATOM 5583 C C . ALA E 1 122 ? 52.170 17.052 7.549 1.00 49.82 134 ALA E C 1
ATOM 5584 O O . ALA E 1 122 ? 52.669 18.156 7.781 1.00 44.92 134 ALA E O 1
ATOM 5586 N N . VAL E 1 123 ? 50.856 16.839 7.521 1.00 50.65 135 VAL E N 1
ATOM 5587 C CA . VAL E 1 123 ? 49.907 17.927 7.743 1.00 49.50 135 VAL E CA 1
ATOM 5588 C C . VAL E 1 123 ? 48.920 17.696 8.882 1.00 54.00 135 VAL E C 1
ATOM 5589 O O . VAL E 1 123 ? 47.982 16.915 8.743 1.00 56.22 135 VAL E O 1
ATOM 5593 N N . ASP E 1 124 ? 49.114 18.392 9.998 1.00 56.35 136 ASP E N 1
ATOM 5594 C CA . ASP E 1 124 ? 48.212 18.240 11.135 1.00 58.50 136 ASP E CA 1
ATOM 5595 C C . ASP E 1 124 ? 47.056 19.232 11.121 1.00 52.57 136 ASP E C 1
ATOM 5596 O O . ASP E 1 124 ? 47.251 20.449 11.167 1.00 51.13 136 ASP E O 1
ATOM 5601 N N . TYR E 1 125 ? 45.843 18.697 11.056 1.00 43.43 137 TYR E N 1
ATOM 5602 C CA . TYR E 1 125 ? 44.643 19.519 11.039 1.00 44.51 137 TYR E CA 1
ATOM 5603 C C . TYR E 1 125 ? 44.159 19.786 12.459 1.00 59.50 137 TYR E C 1
ATOM 5604 O O . TYR E 1 125 ? 44.630 19.157 13.400 1.00 44.50 137 TYR E O 1
ATOM 5613 N N . ALA E 1 126 ? 43.234 20.728 12.618 1.00 82.48 138 ALA E N 1
ATOM 5614 C CA . ALA E 1 126 ? 42.705 21.062 13.944 1.00 87.56 138 ALA E CA 1
ATOM 5615 C C . ALA E 1 126 ? 41.776 19.970 14.496 1.00 98.92 138 ALA E C 1
ATOM 5616 O O . ALA E 1 126 ? 42.046 19.390 15.546 1.00 93.69 138 ALA E O 1
ATOM 5618 N N . THR E 1 127 ? 40.683 19.697 13.788 1.00 102.27 139 THR E N 1
ATOM 5619 C CA . THR E 1 127 ? 39.727 18.674 14.206 1.00 95.66 139 THR E CA 1
ATOM 5620 C C . THR E 1 127 ? 39.781 17.539 13.196 1.00 91.82 139 THR E C 1
ATOM 5621 O O . THR E 1 127 ? 40.441 17.649 12.167 1.00 104.35 139 THR E O 1
ATOM 5625 N N . PRO E 1 128 ? 39.101 16.423 13.488 1.00 72.46 140 PRO E N 1
ATOM 5626 C CA . PRO E 1 128 ? 39.107 15.303 12.542 1.00 75.82 140 PRO E CA 1
ATOM 5627 C C . PRO E 1 128 ? 38.239 15.548 11.292 1.00 97.17 140 PRO E C 1
ATOM 5628 O O . PRO E 1 128 ? 38.366 14.817 10.306 1.00 109.39 140 PRO E O 1
ATOM 5632 N N . GLU E 1 129 ? 37.368 16.564 11.327 1.00 116.02 141 GLU E N 1
ATOM 5633 C CA . GLU E 1 129 ? 36.514 16.878 10.172 1.00 122.71 141 GLU E CA 1
ATOM 5634 C C . GLU E 1 129 ? 37.174 17.911 9.268 1.00 116.18 141 GLU E C 1
ATOM 5635 O O . GLU E 1 129 ? 36.774 18.087 8.112 1.00 126.57 141 GLU E O 1
ATOM 5641 N N . ALA E 1 130 ? 38.169 18.608 9.809 1.00 94.60 142 ALA E N 1
ATOM 5642 C CA . ALA E 1 130 ? 38.914 19.588 9.034 1.00 87.51 142 ALA E CA 1
ATOM 5643 C C . ALA E 1 130 ? 39.844 18.730 8.187 1.00 86.91 142 ALA E C 1
ATOM 5644 O O . ALA E 1 130 ? 40.266 19.119 7.095 1.00 93.68 142 ALA E O 1
ATOM 5646 N N . ARG E 1 131 ? 40.149 17.546 8.707 1.00 71.19 143 ARG E N 1
ATOM 5647 C CA . ARG E 1 131 ? 40.992 16.607 8.000 1.00 65.56 143 ARG E CA 1
ATOM 5648 C C . ARG E 1 131 ? 40.124 15.902 6.955 1.00 80.76 143 ARG E C 1
ATOM 5649 O O . ARG E 1 131 ? 40.652 15.211 6.094 1.00 97.85 143 ARG E O 1
ATOM 5657 N N . ASP E 1 132 ? 38.797 16.111 7.032 1.00 76.64 144 ASP E N 1
ATOM 5658 C CA . ASP E 1 132 ? 37.814 15.504 6.111 1.00 84.64 144 ASP E CA 1
ATOM 5659 C C . ASP E 1 132 ? 37.491 16.290 4.861 1.00 87.70 144 ASP E C 1
ATOM 5660 O O . ASP E 1 132 ? 37.418 15.726 3.764 1.00 91.04 144 ASP E O 1
ATOM 5665 N N . ALA E 1 133 ? 37.157 17.562 5.063 1.00 92.71 145 ALA E N 1
ATOM 5666 C CA . ALA E 1 133 ? 36.815 18.502 4.001 1.00 97.96 145 ALA E CA 1
ATOM 5667 C C . ALA E 1 133 ? 37.955 18.498 2.968 1.00 94.02 145 ALA E C 1
ATOM 5668 O O . ALA E 1 133 ? 37.783 18.934 1.825 1.00 87.83 145 ALA E O 1
ATOM 5670 N N . VAL E 1 134 ? 39.128 18.017 3.397 1.00 90.63 146 VAL E N 1
ATOM 5671 C CA . VAL E 1 134 ? 40.354 17.946 2.579 1.00 83.87 146 VAL E CA 1
ATOM 5672 C C . VAL E 1 134 ? 40.582 16.781 1.605 1.00 99.23 146 VAL E C 1
ATOM 5673 O O . VAL E 1 134 ? 41.154 16.970 0.530 1.00 109.83 146 VAL E O 1
ATOM 5677 N N . ALA E 1 135 ? 40.200 15.572 2.015 1.00 95.92 147 ALA E N 1
ATOM 5678 C CA . ALA E 1 135 ? 40.189 14.383 1.139 1.00 101.30 147 ALA E CA 1
ATOM 5679 C C . ALA E 1 135 ? 41.493 14.081 0.363 1.00 85.57 147 ALA E C 1
ATOM 5680 O O . ALA E 1 135 ? 41.567 14.359 -0.835 1.00 72.48 147 ALA E O 1
ATOM 5682 N N . ALA E 1 136 ? 42.472 13.470 1.030 1.00 72.42 148 ALA E N 1
ATOM 5683 C CA . ALA E 1 136 ? 43.746 13.024 0.433 1.00 79.89 148 ALA E CA 1
ATOM 5684 C C . ALA E 1 136 ? 43.791 12.615 -1.054 1.00 90.63 148 ALA E C 1
ATOM 5685 O O . ALA E 1 136 ? 44.761 12.921 -1.755 1.00 85.56 148 ALA E O 1
ATOM 5687 N N . SER E 1 137 ? 42.772 11.899 -1.526 1.00 108.75 149 SER E N 1
ATOM 5688 C CA . SER E 1 137 ? 42.728 11.438 -2.917 1.00 94.25 149 SER E CA 1
ATOM 5689 C C . SER E 1 137 ? 43.201 12.501 -3.892 1.00 78.91 149 SER E C 1
ATOM 5690 O O . SER E 1 137 ? 43.984 12.210 -4.788 1.00 85.22 149 SER E O 1
ATOM 5693 N N . ALA E 1 138 ? 42.729 13.733 -3.710 1.00 71.09 150 ALA E N 1
ATOM 5694 C CA . ALA E 1 138 ? 43.082 14.837 -4.607 1.00 75.30 150 ALA E CA 1
ATOM 5695 C C . ALA E 1 138 ? 44.306 15.681 -4.219 1.00 82.27 150 ALA E C 1
ATOM 5696 O O . ALA E 1 138 ? 45.100 16.057 -5.090 1.00 82.24 150 ALA E O 1
ATOM 5706 N N . ALA E 1 140 ? 46.957 14.918 -3.237 1.00 75.49 152 ALA E N 1
ATOM 5707 C CA . ALA E 1 140 ? 48.164 14.254 -3.721 1.00 76.45 152 ALA E CA 1
ATOM 5708 C C . ALA E 1 140 ? 48.363 14.411 -5.225 1.00 75.90 152 ALA E C 1
ATOM 5709 O O . ALA E 1 140 ? 49.463 14.197 -5.731 1.00 80.18 152 ALA E O 1
ATOM 5711 N N . THR E 1 141 ? 47.300 14.766 -5.943 1.00 72.17 153 THR E N 1
ATOM 5712 C CA . THR E 1 141 ? 47.395 14.971 -7.391 1.00 70.68 153 THR E CA 1
ATOM 5713 C C . THR E 1 141 ? 47.963 16.375 -7.583 1.00 71.23 153 THR E C 1
ATOM 5714 O O . THR E 1 141 ? 48.983 16.568 -8.247 1.00 80.93 153 THR E O 1
ATOM 5718 N N . GLU E 1 142 ? 47.275 17.345 -6.989 1.00 68.11 154 GLU E N 1
ATOM 5719 C CA . GLU E 1 142 ? 47.676 18.745 -7.023 1.00 79.05 154 GLU E CA 1
ATOM 5720 C C . GLU E 1 142 ? 49.125 18.812 -6.560 1.00 70.52 154 GLU E C 1
ATOM 5721 O O . GLU E 1 142 ? 49.917 19.646 -7.011 1.00 66.56 154 GLU E O 1
ATOM 5735 N N . GLU E 1 144 ? 51.339 16.061 -6.659 1.00 60.24 156 GLU E N 1
ATOM 5736 C CA . GLU E 1 144 ? 52.263 15.314 -7.493 1.00 56.09 156 GLU E CA 1
ATOM 5737 C C . GLU E 1 144 ? 52.633 16.279 -8.616 1.00 59.66 156 GLU E C 1
ATOM 5738 O O . GLU E 1 144 ? 53.798 16.378 -9.013 1.00 65.57 156 GLU E O 1
ATOM 5744 N N . GLU E 1 145 ? 51.625 17.006 -9.097 1.00 66.65 157 GLU E N 1
ATOM 5745 C CA . GLU E 1 145 ? 51.796 17.982 -10.164 1.00 78.66 157 GLU E CA 1
ATOM 5746 C C . GLU E 1 145 ? 52.838 19.031 -9.790 1.00 73.00 157 GLU E C 1
ATOM 5747 O O . GLU E 1 145 ? 53.649 19.429 -10.626 1.00 78.58 157 GLU E O 1
ATOM 5753 N N . ALA E 1 146 ? 52.811 19.479 -8.537 1.00 53.71 158 ALA E N 1
ATOM 5754 C CA . ALA E 1 146 ? 53.764 20.479 -8.074 1.00 40.97 158 ALA E CA 1
ATOM 5755 C C . ALA E 1 146 ? 55.145 19.866 -7.975 1.00 46.18 158 ALA E C 1
ATOM 5756 O O . ALA E 1 146 ? 56.144 20.545 -8.233 1.00 55.38 158 ALA E O 1
ATOM 5758 N N . TYR E 1 147 ? 55.198 18.584 -7.606 1.00 39.91 159 TYR E N 1
ATOM 5759 C CA . TYR E 1 147 ? 56.475 17.886 -7.455 1.00 48.10 159 TYR E CA 1
ATOM 5760 C C . TYR E 1 147 ? 57.114 17.546 -8.782 1.00 45.81 159 TYR E C 1
ATOM 5761 O O . TYR E 1 147 ? 58.341 17.462 -8.889 1.00 45.88 159 TYR E O 1
ATOM 5770 N N . ARG E 1 148 ? 56.270 17.346 -9.789 1.00 50.37 160 ARG E N 1
ATOM 5771 C CA . ARG E 1 148 ? 56.739 17.038 -11.128 1.00 50.01 160 ARG E CA 1
ATOM 5772 C C . ARG E 1 148 ? 57.524 18.280 -11.618 1.00 47.90 160 ARG E C 1
ATOM 5773 O O . ARG E 1 148 ? 58.645 18.166 -12.131 1.00 44.76 160 ARG E O 1
ATOM 5781 N N . HIS E 1 149 ? 56.939 19.464 -11.435 1.00 34.25 161 HIS E N 1
ATOM 5782 C CA . HIS E 1 149 ? 57.605 20.720 -11.809 1.00 39.50 161 HIS E CA 1
ATOM 5783 C C . HIS E 1 149 ? 58.977 20.773 -11.121 1.00 44.83 161 HIS E C 1
ATOM 5784 O O . HIS E 1 149 ? 59.998 21.013 -11.761 1.00 65.03 161 HIS E O 1
ATOM 5791 N N . LEU E 1 150 ? 58.986 20.540 -9.812 1.00 33.95 162 LEU E N 1
ATOM 5792 C CA . LEU E 1 150 ? 60.215 20.548 -9.023 1.00 45.43 162 LEU E CA 1
ATOM 5793 C C . LEU E 1 150 ? 61.246 19.575 -9.601 1.00 46.36 162 LEU E C 1
ATOM 5794 O O . LEU E 1 150 ? 62.448 19.822 -9.510 1.00 54.21 162 LEU E O 1
ATOM 5799 N N . ASP E 1 151 ? 60.778 18.467 -10.178 1.00 53.11 163 ASP E N 1
ATOM 5800 C CA . ASP E 1 151 ? 61.685 17.495 -10.793 1.00 65.90 163 ASP E CA 1
ATOM 5801 C C . ASP E 1 151 ? 62.395 18.177 -11.941 1.00 55.14 163 ASP E C 1
ATOM 5802 O O . ASP E 1 151 ? 63.624 18.142 -12.043 1.00 48.37 163 ASP E O 1
ATOM 5807 N N . VAL E 1 152 ? 61.602 18.803 -12.803 1.00 48.58 164 VAL E N 1
ATOM 5808 C CA . VAL E 1 152 ? 62.138 19.503 -13.953 1.00 54.30 164 VAL E CA 1
ATOM 5809 C C . VAL E 1 152 ? 63.142 20.592 -13.561 1.00 64.02 164 VAL E C 1
ATOM 5810 O O . VAL E 1 152 ? 64.234 20.676 -14.139 1.00 75.02 164 VAL E O 1
ATOM 5822 N N . LEU E 1 154 ? 64.965 20.896 -10.836 1.00 45.37 166 LEU E N 1
ATOM 5823 C CA . LEU E 1 154 ? 66.189 20.382 -10.208 1.00 53.50 166 LEU E CA 1
ATOM 5824 C C . LEU E 1 154 ? 67.091 19.783 -11.297 1.00 56.22 166 LEU E C 1
ATOM 5825 O O . LEU E 1 154 ? 68.317 19.896 -11.235 1.00 55.15 166 LEU E O 1
ATOM 5830 N N . ALA E 1 155 ? 66.480 19.130 -12.285 1.00 65.06 167 ALA E N 1
ATOM 5831 C CA . ALA E 1 155 ? 67.251 18.572 -13.389 1.00 63.49 167 ALA E CA 1
ATOM 5832 C C . ALA E 1 155 ? 67.854 19.791 -14.093 1.00 65.58 167 ALA E C 1
ATOM 5833 O O . ALA E 1 155 ? 69.032 19.796 -14.454 1.00 70.80 167 ALA E O 1
ATOM 5835 N N . ALA E 1 156 ? 67.034 20.833 -14.242 1.00 53.26 168 ALA E N 1
ATOM 5836 C CA . ALA E 1 156 ? 67.431 22.080 -14.902 1.00 55.71 168 ALA E CA 1
ATOM 5837 C C . ALA E 1 156 ? 68.648 22.767 -14.311 1.00 65.19 168 ALA E C 1
ATOM 5838 O O . ALA E 1 156 ? 69.328 23.524 -15.000 1.00 73.65 168 ALA E O 1
ATOM 5840 N N . LEU E 1 157 ? 68.925 22.533 -13.039 1.00 58.14 169 LEU E N 1
ATOM 5841 C CA . LEU E 1 157 ? 70.079 23.176 -12.424 1.00 56.93 169 LEU E CA 1
ATOM 5842 C C . LEU E 1 157 ? 71.355 22.316 -12.530 1.00 73.18 169 LEU E C 1
ATOM 5843 O O . LEU E 1 157 ? 71.474 21.258 -11.907 1.00 52.60 169 LEU E O 1
ATOM 5848 N N . GLU E 1 158 ? 72.289 22.779 -13.360 1.00 106.00 170 GLU E N 1
ATOM 5849 C CA . GLU E 1 158 ? 73.577 22.117 -13.580 1.00 108.95 170 GLU E CA 1
ATOM 5850 C C . GLU E 1 158 ? 74.473 22.981 -14.465 1.00 115.56 170 GLU E C 1
ATOM 5851 O O . GLU E 1 158 ? 74.039 24.113 -14.783 1.00 112.20 170 GLU E O 1
ATOM 5857 N N . GLU F 1 4 ? 40.435 24.930 94.730 1.00 83.87 16 GLU F N 1
ATOM 5858 C CA . GLU F 1 4 ? 39.491 24.232 93.812 1.00 96.32 16 GLU F CA 1
ATOM 5859 C C . GLU F 1 4 ? 39.978 24.342 92.369 1.00 103.73 16 GLU F C 1
ATOM 5860 O O . GLU F 1 4 ? 41.021 24.944 92.110 1.00 107.04 16 GLU F O 1
ATOM 5866 N N . ILE F 1 5 ? 39.232 23.765 91.431 1.00 94.64 17 ILE F N 1
ATOM 5867 C CA . ILE F 1 5 ? 39.635 23.795 90.032 1.00 77.34 17 ILE F CA 1
ATOM 5868 C C . ILE F 1 5 ? 38.934 24.848 89.213 1.00 76.23 17 ILE F C 1
ATOM 5869 O O . ILE F 1 5 ? 37.721 25.006 89.299 1.00 79.35 17 ILE F O 1
ATOM 5874 N N . GLN F 1 6 ? 39.728 25.547 88.407 1.00 80.91 18 GLN F N 1
ATOM 5875 C CA . GLN F 1 6 ? 39.266 26.608 87.518 1.00 81.39 18 GLN F CA 1
ATOM 5876 C C . GLN F 1 6 ? 38.953 26.016 86.140 1.00 86.11 18 GLN F C 1
ATOM 5877 O O . GLN F 1 6 ? 39.751 25.255 85.587 1.00 84.95 18 GLN F O 1
ATOM 5883 N N . ILE F 1 7 ? 37.796 26.362 85.588 1.00 84.27 19 ILE F N 1
ATOM 5884 C CA . ILE F 1 7 ? 37.411 25.870 84.271 1.00 77.54 19 ILE F CA 1
ATOM 5885 C C . ILE F 1 7 ? 37.942 26.821 83.190 1.00 91.79 19 ILE F C 1
ATOM 5886 O O . ILE F 1 7 ? 37.746 28.037 83.263 1.00 96.79 19 ILE F O 1
ATOM 5891 N N . GLY F 1 8 ? 38.617 26.260 82.191 1.00 101.27 20 GLY F N 1
ATOM 5892 C CA . GLY F 1 8 ? 39.160 27.073 81.118 1.00 99.73 20 GLY F CA 1
ATOM 5893 C C . GLY F 1 8 ? 38.183 27.236 79.969 1.00 104.46 20 GLY F C 1
ATOM 5894 O O . GLY F 1 8 ? 37.188 26.508 79.891 1.00 109.17 20 GLY F O 1
ATOM 5895 N N . PRO F 1 9 ? 38.442 28.179 79.048 1.00 89.47 21 PRO F N 1
ATOM 5896 C CA . PRO F 1 9 ? 37.531 28.381 77.917 1.00 81.95 21 PRO F CA 1
ATOM 5897 C C . PRO F 1 9 ? 37.279 27.112 77.094 1.00 75.35 21 PRO F C 1
ATOM 5898 O O . PRO F 1 9 ? 36.131 26.701 76.898 1.00 73.95 21 PRO F O 1
ATOM 5902 N N . GLY F 1 10 ? 38.353 26.491 76.622 1.00 70.12 22 GLY F N 1
ATOM 5903 C CA . GLY F 1 10 ? 38.206 25.292 75.821 1.00 77.76 22 GLY F CA 1
ATOM 5904 C C . GLY F 1 10 ? 37.708 25.608 74.419 1.00 90.02 22 GLY F C 1
ATOM 5905 O O . GLY F 1 10 ? 38.205 26.527 73.770 1.00 96.74 22 GLY F O 1
ATOM 5906 N N . SER F 1 11 ? 36.731 24.837 73.951 1.00 94.24 23 SER F N 1
ATOM 5907 C CA . SER F 1 11 ? 36.150 25.028 72.625 1.00 91.94 23 SER F CA 1
ATOM 5908 C C . SER F 1 11 ? 35.023 24.016 72.461 1.00 81.56 23 SER F C 1
ATOM 5909 O O . SER F 1 11 ? 34.797 23.192 73.345 1.00 82.05 23 SER F O 1
ATOM 5912 N N . ALA F 1 12 ? 34.324 24.077 71.331 1.00 76.67 24 ALA F N 1
ATOM 5913 C CA . ALA F 1 12 ? 33.213 23.170 71.052 1.00 71.81 24 ALA F CA 1
ATOM 5914 C C . ALA F 1 12 ? 33.559 21.694 71.200 1.00 72.77 24 ALA F C 1
ATOM 5915 O O . ALA F 1 12 ? 32.662 20.862 71.350 1.00 74.62 24 ALA F O 1
ATOM 5917 N N . THR F 1 13 ? 34.848 21.368 71.163 1.00 82.30 25 THR F N 1
ATOM 5918 C CA . THR F 1 13 ? 35.287 19.975 71.273 1.00 86.95 25 THR F CA 1
ATOM 5919 C C . THR F 1 13 ? 36.401 19.746 72.292 1.00 77.59 25 THR F C 1
ATOM 5920 O O . THR F 1 13 ? 37.016 18.680 72.319 1.00 85.48 25 THR F O 1
ATOM 5924 N N . ARG F 1 14 ? 36.633 20.729 73.153 1.00 47.22 26 ARG F N 1
ATOM 5925 C CA . ARG F 1 14 ? 37.717 20.634 74.116 1.00 38.36 26 ARG F CA 1
ATOM 5926 C C . ARG F 1 14 ? 37.431 21.276 75.472 1.00 59.54 26 ARG F C 1
ATOM 5927 O O . ARG F 1 14 ? 36.971 22.416 75.541 1.00 71.72 26 ARG F O 1
ATOM 5935 N N . LEU F 1 15 ? 37.704 20.543 76.548 1.00 47.46 27 LEU F N 1
ATOM 5936 C CA . LEU F 1 15 ? 37.519 21.080 77.891 1.00 54.68 27 LEU F CA 1
ATOM 5937 C C . LEU F 1 15 ? 38.885 21.293 78.537 1.00 54.70 27 LEU F C 1
ATOM 5938 O O . LEU F 1 15 ? 39.816 20.522 78.301 1.00 53.16 27 LEU F O 1
ATOM 5943 N N . GLU F 1 16 ? 39.012 22.341 79.344 1.00 56.59 28 GLU F N 1
ATOM 5944 C CA . GLU F 1 16 ? 40.281 22.632 80.009 1.00 63.69 28 GLU F CA 1
ATOM 5945 C C . GLU F 1 16 ? 40.061 22.752 81.519 1.00 68.49 28 GLU F C 1
ATOM 5946 O O . GLU F 1 16 ? 39.030 23.255 81.960 1.00 78.59 28 GLU F O 1
ATOM 5952 N N . PHE F 1 17 ? 41.027 22.281 82.305 1.00 62.48 29 PHE F N 1
ATOM 5953 C CA . PHE F 1 17 ? 40.940 22.325 83.764 1.00 60.64 29 PHE F CA 1
ATOM 5954 C C . PHE F 1 17 ? 42.280 22.667 84.409 1.00 63.66 29 PHE F C 1
ATOM 5955 O O . PHE F 1 17 ? 43.307 22.058 84.095 1.00 60.73 29 PHE F O 1
ATOM 5963 N N . ARG F 1 18 ? 42.270 23.625 85.326 1.00 69.25 30 ARG F N 1
ATOM 5964 C CA . ARG F 1 18 ? 43.491 23.976 86.026 1.00 76.87 30 ARG F CA 1
ATOM 5965 C C . ARG F 1 18 ? 43.266 23.764 87.516 1.00 67.78 30 ARG F C 1
ATOM 5966 O O . ARG F 1 18 ? 42.141 23.822 88.000 1.00 65.32 30 ARG F O 1
ATOM 5974 N N . ARG F 1 19 ? 44.341 23.502 88.246 1.00 60.90 31 ARG F N 1
ATOM 5975 C CA . ARG F 1 19 ? 44.228 23.257 89.671 1.00 54.22 31 ARG F CA 1
ATOM 5976 C C . ARG F 1 19 ? 45.605 23.296 90.332 1.00 56.94 31 ARG F C 1
ATOM 5977 O O . ARG F 1 19 ? 46.537 22.640 89.879 1.00 57.16 31 ARG F O 1
ATOM 5985 N N . HIS F 1 20 ? 45.727 24.075 91.402 1.00 64.57 32 HIS F N 1
ATOM 5986 C CA . HIS F 1 20 ? 46.992 24.193 92.114 1.00 59.58 32 HIS F CA 1
ATOM 5987 C C . HIS F 1 20 ? 47.188 23.019 93.097 1.00 55.83 32 HIS F C 1
ATOM 5988 O O . HIS F 1 20 ? 46.220 22.447 93.595 1.00 52.62 32 HIS F O 1
ATOM 5995 N N . PHE F 1 21 ? 48.444 22.657 93.354 1.00 53.93 33 PHE F N 1
ATOM 5996 C CA . PHE F 1 21 ? 48.780 21.549 94.259 1.00 59.71 33 PHE F CA 1
ATOM 5997 C C . PHE F 1 21 ? 50.043 21.875 95.032 1.00 58.16 33 PHE F C 1
ATOM 5998 O O . PHE F 1 21 ? 51.033 22.326 94.447 1.00 42.22 33 PHE F O 1
ATOM 6006 N N . ALA F 1 22 ? 50.018 21.619 96.335 1.00 56.00 34 ALA F N 1
ATOM 6007 C CA . ALA F 1 22 ? 51.177 21.888 97.170 1.00 55.68 34 ALA F CA 1
ATOM 6008 C C . ALA F 1 22 ? 52.153 20.732 97.072 1.00 67.68 34 ALA F C 1
ATOM 6009 O O . ALA F 1 22 ? 52.111 19.820 97.891 1.00 80.03 34 ALA F O 1
ATOM 6011 N N . ALA F 1 23 ? 53.028 20.775 96.069 1.00 71.18 35 ALA F N 1
ATOM 6012 C CA . ALA F 1 23 ? 54.012 19.719 95.858 1.00 59.30 35 ALA F CA 1
ATOM 6013 C C . ALA F 1 23 ? 54.938 20.032 94.682 1.00 49.20 35 ALA F C 1
ATOM 6014 O O . ALA F 1 23 ? 54.600 20.837 93.809 1.00 28.65 35 ALA F O 1
ATOM 6016 N N . THR F 1 24 ? 56.110 19.396 94.664 1.00 52.32 36 THR F N 1
ATOM 6017 C CA . THR F 1 24 ? 57.062 19.593 93.573 1.00 59.42 36 THR F CA 1
ATOM 6018 C C . THR F 1 24 ? 56.527 18.789 92.393 1.00 65.23 36 THR F C 1
ATOM 6019 O O . THR F 1 24 ? 55.900 17.738 92.574 1.00 69.33 36 THR F O 1
ATOM 6023 N N . PRO F 1 25 ? 56.757 19.266 91.164 1.00 47.01 37 PRO F N 1
ATOM 6024 C CA . PRO F 1 25 ? 56.242 18.495 90.023 1.00 55.13 37 PRO F CA 1
ATOM 6025 C C . PRO F 1 25 ? 56.583 16.991 90.037 1.00 52.50 37 PRO F C 1
ATOM 6026 O O . PRO F 1 25 ? 55.751 16.164 89.660 1.00 50.33 37 PRO F O 1
ATOM 6030 N N . GLU F 1 26 ? 57.783 16.635 90.491 1.00 64.24 38 GLU F N 1
ATOM 6031 C CA . GLU F 1 26 ? 58.183 15.225 90.548 1.00 69.54 38 GLU F CA 1
ATOM 6032 C C . GLU F 1 26 ? 57.218 14.392 91.378 1.00 65.48 38 GLU F C 1
ATOM 6033 O O . GLU F 1 26 ? 56.899 13.261 91.007 1.00 72.45 38 GLU F O 1
ATOM 6039 N N . GLN F 1 27 ? 56.764 14.942 92.505 1.00 43.59 39 GLN F N 1
ATOM 6040 C CA . GLN F 1 27 ? 55.852 14.215 93.387 1.00 48.71 39 GLN F CA 1
ATOM 6041 C C . GLN F 1 27 ? 54.481 14.126 92.764 1.00 48.32 39 GLN F C 1
ATOM 6042 O O . GLN F 1 27 ? 53.812 13.092 92.850 1.00 55.05 39 GLN F O 1
ATOM 6048 N N . LEU F 1 28 ? 54.055 15.218 92.140 1.00 39.74 40 LEU F N 1
ATOM 6049 C CA . LEU F 1 28 ? 52.752 15.229 91.518 1.00 47.73 40 LEU F CA 1
ATOM 6050 C C . LEU F 1 28 ? 52.736 14.230 90.369 1.00 47.06 40 LEU F C 1
ATOM 6051 O O . LEU F 1 28 ? 51.698 13.641 90.057 1.00 53.57 40 LEU F O 1
ATOM 6056 N N . TRP F 1 29 ? 53.896 14.027 89.753 1.00 41.66 41 TRP F N 1
ATOM 6057 C CA . TRP F 1 29 ? 54.002 13.103 88.632 1.00 43.20 41 TRP F CA 1
ATOM 6058 C C . TRP F 1 29 ? 53.878 11.658 89.084 1.00 50.95 41 TRP F C 1
ATOM 6059 O O . TRP F 1 29 ? 53.372 10.800 88.352 1.00 53.45 41 TRP F O 1
ATOM 6070 N N . ALA F 1 30 ? 54.356 11.401 90.296 1.00 54.16 42 ALA F N 1
ATOM 6071 C CA . ALA F 1 30 ? 54.326 10.069 90.880 1.00 46.80 42 ALA F CA 1
ATOM 6072 C C . ALA F 1 30 ? 52.904 9.706 91.257 1.00 53.30 42 ALA F C 1
ATOM 6073 O O . ALA F 1 30 ? 52.497 8.556 91.141 1.00 65.10 42 ALA F O 1
ATOM 6075 N N . ALA F 1 31 ? 52.149 10.702 91.697 1.00 37.45 43 ALA F N 1
ATOM 6076 C CA . ALA F 1 31 ? 50.773 10.494 92.109 1.00 43.45 43 ALA F CA 1
ATOM 6077 C C . ALA F 1 31 ? 49.811 10.327 90.941 1.00 43.08 43 ALA F C 1
ATOM 6078 O O . ALA F 1 31 ? 48.720 9.778 91.106 1.00 44.71 43 ALA F O 1
ATOM 6080 N N . LEU F 1 32 ? 50.217 10.807 89.769 1.00 42.99 44 LEU F N 1
ATOM 6081 C CA . LEU F 1 32 ? 49.377 10.747 88.574 1.00 52.83 44 LEU F CA 1
ATOM 6082 C C . LEU F 1 32 ? 49.684 9.566 87.650 1.00 56.78 44 LEU F C 1
ATOM 6083 O O . LEU F 1 32 ? 48.868 9.185 86.802 1.00 50.23 44 LEU F O 1
ATOM 6088 N N . THR F 1 33 ? 50.855 8.973 87.833 1.00 63.97 45 THR F N 1
ATOM 6089 C CA . THR F 1 33 ? 51.279 7.881 86.976 1.00 61.63 45 THR F CA 1
ATOM 6090 C C . THR F 1 33 ? 51.713 6.598 87.683 1.00 60.25 45 THR F C 1
ATOM 6091 O O . THR F 1 33 ? 52.186 5.669 87.036 1.00 69.05 45 THR F O 1
ATOM 6095 N N . SER F 1 34 ? 51.571 6.543 89.003 1.00 56.82 46 SER F N 1
ATOM 6096 C CA . SER F 1 34 ? 51.957 5.348 89.743 1.00 52.99 46 SER F CA 1
ATOM 6097 C C . SER F 1 34 ? 50.723 4.529 90.133 1.00 60.17 46 SER F C 1
ATOM 6098 O O . SER F 1 34 ? 49.791 5.050 90.753 1.00 65.81 46 SER F O 1
ATOM 6101 N N . PRO F 1 35 ? 50.693 3.237 89.756 1.00 56.94 47 PRO F N 1
ATOM 6102 C CA . PRO F 1 35 ? 49.544 2.385 90.091 1.00 56.13 47 PRO F CA 1
ATOM 6103 C C . PRO F 1 35 ? 49.401 2.226 91.591 1.00 47.40 47 PRO F C 1
ATOM 6104 O O . PRO F 1 35 ? 48.316 1.946 92.090 1.00 54.40 47 PRO F O 1
ATOM 6108 N N . ALA F 1 36 ? 50.506 2.411 92.307 1.00 52.82 48 ALA F N 1
ATOM 6109 C CA . ALA F 1 36 ? 50.495 2.293 93.763 1.00 68.25 48 ALA F CA 1
ATOM 6110 C C . ALA F 1 36 ? 49.770 3.469 94.415 1.00 76.34 48 ALA F C 1
ATOM 6111 O O . ALA F 1 36 ? 49.055 3.286 95.403 1.00 89.37 48 ALA F O 1
ATOM 6113 N N . LEU F 1 37 ? 49.941 4.668 93.855 1.00 57.01 49 LEU F N 1
ATOM 6114 C CA . LEU F 1 37 ? 49.315 5.871 94.404 1.00 47.16 49 LEU F CA 1
ATOM 6115 C C . LEU F 1 37 ? 47.913 6.180 93.915 1.00 52.24 49 LEU F C 1
ATOM 6116 O O . LEU F 1 37 ? 47.048 6.523 94.711 1.00 61.39 49 LEU F O 1
ATOM 6121 N N . LEU F 1 38 ? 47.679 6.051 92.615 1.00 52.71 50 LEU F N 1
ATOM 6122 C CA . LEU F 1 38 ? 46.360 6.332 92.058 1.00 49.71 50 LEU F CA 1
ATOM 6123 C C . LEU F 1 38 ? 45.145 5.858 92.869 1.00 39.22 50 LEU F C 1
ATOM 6124 O O . LEU F 1 38 ? 44.274 6.661 93.191 1.00 58.68 50 LEU F O 1
ATOM 6129 N N . PRO F 1 39 ? 45.070 4.558 93.217 1.00 35.92 51 PRO F N 1
ATOM 6130 C CA . PRO F 1 39 ? 43.922 4.055 93.985 1.00 40.58 51 PRO F CA 1
ATOM 6131 C C . PRO F 1 39 ? 43.646 4.855 95.248 1.00 42.86 51 PRO F C 1
ATOM 6132 O O . PRO F 1 39 ? 42.494 5.030 95.645 1.00 46.22 51 PRO F O 1
ATOM 6136 N N . ALA F 1 40 ? 44.709 5.359 95.856 1.00 39.13 52 ALA F N 1
ATOM 6137 C CA . ALA F 1 40 ? 44.589 6.140 97.073 1.00 44.21 52 ALA F CA 1
ATOM 6138 C C . ALA F 1 40 ? 43.952 7.508 96.898 1.00 54.99 52 ALA F C 1
ATOM 6139 O O . ALA F 1 40 ? 43.598 8.130 97.888 1.00 50.06 52 ALA F O 1
ATOM 6141 N N . TRP F 1 41 ? 43.798 7.993 95.669 1.00 49.37 53 TRP F N 1
ATOM 6142 C CA . TRP F 1 41 ? 43.212 9.324 95.499 1.00 52.45 53 TRP F CA 1
ATOM 6143 C C . TRP F 1 41 ? 42.279 9.487 94.310 1.00 65.39 53 TRP F C 1
ATOM 6144 O O . TRP F 1 41 ? 41.354 10.300 94.346 1.00 73.53 53 TRP F O 1
ATOM 6155 N N . LEU F 1 42 ? 42.529 8.741 93.245 1.00 64.77 54 LEU F N 1
ATOM 6156 C CA . LEU F 1 42 ? 41.682 8.866 92.079 1.00 44.08 54 LEU F CA 1
ATOM 6157 C C . LEU F 1 42 ? 40.450 7.989 92.175 1.00 45.95 54 LEU F C 1
ATOM 6158 O O . LEU F 1 42 ? 40.426 6.863 91.669 1.00 39.11 54 LEU F O 1
ATOM 6163 N N . PHE F 1 43 ? 39.434 8.524 92.844 1.00 60.68 55 PHE F N 1
ATOM 6164 C CA . PHE F 1 43 ? 38.152 7.860 93.028 1.00 69.30 55 PHE F CA 1
ATOM 6165 C C . PHE F 1 43 ? 37.245 8.926 93.612 1.00 63.48 55 PHE F C 1
ATOM 6166 O O . PHE F 1 43 ? 37.727 9.977 94.044 1.00 56.48 55 PHE F O 1
ATOM 6174 N N . ALA F 1 44 ? 35.939 8.681 93.600 1.00 50.05 56 ALA F N 1
ATOM 6175 C CA . ALA F 1 44 ? 35.004 9.656 94.160 1.00 58.36 56 ALA F CA 1
ATOM 6176 C C . ALA F 1 44 ? 33.649 9.028 94.476 1.00 66.39 56 ALA F C 1
ATOM 6177 O O . ALA F 1 44 ? 33.373 7.885 94.083 1.00 55.20 56 ALA F O 1
ATOM 6179 N N . ARG F 1 45 ? 32.817 9.774 95.200 1.00 80.91 57 ARG F N 1
ATOM 6180 C CA . ARG F 1 45 ? 31.495 9.296 95.568 1.00 85.72 57 ARG F CA 1
ATOM 6181 C C . ARG F 1 45 ? 31.569 7.897 96.195 1.00 83.79 57 ARG F C 1
ATOM 6182 O O . ARG F 1 45 ? 30.698 7.061 95.964 1.00 94.31 57 ARG F O 1
ATOM 6184 N N . GLY F 1 46 ? 32.619 7.654 96.982 1.00 61.49 58 GLY F N 1
ATOM 6185 C CA . GLY F 1 46 ? 32.796 6.371 97.644 1.00 55.69 58 GLY F CA 1
ATOM 6186 C C . GLY F 1 46 ? 33.081 5.175 96.750 1.00 69.98 58 GLY F C 1
ATOM 6187 O O . GLY F 1 46 ? 32.957 4.040 97.199 1.00 75.97 58 GLY F O 1
ATOM 6188 N N . TRP F 1 47 ? 33.472 5.411 95.498 1.00 76.33 59 TRP F N 1
ATOM 6189 C CA . TRP F 1 47 ? 33.773 4.319 94.559 1.00 79.42 59 TRP F CA 1
ATOM 6190 C C . TRP F 1 47 ? 35.265 3.994 94.467 1.00 84.70 59 TRP F C 1
ATOM 6191 O O . TRP F 1 47 ? 36.016 4.669 93.760 1.00 82.99 59 TRP F O 1
ATOM 6202 N N . PRO F 1 48 ? 35.707 2.932 95.153 1.00 87.23 60 PRO F N 1
ATOM 6203 C CA . PRO F 1 48 ? 37.121 2.556 95.123 1.00 81.36 60 PRO F CA 1
ATOM 6204 C C . PRO F 1 48 ? 37.586 2.174 93.734 1.00 69.73 60 PRO F C 1
ATOM 6205 O O . PRO F 1 48 ? 36.781 1.843 92.868 1.00 79.23 60 PRO F O 1
ATOM 6217 N N . THR F 1 50 ? 39.186 -0.531 91.923 1.00 71.80 62 THR F N 1
ATOM 6218 C CA . THR F 1 50 ? 39.536 -1.937 92.102 1.00 70.68 62 THR F CA 1
ATOM 6219 C C . THR F 1 50 ? 40.596 -2.492 91.158 1.00 75.03 62 THR F C 1
ATOM 6220 O O . THR F 1 50 ? 41.156 -3.558 91.417 1.00 74.86 62 THR F O 1
ATOM 6224 N N . GLU F 1 51 ? 40.859 -1.791 90.058 1.00 73.79 63 GLU F N 1
ATOM 6225 C CA . GLU F 1 51 ? 41.891 -2.220 89.116 1.00 67.68 63 GLU F CA 1
ATOM 6226 C C . GLU F 1 51 ? 42.568 -0.997 88.548 1.00 63.84 63 GLU F C 1
ATOM 6227 O O . GLU F 1 51 ? 41.907 -0.066 88.088 1.00 54.11 63 GLU F O 1
ATOM 6233 N N . CYS F 1 52 ? 43.891 -0.996 88.579 1.00 62.25 64 CYS F N 1
ATOM 6234 C CA . CYS F 1 52 ? 44.621 0.132 88.048 1.00 51.23 64 CYS F CA 1
ATOM 6235 C C . CYS F 1 52 ? 45.924 -0.273 87.388 1.00 43.62 64 CYS F C 1
ATOM 6236 O O . CYS F 1 52 ? 46.884 -0.652 88.043 1.00 46.73 64 CYS F O 1
ATOM 6239 N N . VAL F 1 53 ? 45.929 -0.220 86.069 1.00 37.90 65 VAL F N 1
ATOM 6240 C CA . VAL F 1 53 ? 47.111 -0.510 85.291 1.00 37.01 65 VAL F CA 1
ATOM 6241 C C . VAL F 1 53 ? 47.485 0.825 84.702 1.00 47.55 65 VAL F C 1
ATOM 6242 O O . VAL F 1 53 ? 46.616 1.564 84.238 1.00 44.04 65 VAL F O 1
ATOM 6246 N N . PHE F 1 54 ? 48.771 1.143 84.731 1.00 46.35 66 PHE F N 1
ATOM 6247 C CA . PHE F 1 54 ? 49.218 2.420 84.207 1.00 38.23 66 PHE F CA 1
ATOM 6248 C C . PHE F 1 54 ? 50.723 2.370 83.987 1.00 40.55 66 PHE F C 1
ATOM 6249 O O . PHE F 1 54 ? 51.515 2.312 84.936 1.00 35.18 66 PHE F O 1
ATOM 6257 N N . GLU F 1 55 ? 51.117 2.378 82.724 1.00 41.56 67 GLU F N 1
ATOM 6258 C CA . GLU F 1 55 ? 52.520 2.327 82.376 1.00 41.14 67 GLU F CA 1
ATOM 6259 C C . GLU F 1 55 ? 52.829 3.648 81.662 1.00 40.47 67 GLU F C 1
ATOM 6260 O O . GLU F 1 55 ? 52.550 3.813 80.476 1.00 47.58 67 GLU F O 1
ATOM 6266 N N . PRO F 1 56 ? 53.415 4.608 82.387 1.00 37.62 68 PRO F N 1
ATOM 6267 C CA . PRO F 1 56 ? 53.743 5.915 81.820 1.00 34.33 68 PRO F CA 1
ATOM 6268 C C . PRO F 1 56 ? 54.905 5.922 80.841 1.00 38.38 68 PRO F C 1
ATOM 6269 O O . PRO F 1 56 ? 56.004 6.369 81.172 1.00 47.90 68 PRO F O 1
ATOM 6273 N N . HIS F 1 57 ? 54.661 5.406 79.645 1.00 36.71 69 HIS F N 1
ATOM 6274 C CA . HIS F 1 57 ? 55.665 5.401 78.600 1.00 36.49 69 HIS F CA 1
ATOM 6275 C C . HIS F 1 57 ? 54.994 5.112 77.270 1.00 35.98 69 HIS F C 1
ATOM 6276 O O . HIS F 1 57 ? 53.943 4.482 77.227 1.00 37.37 69 HIS F O 1
ATOM 6283 N N . LYS F 1 58 ? 55.577 5.615 76.190 1.00 36.02 70 LYS F N 1
ATOM 6284 C CA . LYS F 1 58 ? 55.022 5.408 74.863 1.00 30.19 70 LYS F CA 1
ATOM 6285 C C . LYS F 1 58 ? 54.576 3.951 74.707 1.00 33.68 70 LYS F C 1
ATOM 6286 O O . LYS F 1 58 ? 55.307 3.022 75.064 1.00 34.44 70 LYS F O 1
ATOM 6292 N N . GLY F 1 59 ? 53.365 3.760 74.192 1.00 40.22 71 GLY F N 1
ATOM 6293 C CA . GLY F 1 59 ? 52.838 2.422 73.983 1.00 27.05 71 GLY F CA 1
ATOM 6294 C C . GLY F 1 59 ? 52.228 1.816 75.229 1.00 38.36 71 GLY F C 1
ATOM 6295 O O . GLY F 1 59 ? 51.446 0.873 75.138 1.00 50.90 71 GLY F O 1
ATOM 6296 N N . GLY F 1 60 ? 52.590 2.352 76.393 1.00 44.83 72 GLY F N 1
ATOM 6297 C CA . GLY F 1 60 ? 52.074 1.847 77.661 1.00 37.41 72 GLY F CA 1
ATOM 6298 C C . GLY F 1 60 ? 50.564 1.672 77.739 1.00 37.17 72 GLY F C 1
ATOM 6299 O O . GLY F 1 60 ? 49.791 2.452 77.177 1.00 34.90 72 GLY F O 1
ATOM 6300 N N . LEU F 1 61 ? 50.140 0.645 78.461 1.00 45.41 73 LEU F N 1
ATOM 6301 C CA . LEU F 1 61 ? 48.725 0.348 78.609 1.00 42.18 73 LEU F CA 1
ATOM 6302 C C . LEU F 1 61 ? 48.089 1.039 79.807 1.00 46.41 73 LEU F C 1
ATOM 6303 O O . LEU F 1 61 ? 48.716 1.204 80.846 1.00 60.81 73 LEU F O 1
ATOM 6308 N N . ILE F 1 62 ? 46.842 1.458 79.642 1.00 46.57 74 ILE F N 1
ATOM 6309 C CA . ILE F 1 62 ? 46.084 2.090 80.714 1.00 53.29 74 ILE F CA 1
ATOM 6310 C C . ILE F 1 62 ? 44.809 1.289 80.948 1.00 49.08 74 ILE F C 1
ATOM 6311 O O . ILE F 1 62 ? 44.092 0.958 80.007 1.00 53.07 74 ILE F O 1
ATOM 6316 N N . ARG F 1 63 ? 44.530 0.972 82.203 1.00 38.06 75 ARG F N 1
ATOM 6317 C CA . ARG F 1 63 ? 43.322 0.239 82.538 1.00 45.69 75 ARG F CA 1
ATOM 6318 C C . ARG F 1 63 ? 42.873 0.610 83.932 1.00 44.32 75 ARG F C 1
ATOM 6319 O O . ARG F 1 63 ? 43.571 0.354 84.903 1.00 47.39 75 ARG F O 1
ATOM 6327 N N . GLN F 1 64 ? 41.706 1.234 84.017 1.00 39.96 76 GLN F N 1
ATOM 6328 C CA . GLN F 1 64 ? 41.163 1.640 85.290 1.00 36.44 76 GLN F CA 1
ATOM 6329 C C . GLN F 1 64 ? 39.751 1.110 85.422 1.00 57.09 76 GLN F C 1
ATOM 6330 O O . GLN F 1 64 ? 38.997 1.068 84.449 1.00 72.52 76 GLN F O 1
ATOM 6336 N N . VAL F 1 65 ? 39.427 0.665 86.631 1.00 53.19 77 VAL F N 1
ATOM 6337 C CA . VAL F 1 65 ? 38.122 0.114 86.943 1.00 52.77 77 VAL F CA 1
ATOM 6338 C C . VAL F 1 65 ? 37.771 0.485 88.374 1.00 57.14 77 VAL F C 1
ATOM 6339 O O . VAL F 1 65 ? 38.583 0.326 89.280 1.00 58.41 77 VAL F O 1
ATOM 6343 N N . TRP F 1 66 ? 36.561 1.000 88.564 1.00 65.58 78 TRP F N 1
ATOM 6344 C CA . TRP F 1 66 ? 36.066 1.368 89.892 1.00 54.76 78 TRP F CA 1
ATOM 6345 C C . TRP F 1 66 ? 34.839 0.493 90.182 1.00 74.08 78 TRP F C 1
ATOM 6346 O O . TRP F 1 66 ? 34.125 0.076 89.261 1.00 90.20 78 TRP F O 1
ATOM 6357 N N . THR F 1 67 ? 34.597 0.210 91.455 1.00 71.23 79 THR F N 1
ATOM 6358 C CA . THR F 1 67 ? 33.445 -0.593 91.828 1.00 64.57 79 THR F CA 1
ATOM 6359 C C . THR F 1 67 ? 32.832 -0.048 93.103 1.00 69.16 79 THR F C 1
ATOM 6360 O O . THR F 1 67 ? 33.496 0.634 93.888 1.00 63.77 79 THR F O 1
ATOM 6364 N N . GLY F 1 68 ? 31.551 -0.326 93.293 1.00 95.78 80 GLY F N 1
ATOM 6365 C CA . GLY F 1 68 ? 30.875 0.135 94.487 1.00 110.08 80 GLY F CA 1
ATOM 6366 C C . GLY F 1 68 ? 29.660 -0.719 94.811 1.00 118.55 80 GLY F C 1
ATOM 6367 O O . GLY F 1 68 ? 29.412 -1.719 94.138 1.00 119.86 80 GLY F O 1
ATOM 6368 N N . PRO F 1 69 ? 28.868 -0.333 95.822 1.00 120.79 81 PRO F N 1
ATOM 6369 C CA . PRO F 1 69 ? 27.688 -1.074 96.249 1.00 123.31 81 PRO F CA 1
ATOM 6370 C C . PRO F 1 69 ? 27.046 -1.585 94.995 1.00 131.57 81 PRO F C 1
ATOM 6371 O O . PRO F 1 69 ? 27.087 -0.890 93.984 1.00 135.88 81 PRO F O 1
ATOM 6375 N N . GLU F 1 70 ? 26.412 -2.755 95.053 1.00 118.60 82 GLU F N 1
ATOM 6376 C CA . GLU F 1 70 ? 25.648 -3.283 93.912 1.00 121.08 82 GLU F CA 1
ATOM 6377 C C . GLU F 1 70 ? 26.548 -4.014 92.922 1.00 126.77 82 GLU F C 1
ATOM 6378 O O . GLU F 1 70 ? 26.078 -4.453 91.870 1.00 134.53 82 GLU F O 1
ATOM 6384 N N . GLY F 1 71 ? 27.837 -4.133 93.234 1.00 138.25 83 GLY F N 1
ATOM 6385 C CA . GLY F 1 71 ? 28.769 -4.843 92.358 1.00 135.89 83 GLY F CA 1
ATOM 6386 C C . GLY F 1 71 ? 28.828 -4.376 90.911 1.00 131.17 83 GLY F C 1
ATOM 6387 O O . GLY F 1 71 ? 29.200 -5.146 90.023 1.00 130.03 83 GLY F O 1
ATOM 6388 N N . ARG F 1 72 ? 28.462 -3.119 90.664 1.00 112.95 84 ARG F N 1
ATOM 6389 C CA . ARG F 1 72 ? 28.481 -2.570 89.309 1.00 115.98 84 ARG F CA 1
ATOM 6390 C C . ARG F 1 72 ? 29.804 -1.864 89.030 1.00 117.03 84 ARG F C 1
ATOM 6391 O O . ARG F 1 72 ? 30.146 -0.868 89.677 1.00 113.67 84 ARG F O 1
ATOM 6399 N N . THR F 1 73 ? 30.552 -2.395 88.066 1.00 129.47 85 THR F N 1
ATOM 6400 C CA . THR F 1 73 ? 31.841 -1.822 87.707 1.00 118.85 85 THR F CA 1
ATOM 6401 C C . THR F 1 73 ? 31.710 -0.672 86.702 1.00 111.39 85 THR F C 1
ATOM 6402 O O . THR F 1 73 ? 30.658 -0.489 86.078 1.00 114.65 85 THR F O 1
ATOM 6406 N N . ARG F 1 74 ? 32.787 0.096 86.556 1.00 105.54 86 ARG F N 1
ATOM 6407 C CA . ARG F 1 74 ? 32.853 1.233 85.639 1.00 95.54 86 ARG F CA 1
ATOM 6408 C C . ARG F 1 74 ? 34.329 1.482 85.280 1.00 89.23 86 ARG F C 1
ATOM 6409 O O . ARG F 1 74 ? 35.087 2.027 86.087 1.00 92.08 86 ARG F O 1
ATOM 6417 N N . GLY F 1 75 ? 34.749 1.122 84.070 1.00 73.35 87 GLY F N 1
ATOM 6418 C CA . GLY F 1 75 ? 36.149 1.334 83.739 1.00 67.06 87 GLY F CA 1
ATOM 6419 C C . GLY F 1 75 ? 36.519 1.848 8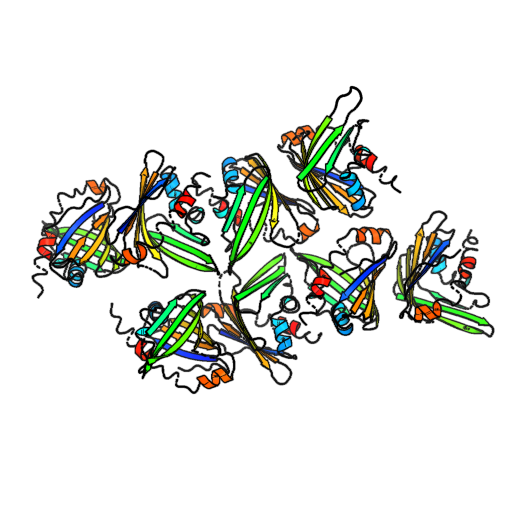2.367 1.00 64.33 87 GLY F C 1
ATOM 6420 O O . GLY F 1 75 ? 35.680 1.901 81.474 1.00 73.13 87 GLY F O 1
ATOM 6421 N N . LEU F 1 76 ? 37.790 2.210 82.205 1.00 65.58 88 LEU F N 1
ATOM 6422 C CA . LEU F 1 76 ? 38.274 2.744 80.938 1.00 68.42 88 LEU F CA 1
ATOM 6423 C C . LEU F 1 76 ? 39.567 2.113 80.447 1.00 58.40 88 LEU F C 1
ATOM 6424 O O . LEU F 1 76 ? 40.289 1.487 81.212 1.00 56.37 88 LEU F O 1
ATOM 6429 N N . THR F 1 77 ? 39.839 2.278 79.157 1.00 49.17 89 THR F N 1
ATOM 6430 C CA . THR F 1 77 ? 41.046 1.746 78.552 1.00 61.50 89 THR F CA 1
ATOM 6431 C C . THR F 1 77 ? 41.750 2.863 77.808 1.00 55.16 89 THR F C 1
ATOM 6432 O O . THR F 1 77 ? 41.115 3.798 77.299 1.00 38.68 89 THR F O 1
ATOM 6436 N N . GLY F 1 78 ? 43.067 2.760 77.731 1.00 45.04 90 GLY F N 1
ATOM 6437 C CA . GLY F 1 78 ? 43.801 3.780 77.038 1.00 32.65 90 GLY F CA 1
ATOM 6438 C C . GLY F 1 78 ? 45.171 3.324 76.620 1.00 45.49 90 GLY F C 1
ATOM 6439 O O . GLY F 1 78 ? 45.583 2.190 76.862 1.00 52.49 90 GLY F O 1
ATOM 6440 N N . ARG F 1 79 ? 45.876 4.244 75.984 1.00 45.48 91 ARG F N 1
ATOM 6441 C CA . ARG F 1 79 ? 47.213 4.006 75.506 1.00 45.38 91 ARG F CA 1
ATOM 6442 C C . ARG F 1 79 ? 47.985 5.288 75.814 1.00 42.78 91 ARG F C 1
ATOM 6443 O O . ARG F 1 79 ? 47.488 6.403 75.598 1.00 49.35 91 ARG F O 1
ATOM 6451 N N . VAL F 1 80 ? 49.174 5.136 76.379 1.00 37.14 92 VAL F N 1
ATOM 6452 C CA . VAL F 1 80 ? 50.000 6.296 76.649 1.00 42.16 92 VAL F CA 1
ATOM 6453 C C . VAL F 1 80 ? 50.602 6.619 75.273 1.00 39.22 92 VAL F C 1
ATOM 6454 O O . VAL F 1 80 ? 51.168 5.740 74.614 1.00 44.42 92 VAL F O 1
ATOM 6458 N N . ILE F 1 81 ? 50.430 7.860 74.828 1.00 32.85 93 ILE F N 1
ATOM 6459 C CA . ILE F 1 81 ? 50.951 8.296 73.543 1.00 29.83 93 ILE F CA 1
ATOM 6460 C C . ILE F 1 81 ? 52.369 8.817 73.737 1.00 33.04 93 ILE F C 1
ATOM 6461 O O . ILE F 1 81 ? 53.254 8.567 72.916 1.00 36.32 93 ILE F O 1
ATOM 6466 N N . LEU F 1 82 ? 52.575 9.559 74.820 1.00 38.92 94 LEU F N 1
ATOM 6467 C CA . LEU F 1 82 ? 53.890 10.092 75.143 1.00 51.47 94 LEU F CA 1
ATOM 6468 C C . LEU F 1 82 ? 53.930 10.578 76.592 1.00 48.56 94 LEU F C 1
ATOM 6469 O O . LEU F 1 82 ? 52.955 11.087 77.127 1.00 49.96 94 LEU F O 1
ATOM 6474 N N . ALA F 1 83 ? 55.071 10.378 77.227 1.00 43.15 95 ALA F N 1
ATOM 6475 C CA . ALA F 1 83 ? 55.262 10.772 78.603 1.00 41.24 95 ALA F CA 1
ATOM 6476 C C . ALA F 1 83 ? 56.685 11.330 78.799 1.00 49.37 95 ALA F C 1
ATOM 6477 O O . ALA F 1 83 ? 57.689 10.668 78.509 1.00 46.38 95 ALA F O 1
ATOM 6479 N N . GLU F 1 84 ? 56.753 12.569 79.266 1.00 48.80 96 GLU F N 1
ATOM 6480 C CA . GLU F 1 84 ? 58.017 13.231 79.522 1.00 41.56 96 GLU F CA 1
ATOM 6481 C C . GLU F 1 84 ? 57.964 13.631 80.989 1.00 42.48 96 GLU F C 1
ATOM 6482 O O . GLU F 1 84 ? 57.475 14.714 81.334 1.00 43.98 96 GLU F O 1
ATOM 6488 N N . PRO F 1 85 ? 58.427 12.749 81.882 1.00 55.67 97 PRO F N 1
ATOM 6489 C CA . PRO F 1 85 ? 58.378 13.136 83.293 1.00 66.36 97 PRO F CA 1
ATOM 6490 C C . PRO F 1 85 ? 59.334 14.297 83.597 1.00 61.35 97 PRO F C 1
ATOM 6491 O O . PRO F 1 85 ? 60.483 14.290 83.160 1.00 55.41 97 PRO F O 1
ATOM 6495 N N . PRO F 1 86 ? 58.865 15.303 84.364 1.00 54.47 98 PRO F N 1
ATOM 6496 C CA . PRO F 1 86 ? 57.505 15.300 84.893 1.00 55.60 98 PRO F CA 1
ATOM 6497 C C . PRO F 1 86 ? 56.423 16.146 84.239 1.00 59.71 98 PRO F C 1
ATOM 6498 O O . PRO F 1 86 ? 55.281 16.140 84.701 1.00 78.77 98 PRO F O 1
ATOM 6502 N N . HIS F 1 87 ? 56.756 16.863 83.170 1.00 40.23 99 HIS F N 1
ATOM 6503 C CA . HIS F 1 87 ? 55.930 17.971 82.706 1.00 42.18 99 HIS F CA 1
ATOM 6504 C C . HIS F 1 87 ? 54.815 17.611 81.755 1.00 43.57 99 HIS F C 1
ATOM 6505 O O . HIS F 1 87 ? 53.903 18.407 81.568 1.00 65.50 99 HIS F O 1
ATOM 6512 N N . ARG F 1 88 ? 54.858 16.429 81.151 1.00 42.75 100 ARG F N 1
ATOM 6513 C CA . ARG F 1 88 ? 53.797 16.088 80.210 1.00 41.53 100 ARG F CA 1
ATOM 6514 C C . ARG F 1 88 ? 53.476 14.620 80.004 1.00 36.08 100 ARG F C 1
ATOM 6515 O O . ARG F 1 88 ? 54.368 13.782 79.940 1.00 36.04 100 ARG F O 1
ATOM 6523 N N . LEU F 1 89 ? 52.179 14.338 79.895 1.00 33.34 101 LEU F N 1
ATOM 6524 C CA . LEU F 1 89 ? 51.658 12.992 79.674 1.00 29.18 101 LEU F CA 1
ATOM 6525 C C . LEU F 1 89 ? 50.415 13.054 78.783 1.00 36.43 101 LEU F C 1
ATOM 6526 O O . LEU F 1 89 ? 49.450 13.749 79.091 1.00 44.87 101 LEU F O 1
ATOM 6531 N N . ILE F 1 90 ? 50.442 12.322 77.681 1.00 40.25 102 ILE F N 1
ATOM 6532 C CA . ILE F 1 90 ? 49.323 12.285 76.754 1.00 39.30 102 ILE F CA 1
ATOM 6533 C C . ILE F 1 90 ? 48.822 10.849 76.607 1.00 37.06 102 ILE F C 1
ATOM 6534 O O . ILE F 1 90 ? 49.618 9.911 76.454 1.00 33.62 102 ILE F O 1
ATOM 6539 N N . HIS F 1 91 ? 47.509 10.656 76.668 1.00 30.33 103 HIS F N 1
ATOM 6540 C CA . HIS F 1 91 ? 46.970 9.311 76.508 1.00 40.21 103 HIS F CA 1
ATOM 6541 C C . HIS F 1 91 ? 45.569 9.361 75.979 1.00 41.54 103 HIS F C 1
ATOM 6542 O O . HIS F 1 91 ? 44.869 10.368 76.109 1.00 47.68 103 HIS F O 1
ATOM 6549 N N . SER F 1 92 ? 45.168 8.266 75.364 1.00 44.91 104 SER F N 1
ATOM 6550 C CA . SER F 1 92 ? 43.828 8.165 74.829 1.00 50.49 104 SER F CA 1
ATOM 6551 C C . SER F 1 92 ? 43.003 7.537 75.948 1.00 44.22 104 SER F C 1
ATOM 6552 O O . SER F 1 92 ? 43.508 6.684 76.666 1.00 53.89 104 SER F O 1
ATOM 6555 N N . GLU F 1 93 ? 41.757 7.970 76.111 1.00 42.36 105 GLU F N 1
ATOM 6556 C CA . GLU F 1 93 ? 40.878 7.411 77.140 1.00 45.38 105 GLU F CA 1
ATOM 6557 C C . GLU F 1 93 ? 39.648 6.895 76.406 1.00 52.80 105 GLU F C 1
ATOM 6558 O O . GLU F 1 93 ? 39.208 7.498 75.432 1.00 53.90 105 GLU F O 1
ATOM 6564 N N . LEU F 1 94 ? 39.109 5.768 76.845 1.00 57.83 106 LEU F N 1
ATOM 6565 C CA . LEU F 1 94 ? 37.904 5.238 76.221 1.00 61.22 106 LEU F CA 1
ATOM 6566 C C . LEU F 1 94 ? 37.009 4.562 77.257 1.00 61.99 106 LEU F C 1
ATOM 6567 O O . LEU F 1 94 ? 37.242 3.413 77.648 1.00 59.32 106 LEU F O 1
ATOM 6572 N N . TYR F 1 95 ? 35.989 5.299 77.695 1.00 54.87 107 TYR F N 1
ATOM 6573 C CA . TYR F 1 95 ? 35.030 4.814 78.680 1.00 51.70 107 TYR F CA 1
ATOM 6574 C C . TYR F 1 95 ? 34.115 3.749 78.089 1.00 56.09 107 TYR F C 1
ATOM 6575 O O . TYR F 1 95 ? 34.371 2.555 78.233 1.00 64.14 107 TYR F O 1
ATOM 6584 N N . GLU F 1 103 ? 36.123 8.079 71.729 1.00 58.90 115 GLU F N 1
ATOM 6585 C CA . GLU F 1 103 ? 37.539 8.039 72.088 1.00 58.68 115 GLU F CA 1
ATOM 6586 C C . GLU F 1 103 ? 38.066 9.451 72.284 1.00 60.22 115 GLU F C 1
ATOM 6587 O O . GLU F 1 103 ? 38.049 10.259 71.361 1.00 70.50 115 GLU F O 1
ATOM 6593 N N . THR F 1 104 ? 38.541 9.740 73.489 1.00 58.05 116 THR F N 1
ATOM 6594 C CA . THR F 1 104 ? 39.042 11.068 73.824 1.00 51.57 116 THR F CA 1
ATOM 6595 C C . THR F 1 104 ? 40.555 11.087 73.984 1.00 51.74 116 THR F C 1
ATOM 6596 O O . THR F 1 104 ? 41.187 10.037 74.149 1.00 50.75 116 THR F O 1
ATOM 6600 N N . LEU F 1 105 ? 41.128 12.287 73.962 1.00 43.85 117 LEU F N 1
ATOM 6601 C CA . LEU F 1 105 ? 42.564 12.440 74.120 1.00 41.32 117 LEU F CA 1
ATOM 6602 C C . LEU F 1 105 ? 42.858 13.353 75.306 1.00 53.36 117 LEU F C 1
ATOM 6603 O O . LEU F 1 105 ? 42.637 14.561 75.247 1.00 52.53 117 LEU F O 1
ATOM 6608 N N . VAL F 1 106 ? 43.363 12.764 76.381 1.00 45.25 118 VAL F N 1
ATOM 6609 C CA . VAL F 1 106 ? 43.675 13.510 77.589 1.00 42.06 118 VAL F CA 1
ATOM 6610 C C . VAL F 1 106 ? 45.109 13.995 77.614 1.00 45.73 118 VAL F C 1
ATOM 6611 O O . VAL F 1 106 ? 46.022 13.225 77.359 1.00 48.35 118 VAL F O 1
ATOM 6615 N N . THR F 1 107 ? 45.307 15.262 77.950 1.00 46.73 119 THR F N 1
ATOM 6616 C CA . THR F 1 107 ? 46.645 15.842 78.022 1.00 54.64 119 THR F CA 1
ATOM 6617 C C . THR F 1 107 ? 46.925 16.419 79.414 1.00 49.50 119 THR F C 1
ATOM 6618 O O . THR F 1 107 ? 46.149 17.210 79.928 1.00 59.96 119 THR F O 1
ATOM 6622 N N . LEU F 1 108 ? 48.040 16.020 80.015 1.00 48.23 120 LEU F N 1
ATOM 6623 C CA . LEU F 1 108 ? 48.409 16.500 81.341 1.00 46.06 120 LEU F CA 1
ATOM 6624 C C . LEU F 1 108 ? 49.733 17.245 81.345 1.00 50.37 120 LEU F C 1
ATOM 6625 O O . LEU F 1 108 ? 50.793 16.666 81.091 1.00 59.47 120 LEU F O 1
ATOM 6630 N N . GLN F 1 109 ? 49.664 18.532 81.654 1.00 49.30 121 GLN F N 1
ATOM 6631 C CA . GLN F 1 109 ? 50.851 19.364 81.717 1.00 49.75 121 GLN F CA 1
ATOM 6632 C C . GLN F 1 109 ? 51.031 19.863 83.152 1.00 44.52 121 GLN F C 1
ATOM 6633 O O . GLN F 1 109 ? 50.099 20.409 83.738 1.00 58.42 121 GLN F O 1
ATOM 6639 N N . LEU F 1 110 ? 52.224 19.647 83.710 1.00 37.96 122 LEU F N 1
ATOM 6640 C CA . LEU F 1 110 ? 52.561 20.075 85.073 1.00 38.55 122 LEU F CA 1
ATOM 6641 C C . LEU F 1 110 ? 53.646 21.136 84.988 1.00 46.37 122 LEU F C 1
ATOM 6642 O O . LEU F 1 110 ? 54.789 20.834 84.617 1.00 59.68 122 LEU F O 1
ATOM 6647 N N . LEU F 1 111 ? 53.304 22.371 85.337 1.00 41.75 123 LEU F N 1
ATOM 6648 C CA . LEU F 1 111 ? 54.282 23.459 85.274 1.00 60.09 123 LEU F CA 1
ATOM 6649 C C . LEU F 1 111 ? 54.506 24.105 86.622 1.00 54.74 123 LEU F C 1
ATOM 6650 O O . LEU F 1 111 ? 53.560 24.448 87.315 1.00 58.07 123 LEU F O 1
ATOM 6655 N N . PRO F 1 112 ? 55.775 24.272 87.017 1.00 57.98 124 PRO F N 1
ATOM 6656 C CA . PRO F 1 112 ? 56.100 24.887 88.303 1.00 61.78 124 PRO F CA 1
ATOM 6657 C C . PRO F 1 112 ? 55.512 26.286 88.422 1.00 65.63 124 PRO F C 1
ATOM 6658 O O . PRO F 1 112 ? 55.626 27.101 87.511 1.00 56.69 124 PRO F O 1
ATOM 6662 N N . VAL F 1 113 ? 54.872 26.546 89.552 1.00 75.74 125 VAL F N 1
ATOM 6663 C CA . VAL F 1 113 ? 54.276 27.840 89.836 1.00 78.81 125 VAL F CA 1
ATOM 6664 C C . VAL F 1 113 ? 54.547 28.080 91.317 1.00 87.18 125 VAL F C 1
ATOM 6665 O O . VAL F 1 113 ? 54.729 27.119 92.069 1.00 82.64 125 VAL F O 1
ATOM 6669 N N . GLU F 1 114 ? 54.591 29.341 91.747 1.00 106.82 126 GLU F N 1
ATOM 6670 C CA . GLU F 1 114 ? 54.869 29.615 93.153 1.00 111.52 126 GLU F CA 1
ATOM 6671 C C . GLU F 1 114 ? 53.804 28.998 94.059 1.00 104.96 126 GLU F C 1
ATOM 6672 O O . GLU F 1 114 ? 52.598 29.185 93.868 1.00 103.13 126 GLU F O 1
ATOM 6678 N N . GLY F 1 115 ? 54.284 28.268 95.057 1.00 71.02 127 GLY F N 1
ATOM 6679 C CA . GLY F 1 115 ? 53.415 27.571 95.976 1.00 68.72 127 GLY F CA 1
ATOM 6680 C C . GLY F 1 115 ? 53.942 26.162 95.757 1.00 72.70 127 GLY F C 1
ATOM 6681 O O . GLY F 1 115 ? 54.358 25.485 96.699 1.00 79.02 127 GLY F O 1
ATOM 6682 N N . GLY F 1 116 ? 53.944 25.731 94.494 1.00 67.18 128 GLY F N 1
ATOM 6683 C CA . GLY F 1 116 ? 54.260 24.353 94.160 1.00 64.91 128 GLY F CA 1
ATOM 6684 C C . GLY F 1 116 ? 54.129 24.081 92.669 1.00 59.98 128 GLY F C 1
ATOM 6685 O O . GLY F 1 116 ? 54.959 24.531 91.877 1.00 60.69 128 GLY F O 1
ATOM 6686 N N . THR F 1 117 ? 53.088 23.335 92.293 1.00 66.26 129 THR F N 1
ATOM 6687 C CA . THR F 1 117 ? 52.870 22.905 90.909 1.00 61.99 129 THR F CA 1
ATOM 6688 C C . THR F 1 117 ? 51.422 23.129 90.481 1.00 65.33 129 THR F C 1
ATOM 6689 O O . THR F 1 117 ? 50.501 23.019 91.289 1.00 72.84 129 THR F O 1
ATOM 6693 N N . GLU F 1 118 ? 51.229 23.449 89.206 1.00 63.80 130 GLU F N 1
ATOM 6694 C CA . GLU F 1 118 ? 49.899 23.674 88.652 1.00 65.74 130 GLU F CA 1
ATOM 6695 C C . GLU F 1 118 ? 49.614 22.565 87.647 1.00 65.86 130 GLU F C 1
ATOM 6696 O O . GLU F 1 118 ? 50.440 22.276 86.779 1.00 76.36 130 GLU F O 1
ATOM 6702 N N . LEU F 1 119 ? 48.444 21.948 87.761 1.00 51.24 131 LEU F N 1
ATOM 6703 C CA . LEU F 1 119 ? 48.084 20.869 86.853 1.00 45.96 131 LEU F CA 1
ATOM 6704 C C . LEU F 1 119 ? 47.109 21.247 85.736 1.00 51.76 131 LEU F C 1
ATOM 6705 O O . LEU F 1 119 ? 45.909 21.399 85.976 1.00 53.54 131 LEU F O 1
ATOM 6710 N N . ALA F 1 120 ? 47.615 21.369 84.512 1.00 45.78 132 ALA F N 1
ATOM 6711 C CA . ALA F 1 120 ? 46.759 21.717 83.385 1.00 52.90 132 ALA F CA 1
ATOM 6712 C C . ALA F 1 120 ? 46.317 20.440 82.693 1.00 46.99 132 ALA F C 1
ATOM 6713 O O . ALA F 1 120 ? 47.141 19.646 82.251 1.00 53.31 132 ALA F O 1
ATOM 6723 N N . ALA F 1 122 ? 43.462 18.662 79.798 1.00 48.31 134 ALA F N 1
ATOM 6724 C CA . ALA F 1 122 ? 42.631 19.006 78.660 1.00 41.24 134 ALA F CA 1
ATOM 6725 C C . ALA F 1 122 ? 42.101 17.769 77.971 1.00 52.82 134 ALA F C 1
ATOM 6726 O O . ALA F 1 122 ? 42.841 16.817 77.745 1.00 63.71 134 ALA F O 1
ATOM 6728 N N . VAL F 1 123 ? 40.820 17.777 77.627 1.00 50.14 135 VAL F N 1
ATOM 6729 C CA . VAL F 1 123 ? 40.249 16.631 76.948 1.00 46.95 135 VAL F CA 1
ATOM 6730 C C . VAL F 1 123 ? 39.718 17.046 75.586 1.00 52.21 135 VAL F C 1
ATOM 6731 O O . VAL F 1 123 ? 38.928 17.980 75.474 1.00 66.22 135 VAL F O 1
ATOM 6735 N N . ASP F 1 124 ? 40.180 16.353 74.552 1.00 43.32 136 ASP F N 1
ATOM 6736 C CA . ASP F 1 124 ? 39.746 16.601 73.186 1.00 61.49 136 ASP F CA 1
ATOM 6737 C C . ASP F 1 124 ? 38.735 15.527 72.855 1.00 57.80 136 ASP F C 1
ATOM 6738 O O . ASP F 1 124 ? 39.036 14.333 72.918 1.00 49.81 136 ASP F O 1
ATOM 6743 N N . TYR F 1 125 ? 37.532 15.947 72.498 1.00 60.95 137 TYR F N 1
ATOM 6744 C CA . TYR F 1 125 ? 36.493 14.996 72.166 1.00 59.77 137 TYR F CA 1
ATOM 6745 C C . TYR F 1 125 ? 36.341 14.881 70.673 1.00 55.55 137 TYR F C 1
ATOM 6746 O O . TYR F 1 125 ? 36.688 15.802 69.939 1.00 58.65 137 TYR F O 1
ATOM 6755 N N . ALA F 1 126 ? 35.820 13.742 70.232 1.00 58.72 138 ALA F N 1
ATOM 6756 C CA . ALA F 1 126 ? 35.625 13.491 68.812 1.00 70.02 138 ALA F CA 1
ATOM 6757 C C . ALA F 1 126 ? 34.663 14.485 68.157 1.00 78.60 138 ALA F C 1
ATOM 6758 O O . ALA F 1 126 ? 34.984 15.091 67.137 1.00 87.64 138 ALA F O 1
ATOM 6760 N N . THR F 1 127 ? 33.492 14.665 68.757 1.00 62.15 139 THR F N 1
ATOM 6761 C CA . THR F 1 127 ? 32.475 15.558 68.203 1.00 63.48 139 THR F CA 1
ATOM 6762 C C . THR F 1 127 ? 32.089 16.694 69.148 1.00 84.62 139 THR F C 1
ATOM 6763 O O . THR F 1 127 ? 32.294 16.603 70.362 1.00 81.59 139 THR F O 1
ATOM 6767 N N . PRO F 1 128 ? 31.521 17.787 68.602 1.00 101.74 140 PRO F N 1
ATOM 6768 C CA . PRO F 1 128 ? 31.122 18.911 69.451 1.00 91.29 140 PRO F CA 1
ATOM 6769 C C . PRO F 1 128 ? 30.013 18.485 70.403 1.00 95.54 140 PRO F C 1
ATOM 6770 O O . PRO F 1 128 ? 29.828 19.096 71.453 1.00 93.94 140 PRO F O 1
ATOM 6774 N N . GLU F 1 129 ? 29.284 17.431 70.030 1.00 110.41 141 GLU F N 1
ATOM 6775 C CA . GLU F 1 129 ? 28.186 16.915 70.848 1.00 116.80 141 GLU F CA 1
ATOM 6776 C C . GLU F 1 129 ? 28.639 15.959 71.948 1.00 112.73 141 GLU F C 1
ATOM 6777 O O . GLU F 1 129 ? 27.972 15.833 72.974 1.00 113.88 141 GLU F O 1
ATOM 6783 N N . ALA F 1 130 ? 29.754 15.267 71.735 1.00 101.03 142 ALA F N 1
ATOM 6784 C CA . ALA F 1 130 ? 30.265 14.356 72.758 1.00 91.36 142 ALA F CA 1
ATOM 6785 C C . ALA F 1 130 ? 30.828 15.245 73.862 1.00 93.93 142 ALA F C 1
ATOM 6786 O O . ALA F 1 130 ? 30.910 14.860 75.026 1.00 89.49 142 ALA F O 1
ATOM 6788 N N . ARG F 1 131 ? 31.213 16.452 73.479 1.00 93.91 143 ARG F N 1
ATOM 6789 C CA . ARG F 1 131 ? 31.740 17.406 74.432 1.00 92.16 143 ARG F CA 1
ATOM 6790 C C . ARG F 1 131 ? 30.517 17.933 75.180 1.00 101.42 143 ARG F C 1
ATOM 6791 O O . ARG F 1 131 ? 30.610 18.404 76.312 1.00 95.42 143 ARG F O 1
ATOM 6799 N N . ASP F 1 132 ? 29.365 17.834 74.525 1.00 112.19 144 ASP F N 1
ATOM 6800 C CA . ASP F 1 132 ? 28.105 18.273 75.106 1.00 118.18 144 ASP F CA 1
ATOM 6801 C C . ASP F 1 132 ? 27.712 17.327 76.237 1.00 112.61 144 ASP F C 1
ATOM 6802 O O . ASP F 1 132 ? 27.636 17.726 77.398 1.00 100.39 144 ASP F O 1
ATOM 6807 N N . ALA F 1 133 ? 27.478 16.067 75.891 1.00 121.28 145 ALA F N 1
ATOM 6808 C CA . ALA F 1 133 ? 27.079 15.066 76.871 1.00 122.64 145 ALA F CA 1
ATOM 6809 C C . ALA F 1 133 ? 27.956 15.040 78.115 1.00 123.36 145 ALA F C 1
ATOM 6810 O O . ALA F 1 133 ? 27.510 14.606 79.172 1.00 124.55 145 ALA F O 1
ATOM 6812 N N . VAL F 1 134 ? 29.193 15.515 78.000 1.00 115.40 146 VAL F N 1
ATOM 6813 C CA . VAL F 1 134 ? 30.118 15.494 79.136 1.00 109.15 146 VAL F CA 1
ATOM 6814 C C . VAL F 1 134 ? 30.116 16.717 80.055 1.00 116.88 146 VAL F C 1
ATOM 6815 O O . VAL F 1 134 ? 30.300 16.578 81.262 1.00 119.90 146 VAL F O 1
ATOM 6819 N N . ALA F 1 135 ? 29.927 17.910 79.503 1.00 122.53 147 ALA F N 1
ATOM 6820 C CA . ALA F 1 135 ? 29.904 19.112 80.333 1.00 118.66 147 ALA F CA 1
ATOM 6821 C C . ALA F 1 135 ? 28.561 19.194 81.047 1.00 116.97 147 ALA F C 1
ATOM 6822 O O . ALA F 1 135 ? 28.354 20.045 81.916 1.00 109.17 147 ALA F O 1
ATOM 6824 N N . ALA F 1 136 ? 27.654 18.300 80.659 1.00 133.04 148 ALA F N 1
ATOM 6825 C CA . ALA F 1 136 ? 26.314 18.221 81.232 1.00 140.93 148 ALA F CA 1
ATOM 6826 C C . ALA F 1 136 ? 26.304 17.132 82.296 1.00 142.16 148 ALA F C 1
ATOM 6827 O O . ALA F 1 136 ? 25.346 16.368 82.431 1.00 143.71 148 ALA F O 1
ATOM 6829 N N . SER F 1 137 ? 27.405 17.066 83.026 1.00 152.41 149 SER F N 1
ATOM 6830 C CA . SER F 1 137 ? 27.575 16.119 84.103 1.00 156.21 149 SER F CA 1
ATOM 6831 C C . SER F 1 137 ? 28.162 16.904 85.239 1.00 150.50 149 SER F C 1
ATOM 6832 O O . SER F 1 137 ? 28.226 18.142 85.239 1.00 157.20 149 SER F O 1
ATOM 6835 N N . ALA F 1 138 ? 28.632 16.113 86.192 1.00 115.93 150 ALA F N 1
ATOM 6836 C CA . ALA F 1 138 ? 29.255 16.540 87.426 1.00 111.43 150 ALA F CA 1
ATOM 6837 C C . ALA F 1 138 ? 30.657 15.930 87.418 1.00 100.28 150 ALA F C 1
ATOM 6838 O O . ALA F 1 138 ? 31.183 15.501 88.448 1.00 91.33 150 ALA F O 1
ATOM 6848 N N . ALA F 1 140 ? 33.311 17.631 86.526 1.00 110.19 152 ALA F N 1
ATOM 6849 C CA . ALA F 1 140 ? 34.191 18.656 87.070 1.00 109.43 152 ALA F CA 1
ATOM 6850 C C . ALA F 1 140 ? 34.069 18.673 88.594 1.00 107.53 152 ALA F C 1
ATOM 6851 O O . ALA F 1 140 ? 34.949 19.165 89.300 1.00 114.69 152 ALA F O 1
ATOM 6853 N N . THR F 1 141 ? 32.962 18.130 89.088 1.00 82.17 153 THR F N 1
ATOM 6854 C CA . THR F 1 141 ? 32.705 18.059 90.520 1.00 81.77 153 THR F CA 1
ATOM 6855 C C . THR F 1 141 ? 33.480 16.891 91.107 1.00 75.85 153 THR F C 1
ATOM 6856 O O . THR F 1 141 ? 34.246 17.060 92.058 1.00 74.14 153 THR F O 1
ATOM 6860 N N . GLU F 1 142 ? 33.270 15.709 90.530 1.00 80.61 154 GLU F N 1
ATOM 6861 C CA . GLU F 1 142 ? 33.958 14.487 90.953 1.00 76.85 154 GLU F CA 1
ATOM 6862 C C . GLU F 1 142 ? 35.482 14.622 90.793 1.00 75.57 154 GLU F C 1
ATOM 6863 O O . GLU F 1 142 ? 36.256 14.011 91.539 1.00 83.45 154 GLU F O 1
ATOM 6877 N N . GLU F 1 144 ? 37.065 17.418 91.174 1.00 85.87 156 GLU F N 1
ATOM 6878 C CA . GLU F 1 144 ? 37.523 18.296 92.244 1.00 84.78 156 GLU F CA 1
ATOM 6879 C C . GLU F 1 144 ? 37.574 17.472 93.523 1.00 80.36 156 GLU F C 1
ATOM 6880 O O . GLU F 1 144 ? 38.487 17.612 94.343 1.00 75.78 156 GLU F O 1
ATOM 6886 N N . GLU F 1 145 ? 36.586 16.596 93.668 1.00 87.43 157 GLU F N 1
ATOM 6887 C CA . GLU F 1 145 ? 36.496 15.708 94.819 1.00 87.31 157 GLU F CA 1
ATOM 6888 C C . GLU F 1 145 ? 37.734 14.807 94.839 1.00 74.08 157 GLU F C 1
ATOM 6889 O O . GLU F 1 145 ? 38.288 14.526 95.900 1.00 70.15 157 GLU F O 1
ATOM 6895 N N . ALA F 1 146 ? 38.167 14.364 93.660 1.00 63.55 158 ALA F N 1
ATOM 6896 C CA . ALA F 1 146 ? 39.347 13.521 93.563 1.00 54.91 158 ALA F CA 1
ATOM 6897 C C . ALA F 1 146 ? 40.599 14.321 93.910 1.00 55.04 158 ALA F C 1
ATOM 6898 O O . ALA F 1 146 ? 41.455 13.838 94.659 1.00 54.36 158 ALA F O 1
ATOM 6900 N N . TYR F 1 147 ? 40.714 15.544 93.384 1.00 40.49 159 TYR F N 1
ATOM 6901 C CA . TYR F 1 147 ? 41.899 16.352 93.683 1.00 45.75 159 TYR F CA 1
ATOM 6902 C C . TYR F 1 147 ? 42.004 16.649 95.167 1.00 57.31 159 TYR F C 1
ATOM 6903 O O . TYR F 1 147 ? 43.102 16.834 95.699 1.00 57.88 159 TYR F O 1
ATOM 6912 N N . ARG F 1 148 ? 40.858 16.696 95.836 1.00 59.44 160 ARG F N 1
ATOM 6913 C CA . ARG F 1 148 ? 40.838 16.971 97.262 1.00 75.31 160 ARG F CA 1
ATOM 6914 C C . ARG F 1 148 ? 41.477 15.787 97.984 1.00 60.26 160 ARG F C 1
ATOM 6915 O O . ARG F 1 148 ? 42.211 15.979 98.963 1.00 50.57 160 ARG F O 1
ATOM 6923 N N . HIS F 1 149 ? 41.212 14.570 97.493 1.00 49.23 161 HIS F N 1
ATOM 6924 C CA . HIS F 1 149 ? 41.797 13.355 98.093 1.00 55.39 161 HIS F CA 1
ATOM 6925 C C . HIS F 1 149 ? 43.315 13.431 97.914 1.00 58.15 161 HIS F C 1
ATOM 6926 O O . HIS F 1 149 ? 44.095 13.093 98.813 1.00 55.97 161 HIS F O 1
ATOM 6933 N N . LEU F 1 150 ? 43.714 13.885 96.730 1.00 65.47 162 LEU F N 1
ATOM 6934 C CA . LEU F 1 150 ? 45.117 14.033 96.376 1.00 64.17 162 LEU F CA 1
ATOM 6935 C C . LEU F 1 150 ? 45.764 15.092 97.248 1.00 64.06 162 LEU F C 1
ATOM 6936 O O . LEU F 1 150 ? 46.915 14.943 97.656 1.00 60.67 162 LEU F O 1
ATOM 6941 N N . ASP F 1 151 ? 45.040 16.170 97.530 1.00 69.09 163 ASP F N 1
ATOM 6942 C CA . ASP F 1 151 ? 45.598 17.204 98.391 1.00 80.89 163 ASP F CA 1
ATOM 6943 C C . ASP F 1 151 ? 46.016 16.540 99.695 1.00 76.10 163 ASP F C 1
ATOM 6944 O O . ASP F 1 151 ? 47.171 16.615 100.102 1.00 71.60 163 ASP F O 1
ATOM 6949 N N . VAL F 1 152 ? 45.061 15.877 100.338 1.00 71.90 164 VAL F N 1
ATOM 6950 C CA . VAL F 1 152 ? 45.303 15.202 101.608 1.00 70.07 164 VAL F CA 1
ATOM 6951 C C . VAL F 1 152 ? 46.425 14.175 101.546 1.00 75.38 164 VAL F C 1
ATOM 6952 O O . VAL F 1 152 ? 47.218 14.062 102.477 1.00 82.22 164 VAL F O 1
ATOM 6964 N N . LEU F 1 154 ? 49.041 14.155 99.508 1.00 72.62 166 LEU F N 1
ATOM 6965 C CA . LEU F 1 154 ? 50.333 14.843 99.364 1.00 71.62 166 LEU F CA 1
ATOM 6966 C C . LEU F 1 154 ? 50.796 15.454 100.684 1.00 72.78 166 LEU F C 1
ATOM 6967 O O . LEU F 1 154 ? 51.992 15.494 100.974 1.00 70.89 166 LEU F O 1
ATOM 6972 N N . ALA F 1 155 ? 49.844 15.953 101.467 1.00 62.79 167 ALA F N 1
ATOM 6973 C CA . ALA F 1 155 ? 50.152 16.534 102.768 1.00 61.44 167 ALA F CA 1
ATOM 6974 C C . ALA F 1 155 ? 50.661 15.377 103.608 1.00 70.65 167 ALA F C 1
ATOM 6975 O O . ALA F 1 155 ? 51.763 15.421 104.153 1.00 73.65 167 ALA F O 1
ATOM 6977 N N . ALA F 1 156 ? 49.842 14.336 103.693 1.00 80.17 168 ALA F N 1
ATOM 6978 C CA . ALA F 1 156 ? 50.181 13.139 104.444 1.00 79.54 168 ALA F CA 1
ATOM 6979 C C . ALA F 1 156 ? 51.635 12.722 104.204 1.00 79.13 168 ALA F C 1
ATOM 6980 O O . ALA F 1 156 ? 52.380 12.469 105.149 1.00 79.37 168 ALA F O 1
ATOM 6982 N N . LEU F 1 157 ? 52.035 12.660 102.937 1.00 86.74 169 LEU F N 1
ATOM 6983 C CA . LEU F 1 157 ? 53.391 12.265 102.580 1.00 85.10 169 LEU F CA 1
ATOM 6984 C C . LEU F 1 157 ? 54.442 13.236 103.106 1.00 89.02 169 LEU F C 1
ATOM 6985 O O . LEU F 1 157 ? 55.023 14.004 102.337 1.00 72.03 169 LEU F O 1
ATOM 6990 N N . GLU F 1 158 ? 54.677 13.185 104.420 1.00 120.81 170 GLU F N 1
ATOM 6991 C CA . GLU F 1 158 ? 55.656 14.035 105.103 1.00 131.43 170 GLU F CA 1
ATOM 6992 C C . GLU F 1 158 ? 55.261 15.512 105.127 1.00 119.72 170 GLU F C 1
ATOM 6993 O O . GLU F 1 158 ? 55.401 16.119 106.211 1.00 109.48 170 GLU F O 1
ATOM 6999 N N . GLN G 1 6 ? 94.218 43.213 26.264 1.00 86.87 18 GLN G N 1
ATOM 7000 C CA . GLN G 1 6 ? 94.299 44.267 27.320 1.00 95.19 18 GLN G CA 1
ATOM 7001 C C . GLN G 1 6 ? 94.546 43.663 28.691 1.00 97.16 18 GLN G C 1
ATOM 7002 O O . GLN G 1 6 ? 93.644 43.061 29.267 1.00 97.29 18 GLN G O 1
ATOM 7008 N N . ILE G 1 7 ? 95.755 43.821 29.217 1.00 106.05 19 ILE G N 1
ATOM 7009 C CA . ILE G 1 7 ? 96.066 43.292 30.540 1.00 113.42 19 ILE G CA 1
ATOM 7010 C C . ILE G 1 7 ? 95.480 44.244 31.581 1.00 122.44 19 ILE G C 1
ATOM 7011 O O . ILE G 1 7 ? 95.693 45.454 31.512 1.00 132.43 19 ILE G O 1
ATOM 7016 N N . GLY G 1 8 ? 94.732 43.700 32.534 1.00 111.69 20 GLY G N 1
ATOM 7017 C CA . GLY G 1 8 ? 94.142 44.535 33.564 1.00 111.95 20 GLY G CA 1
ATOM 7018 C C . GLY G 1 8 ? 95.083 44.677 34.744 1.00 116.61 20 GLY G C 1
ATOM 7019 O O . GLY G 1 8 ? 96.093 43.975 34.819 1.00 120.90 20 GLY G O 1
ATOM 7020 N N . PRO G 1 9 ? 94.780 45.575 35.690 1.00 108.53 21 PRO G N 1
ATOM 7021 C CA . PRO G 1 9 ? 95.645 45.767 36.855 1.00 109.11 21 PRO G CA 1
ATOM 7022 C C . PRO G 1 9 ? 95.844 44.517 37.702 1.00 96.20 21 PRO G C 1
ATOM 7023 O O . PRO G 1 9 ? 96.981 44.108 37.980 1.00 94.32 21 PRO G O 1
ATOM 7027 N N . GLY G 1 10 ? 94.746 43.897 38.102 1.00 82.62 22 GLY G N 1
ATOM 7028 C CA . GLY G 1 10 ? 94.890 42.721 38.928 1.00 92.59 22 GLY G CA 1
ATOM 7029 C C . GLY G 1 10 ? 95.489 43.092 40.271 1.00 105.44 22 GLY G C 1
ATOM 7030 O O . GLY G 1 10 ? 95.380 44.237 40.716 1.00 111.21 22 GLY G O 1
ATOM 7031 N N . SER G 1 11 ? 96.198 42.136 40.866 1.00 104.74 23 SER G N 1
ATOM 7032 C CA . SER G 1 11 ? 96.822 42.311 42.167 1.00 103.67 23 SER G CA 1
ATOM 7033 C C . SER G 1 11 ? 97.925 41.287 42.346 1.00 94.85 23 SER G C 1
ATOM 7034 O O . SER G 1 11 ? 98.195 40.510 41.440 1.00 82.07 23 SER G O 1
ATOM 7037 N N . ALA G 1 12 ? 98.490 41.228 43.543 1.00 95.83 24 ALA G N 1
ATOM 7038 C CA . ALA G 1 12 ? 99.565 40.298 43.833 1.00 85.76 24 ALA G CA 1
ATOM 7039 C C . ALA G 1 12 ? 99.248 38.821 43.697 1.00 93.94 24 ALA G C 1
ATOM 7040 O O . ALA G 1 12 ? 100.156 37.988 43.691 1.00 96.79 24 ALA G O 1
ATOM 7042 N N . THR G 1 13 ? 97.964 38.509 43.574 1.00 101.98 25 THR G N 1
ATOM 7043 C CA . THR G 1 13 ? 97.520 37.126 43.448 1.00 99.30 25 THR G CA 1
ATOM 7044 C C . THR G 1 13 ? 96.390 36.952 42.434 1.00 87.12 25 THR G C 1
ATOM 7045 O O . THR G 1 13 ? 95.751 35.904 42.396 1.00 77.97 25 THR G O 1
ATOM 7049 N N . ARG G 1 14 ? 96.163 37.965 41.605 1.00 86.82 26 ARG G N 1
ATOM 7050 C CA . ARG G 1 14 ? 95.078 37.930 40.633 1.00 84.63 26 ARG G CA 1
ATOM 7051 C C . ARG G 1 14 ? 95.430 38.587 39.294 1.00 89.56 26 ARG G C 1
ATOM 7052 O O . ARG G 1 14 ? 95.877 39.733 39.256 1.00 101.66 26 ARG G O 1
ATOM 7060 N N . LEU G 1 15 ? 95.222 37.863 38.197 1.00 78.07 27 LEU G N 1
ATOM 7061 C CA . LEU G 1 15 ? 95.499 38.393 36.862 1.00 77.55 27 LEU G CA 1
ATOM 7062 C C . LEU G 1 15 ? 94.205 38.645 36.099 1.00 75.56 27 LEU G C 1
ATOM 7063 O O . LEU G 1 15 ? 93.319 37.797 36.091 1.00 73.01 27 LEU G O 1
ATOM 7068 N N . GLU G 1 16 ? 94.103 39.805 35.457 1.00 83.07 28 GLU G N 1
ATOM 7069 C CA . GLU G 1 16 ? 92.907 40.166 34.696 1.00 82.73 28 GLU G CA 1
ATOM 7070 C C . GLU G 1 16 ? 93.216 40.331 33.205 1.00 85.00 28 GLU G C 1
ATOM 7071 O O . GLU G 1 16 ? 94.295 40.805 32.845 1.00 90.10 28 GLU G O 1
ATOM 7077 N N . PHE G 1 17 ? 92.268 39.937 32.349 1.00 73.86 29 PHE G N 1
ATOM 7078 C CA . PHE G 1 17 ? 92.418 40.033 30.889 1.00 63.47 29 PHE G CA 1
ATOM 7079 C C . PHE G 1 17 ? 91.118 40.455 30.235 1.00 66.59 29 PHE G C 1
ATOM 7080 O O . PHE G 1 17 ? 90.043 40.040 30.655 1.00 76.62 29 PHE G O 1
ATOM 7088 N N . ARG G 1 18 ? 91.211 41.266 29.193 1.00 73.88 30 ARG G N 1
ATOM 7089 C CA . ARG G 1 18 ? 90.018 41.686 28.473 1.00 77.78 30 ARG G CA 1
ATOM 7090 C C . ARG G 1 18 ? 90.216 41.498 26.965 1.00 74.47 30 ARG G C 1
ATOM 7091 O O . ARG G 1 18 ? 91.339 41.563 26.468 1.00 67.25 30 ARG G O 1
ATOM 7099 N N . ARG G 1 19 ? 89.131 41.245 26.242 1.00 66.65 31 ARG G N 1
ATOM 7100 C CA . ARG G 1 19 ? 89.223 41.031 24.810 1.00 70.92 31 ARG G CA 1
ATOM 7101 C C . ARG G 1 19 ? 87.860 41.152 24.123 1.00 72.22 31 ARG G C 1
ATOM 7102 O O . ARG G 1 19 ? 86.905 40.483 24.507 1.00 71.42 31 ARG G O 1
ATOM 7110 N N . HIS G 1 20 ? 87.768 42.015 23.115 1.00 68.37 32 HIS G N 1
ATOM 7111 C CA . HIS G 1 20 ? 86.522 42.185 22.374 1.00 62.76 32 HIS G CA 1
ATOM 7112 C C . HIS G 1 20 ? 86.380 41.020 21.367 1.00 67.07 32 HIS G C 1
ATOM 7113 O O . HIS G 1 20 ? 87.373 40.427 20.940 1.00 67.41 32 HIS G O 1
ATOM 7120 N N . PHE G 1 21 ? 85.147 40.689 21.003 1.00 66.73 33 PHE G N 1
ATOM 7121 C CA . PHE G 1 21 ? 84.877 39.600 20.071 1.00 67.42 33 PHE G CA 1
ATOM 7122 C C . PHE G 1 21 ? 83.655 39.934 19.225 1.00 70.15 33 PHE G C 1
ATOM 7123 O O . PHE G 1 21 ? 82.612 40.335 19.741 1.00 76.07 33 PHE G O 1
ATOM 7131 N N . ALA G 1 22 ? 83.775 39.740 17.922 1.00 68.99 34 ALA G N 1
ATOM 7132 C CA . ALA G 1 22 ? 82.671 40.034 17.035 1.00 73.10 34 ALA G CA 1
ATOM 7133 C C . ALA G 1 22 ? 81.576 38.964 17.069 1.00 73.85 34 ALA G C 1
ATOM 7134 O O . ALA G 1 22 ? 81.416 38.208 16.111 1.00 70.58 34 ALA G O 1
ATOM 7136 N N . ALA G 1 23 ? 80.819 38.899 18.166 1.00 64.06 35 ALA G N 1
ATOM 7137 C CA . ALA G 1 23 ? 79.736 37.914 18.257 1.00 57.72 35 ALA G CA 1
ATOM 7138 C C . ALA G 1 23 ? 78.740 38.169 19.382 1.00 65.09 35 ALA G C 1
ATOM 7139 O O . ALA G 1 23 ? 79.047 38.845 20.357 1.00 60.31 35 ALA G O 1
ATOM 7141 N N . THR G 1 24 ? 77.540 37.622 19.243 1.00 82.57 36 THR G N 1
ATOM 7142 C CA . THR G 1 24 ? 76.534 37.766 20.287 1.00 87.33 36 THR G CA 1
ATOM 7143 C C . THR G 1 24 ? 77.050 36.923 21.470 1.00 88.19 36 THR G C 1
ATOM 7144 O O . THR G 1 24 ? 77.697 35.889 21.267 1.00 87.09 36 THR G O 1
ATOM 7148 N N . PRO G 1 25 ? 76.785 37.353 22.719 1.00 72.65 37 PRO G N 1
ATOM 7149 C CA . PRO G 1 25 ? 77.266 36.576 23.876 1.00 63.39 37 PRO G CA 1
ATOM 7150 C C . PRO G 1 25 ? 76.883 35.090 23.868 1.00 63.16 37 PRO G C 1
ATOM 7151 O O . PRO G 1 25 ? 77.592 34.254 24.425 1.00 60.99 37 PRO G O 1
ATOM 7155 N N . GLU G 1 26 ? 75.768 34.762 23.227 1.00 62.74 38 GLU G N 1
ATOM 7156 C CA . GLU G 1 26 ? 75.324 33.377 23.151 1.00 66.13 38 GLU G CA 1
ATOM 7157 C C . GLU G 1 26 ? 76.345 32.544 22.379 1.00 63.06 38 GLU G C 1
ATOM 7158 O O . GLU G 1 26 ? 76.736 31.463 22.817 1.00 65.72 38 GLU G O 1
ATOM 7164 N N . GLN G 1 27 ? 76.770 33.061 21.228 1.00 64.00 39 GLN G N 1
ATOM 7165 C CA . GLN G 1 27 ? 77.737 32.384 20.369 1.00 61.70 39 GLN G CA 1
ATOM 7166 C C . GLN G 1 27 ? 79.091 32.256 21.048 1.00 59.44 39 GLN G C 1
ATOM 7167 O O . GLN G 1 27 ? 79.763 31.237 20.914 1.00 66.70 39 GLN G O 1
ATOM 7173 N N . LEU G 1 28 ? 79.498 33.295 21.769 1.00 58.31 40 LEU G N 1
ATOM 7174 C CA . LEU G 1 28 ? 80.778 33.273 22.454 1.00 57.32 40 LEU G CA 1
ATOM 7175 C C . LEU G 1 28 ? 80.733 32.302 23.633 1.00 65.36 40 LEU G C 1
ATOM 7176 O O . LEU G 1 28 ? 81.764 31.802 24.086 1.00 68.30 40 LEU G O 1
ATOM 7181 N N . TRP G 1 29 ? 79.529 32.035 24.125 1.00 61.10 41 TRP G N 1
ATOM 7182 C CA . TRP G 1 29 ? 79.364 31.117 25.241 1.00 58.51 41 TRP G CA 1
ATOM 7183 C C . TRP G 1 29 ? 79.508 29.682 24.752 1.00 52.12 41 TRP G C 1
ATOM 7184 O O . TRP G 1 29 ? 80.098 28.832 25.423 1.00 43.31 41 TRP G O 1
ATOM 7195 N N . ALA G 1 30 ? 78.957 29.414 23.577 1.00 48.32 42 ALA G N 1
ATOM 7196 C CA . ALA G 1 30 ? 79.035 28.078 23.013 1.00 38.71 42 ALA G CA 1
ATOM 7197 C C . ALA G 1 30 ? 80.484 27.770 22.690 1.00 47.88 42 ALA G C 1
ATOM 7198 O O . ALA G 1 30 ? 80.911 26.630 22.788 1.00 54.52 42 ALA G O 1
ATOM 7200 N N . ALA G 1 31 ? 81.247 28.793 22.330 1.00 50.69 43 ALA G N 1
ATOM 7201 C CA . ALA G 1 31 ? 82.654 28.600 21.980 1.00 56.88 43 ALA G CA 1
ATOM 7202 C C . ALA G 1 31 ? 83.590 28.390 23.163 1.00 55.85 43 ALA G C 1
ATOM 7203 O O . ALA G 1 31 ? 84.674 27.842 22.988 1.00 50.03 43 ALA G O 1
ATOM 7205 N N . LEU G 1 32 ? 83.184 28.833 24.353 1.00 49.26 44 LEU G N 1
ATOM 7206 C CA . LEU G 1 32 ? 84.009 28.684 25.560 1.00 51.44 44 LEU G CA 1
ATOM 7207 C C . LEU G 1 32 ? 83.579 27.523 26.461 1.00 54.93 44 LEU G C 1
ATOM 7208 O O . LEU G 1 32 ? 84.245 27.202 27.442 1.00 65.34 44 LEU G O 1
ATOM 7213 N N . THR G 1 33 ? 82.468 26.892 26.111 1.00 46.00 45 THR G N 1
ATOM 7214 C CA . THR G 1 33 ? 81.937 25.811 26.917 1.00 33.70 45 THR G CA 1
ATOM 7215 C C . THR G 1 33 ? 81.507 24.585 26.124 1.00 40.06 45 THR G C 1
ATOM 7216 O O . THR G 1 33 ? 80.932 23.655 26.691 1.00 53.31 45 THR G O 1
ATOM 7220 N N . SER G 1 34 ? 81.742 24.571 24.820 1.00 60.95 46 SER G N 1
ATOM 7221 C CA . SER G 1 34 ? 81.340 23.405 24.052 1.00 57.89 46 SER G CA 1
ATOM 7222 C C . SER G 1 34 ? 82.545 22.554 23.678 1.00 66.10 46 SER G C 1
ATOM 7223 O O . SER G 1 34 ? 83.472 23.021 23.030 1.00 63.44 46 SER G O 1
ATOM 7226 N N . PRO G 1 35 ? 82.544 21.284 24.094 1.00 69.60 47 PRO G N 1
ATOM 7227 C CA . PRO G 1 35 ? 83.668 20.401 23.778 1.00 61.13 47 PRO G CA 1
ATOM 7228 C C . PRO G 1 35 ? 83.835 20.244 22.281 1.00 51.17 47 PRO G C 1
ATOM 7229 O O . PRO G 1 35 ? 84.891 19.833 21.811 1.00 66.31 47 PRO G O 1
ATOM 7233 N N . ALA G 1 36 ? 82.790 20.575 21.531 1.00 46.41 48 ALA G N 1
ATOM 7234 C CA . ALA G 1 36 ? 82.835 20.449 20.077 1.00 56.69 48 ALA G CA 1
ATOM 7235 C C . ALA G 1 36 ? 83.606 21.575 19.403 1.00 56.56 48 ALA G C 1
ATOM 7236 O O . ALA G 1 36 ? 84.294 21.355 18.408 1.00 74.86 48 ALA G O 1
ATOM 7238 N N . LEU G 1 37 ? 83.502 22.779 19.951 1.00 49.55 49 LEU G N 1
ATOM 7239 C CA . LEU G 1 37 ? 84.172 23.935 19.369 1.00 38.57 49 LEU G CA 1
ATOM 7240 C C . LEU G 1 37 ? 85.496 24.285 20.026 1.00 42.07 49 LEU G C 1
ATOM 7241 O O . LEU G 1 37 ? 86.365 24.877 19.396 1.00 46.80 49 LEU G O 1
ATOM 7246 N N . LEU G 1 38 ? 85.655 23.923 21.289 1.00 42.41 50 LEU G N 1
ATOM 7247 C CA . LEU G 1 38 ? 86.880 24.236 22.006 1.00 38.07 50 LEU G CA 1
ATOM 7248 C C . LEU G 1 38 ? 88.164 23.819 21.309 1.00 32.05 50 LEU G C 1
ATOM 7249 O O . LEU G 1 38 ? 89.106 24.608 21.227 1.00 43.24 50 LEU G O 1
ATOM 7254 N N . PRO G 1 39 ? 88.229 22.572 20.804 1.00 34.80 51 PRO G N 1
ATOM 7255 C CA . PRO G 1 39 ? 89.431 22.079 20.116 1.00 40.37 51 PRO G CA 1
ATOM 7256 C C . PRO G 1 39 ? 89.772 22.924 18.896 1.00 45.11 51 PRO G C 1
ATOM 7257 O O . PRO G 1 39 ? 90.935 23.035 18.505 1.00 38.49 51 PRO G O 1
ATOM 7261 N N . ALA G 1 40 ? 88.745 23.516 18.299 1.00 41.87 52 ALA G N 1
ATOM 7262 C CA . ALA G 1 40 ? 88.923 24.335 17.114 1.00 47.38 52 ALA G CA 1
ATOM 7263 C C . ALA G 1 40 ? 89.679 25.642 17.325 1.00 47.25 52 ALA G C 1
ATOM 7264 O O . ALA G 1 40 ? 90.024 26.317 16.356 1.00 46.35 52 ALA G O 1
ATOM 7266 N N . TRP G 1 41 ? 89.948 26.013 18.569 1.00 44.91 53 TRP G N 1
ATOM 7267 C CA . TRP G 1 41 ? 90.668 27.264 18.804 1.00 54.38 53 TRP G CA 1
ATOM 7268 C C . TRP G 1 41 ? 91.578 27.289 20.028 1.00 53.90 53 TRP G C 1
ATOM 7269 O O . TRP G 1 41 ? 92.597 27.975 20.030 1.00 52.38 53 TRP G O 1
ATOM 7280 N N . LEU G 1 42 ? 91.227 26.536 21.062 1.00 47.97 54 LEU G N 1
ATOM 7281 C CA . LEU G 1 42 ? 92.020 26.546 22.279 1.00 43.95 54 LEU G CA 1
ATOM 7282 C C . LEU G 1 42 ? 93.255 25.657 22.299 1.00 48.59 54 LEU G C 1
ATOM 7283 O O . LEU G 1 42 ? 93.315 24.679 23.049 1.00 46.53 54 LEU G O 1
ATOM 7288 N N . PHE G 1 43 ? 94.253 26.011 21.497 1.00 51.54 55 PHE G N 1
ATOM 7289 C CA . PHE G 1 43 ? 95.485 25.225 21.433 1.00 56.11 55 PHE G CA 1
ATOM 7290 C C . PHE G 1 43 ? 96.703 26.070 21.102 1.00 57.56 55 PHE G C 1
ATOM 7291 O O . PHE G 1 43 ? 96.595 27.117 20.460 1.00 56.09 55 PHE G O 1
ATOM 7299 N N . ALA G 1 44 ? 97.865 25.602 21.543 1.00 56.23 56 ALA G N 1
ATOM 7300 C CA . ALA G 1 44 ? 99.122 26.299 21.284 1.00 61.92 56 ALA G CA 1
ATOM 7301 C C . ALA G 1 44 ? 99.701 25.791 19.979 1.00 74.35 56 ALA G C 1
ATOM 7302 O O . ALA G 1 44 ? 99.275 24.763 19.450 1.00 71.52 56 ALA G O 1
ATOM 7304 N N . ARG G 1 45 ? 100.681 26.520 19.468 1.00 81.99 57 ARG G N 1
ATOM 7305 C CA . ARG G 1 45 ? 101.341 26.153 18.231 1.00 85.88 57 ARG G CA 1
ATOM 7306 C C . ARG G 1 45 ? 102.046 24.814 18.441 1.00 69.28 57 ARG G C 1
ATOM 7307 O O . ARG G 1 45 ? 103.040 24.736 19.160 1.00 64.77 57 ARG G O 1
ATOM 7315 N N . GLY G 1 46 ? 101.513 23.755 17.839 1.00 71.85 58 GLY G N 1
ATOM 7316 C CA . GLY G 1 46 ? 102.122 22.440 17.971 1.00 69.40 58 GLY G CA 1
ATOM 7317 C C . GLY G 1 46 ? 101.506 21.527 19.016 1.00 72.33 58 GLY G C 1
ATOM 7318 O O . GLY G 1 46 ? 101.924 20.380 19.169 1.00 66.74 58 GLY G O 1
ATOM 7319 N N . TRP G 1 47 ? 100.506 22.022 19.734 1.00 75.19 59 TRP G N 1
ATOM 7320 C CA . TRP G 1 47 ? 99.852 21.231 20.769 1.00 69.17 59 TRP G CA 1
ATOM 7321 C C . TRP G 1 47 ? 98.348 21.157 20.597 1.00 66.13 59 TRP G C 1
ATOM 7322 O O . TRP G 1 47 ? 97.594 21.895 21.234 1.00 73.30 59 TRP G O 1
ATOM 7333 N N . PRO G 1 48 ? 97.887 20.256 19.735 1.00 58.27 60 PRO G N 1
ATOM 7334 C CA . PRO G 1 48 ? 96.451 20.112 19.504 1.00 55.03 60 PRO G CA 1
ATOM 7335 C C . PRO G 1 48 ? 95.772 19.483 20.711 1.00 54.32 60 PRO G C 1
ATOM 7336 O O . PRO G 1 48 ? 96.340 18.618 21.373 1.00 61.48 60 PRO G O 1
ATOM 7348 N N . THR G 1 50 ? 93.744 16.993 22.489 1.00 63.29 62 THR G N 1
ATOM 7349 C CA . THR G 1 50 ? 93.318 15.628 22.182 1.00 72.30 62 THR G CA 1
ATOM 7350 C C . THR G 1 50 ? 92.155 15.154 23.053 1.00 81.10 62 THR G C 1
ATOM 7351 O O . THR G 1 50 ? 91.469 14.190 22.713 1.00 85.15 62 THR G O 1
ATOM 7355 N N . GLU G 1 51 ? 91.934 15.820 24.181 1.00 72.08 63 GLU G N 1
ATOM 7356 C CA . GLU G 1 51 ? 90.824 15.449 25.042 1.00 61.36 63 GLU G CA 1
ATOM 7357 C C . GLU G 1 51 ? 90.144 16.677 25.604 1.00 55.40 63 GLU G C 1
ATOM 7358 O O . GLU G 1 51 ? 90.797 17.567 26.157 1.00 50.42 63 GLU G O 1
ATOM 7364 N N . CYS G 1 52 ? 88.823 16.722 25.470 1.00 53.82 64 CYS G N 1
ATOM 7365 C CA . CYS G 1 52 ? 88.077 17.860 25.964 1.00 45.51 64 CYS G CA 1
ATOM 7366 C C . CYS G 1 52 ? 86.748 17.502 26.611 1.00 44.36 64 CYS G C 1
ATOM 7367 O O . CYS G 1 52 ? 85.780 17.190 25.934 1.00 46.97 64 CYS G O 1
ATOM 7370 N N . VAL G 1 53 ? 86.717 17.532 27.932 1.00 41.43 65 VAL G N 1
ATOM 7371 C CA . VAL G 1 53 ? 85.498 17.273 28.680 1.00 45.54 65 VAL G CA 1
ATOM 7372 C C . VAL G 1 53 ? 85.173 18.629 29.260 1.00 49.54 65 VAL G C 1
ATOM 7373 O O . VAL G 1 53 ? 86.054 19.296 29.807 1.00 50.23 65 VAL G O 1
ATOM 7377 N N . PHE G 1 54 ? 83.922 19.047 29.137 1.00 55.22 66 PHE G N 1
ATOM 7378 C CA . PHE G 1 54 ? 83.527 20.342 29.673 1.00 49.26 66 PHE G CA 1
ATOM 7379 C C . PHE G 1 54 ? 82.018 20.373 29.824 1.00 50.69 66 PHE G C 1
ATOM 7380 O O . PHE G 1 54 ? 81.269 20.346 28.846 1.00 60.02 66 PHE G O 1
ATOM 7388 N N . GLU G 1 55 ? 81.581 20.420 31.070 1.00 49.59 67 GLU G N 1
ATOM 7389 C CA . GLU G 1 55 ? 80.170 20.436 31.376 1.00 55.40 67 GLU G CA 1
ATOM 7390 C C . GLU G 1 55 ? 79.866 21.770 32.065 1.00 54.14 67 GLU G C 1
ATOM 7391 O O . GLU G 1 55 ? 80.241 21.993 33.220 1.00 53.37 67 GLU G O 1
ATOM 7397 N N . PRO G 1 56 ? 79.204 22.689 31.349 1.00 42.45 68 PRO G N 1
ATOM 7398 C CA . PRO G 1 56 ? 78.878 23.991 31.938 1.00 34.59 68 PRO G CA 1
ATOM 7399 C C . PRO G 1 56 ? 77.707 24.008 32.923 1.00 43.72 68 PRO G C 1
ATOM 7400 O O . PRO G 1 56 ? 76.664 24.585 32.647 1.00 50.60 68 PRO G O 1
ATOM 7404 N N . HIS G 1 57 ? 77.886 23.356 34.064 1.00 40.74 69 HIS G N 1
ATOM 7405 C CA . HIS G 1 57 ? 76.878 23.344 35.115 1.00 40.25 69 HIS G CA 1
ATOM 7406 C C . HIS G 1 57 ? 77.533 23.042 36.460 1.00 43.09 69 HIS G C 1
ATOM 7407 O O . HIS G 1 57 ? 78.513 22.306 36.527 1.00 40.34 69 HIS G O 1
ATOM 7414 N N . LYS G 1 58 ? 77.014 23.661 37.518 1.00 33.61 70 LYS G N 1
ATOM 7415 C CA . LYS G 1 58 ? 77.517 23.475 38.879 1.00 34.40 70 LYS G CA 1
ATOM 7416 C C . LYS G 1 58 ? 77.942 22.016 39.100 1.00 38.03 70 LYS G C 1
ATOM 7417 O O . LYS G 1 58 ? 77.185 21.090 38.785 1.00 39.21 70 LYS G O 1
ATOM 7423 N N . GLY G 1 59 ? 79.156 21.821 39.623 1.00 45.43 71 GLY G N 1
ATOM 7424 C CA . GLY G 1 59 ? 79.666 20.485 39.885 1.00 42.08 71 GLY G CA 1
ATOM 7425 C C . GLY G 1 59 ? 80.226 19.767 38.667 1.00 48.79 71 GLY G C 1
ATOM 7426 O O . GLY G 1 59 ? 80.874 18.728 38.798 1.00 55.07 71 GLY G O 1
ATOM 7427 N N . GLY G 1 60 ? 79.975 20.315 37.482 1.00 57.40 72 GLY G N 1
ATOM 7428 C CA . GLY G 1 60 ? 80.456 19.712 36.247 1.00 50.31 72 GLY G CA 1
ATOM 7429 C C . GLY G 1 60 ? 81.963 19.536 36.160 1.00 48.28 72 GLY G C 1
ATOM 7430 O O . GLY G 1 60 ? 82.738 20.331 36.689 1.00 45.64 72 GLY G O 1
ATOM 7431 N N . LEU G 1 61 ? 82.380 18.491 35.462 1.00 59.48 73 LEU G N 1
ATOM 7432 C CA . LEU G 1 61 ? 83.792 18.189 35.312 1.00 59.45 73 LEU G CA 1
ATOM 7433 C C . LEU G 1 61 ? 84.460 18.846 34.108 1.00 60.24 73 LEU G C 1
ATOM 7434 O O . LEU G 1 61 ? 83.873 18.986 33.042 1.00 68.53 73 LEU G O 1
ATOM 7439 N N . ILE G 1 62 ? 85.700 19.264 34.299 1.00 47.63 74 ILE G N 1
ATOM 7440 C CA . ILE G 1 62 ? 86.473 19.858 33.229 1.00 45.40 74 ILE G CA 1
ATOM 7441 C C . ILE G 1 62 ? 87.721 19.012 33.067 1.00 42.99 74 ILE G C 1
ATOM 7442 O O . ILE G 1 62 ? 88.376 18.664 34.052 1.00 46.94 74 ILE G O 1
ATOM 7447 N N . ARG G 1 63 ? 88.043 18.665 31.831 1.00 38.17 75 ARG G N 1
ATOM 7448 C CA . ARG G 1 63 ? 89.240 17.888 31.576 1.00 43.57 75 ARG G CA 1
ATOM 7449 C C . ARG G 1 63 ? 89.731 18.248 30.207 1.00 41.18 75 ARG G C 1
ATOM 7450 O O . ARG G 1 63 ? 89.043 18.035 29.223 1.00 41.87 75 ARG G O 1
ATOM 7458 N N . GLN G 1 64 ? 90.917 18.836 30.163 1.00 47.69 76 GLN G N 1
ATOM 7459 C CA . GLN G 1 64 ? 91.523 19.231 28.913 1.00 34.67 76 GLN G CA 1
ATOM 7460 C C . GLN G 1 64 ? 92.920 18.659 28.896 1.00 45.29 76 GLN G C 1
ATOM 7461 O O . GLN G 1 64 ? 93.596 18.623 29.920 1.00 63.26 76 GLN G O 1
ATOM 7467 N N . VAL G 1 65 ? 93.325 18.180 27.730 1.00 50.02 77 VAL G N 1
ATOM 7468 C CA . VAL G 1 65 ? 94.639 17.608 27.547 1.00 52.35 77 VAL G CA 1
ATOM 7469 C C . VAL G 1 65 ? 95.099 17.972 26.150 1.00 56.04 77 VAL G C 1
ATOM 7470 O O . VAL G 1 65 ? 94.316 17.919 25.199 1.00 62.70 77 VAL G O 1
ATOM 7474 N N . TRP G 1 66 ? 96.365 18.355 26.039 1.00 56.88 78 TRP G N 1
ATOM 7475 C CA . TRP G 1 66 ? 96.966 18.706 24.761 1.00 64.42 78 TRP G CA 1
ATOM 7476 C C . TRP G 1 66 ? 98.146 17.755 24.566 1.00 62.48 78 TRP G C 1
ATOM 7477 O O . TRP G 1 66 ? 98.850 17.436 25.522 1.00 49.63 78 TRP G O 1
ATOM 7488 N N . THR G 1 67 ? 98.344 17.297 23.332 1.00 49.82 79 THR G N 1
ATOM 7489 C CA . THR G 1 67 ? 99.448 16.401 22.985 1.00 54.93 79 THR G CA 1
ATOM 7490 C C . THR G 1 67 ? 100.380 17.134 22.037 1.00 67.64 79 THR G C 1
ATOM 7491 O O . THR G 1 67 ? 99.971 17.522 20.945 1.00 79.79 79 THR G O 1
ATOM 7495 N N . GLY G 1 68 ? 101.631 17.319 22.439 1.00 68.21 80 GLY G N 1
ATOM 7496 C CA . GLY G 1 68 ? 102.557 18.038 21.578 1.00 92.32 80 GLY G CA 1
ATOM 7497 C C . GLY G 1 68 ? 103.660 17.236 20.909 1.00 106.33 80 GLY G C 1
ATOM 7498 O O . GLY G 1 68 ? 103.465 16.071 20.557 1.00 100.95 80 GLY G O 1
ATOM 7499 N N . PRO G 1 69 ? 104.836 17.855 20.701 1.00 132.39 81 PRO G N 1
ATOM 7500 C CA . PRO G 1 69 ? 105.968 17.174 20.068 1.00 137.42 81 PRO G CA 1
ATOM 7501 C C . PRO G 1 69 ? 106.370 15.955 20.890 1.00 142.83 81 PRO G C 1
ATOM 7502 O O . PRO G 1 69 ? 106.400 16.009 22.119 1.00 143.20 81 PRO G O 1
ATOM 7506 N N . GLU G 1 70 ? 106.669 14.857 20.205 1.00 139.05 82 GLU G N 1
ATOM 7507 C CA . GLU G 1 70 ? 107.090 13.618 20.854 1.00 138.40 82 GLU G CA 1
ATOM 7508 C C . GLU G 1 70 ? 105.965 12.892 21.601 1.00 126.18 82 GLU G C 1
ATOM 7509 O O . GLU G 1 70 ? 106.218 11.905 22.294 1.00 124.63 82 GLU G O 1
ATOM 7515 N N . GLY G 1 71 ? 104.733 13.377 21.469 1.00 119.44 83 GLY G N 1
ATOM 7516 C CA . GLY G 1 71 ? 103.611 12.730 22.137 1.00 115.11 83 GLY G CA 1
ATOM 7517 C C . GLY G 1 71 ? 103.441 13.030 23.621 1.00 109.53 83 GLY G C 1
ATOM 7518 O O . GLY G 1 71 ? 102.475 12.586 24.239 1.00 108.91 83 GLY G O 1
ATOM 7519 N N . ARG G 1 72 ? 104.381 13.770 24.199 1.00 101.87 84 ARG G N 1
ATOM 7520 C CA . ARG G 1 72 ? 104.318 14.138 25.612 1.00 101.34 84 ARG G CA 1
ATOM 7521 C C . ARG G 1 72 ? 103.069 14.984 25.837 1.00 92.55 84 ARG G C 1
ATOM 7522 O O . ARG G 1 72 ? 102.840 15.956 25.117 1.00 93.39 84 ARG G O 1
ATOM 7530 N N . THR G 1 73 ? 102.263 14.627 26.833 1.00 82.21 85 THR G N 1
ATOM 7531 C CA . THR G 1 73 ? 101.032 15.369 27.101 1.00 83.60 85 THR G CA 1
ATOM 7532 C C . THR G 1 73 ? 101.123 16.457 28.179 1.00 86.48 85 THR G C 1
ATOM 7533 O O . THR G 1 73 ? 102.089 16.531 28.941 1.00 81.99 85 THR G O 1
ATOM 7537 N N . ARG G 1 74 ? 100.093 17.301 28.217 1.00 86.02 86 ARG G N 1
ATOM 7538 C CA . ARG G 1 74 ? 99.983 18.409 29.165 1.00 75.35 86 ARG G CA 1
ATOM 7539 C C . ARG G 1 74 ? 98.501 18.724 29.377 1.00 76.35 86 ARG G C 1
ATOM 7540 O O . ARG G 1 74 ? 97.851 19.275 28.494 1.00 84.73 86 ARG G O 1
ATOM 7548 N N . GLY G 1 75 ? 97.967 18.383 30.546 1.00 94.67 87 GLY G N 1
ATOM 7549 C CA . GLY G 1 75 ? 96.556 18.631 30.786 1.00 94.64 87 GLY G CA 1
ATOM 7550 C C . GLY G 1 75 ? 96.186 19.381 32.046 1.00 83.70 87 GLY G C 1
ATOM 7551 O O . GLY G 1 75 ? 97.048 19.749 32.837 1.00 87.47 87 GLY G O 1
ATOM 7552 N N . LEU G 1 76 ? 94.887 19.619 32.217 1.00 64.71 88 LEU G N 1
ATOM 7553 C CA . LEU G 1 76 ? 94.381 20.318 33.390 1.00 69.84 88 LEU G CA 1
ATOM 7554 C C . LEU G 1 76 ? 93.021 19.757 33.770 1.00 64.98 88 LEU G C 1
ATOM 7555 O O . LEU G 1 76 ? 92.288 19.267 32.915 1.00 71.28 88 LEU G O 1
ATOM 7560 N N . THR G 1 77 ? 92.701 19.820 35.058 1.00 56.17 89 THR G N 1
ATOM 7561 C CA . THR G 1 77 ? 91.428 19.322 35.550 1.00 67.64 89 THR G CA 1
ATOM 7562 C C . THR G 1 77 ? 90.710 20.441 36.290 1.00 57.58 89 THR G C 1
ATOM 7563 O O . THR G 1 77 ? 91.335 21.413 36.737 1.00 42.92 89 THR G O 1
ATOM 7567 N N . GLY G 1 78 ? 89.395 20.314 36.409 1.00 36.10 90 GLY G N 1
ATOM 7568 C CA . GLY G 1 78 ? 88.651 21.349 37.080 1.00 17.34 90 GLY G CA 1
ATOM 7569 C C . GLY G 1 78 ? 87.242 20.969 37.462 1.00 40.18 90 GLY G C 1
ATOM 7570 O O . GLY G 1 78 ? 86.748 19.889 37.148 1.00 43.19 90 GLY G O 1
ATOM 7571 N N . ARG G 1 79 ? 86.587 21.885 38.152 1.00 47.62 91 ARG G N 1
ATOM 7572 C CA . ARG G 1 79 ? 85.234 21.672 38.599 1.00 53.44 91 ARG G CA 1
ATOM 7573 C C . ARG G 1 79 ? 84.504 22.976 38.301 1.00 51.22 91 ARG G C 1
ATOM 7574 O O . ARG G 1 79 ? 85.001 24.054 38.621 1.00 51.29 91 ARG G O 1
ATOM 7582 N N . VAL G 1 80 ? 83.356 22.901 37.644 1.00 50.74 92 VAL G N 1
ATOM 7583 C CA . VAL G 1 80 ? 82.620 24.123 37.386 1.00 49.48 92 VAL G CA 1
ATOM 7584 C C . VAL G 1 80 ? 81.970 24.472 38.718 1.00 51.53 92 VAL G C 1
ATOM 7585 O O . VAL G 1 80 ? 81.370 23.607 39.352 1.00 55.58 92 VAL G O 1
ATOM 7589 N N . ILE G 1 81 ? 82.115 25.725 39.147 1.00 50.43 93 ILE G N 1
ATOM 7590 C CA . ILE G 1 81 ? 81.545 26.193 40.415 1.00 36.25 93 ILE G CA 1
ATOM 7591 C C . ILE G 1 81 ? 80.159 26.824 40.230 1.00 44.69 93 ILE G C 1
ATOM 7592 O O . ILE G 1 81 ? 79.317 26.792 41.132 1.00 48.80 93 ILE G O 1
ATOM 7597 N N . LEU G 1 82 ? 79.930 27.403 39.057 1.00 44.37 94 LEU G N 1
ATOM 7598 C CA . LEU G 1 82 ? 78.641 28.008 38.735 1.00 44.34 94 LEU G CA 1
ATOM 7599 C C . LEU G 1 82 ? 78.648 28.475 37.294 1.00 40.58 94 LEU G C 1
ATOM 7600 O O . LEU G 1 82 ? 79.671 28.891 36.762 1.00 48.43 94 LEU G O 1
ATOM 7605 N N . ALA G 1 83 ? 77.491 28.392 36.664 1.00 40.45 95 ALA G N 1
ATOM 7606 C CA . ALA G 1 83 ? 77.368 28.761 35.275 1.00 41.76 95 ALA G CA 1
ATOM 7607 C C . ALA G 1 83 ? 76.015 29.399 34.983 1.00 55.79 95 ALA G C 1
ATOM 7608 O O . ALA G 1 83 ? 74.972 28.772 35.134 1.00 58.79 95 ALA G O 1
ATOM 7610 N N . GLU G 1 84 ? 76.039 30.655 34.569 1.00 61.26 96 GLU G N 1
ATOM 7611 C CA . GLU G 1 84 ? 74.814 31.357 34.237 1.00 53.23 96 GLU G CA 1
ATOM 7612 C C . GLU G 1 84 ? 74.938 31.766 32.778 1.00 42.89 96 GLU G C 1
ATOM 7613 O O . GLU G 1 84 ? 75.306 32.901 32.457 1.00 52.71 96 GLU G O 1
ATOM 7619 N N . PRO G 1 85 ? 74.659 30.830 31.865 1.00 44.22 97 PRO G N 1
ATOM 7620 C CA . PRO G 1 85 ? 74.754 31.158 30.440 1.00 60.39 97 PRO G CA 1
ATOM 7621 C C . PRO G 1 85 ? 73.811 32.306 30.099 1.00 64.50 97 PRO G C 1
ATOM 7622 O O . PRO G 1 85 ? 72.639 32.286 30.469 1.00 61.38 97 PRO G O 1
ATOM 7626 N N . PRO G 1 86 ? 74.308 33.298 29.350 1.00 69.94 98 PRO G N 1
ATOM 7627 C CA . PRO G 1 86 ? 75.698 33.236 28.904 1.00 69.52 98 PRO G CA 1
ATOM 7628 C C . PRO G 1 86 ? 76.750 34.076 29.634 1.00 73.54 98 PRO G C 1
ATOM 7629 O O . PRO G 1 86 ? 77.945 33.980 29.323 1.00 90.16 98 PRO G O 1
ATOM 7633 N N . HIS G 1 87 ? 76.348 34.858 30.624 1.00 59.57 99 HIS G N 1
ATOM 7634 C CA . HIS G 1 87 ? 77.184 35.921 31.149 1.00 56.42 99 HIS G CA 1
ATOM 7635 C C . HIS G 1 87 ? 78.236 35.541 32.165 1.00 49.98 99 HIS G C 1
ATOM 7636 O O . HIS G 1 87 ? 79.196 36.287 32.347 1.00 61.12 99 HIS G O 1
ATOM 7643 N N . ARG G 1 88 ? 78.077 34.409 32.837 1.00 43.72 100 ARG G N 1
ATOM 7644 C CA . ARG G 1 88 ? 79.091 34.051 33.815 1.00 51.16 100 ARG G CA 1
ATOM 7645 C C . ARG G 1 88 ? 79.415 32.574 33.989 1.00 50.63 100 ARG G C 1
ATOM 7646 O O . ARG G 1 88 ? 78.526 31.729 33.974 1.00 50.10 100 ARG G O 1
ATOM 7654 N N . LEU G 1 89 ? 80.709 32.293 34.153 1.00 50.70 101 LEU G N 1
ATOM 7655 C CA . LEU G 1 89 ? 81.221 30.943 34.370 1.00 41.33 101 LEU G CA 1
ATOM 7656 C C . LEU G 1 89 ? 82.433 30.985 35.301 1.00 44.53 101 LEU G C 1
ATOM 7657 O O . LEU G 1 89 ? 83.370 31.732 35.054 1.00 49.44 101 LEU G O 1
ATOM 7662 N N . ILE G 1 90 ? 82.407 30.194 36.370 1.00 44.69 102 ILE G N 1
ATOM 7663 C CA . ILE G 1 90 ? 83.518 30.135 37.324 1.00 46.19 102 ILE G CA 1
ATOM 7664 C C . ILE G 1 90 ? 83.927 28.675 37.509 1.00 47.08 102 ILE G C 1
ATOM 7665 O O . ILE G 1 90 ? 83.070 27.799 37.678 1.00 32.84 102 ILE G O 1
ATOM 7670 N N . HIS G 1 91 ? 85.228 28.405 37.482 1.00 47.36 103 HIS G N 1
ATOM 7671 C CA . HIS G 1 91 ? 85.697 27.042 37.652 1.00 46.03 103 HIS G CA 1
ATOM 7672 C C . HIS G 1 91 ? 87.105 27.029 38.163 1.00 55.01 103 HIS G C 1
ATOM 7673 O O . HIS G 1 91 ? 87.877 27.945 37.905 1.00 71.38 103 HIS G O 1
ATOM 7680 N N . SER G 1 92 ? 87.435 25.981 38.896 1.00 52.42 104 SER G N 1
ATOM 7681 C CA . SER G 1 92 ? 88.768 25.826 39.440 1.00 57.07 104 SER G CA 1
ATOM 7682 C C . SER G 1 92 ? 89.620 25.093 38.407 1.00 60.30 104 SER G C 1
ATOM 7683 O O . SER G 1 92 ? 89.147 24.162 37.773 1.00 66.64 104 SER G O 1
ATOM 7686 N N . GLU G 1 93 ? 90.867 25.520 38.236 1.00 65.68 105 GLU G N 1
ATOM 7687 C CA . GLU G 1 93 ? 91.781 24.891 37.286 1.00 69.17 105 GLU G CA 1
ATOM 7688 C C . GLU G 1 93 ? 92.952 24.266 38.036 1.00 67.97 105 GLU G C 1
ATOM 7689 O O . GLU G 1 93 ? 93.290 24.697 39.126 1.00 59.51 105 GLU G O 1
ATOM 7695 N N . LEU G 1 94 ? 93.573 23.248 37.456 1.00 74.03 106 LEU G N 1
ATOM 7696 C CA . LEU G 1 94 ? 94.718 22.607 38.097 1.00 73.14 106 LEU G CA 1
ATOM 7697 C C . LEU G 1 94 ? 95.533 21.765 37.118 1.00 73.37 106 LEU G C 1
ATOM 7698 O O . LEU G 1 94 ? 95.139 20.650 36.763 1.00 72.30 106 LEU G O 1
ATOM 7703 N N . TYR G 1 95 ? 96.676 22.294 36.691 1.00 67.50 107 TYR G N 1
ATOM 7704 C CA . TYR G 1 95 ? 97.536 21.576 35.753 1.00 61.44 107 TYR G CA 1
ATOM 7705 C C . TYR G 1 95 ? 98.180 20.322 36.378 1.00 62.56 107 TYR G C 1
ATOM 7706 O O . TYR G 1 95 ? 97.936 20.014 37.546 1.00 74.32 107 TYR G O 1
ATOM 7715 N N . ASP G 1 96 ? 98.977 19.590 35.598 1.00 73.15 108 ASP G N 1
ATOM 7716 C CA . ASP G 1 96 ? 99.637 18.379 36.096 1.00 74.10 108 ASP G CA 1
ATOM 7717 C C . ASP G 1 96 ? 101.165 18.506 36.090 1.00 65.78 108 ASP G C 1
ATOM 7718 O O . ASP G 1 96 ? 101.764 19.128 36.970 1.00 64.35 108 ASP G O 1
ATOM 7723 N N . GLY G 1 102 ? 99.746 25.818 41.937 1.00 100.07 114 GLY G N 1
ATOM 7724 C CA . GLY G 1 102 ? 98.679 25.498 42.869 1.00 100.59 114 GLY G CA 1
ATOM 7725 C C . GLY G 1 102 ? 97.317 25.612 42.216 1.00 94.53 114 GLY G C 1
ATOM 7726 O O . GLY G 1 102 ? 97.209 26.013 41.057 1.00 95.21 114 GLY G O 1
ATOM 7727 N N . GLU G 1 103 ? 96.272 25.268 42.958 1.00 80.08 115 GLU G N 1
ATOM 7728 C CA . GLU G 1 103 ? 94.921 25.334 42.423 1.00 80.90 115 GLU G CA 1
ATOM 7729 C C . GLU G 1 103 ? 94.458 26.778 42.227 1.00 82.51 115 GLU G C 1
ATOM 7730 O O . GLU G 1 103 ? 94.449 27.558 43.173 1.00 86.03 115 GLU G O 1
ATOM 7736 N N . THR G 1 104 ? 94.071 27.123 40.999 1.00 78.24 116 THR G N 1
ATOM 7737 C CA . THR G 1 104 ? 93.612 28.475 40.672 1.00 69.75 116 THR G CA 1
ATOM 7738 C C . THR G 1 104 ? 92.099 28.549 40.468 1.00 65.06 116 THR G C 1
ATOM 7739 O O . THR G 1 104 ? 91.421 27.529 40.361 1.00 60.21 116 THR G O 1
ATOM 7743 N N . LEU G 1 105 ? 91.579 29.769 40.403 1.00 63.08 117 LEU G N 1
ATOM 7744 C CA . LEU G 1 105 ? 90.156 29.974 40.204 1.00 57.52 117 LEU G CA 1
ATOM 7745 C C . LEU G 1 105 ? 89.914 30.942 39.050 1.00 66.92 117 LEU G C 1
ATOM 7746 O O . LEU G 1 105 ? 90.127 32.147 39.161 1.00 72.62 117 LEU G O 1
ATOM 7751 N N . VAL G 1 106 ? 89.451 30.390 37.943 1.00 55.61 118 VAL G N 1
ATOM 7752 C CA . VAL G 1 106 ? 89.180 31.155 36.746 1.00 54.38 118 VAL G CA 1
ATOM 7753 C C . VAL G 1 106 ? 87.759 31.697 36.730 1.00 62.78 118 VAL G C 1
ATOM 7754 O O . VAL G 1 106 ? 86.818 30.983 37.048 1.00 56.61 118 VAL G O 1
ATOM 7758 N N . THR G 1 107 ? 87.612 32.959 36.351 1.00 68.62 119 THR G N 1
ATOM 7759 C CA . THR G 1 107 ? 86.305 33.597 36.282 1.00 65.82 119 THR G CA 1
ATOM 7760 C C . THR G 1 107 ? 86.141 34.158 34.879 1.00 54.75 119 THR G C 1
ATOM 7761 O O . THR G 1 107 ? 87.073 34.715 34.325 1.00 60.69 119 THR G O 1
ATOM 7765 N N . LEU G 1 108 ? 84.960 34.010 34.300 1.00 54.43 120 LEU G N 1
ATOM 7766 C CA . LEU G 1 108 ? 84.733 34.501 32.957 1.00 46.36 120 LEU G CA 1
ATOM 7767 C C . LEU G 1 108 ? 83.424 35.260 32.908 1.00 59.14 120 LEU G C 1
ATOM 7768 O O . LEU G 1 108 ? 82.376 34.745 33.301 1.00 56.15 120 LEU G O 1
ATOM 7773 N N . GLN G 1 109 ? 83.486 36.479 32.397 1.00 71.07 121 GLN G N 1
ATOM 7774 C CA . GLN G 1 109 ? 82.313 37.324 32.297 1.00 67.75 121 GLN G CA 1
ATOM 7775 C C . GLN G 1 109 ? 82.146 37.780 30.846 1.00 62.20 121 GLN G C 1
ATOM 7776 O O . GLN G 1 109 ? 83.102 38.213 30.216 1.00 63.00 121 GLN G O 1
ATOM 7782 N N . LEU G 1 110 ? 80.928 37.679 30.324 1.00 56.82 122 LEU G N 1
ATOM 7783 C CA . LEU G 1 110 ? 80.629 38.081 28.952 1.00 56.27 122 LEU G CA 1
ATOM 7784 C C . LEU G 1 110 ? 79.548 39.143 28.979 1.00 64.16 122 LEU G C 1
ATOM 7785 O O . LEU G 1 110 ? 78.372 38.820 29.162 1.00 67.87 122 LEU G O 1
ATOM 7790 N N . LEU G 1 111 ? 79.943 40.401 28.786 1.00 72.74 123 LEU G N 1
ATOM 7791 C CA . LEU G 1 111 ? 79.006 41.528 28.804 1.00 77.37 123 LEU G CA 1
ATOM 7792 C C . LEU G 1 111 ? 78.892 42.234 27.460 1.00 80.03 123 LEU G C 1
ATOM 7793 O O . LEU G 1 111 ? 79.891 42.663 26.898 1.00 81.00 123 LEU G O 1
ATOM 7798 N N . PRO G 1 112 ? 77.662 42.375 26.936 1.00 76.32 124 PRO G N 1
ATOM 7799 C CA . PRO G 1 112 ? 77.390 43.032 25.652 1.00 73.52 124 PRO G CA 1
ATOM 7800 C C . PRO G 1 112 ? 77.996 44.428 25.532 1.00 73.68 124 PRO G C 1
ATOM 7801 O O . PRO G 1 112 ? 77.772 45.285 26.377 1.00 60.40 124 PRO G O 1
ATOM 7805 N N . VAL G 1 113 ? 78.767 44.644 24.475 1.00 89.61 125 VAL G N 1
ATOM 7806 C CA . VAL G 1 113 ? 79.400 45.931 24.215 1.00 98.16 125 VAL G CA 1
ATOM 7807 C C . VAL G 1 113 ? 79.093 46.227 22.752 1.00 103.52 125 VAL G C 1
ATOM 7808 O O . VAL G 1 113 ? 78.736 45.317 22.008 1.00 97.15 125 VAL G O 1
ATOM 7812 N N . GLU G 1 114 ? 79.205 47.482 22.329 1.00 115.42 126 GLU G N 1
ATOM 7813 C CA . GLU G 1 114 ? 78.910 47.784 20.936 1.00 116.31 126 GLU G CA 1
ATOM 7814 C C . GLU G 1 114 ? 79.947 47.111 20.046 1.00 115.41 126 GLU G C 1
ATOM 7815 O O . GLU G 1 114 ? 81.156 47.245 20.269 1.00 116.40 126 GLU G O 1
ATOM 7821 N N . GLY G 1 115 ? 79.466 46.385 19.040 1.00 106.53 127 GLY G N 1
ATOM 7822 C CA . GLY G 1 115 ? 80.360 45.689 18.131 1.00 104.18 127 GLY G CA 1
ATOM 7823 C C . GLY G 1 115 ? 80.304 44.184 18.319 1.00 107.99 127 GLY G C 1
ATOM 7824 O O . GLY G 1 115 ? 80.663 43.422 17.414 1.00 112.86 127 GLY G O 1
ATOM 7825 N N . GLY G 1 116 ? 79.856 43.756 19.499 1.00 83.32 128 GLY G N 1
ATOM 7826 C CA . GLY G 1 116 ? 79.754 42.339 19.784 1.00 67.18 128 GLY G CA 1
ATOM 7827 C C . GLY G 1 116 ? 79.852 42.217 21.292 1.00 68.16 128 GLY G C 1
ATOM 7828 O O . GLY G 1 116 ? 79.104 42.864 22.024 1.00 66.91 128 GLY G O 1
ATOM 7829 N N . THR G 1 117 ? 80.774 41.377 21.752 1.00 82.20 129 THR G N 1
ATOM 7830 C CA . THR G 1 117 ? 80.870 40.980 23.153 1.00 76.46 129 THR G CA 1
ATOM 7831 C C . THR G 1 117 ? 82.286 41.164 23.668 1.00 65.59 129 THR G C 1
ATOM 7832 O O . THR G 1 117 ? 83.253 41.047 22.928 1.00 85.63 129 THR G O 1
ATOM 7836 N N . GLU G 1 118 ? 82.396 41.465 24.950 1.00 65.08 130 GLU G N 1
ATOM 7837 C CA . GLU G 1 118 ? 83.686 41.641 25.586 1.00 87.54 130 GLU G CA 1
ATOM 7838 C C . GLU G 1 118 ? 83.849 40.494 26.563 1.00 92.34 130 GLU G C 1
ATOM 7839 O O . GLU G 1 118 ? 82.924 40.161 27.310 1.00 96.76 130 GLU G O 1
ATOM 7845 N N . LEU G 1 119 ? 85.024 39.882 26.549 1.00 76.93 131 LEU G N 1
ATOM 7846 C CA . LEU G 1 119 ? 85.287 38.772 27.439 1.00 61.12 131 LEU G CA 1
ATOM 7847 C C . LEU G 1 119 ? 86.252 39.164 28.543 1.00 58.76 131 LEU G C 1
ATOM 7848 O O . LEU G 1 119 ? 87.440 39.385 28.312 1.00 60.39 131 LEU G O 1
ATOM 7853 N N . ALA G 1 120 ? 85.720 39.247 29.753 1.00 68.51 132 ALA G N 1
ATOM 7854 C CA . ALA G 1 120 ? 86.511 39.595 30.912 1.00 65.87 132 ALA G CA 1
ATOM 7855 C C . ALA G 1 120 ? 86.916 38.293 31.579 1.00 55.86 132 ALA G C 1
ATOM 7856 O O . ALA G 1 120 ? 86.075 37.436 31.827 1.00 46.34 132 ALA G O 1
ATOM 7866 N N . ALA G 1 122 ? 89.636 36.487 34.669 1.00 62.02 134 ALA G N 1
ATOM 7867 C CA . ALA G 1 122 ? 90.459 36.729 35.839 1.00 62.10 134 ALA G CA 1
ATOM 7868 C C . ALA G 1 122 ? 90.917 35.409 36.449 1.00 59.97 134 ALA G C 1
ATOM 7869 O O . ALA G 1 122 ? 90.136 34.467 36.559 1.00 63.16 134 ALA G O 1
ATOM 7871 N N . VAL G 1 123 ? 92.177 35.335 36.860 1.00 44.22 135 VAL G N 1
ATOM 7872 C CA . VAL G 1 123 ? 92.665 34.103 37.449 1.00 50.60 135 VAL G CA 1
ATOM 7873 C C . VAL G 1 123 ? 93.246 34.329 38.833 1.00 56.19 135 VAL G C 1
ATOM 7874 O O . VAL G 1 123 ? 94.295 34.942 38.967 1.00 65.61 135 VAL G O 1
ATOM 7878 N N . ASP G 1 124 ? 92.565 33.824 39.857 1.00 72.66 136 ASP G N 1
ATOM 7879 C CA . ASP G 1 124 ? 93.014 33.968 41.242 1.00 66.76 136 ASP G CA 1
ATOM 7880 C C . ASP G 1 124 ? 93.947 32.835 41.637 1.00 59.01 136 ASP G C 1
ATOM 7881 O O . ASP G 1 124 ? 93.600 31.662 41.515 1.00 65.34 136 ASP G O 1
ATOM 7886 N N . TYR G 1 125 ? 95.125 33.196 42.135 1.00 52.56 137 TYR G N 1
ATOM 7887 C CA . TYR G 1 125 ? 96.125 32.210 42.527 1.00 60.38 137 TYR G CA 1
ATOM 7888 C C . TYR G 1 125 ? 96.293 32.065 44.026 1.00 76.30 137 TYR G C 1
ATOM 7889 O O . TYR G 1 125 ? 96.014 32.984 44.789 1.00 81.82 137 TYR G O 1
ATOM 7898 N N . ALA G 1 126 ? 96.773 30.895 44.429 1.00 88.89 138 ALA G N 1
ATOM 7899 C CA . ALA G 1 126 ? 96.985 30.565 45.831 1.00 84.39 138 ALA G CA 1
ATOM 7900 C C . ALA G 1 126 ? 97.841 31.573 46.576 1.00 94.96 138 ALA G C 1
ATOM 7901 O O . ALA G 1 126 ? 97.424 32.108 47.598 1.00 102.60 138 ALA G O 1
ATOM 7903 N N . THR G 1 127 ? 99.035 31.831 46.054 1.00 98.38 139 THR G N 1
ATOM 7904 C CA . THR G 1 127 ? 99.981 32.748 46.685 1.00 102.73 139 THR G CA 1
ATOM 7905 C C . THR G 1 127 ? 100.432 33.886 45.764 1.00 112.09 139 THR G C 1
ATOM 7906 O O . THR G 1 127 ? 100.207 33.839 44.558 1.00 106.90 139 THR G O 1
ATOM 7910 N N . PRO G 1 128 ? 101.077 34.927 46.327 1.00 132.83 140 PRO G N 1
ATOM 7911 C CA . PRO G 1 128 ? 101.535 36.039 45.486 1.00 136.44 140 PRO G CA 1
ATOM 7912 C C . PRO G 1 128 ? 102.712 35.610 44.616 1.00 144.40 140 PRO G C 1
ATOM 7913 O O . PRO G 1 128 ? 103.051 36.288 43.648 1.00 149.80 140 PRO G O 1
ATOM 7917 N N . GLU G 1 129 ? 103.333 34.485 44.971 1.00 139.75 141 GLU G N 1
ATOM 7918 C CA . GLU G 1 129 ? 104.469 33.962 44.214 1.00 141.86 141 GLU G CA 1
ATOM 7919 C C . GLU G 1 129 ? 104.039 32.996 43.111 1.00 137.21 141 GLU G C 1
ATOM 7920 O O . GLU G 1 129 ? 104.757 32.805 42.133 1.00 140.47 141 GLU G O 1
ATOM 7926 N N . ALA G 1 130 ? 102.878 32.373 43.271 1.00 120.64 142 ALA G N 1
ATOM 7927 C CA . ALA G 1 130 ? 102.387 31.463 42.247 1.00 113.98 142 ALA G CA 1
ATOM 7928 C C . ALA G 1 130 ? 101.950 32.355 41.098 1.00 107.81 142 ALA G C 1
ATOM 7929 O O . ALA G 1 130 ? 102.020 31.972 39.935 1.00 96.49 142 ALA G O 1
ATOM 7931 N N . ARG G 1 131 ? 101.502 33.557 41.449 1.00 115.12 143 ARG G N 1
ATOM 7932 C CA . ARG G 1 131 ? 101.050 34.547 40.480 1.00 120.10 143 ARG G CA 1
ATOM 7933 C C . ARG G 1 131 ? 102.291 35.104 39.799 1.00 133.62 143 ARG G C 1
ATOM 7934 O O . ARG G 1 131 ? 102.219 35.679 38.715 1.00 131.87 143 ARG G O 1
ATOM 7942 N N . ASP G 1 132 ? 103.432 34.921 40.452 1.00 164.49 144 ASP G N 1
ATOM 7943 C CA . ASP G 1 132 ? 104.708 35.386 39.927 1.00 173.93 144 ASP G CA 1
ATOM 7944 C C . ASP G 1 132 ? 105.179 34.470 38.798 1.00 172.08 144 ASP G C 1
ATOM 7945 O O . ASP G 1 132 ? 105.295 34.895 37.649 1.00 171.11 144 ASP G O 1
ATOM 7950 N N . ALA G 1 133 ? 105.433 33.209 39.129 1.00 166.04 145 ALA G N 1
ATOM 7951 C CA . ALA G 1 133 ? 105.901 32.234 38.148 1.00 162.15 145 ALA G CA 1
ATOM 7952 C C . ALA G 1 133 ? 105.091 32.244 36.850 1.00 159.28 145 ALA G C 1
ATOM 7953 O O . ALA G 1 133 ? 105.626 31.946 35.782 1.00 159.33 145 ALA G O 1
ATOM 7955 N N . VAL G 1 134 ? 103.812 32.598 36.940 1.00 152.50 146 VAL G N 1
ATOM 7956 C CA . VAL G 1 134 ? 102.938 32.619 35.767 1.00 144.93 146 VAL G CA 1
ATOM 7957 C C . VAL G 1 134 ? 102.944 33.931 34.988 1.00 134.60 146 VAL G C 1
ATOM 7958 O O . VAL G 1 134 ? 102.869 33.920 33.761 1.00 121.29 146 VAL G O 1
ATOM 7962 N N . ALA G 1 135 ? 103.019 35.054 35.695 1.00 127.94 147 ALA G N 1
ATOM 7963 C CA . ALA G 1 135 ? 103.021 36.359 35.041 1.00 121.98 147 ALA G CA 1
ATOM 7964 C C . ALA G 1 135 ? 104.070 36.422 33.924 1.00 113.18 147 ALA G C 1
ATOM 7965 O O . ALA G 1 135 ? 103.750 36.811 32.801 1.00 96.18 147 ALA G O 1
ATOM 7967 N N . ALA G 1 136 ? 105.309 36.014 34.216 1.00 140.49 148 ALA G N 1
ATOM 7968 C CA . ALA G 1 136 ? 106.418 36.057 33.251 1.00 156.10 148 ALA G CA 1
ATOM 7969 C C . ALA G 1 136 ? 106.563 34.738 32.496 1.00 161.89 148 ALA G C 1
ATOM 7970 O O . ALA G 1 136 ? 107.636 34.123 32.524 1.00 162.48 148 ALA G O 1
ATOM 7972 N N . SER G 1 137 ? 105.537 34.371 31.717 1.00 165.00 149 SER G N 1
ATOM 7973 C CA . SER G 1 137 ? 105.539 33.094 31.018 1.00 167.22 149 SER G CA 1
ATOM 7974 C C . SER G 1 137 ? 104.776 33.005 29.688 1.00 172.35 149 SER G C 1
ATOM 7975 O O . SER G 1 137 ? 104.164 31.973 29.402 1.00 173.15 149 SER G O 1
ATOM 7978 N N . ALA G 1 138 ? 104.781 34.075 28.904 1.00 182.98 150 ALA G N 1
ATOM 7979 C CA . ALA G 1 138 ? 104.089 34.088 27.619 1.00 180.36 150 ALA G CA 1
ATOM 7980 C C . ALA G 1 138 ? 102.694 33.455 27.623 1.00 174.47 150 ALA G C 1
ATOM 7981 O O . ALA G 1 138 ? 102.207 33.019 26.576 1.00 173.17 150 ALA G O 1
ATOM 7991 N N . ALA G 1 140 ? 99.977 35.079 28.414 1.00 117.67 152 ALA G N 1
ATOM 7992 C CA . ALA G 1 140 ? 99.108 36.095 27.841 1.00 110.85 152 ALA G CA 1
ATOM 7993 C C . ALA G 1 140 ? 99.324 36.055 26.336 1.00 111.30 152 ALA G C 1
ATOM 7994 O O . ALA G 1 140 ? 98.439 36.396 25.552 1.00 116.49 152 ALA G O 1
ATOM 7996 N N . THR G 1 141 ? 100.520 35.627 25.948 1.00 102.58 153 THR G N 1
ATOM 7997 C CA . THR G 1 141 ? 100.890 35.530 24.547 1.00 100.25 153 THR G CA 1
ATOM 7998 C C . THR G 1 141 ? 100.110 34.416 23.879 1.00 97.42 153 THR G C 1
ATOM 7999 O O . THR G 1 141 ? 99.465 34.629 22.850 1.00 102.08 153 THR G O 1
ATOM 8003 N N . GLU G 1 142 ? 100.176 33.227 24.468 1.00 91.96 154 GLU G N 1
ATOM 8004 C CA . GLU G 1 142 ? 99.464 32.075 23.935 1.00 87.90 154 GLU G CA 1
ATOM 8005 C C . GLU G 1 142 ? 97.958 32.292 24.038 1.00 76.59 154 GLU G C 1
ATOM 8006 O O . GLU G 1 142 ? 97.188 31.787 23.213 1.00 78.10 154 GLU G O 1
ATOM 8020 N N . GLU G 1 144 ? 96.505 35.128 23.652 1.00 61.45 156 GLU G N 1
ATOM 8021 C CA . GLU G 1 144 ? 96.143 36.030 22.567 1.00 71.05 156 GLU G CA 1
ATOM 8022 C C . GLU G 1 144 ? 96.164 35.236 21.267 1.00 74.21 156 GLU G C 1
ATOM 8023 O O . GLU G 1 144 ? 95.367 35.477 20.358 1.00 82.92 156 GLU G O 1
ATOM 8029 N N . GLU G 1 145 ? 97.074 34.272 21.193 1.00 78.48 157 GLU G N 1
ATOM 8030 C CA . GLU G 1 145 ? 97.179 33.421 20.019 1.00 77.94 157 GLU G CA 1
ATOM 8031 C C . GLU G 1 145 ? 95.876 32.628 19.869 1.00 78.01 157 GLU G C 1
ATOM 8032 O O . GLU G 1 145 ? 95.286 32.576 18.783 1.00 89.43 157 GLU G O 1
ATOM 8038 N N . ALA G 1 146 ? 95.429 32.023 20.965 1.00 59.98 158 ALA G N 1
ATOM 8039 C CA . ALA G 1 146 ? 94.199 31.255 20.954 1.00 54.12 158 ALA G CA 1
ATOM 8040 C C . ALA G 1 146 ? 93.001 32.131 20.595 1.00 60.38 158 ALA G C 1
ATOM 8041 O O . ALA G 1 146 ? 92.148 31.723 19.813 1.00 70.62 158 ALA G O 1
ATOM 8043 N N . TYR G 1 147 ? 92.925 33.334 21.157 1.00 49.78 159 TYR G N 1
ATOM 8044 C CA . TYR G 1 147 ? 91.801 34.211 20.838 1.00 54.93 159 TYR G CA 1
ATOM 8045 C C . TYR G 1 147 ? 91.794 34.571 19.365 1.00 62.23 159 TYR G C 1
ATOM 8046 O O . TYR G 1 147 ? 90.734 34.781 18.772 1.00 64.75 159 TYR G O 1
ATOM 8055 N N . ARG G 1 148 ? 92.978 34.645 18.771 1.00 60.82 160 ARG G N 1
ATOM 8056 C CA . ARG G 1 148 ? 93.059 34.946 17.357 1.00 72.75 160 ARG G CA 1
ATOM 8057 C C . ARG G 1 148 ? 92.362 33.785 16.630 1.00 61.09 160 ARG G C 1
ATOM 8058 O O . ARG G 1 148 ? 91.542 34.008 15.731 1.00 58.60 160 ARG G O 1
ATOM 8066 N N . HIS G 1 149 ? 92.666 32.552 17.044 1.00 47.44 161 HIS G N 1
ATOM 8067 C CA . HIS G 1 149 ? 92.049 31.360 16.451 1.00 57.28 161 HIS G CA 1
ATOM 8068 C C . HIS G 1 149 ? 90.526 31.430 16.628 1.00 57.71 161 HIS G C 1
ATOM 8069 O O . HIS G 1 149 ? 89.760 31.024 15.749 1.00 59.55 161 HIS G O 1
ATOM 8076 N N . LEU G 1 150 ? 90.100 31.931 17.785 1.00 41.69 162 LEU G N 1
ATOM 8077 C CA . LEU G 1 150 ? 88.680 32.048 18.107 1.00 46.09 162 LEU G CA 1
ATOM 8078 C C . LEU G 1 150 ? 88.024 33.143 17.266 1.00 57.23 162 LEU G C 1
ATOM 8079 O O . LEU G 1 150 ? 86.826 33.093 16.982 1.00 61.01 162 LEU G O 1
ATOM 8084 N N . ASP G 1 151 ? 88.821 34.134 16.878 1.00 64.88 163 ASP G N 1
ATOM 8085 C CA . ASP G 1 151 ? 88.327 35.203 16.024 1.00 71.89 163 ASP G CA 1
ATOM 8086 C C . ASP G 1 151 ? 87.949 34.553 14.689 1.00 68.16 163 ASP G C 1
ATOM 8087 O O . ASP G 1 151 ? 86.827 34.699 14.193 1.00 62.48 163 ASP G O 1
ATOM 8092 N N . VAL G 1 152 ? 88.913 33.822 14.133 1.00 67.46 164 VAL G N 1
ATOM 8093 C CA . VAL G 1 152 ? 88.755 33.131 12.859 1.00 69.77 164 VAL G CA 1
ATOM 8094 C C . VAL G 1 152 ? 87.611 32.135 12.833 1.00 76.01 164 VAL G C 1
ATOM 8095 O O . VAL G 1 152 ? 86.871 32.065 11.851 1.00 91.85 164 VAL G O 1
ATOM 8107 N N . LEU G 1 154 ? 84.903 32.086 14.820 1.00 49.26 166 LEU G N 1
ATOM 8108 C CA . LEU G 1 154 ? 83.611 32.774 14.954 1.00 59.80 166 LEU G CA 1
ATOM 8109 C C . LEU G 1 154 ? 83.211 33.342 13.591 1.00 65.99 166 LEU G C 1
ATOM 8110 O O . LEU G 1 154 ? 82.044 33.272 13.187 1.00 75.15 166 LEU G O 1
ATOM 8115 N N . ALA G 1 155 ? 84.194 33.914 12.898 1.00 63.46 167 ALA G N 1
ATOM 8116 C CA . ALA G 1 155 ? 83.993 34.464 11.564 1.00 67.60 167 ALA G CA 1
ATOM 8117 C C . ALA G 1 155 ? 83.491 33.329 10.671 1.00 66.40 167 ALA G C 1
ATOM 8118 O O . ALA G 1 155 ? 82.428 33.418 10.055 1.00 73.72 167 ALA G O 1
ATOM 8120 N N . ALA G 1 156 ? 84.279 32.256 10.635 1.00 55.99 168 ALA G N 1
ATOM 8121 C CA . ALA G 1 156 ? 84.007 31.064 9.840 1.00 65.06 168 ALA G CA 1
ATOM 8122 C C . ALA G 1 156 ? 82.597 30.516 10.011 1.00 67.49 168 ALA G C 1
ATOM 8123 O O . ALA G 1 156 ? 82.053 29.878 9.106 1.00 73.23 168 ALA G O 1
ATOM 8125 N N . LEU G 1 157 ? 82.003 30.757 11.170 1.00 58.75 169 LEU G N 1
ATOM 8126 C CA . LEU G 1 157 ? 80.658 30.274 11.417 1.00 57.63 169 LEU G CA 1
ATOM 8127 C C . LEU G 1 157 ? 79.617 31.071 10.636 1.00 71.38 169 LEU G C 1
ATOM 8128 O O . LEU G 1 157 ? 78.938 31.936 11.176 1.00 60.74 169 LEU G O 1
ATOM 8133 N N . GLU G 1 158 ? 79.527 30.753 9.345 1.00 93.82 170 GLU G N 1
ATOM 8134 C CA . GLU G 1 158 ? 78.599 31.378 8.406 1.00 104.03 170 GLU G CA 1
ATOM 8135 C C . GLU G 1 158 ? 77.353 30.505 8.225 1.00 108.88 170 GLU G C 1
ATOM 8136 O O . GLU G 1 158 ? 77.389 29.518 7.486 1.00 95.05 170 GLU G O 1
ATOM 8142 N N . HIS G 1 159 ? 76.263 30.877 8.895 1.00 109.00 171 HIS G N 1
ATOM 8143 C CA . HIS G 1 159 ? 74.997 30.146 8.808 1.00 105.56 171 HIS G CA 1
ATOM 8144 C C . HIS G 1 159 ? 74.012 30.909 7.923 1.00 96.55 171 HIS G C 1
ATOM 8145 O O . HIS G 1 159 ? 74.121 32.153 7.884 1.00 87.38 171 HIS G O 1
ATOM 8152 N N . GLU H 1 4 ? 71.156 25.032 122.100 1.00 83.89 16 GLU H N 1
ATOM 8153 C CA . GLU H 1 4 ? 72.611 25.317 121.927 1.00 91.03 16 GLU H CA 1
ATOM 8154 C C . GLU H 1 4 ? 73.013 25.250 120.449 1.00 92.32 16 GLU H C 1
ATOM 8155 O O . GLU H 1 4 ? 72.364 24.569 119.650 1.00 80.34 16 GLU H O 1
ATOM 8161 N N . ILE H 1 5 ? 74.088 25.958 120.102 1.00 111.88 17 ILE H N 1
ATOM 8162 C CA . ILE H 1 5 ? 74.597 26.025 118.730 1.00 119.94 17 ILE H CA 1
ATOM 8163 C C . ILE H 1 5 ? 74.746 24.679 118.000 1.00 127.14 17 ILE H C 1
ATOM 8164 O O . ILE H 1 5 ? 74.941 23.634 118.624 1.00 140.52 17 ILE H O 1
ATOM 8169 N N . GLN H 1 6 ? 74.639 24.726 116.670 1.00 100.72 18 GLN H N 1
ATOM 8170 C CA . GLN H 1 6 ? 74.774 23.546 115.806 1.00 99.23 18 GLN H CA 1
ATOM 8171 C C . GLN H 1 6 ? 75.707 23.892 114.652 1.00 93.74 18 GLN H C 1
ATOM 8172 O O . GLN H 1 6 ? 75.352 24.703 113.798 1.00 92.26 18 GLN H O 1
ATOM 8178 N N . ILE H 1 7 ? 76.894 23.293 114.614 1.00 96.82 19 ILE H N 1
ATOM 8179 C CA . ILE H 1 7 ? 77.814 23.582 113.518 1.00 101.16 19 ILE H CA 1
ATOM 8180 C C . ILE H 1 7 ? 77.309 22.830 112.290 1.00 106.30 19 ILE H C 1
ATOM 8181 O O . ILE H 1 7 ? 76.826 21.703 112.396 1.00 110.56 19 ILE H O 1
ATOM 8186 N N . GLY H 1 8 ? 77.407 23.471 111.131 1.00 100.01 20 GLY H N 1
ATOM 8187 C CA . GLY H 1 8 ? 76.971 22.847 109.896 1.00 91.54 20 GLY H CA 1
ATOM 8188 C C . GLY H 1 8 ? 78.163 22.300 109.128 1.00 89.23 20 GLY H C 1
ATOM 8189 O O . GLY H 1 8 ? 79.317 22.576 109.480 1.00 77.55 20 GLY H O 1
ATOM 8190 N N . PRO H 1 9 ? 77.919 21.532 108.057 1.00 100.65 21 PRO H N 1
ATOM 8191 C CA . PRO H 1 9 ? 79.012 20.963 107.265 1.00 105.61 21 PRO H CA 1
ATOM 8192 C C . PRO H 1 9 ? 79.926 22.036 106.682 1.00 106.26 21 PRO H C 1
ATOM 8193 O O . PRO H 1 9 ? 81.142 22.017 106.886 1.00 110.24 21 PRO H O 1
ATOM 8197 N N . GLY H 1 10 ? 79.330 22.976 105.961 1.00 103.41 22 GLY H N 1
ATOM 8198 C CA . GLY H 1 10 ? 80.108 24.038 105.361 1.00 105.41 22 GLY H CA 1
ATOM 8199 C C . GLY H 1 10 ? 80.937 23.506 104.212 1.00 111.42 22 GLY H C 1
ATOM 8200 O O . GLY H 1 10 ? 80.467 22.689 103.420 1.00 119.45 22 GLY H O 1
ATOM 8201 N N . SER H 1 11 ? 82.175 23.975 104.121 1.00 105.05 23 SER H N 1
ATOM 8202 C CA . SER H 1 11 ? 83.082 23.548 103.065 1.00 100.50 23 SER H CA 1
ATOM 8203 C C . SER H 1 11 ? 84.479 24.067 103.373 1.00 94.81 23 SER H C 1
ATOM 8204 O O . SER H 1 11 ? 84.722 24.616 104.447 1.00 99.59 23 SER H O 1
ATOM 8207 N N . ALA H 1 12 ? 85.393 23.903 102.423 1.00 94.15 24 ALA H N 1
ATOM 8208 C CA . ALA H 1 12 ? 86.774 24.337 102.601 1.00 98.02 24 ALA H CA 1
ATOM 8209 C C . ALA H 1 12 ? 86.960 25.842 102.784 1.00 89.85 24 ALA H C 1
ATOM 8210 O O . ALA H 1 12 ? 88.063 26.297 103.095 1.00 92.75 24 ALA H O 1
ATOM 8212 N N . THR H 1 13 ? 85.894 26.618 102.596 1.00 73.11 25 THR H N 1
ATOM 8213 C CA . THR H 1 13 ? 85.991 28.074 102.740 1.00 74.76 25 THR H CA 1
ATOM 8214 C C . THR H 1 13 ? 84.720 28.693 103.339 1.00 71.06 25 THR H C 1
ATOM 8215 O O . THR H 1 13 ? 84.576 29.917 103.397 1.00 71.97 25 THR H O 1
ATOM 8219 N N . ARG H 1 14 ? 83.821 27.838 103.814 1.00 67.57 26 ARG H N 1
ATOM 8220 C CA . ARG H 1 14 ? 82.545 28.288 104.350 1.00 72.52 26 ARG H CA 1
ATOM 8221 C C . ARG H 1 14 ? 82.127 27.606 105.665 1.00 78.66 26 ARG H C 1
ATOM 8222 O O . ARG H 1 14 ? 82.064 26.376 105.746 1.00 87.98 26 ARG H O 1
ATOM 8230 N N . LEU H 1 15 ? 81.833 28.408 106.689 1.00 68.60 27 LEU H N 1
ATOM 8231 C CA . LEU H 1 15 ? 81.400 27.871 107.979 1.00 66.60 27 LEU H CA 1
ATOM 8232 C C . LEU H 1 15 ? 79.926 28.159 108.248 1.00 62.32 27 LEU H C 1
ATOM 8233 O O . LEU H 1 15 ? 79.481 29.301 108.123 1.00 69.05 27 LEU H O 1
ATOM 8238 N N . GLU H 1 16 ? 79.180 27.121 108.635 1.00 57.00 28 GLU H N 1
ATOM 8239 C CA . GLU H 1 16 ? 77.737 27.235 108.905 1.00 61.19 28 GLU H CA 1
ATOM 8240 C C . GLU H 1 16 ? 77.291 26.967 110.348 1.00 61.31 28 GLU H C 1
ATOM 8241 O O . GLU H 1 16 ? 77.635 25.942 110.931 1.00 64.93 28 GLU H O 1
ATOM 8247 N N . PHE H 1 17 ? 76.493 27.881 110.903 1.00 60.73 29 PHE H N 1
ATOM 8248 C CA . PHE H 1 17 ? 75.974 27.754 112.269 1.00 64.20 29 PHE H CA 1
ATOM 8249 C C . PHE H 1 17 ? 74.451 27.863 112.256 1.00 70.71 29 PHE H C 1
ATOM 8250 O O . PHE H 1 17 ? 73.891 28.581 111.435 1.00 74.83 29 PHE H O 1
ATOM 8258 N N . ARG H 1 18 ? 73.778 27.154 113.153 1.00 71.90 30 ARG H N 1
ATOM 8259 C CA . ARG H 1 18 ? 72.319 27.234 113.243 1.00 75.59 30 ARG H CA 1
ATOM 8260 C C . ARG H 1 18 ? 71.913 27.300 114.705 1.00 79.28 30 ARG H C 1
ATOM 8261 O O . ARG H 1 18 ? 72.455 26.576 115.535 1.00 91.02 30 ARG H O 1
ATOM 8269 N N . ARG H 1 19 ? 70.955 28.159 115.028 1.00 65.25 31 ARG H N 1
ATOM 8270 C CA . ARG H 1 19 ? 70.550 28.294 116.416 1.00 41.33 31 ARG H CA 1
ATOM 8271 C C . ARG H 1 19 ? 69.113 28.772 116.644 1.00 47.97 31 ARG H C 1
ATOM 8272 O O . ARG H 1 19 ? 68.643 29.730 116.033 1.00 51.39 31 ARG H O 1
ATOM 8280 N N . HIS H 1 20 ? 68.423 28.086 117.543 1.00 53.86 32 HIS H N 1
ATOM 8281 C CA . HIS H 1 20 ? 67.054 28.423 117.878 1.00 53.68 32 HIS H CA 1
ATOM 8282 C C . HIS H 1 20 ? 67.015 29.639 118.820 1.00 61.21 32 HIS H C 1
ATOM 8283 O O . HIS H 1 20 ? 67.944 29.887 119.590 1.00 66.74 32 HIS H O 1
ATOM 8290 N N . PHE H 1 21 ? 65.933 30.399 118.740 1.00 50.93 33 PHE H N 1
ATOM 8291 C CA . PHE H 1 21 ? 65.740 31.580 119.569 1.00 45.09 33 PHE H CA 1
ATOM 8292 C C . PHE H 1 21 ? 64.257 31.696 119.821 1.00 54.86 33 PHE H C 1
ATOM 8293 O O . PHE H 1 21 ? 63.471 31.725 118.874 1.00 63.60 33 PHE H O 1
ATOM 8301 N N . ALA H 1 22 ? 63.859 31.757 121.084 1.00 55.94 34 ALA H N 1
ATOM 8302 C CA . ALA H 1 22 ? 62.440 31.882 121.381 1.00 65.90 34 ALA H CA 1
ATOM 8303 C C . ALA H 1 22 ? 62.061 33.333 121.129 1.00 74.10 34 ALA H C 1
ATOM 8304 O O . ALA H 1 22 ? 61.954 34.131 122.064 1.00 82.94 34 ALA H O 1
ATOM 8306 N N . ALA H 1 23 ? 61.874 33.666 119.852 1.00 51.99 35 ALA H N 1
ATOM 8307 C CA . ALA H 1 23 ? 61.525 35.023 119.460 1.00 49.13 35 ALA H CA 1
ATOM 8308 C C . ALA H 1 23 ? 61.020 35.083 118.022 1.00 63.26 35 ALA H C 1
ATOM 8309 O O . ALA H 1 23 ? 61.436 34.294 117.172 1.00 67.64 35 ALA H O 1
ATOM 8311 N N . THR H 1 24 ? 60.115 36.019 117.753 1.00 77.47 36 THR H N 1
ATOM 8312 C CA . THR H 1 24 ? 59.569 36.183 116.411 1.00 71.30 36 THR H CA 1
ATOM 8313 C C . THR H 1 24 ? 60.640 36.824 115.516 1.00 67.39 36 THR H C 1
ATOM 8314 O O . THR H 1 24 ? 61.429 37.665 115.967 1.00 65.78 36 THR H O 1
ATOM 8318 N N . PRO H 1 25 ? 60.696 36.426 114.239 1.00 58.38 37 PRO H N 1
ATOM 8319 C CA . PRO H 1 25 ? 61.709 37.027 113.372 1.00 48.67 37 PRO H CA 1
ATOM 8320 C C . PRO H 1 25 ? 61.841 38.550 113.467 1.00 44.84 37 PRO H C 1
ATOM 8321 O O . PRO H 1 25 ? 62.954 39.069 113.392 1.00 50.98 37 PRO H O 1
ATOM 8325 N N . GLU H 1 26 ? 60.733 39.273 113.640 1.00 30.00 38 GLU H N 1
ATOM 8326 C CA . GLU H 1 26 ? 60.821 40.743 113.744 1.00 26.57 38 GLU H CA 1
ATOM 8327 C C . GLU H 1 26 ? 61.754 41.162 114.877 1.00 43.15 38 GLU H C 1
ATOM 8328 O O . GLU H 1 26 ? 62.654 41.966 114.676 1.00 52.77 38 GLU H O 1
ATOM 8334 N N . GLN H 1 27 ? 61.532 40.604 116.062 1.00 63.33 39 GLN H N 1
ATOM 8335 C CA . GLN H 1 27 ? 62.328 40.930 117.243 1.00 66.67 39 GLN H CA 1
ATOM 8336 C C . GLN H 1 27 ? 63.793 40.510 117.126 1.00 62.76 39 GLN H C 1
ATOM 8337 O O . GLN H 1 27 ? 64.690 41.188 117.636 1.00 48.46 39 GLN H O 1
ATOM 8343 N N . LEU H 1 28 ? 64.041 39.381 116.472 1.00 54.67 40 LEU H N 1
ATOM 8344 C CA . LEU H 1 28 ? 65.407 38.910 116.324 1.00 36.83 40 LEU H CA 1
ATOM 8345 C C . LEU H 1 28 ? 66.138 39.861 115.377 1.00 40.78 40 LEU H C 1
ATOM 8346 O O . LEU H 1 28 ? 67.231 40.346 115.664 1.00 51.42 40 LEU H O 1
ATOM 8351 N N . TRP H 1 29 ? 65.515 40.142 114.246 1.00 39.44 41 TRP H N 1
ATOM 8352 C CA . TRP H 1 29 ? 66.111 41.039 113.280 1.00 41.37 41 TRP H CA 1
ATOM 8353 C C . TRP H 1 29 ? 66.479 42.389 113.897 1.00 40.59 41 TRP H C 1
ATOM 8354 O O . TRP H 1 29 ? 67.463 43.021 113.503 1.00 50.76 41 TRP H O 1
ATOM 8365 N N . ALA H 1 30 ? 65.684 42.838 114.856 1.00 41.43 42 ALA H N 1
ATOM 8366 C CA . ALA H 1 30 ? 65.952 44.117 115.486 1.00 45.87 42 ALA H CA 1
ATOM 8367 C C . ALA H 1 30 ? 67.180 43.968 116.368 1.00 48.97 42 ALA H C 1
ATOM 8368 O O . ALA H 1 30 ? 67.975 44.892 116.501 1.00 55.89 42 ALA H O 1
ATOM 8370 N N . ALA H 1 31 ? 67.322 42.789 116.963 1.00 41.10 43 ALA H N 1
ATOM 8371 C CA . ALA H 1 31 ? 68.441 42.503 117.852 1.00 31.29 43 ALA H CA 1
ATOM 8372 C C . ALA H 1 31 ? 69.761 42.344 117.107 1.00 32.18 43 ALA H C 1
ATOM 8373 O O . ALA H 1 31 ? 70.821 42.662 117.644 1.00 36.97 43 ALA H O 1
ATOM 8375 N N . LEU H 1 32 ? 69.690 41.849 115.876 1.00 32.23 44 LEU H N 1
ATOM 8376 C CA . LEU H 1 32 ? 70.880 41.636 115.072 1.00 37.30 44 LEU H CA 1
ATOM 8377 C C . LEU H 1 32 ? 71.231 42.845 114.227 1.00 44.64 44 LEU H C 1
ATOM 8378 O O . LEU H 1 32 ? 72.332 42.915 113.682 1.00 54.70 44 LEU H O 1
ATOM 8383 N N . THR H 1 33 ? 70.317 43.804 114.119 1.00 46.13 45 THR H N 1
ATOM 8384 C CA . THR H 1 33 ? 70.577 44.955 113.254 1.00 56.74 45 THR H CA 1
ATOM 8385 C C . THR H 1 33 ? 70.530 46.363 113.867 1.00 60.33 45 THR H C 1
ATOM 8386 O O . THR H 1 33 ? 70.887 47.343 113.204 1.00 60.58 45 THR H O 1
ATOM 8390 N N . SER H 1 34 ? 70.087 46.479 115.112 1.00 63.57 46 SER H N 1
ATOM 8391 C CA . SER H 1 34 ? 70.015 47.789 115.752 1.00 62.86 46 SER H CA 1
ATOM 8392 C C . SER H 1 34 ? 71.270 48.078 116.559 1.00 66.69 46 SER H C 1
ATOM 8393 O O . SER H 1 34 ? 71.730 47.242 117.339 1.00 63.03 46 SER H O 1
ATOM 8396 N N . PRO H 1 35 ? 71.844 49.276 116.384 1.00 73.27 47 PRO H N 1
ATOM 8397 C CA . PRO H 1 35 ? 73.060 49.624 117.129 1.00 77.05 47 PRO H CA 1
ATOM 8398 C C . PRO H 1 35 ? 72.766 49.757 118.634 1.00 81.38 47 PRO H C 1
ATOM 8399 O O . PRO H 1 35 ? 73.654 49.608 119.476 1.00 79.91 47 PRO H O 1
ATOM 8403 N N . ALA H 1 36 ? 71.511 50.036 118.966 1.00 76.53 48 ALA H N 1
ATOM 8404 C CA . ALA H 1 36 ? 71.129 50.169 120.361 1.00 79.70 48 ALA H CA 1
ATOM 8405 C C . ALA H 1 36 ? 71.280 48.824 121.069 1.00 75.33 48 ALA H C 1
ATOM 8406 O O . ALA H 1 36 ? 72.026 48.698 122.043 1.00 69.75 48 ALA H O 1
ATOM 8408 N N . LEU H 1 37 ? 70.589 47.815 120.541 1.00 63.98 49 LEU H N 1
ATOM 8409 C CA . LEU H 1 37 ? 70.574 46.477 121.131 1.00 53.93 49 LEU H CA 1
ATOM 8410 C C . LEU H 1 37 ? 71.850 45.644 121.077 1.00 52.30 49 LEU H C 1
ATOM 8411 O O . LEU H 1 37 ? 72.184 44.963 122.049 1.00 54.86 49 LEU H O 1
ATOM 8416 N N . LEU H 1 38 ? 72.555 45.692 119.950 1.00 55.69 50 LEU H N 1
ATOM 8417 C CA . LEU H 1 38 ? 73.790 44.925 119.764 1.00 60.05 50 LEU H CA 1
ATOM 8418 C C . LEU H 1 38 ? 74.761 44.991 120.939 1.00 63.26 50 LEU H C 1
ATOM 8419 O O . LEU H 1 38 ? 75.211 43.956 121.445 1.00 64.10 50 LEU H O 1
ATOM 8424 N N . PRO H 1 39 ? 75.109 46.210 121.384 1.00 60.54 51 PRO H N 1
ATOM 8425 C CA . PRO H 1 39 ? 76.034 46.365 122.510 1.00 54.93 51 PRO H CA 1
ATOM 8426 C C . PRO H 1 39 ? 75.639 45.520 123.716 1.00 61.15 51 PRO H C 1
ATOM 8427 O O . PRO H 1 39 ? 76.502 45.094 124.486 1.00 68.72 51 PRO H O 1
ATOM 8431 N N . ALA H 1 40 ? 74.334 45.273 123.852 1.00 53.03 52 ALA H N 1
ATOM 8432 C CA . ALA H 1 40 ? 73.769 44.509 124.965 1.00 46.13 52 ALA H CA 1
ATOM 8433 C C . ALA H 1 40 ? 73.935 42.993 124.930 1.00 59.89 52 ALA H C 1
ATOM 8434 O O . ALA H 1 40 ? 73.709 42.335 125.950 1.00 73.89 52 ALA H O 1
ATOM 8436 N N . TRP H 1 41 ? 74.311 42.431 123.779 1.00 43.29 53 TRP H N 1
ATOM 8437 C CA . TRP H 1 41 ? 74.471 40.975 123.688 1.00 31.06 53 TRP H CA 1
ATOM 8438 C C . TRP H 1 41 ? 75.662 40.532 122.823 1.00 50.56 53 TRP H C 1
ATOM 8439 O O . TRP H 1 41 ? 76.145 39.399 122.965 1.00 59.75 53 TRP H O 1
ATOM 8450 N N . LEU H 1 42 ? 76.138 41.395 121.924 1.00 61.09 54 LEU H N 1
ATOM 8451 C CA . LEU H 1 42 ? 77.256 40.989 121.074 1.00 59.88 54 LEU H CA 1
ATOM 8452 C C . LEU H 1 42 ? 78.597 41.419 121.656 1.00 61.37 54 LEU H C 1
ATOM 8453 O O . LEU H 1 42 ? 79.146 42.463 121.297 1.00 69.58 54 LEU H O 1
ATOM 8458 N N . PHE H 1 43 ? 79.101 40.586 122.566 1.00 61.08 55 PHE H N 1
ATOM 8459 C CA . PHE H 1 43 ? 80.367 40.800 123.266 1.00 69.13 55 PHE H CA 1
ATOM 8460 C C . PHE H 1 43 ? 80.801 39.486 123.923 1.00 70.91 55 PHE H C 1
ATOM 8461 O O . PHE H 1 43 ? 80.016 38.540 124.036 1.00 65.21 55 PHE H O 1
ATOM 8469 N N . ALA H 1 44 ? 82.056 39.427 124.350 1.00 70.54 56 ALA H N 1
ATOM 8470 C CA . ALA H 1 44 ? 82.558 38.240 125.023 1.00 66.61 56 ALA H CA 1
ATOM 8471 C C . ALA H 1 44 ? 83.229 38.695 126.308 1.00 69.12 56 ALA H C 1
ATOM 8472 O O . ALA H 1 44 ? 83.842 39.769 126.353 1.00 71.00 56 ALA H O 1
ATOM 8474 N N . ARG H 1 45 ? 83.084 37.881 127.349 1.00 73.46 57 ARG H N 1
ATOM 8475 C CA . ARG H 1 45 ? 83.658 38.143 128.664 1.00 85.22 57 ARG H CA 1
ATOM 8476 C C . ARG H 1 45 ? 84.873 39.080 128.643 1.00 97.01 57 ARG H C 1
ATOM 8477 O O . ARG H 1 45 ? 85.924 38.736 128.104 1.00 106.89 57 ARG H O 1
ATOM 8485 N N . GLY H 1 46 ? 84.723 40.259 129.234 1.00 95.85 58 GLY H N 1
ATOM 8486 C CA . GLY H 1 46 ? 85.814 41.212 129.275 1.00 94.75 58 GLY H CA 1
ATOM 8487 C C . GLY H 1 46 ? 85.855 42.176 128.104 1.00 95.47 58 GLY H C 1
ATOM 8488 O O . GLY H 1 46 ? 86.618 43.141 128.126 1.00 102.41 58 GLY H O 1
ATOM 8489 N N . TRP H 1 47 ? 85.037 41.944 127.082 1.00 89.16 59 TRP H N 1
ATOM 8490 C CA . TRP H 1 47 ? 85.065 42.831 125.929 1.00 86.20 59 TRP H CA 1
ATOM 8491 C C . TRP H 1 47 ? 83.752 43.498 125.548 1.00 66.68 59 TRP H C 1
ATOM 8492 O O . TRP H 1 47 ? 83.086 43.088 124.604 1.00 60.63 59 TRP H O 1
ATOM 8503 N N . PRO H 1 48 ? 83.364 44.547 126.282 1.00 67.07 60 PRO H N 1
ATOM 8504 C CA . PRO H 1 48 ? 82.120 45.257 125.985 1.00 66.21 60 PRO H CA 1
ATOM 8505 C C . PRO H 1 48 ? 82.288 46.074 124.706 1.00 72.65 60 PRO H C 1
ATOM 8506 O O . PRO H 1 48 ? 83.325 46.701 124.492 1.00 72.75 60 PRO H O 1
ATOM 8518 N N . THR H 1 50 ? 82.282 49.038 122.527 1.00 72.40 62 THR H N 1
ATOM 8519 C CA . THR H 1 50 ? 82.331 50.461 122.814 1.00 75.62 62 THR H CA 1
ATOM 8520 C C . THR H 1 50 ? 81.879 51.360 121.650 1.00 79.31 62 THR H C 1
ATOM 8521 O O . THR H 1 50 ? 81.549 52.528 121.859 1.00 82.10 62 THR H O 1
ATOM 8525 N N . GLU H 1 51 ? 81.875 50.826 120.429 1.00 82.86 63 GLU H N 1
ATOM 8526 C CA . GLU H 1 51 ? 81.380 51.579 119.273 1.00 85.45 63 GLU H CA 1
ATOM 8527 C C . GLU H 1 51 ? 80.559 50.637 118.394 1.00 69.22 63 GLU H C 1
ATOM 8528 O O . GLU H 1 51 ? 80.906 49.458 118.248 1.00 62.25 63 GLU H O 1
ATOM 8534 N N . CYS H 1 52 ? 79.477 51.154 117.808 1.00 58.93 64 CYS H N 1
ATOM 8535 C CA . CYS H 1 52 ? 78.611 50.321 116.981 1.00 62.56 64 CYS H CA 1
ATOM 8536 C C . CYS H 1 52 ? 77.782 51.085 115.943 1.00 79.11 64 CYS H C 1
ATOM 8537 O O . CYS H 1 52 ? 76.776 51.725 116.274 1.00 85.52 64 CYS H O 1
ATOM 8540 N N . VAL H 1 53 ? 78.230 51.012 114.688 1.00 80.92 65 VAL H N 1
ATOM 8541 C CA . VAL H 1 53 ? 77.547 51.630 113.548 1.00 73.71 65 VAL H CA 1
ATOM 8542 C C . VAL H 1 53 ? 76.941 50.438 112.824 1.00 67.88 65 VAL H C 1
ATOM 8543 O O . VAL H 1 53 ? 77.553 49.372 112.782 1.00 50.48 65 VAL H O 1
ATOM 8547 N N . PHE H 1 54 ? 75.750 50.602 112.260 1.00 72.45 66 PHE H N 1
ATOM 8548 C CA . PHE H 1 54 ? 75.103 49.493 111.571 1.00 65.95 66 PHE H CA 1
ATOM 8549 C C . PHE H 1 54 ? 73.814 49.995 110.945 1.00 71.20 66 PHE H C 1
ATOM 8550 O O . PHE H 1 54 ? 72.821 50.218 111.638 1.00 77.41 66 PHE H O 1
ATOM 8558 N N . GLU H 1 55 ? 73.839 50.179 109.631 1.00 77.63 67 GLU H N 1
ATOM 8559 C CA . GLU H 1 55 ? 72.676 50.653 108.886 1.00 86.47 67 GLU H CA 1
ATOM 8560 C C . GLU H 1 55 ? 72.259 49.499 107.978 1.00 73.23 67 GLU H C 1
ATOM 8561 O O . GLU H 1 55 ? 72.868 49.284 106.934 1.00 67.62 67 GLU H O 1
ATOM 8567 N N . PRO H 1 56 ? 71.212 48.743 108.367 1.00 56.05 68 PRO H N 1
ATOM 8568 C CA . PRO H 1 56 ? 70.690 47.591 107.623 1.00 48.89 68 PRO H CA 1
ATOM 8569 C C . PRO H 1 56 ? 70.011 47.866 106.291 1.00 52.56 68 PRO H C 1
ATOM 8570 O O . PRO H 1 56 ? 68.850 47.516 106.097 1.00 56.77 68 PRO H O 1
ATOM 8574 N N . HIS H 1 57 ? 70.740 48.478 105.371 1.00 58.76 69 HIS H N 1
ATOM 8575 C CA . HIS H 1 57 ? 70.210 48.766 104.050 1.00 58.28 69 HIS H CA 1
ATOM 8576 C C . HIS H 1 57 ? 71.349 48.664 103.035 1.00 61.69 69 HIS H C 1
ATOM 8577 O O . HIS H 1 57 ? 72.525 48.811 103.386 1.00 56.66 69 HIS H O 1
ATOM 8584 N N . LYS H 1 58 ? 71.012 48.390 101.778 1.00 47.49 70 LYS H N 1
ATOM 8585 C CA . LYS H 1 58 ? 72.050 48.265 100.763 1.00 37.82 70 LYS H CA 1
ATOM 8586 C C . LYS H 1 58 ? 72.980 49.477 100.842 1.00 38.05 70 LYS H C 1
ATOM 8587 O O . LYS H 1 58 ? 72.522 50.625 100.805 1.00 46.80 70 LYS H O 1
ATOM 8593 N N . GLY H 1 59 ? 74.279 49.207 100.993 1.00 33.28 71 GLY H N 1
ATOM 8594 C CA . GLY H 1 59 ? 75.272 50.270 101.049 1.00 38.43 71 GLY H CA 1
ATOM 8595 C C . GLY H 1 59 ? 75.573 50.717 102.461 1.00 57.02 71 GLY H C 1
ATOM 8596 O O . GLY H 1 59 ? 76.531 51.458 102.709 1.00 63.86 71 GLY H O 1
ATOM 8597 N N . GLY H 1 60 ? 74.743 50.262 103.389 1.00 58.83 72 GLY H N 1
ATOM 8598 C CA . GLY H 1 60 ? 74.920 50.618 104.783 1.00 69.81 72 GLY H CA 1
ATOM 8599 C C . GLY H 1 60 ? 76.277 50.241 105.337 1.00 72.25 72 GLY H C 1
ATOM 8600 O O . GLY H 1 60 ? 76.879 49.238 104.934 1.00 70.73 72 GLY H O 1
ATOM 8601 N N . LEU H 1 61 ? 76.744 51.048 106.285 1.00 68.60 73 LEU H N 1
ATOM 8602 C CA . LEU H 1 61 ? 78.038 50.844 106.910 1.00 70.73 73 LEU H CA 1
ATOM 8603 C C . LEU H 1 61 ? 77.975 50.104 108.234 1.00 73.48 73 LEU H C 1
ATOM 8604 O O . LEU H 1 61 ? 77.028 50.251 109.003 1.00 80.35 73 LEU H O 1
ATOM 8609 N N . ILE H 1 62 ? 78.992 49.282 108.475 1.00 69.99 74 ILE H N 1
ATOM 8610 C CA . ILE H 1 62 ? 79.107 48.525 109.714 1.00 68.40 74 ILE H CA 1
ATOM 8611 C C . ILE H 1 62 ? 80.439 48.901 110.348 1.00 79.58 74 ILE H C 1
ATOM 8612 O O . ILE H 1 62 ? 81.446 49.078 109.654 1.00 83.60 74 ILE H O 1
ATOM 8617 N N . ARG H 1 63 ? 80.425 49.036 111.671 1.00 86.96 75 ARG H N 1
ATOM 8618 C CA . ARG H 1 63 ? 81.607 49.398 112.439 1.00 80.43 75 ARG H CA 1
ATOM 8619 C C . ARG H 1 63 ? 81.389 48.973 113.887 1.00 79.91 75 ARG H C 1
ATOM 8620 O O . ARG H 1 63 ? 80.606 49.582 114.610 1.00 83.52 75 ARG H O 1
ATOM 8628 N N . GLN H 1 64 ? 82.078 47.914 114.296 1.00 68.22 76 GLN H N 1
ATOM 8629 C CA . GLN H 1 64 ? 81.958 47.383 115.651 1.00 55.35 76 GLN H CA 1
ATOM 8630 C C . GLN H 1 64 ? 83.292 47.343 116.378 1.00 66.50 76 GLN H C 1
ATOM 8631 O O . GLN H 1 64 ? 84.222 46.657 115.942 1.00 62.81 76 GLN H O 1
ATOM 8637 N N . VAL H 1 65 ? 83.368 48.053 117.502 1.00 67.44 77 VAL H N 1
ATOM 8638 C CA . VAL H 1 65 ? 84.592 48.100 118.297 1.00 66.87 77 VAL H CA 1
ATOM 8639 C C . VAL H 1 65 ? 84.384 47.536 119.702 1.00 69.09 77 VAL H C 1
ATOM 8640 O O . VAL H 1 65 ? 83.354 47.779 120.329 1.00 76.79 77 VAL H O 1
ATOM 8644 N N . TRP H 1 66 ? 85.363 46.774 120.178 1.00 61.59 78 TRP H N 1
ATOM 8645 C CA . TRP H 1 66 ? 85.328 46.200 121.528 1.00 73.25 78 TRP H CA 1
ATOM 8646 C C . TRP H 1 66 ? 86.584 46.655 122.275 1.00 88.47 78 TRP H C 1
ATOM 8647 O O . TRP H 1 66 ? 87.679 46.677 121.709 1.00 93.21 78 TRP H O 1
ATOM 8658 N N . THR H 1 67 ? 86.427 47.030 123.538 1.00 79.89 79 THR H N 1
ATOM 8659 C CA . THR H 1 67 ? 87.564 47.452 124.335 1.00 78.66 79 THR H CA 1
ATOM 8660 C C . THR H 1 67 ? 87.590 46.513 125.518 1.00 71.32 79 THR H C 1
ATOM 8661 O O . THR H 1 67 ? 86.630 46.448 126.279 1.00 74.23 79 THR H O 1
ATOM 8665 N N . GLY H 1 68 ? 88.674 45.758 125.648 1.00 53.55 80 GLY H N 1
ATOM 8666 C CA . GLY H 1 68 ? 88.790 44.832 126.763 1.00 71.20 80 GLY H CA 1
ATOM 8667 C C . GLY H 1 68 ? 89.825 45.261 127.801 1.00 94.36 80 GLY H C 1
ATOM 8668 O O . GLY H 1 68 ? 89.890 46.439 128.183 1.00 81.05 80 GLY H O 1
ATOM 8669 N N . PRO H 1 69 ? 90.645 44.314 128.291 1.00 140.54 81 PRO H N 1
ATOM 8670 C CA . PRO H 1 69 ? 91.695 44.551 129.287 1.00 148.01 81 PRO H CA 1
ATOM 8671 C C . PRO H 1 69 ? 92.784 45.510 128.798 1.00 150.34 81 PRO H C 1
ATOM 8672 O O . PRO H 1 69 ? 93.325 45.341 127.704 1.00 146.03 81 PRO H O 1
ATOM 8676 N N . GLU H 1 70 ? 93.099 46.508 129.620 1.00 141.68 82 GLU H N 1
ATOM 8677 C CA . GLU H 1 70 ? 94.128 47.501 129.312 1.00 144.91 82 GLU H CA 1
ATOM 8678 C C . GLU H 1 70 ? 93.681 48.556 128.293 1.00 139.13 82 GLU H C 1
ATOM 8679 O O . GLU H 1 70 ? 94.490 49.366 127.833 1.00 139.09 82 GLU H O 1
ATOM 8685 N N . GLY H 1 71 ? 92.397 48.547 127.944 1.00 124.11 83 GLY H N 1
ATOM 8686 C CA . GLY H 1 71 ? 91.886 49.519 126.993 1.00 124.40 83 GLY H CA 1
ATOM 8687 C C . GLY H 1 71 ? 92.267 49.234 125.552 1.00 125.90 83 GLY H C 1
ATOM 8688 O O . GLY H 1 71 ? 92.012 50.057 124.670 1.00 123.64 83 GLY H O 1
ATOM 8689 N N . ARG H 1 72 ? 92.881 48.075 125.313 1.00 151.61 84 ARG H N 1
ATOM 8690 C CA . ARG H 1 72 ? 93.291 47.664 123.968 1.00 156.76 84 ARG H CA 1
ATOM 8691 C C . ARG H 1 72 ? 92.054 47.247 123.174 1.00 150.13 84 ARG H C 1
ATOM 8692 O O . ARG H 1 72 ? 91.282 46.397 123.619 1.00 149.22 84 ARG H O 1
ATOM 8700 N N . THR H 1 73 ? 91.875 47.834 121.994 1.00 129.18 85 THR H N 1
ATOM 8701 C CA . THR H 1 73 ? 90.701 47.542 121.177 1.00 113.10 85 THR H CA 1
ATOM 8702 C C . THR H 1 73 ? 90.787 46.395 120.184 1.00 95.07 85 THR H C 1
ATOM 8703 O O . THR H 1 73 ? 91.785 45.684 120.093 1.00 87.08 85 THR H O 1
ATOM 8707 N N . ARG H 1 74 ? 89.695 46.246 119.441 1.00 95.54 86 ARG H N 1
ATOM 8708 C CA . ARG H 1 74 ? 89.519 45.221 118.422 1.00 86.28 86 ARG H CA 1
ATOM 8709 C C . ARG H 1 74 ? 88.226 45.558 117.682 1.00 75.89 86 ARG H C 1
ATOM 8710 O O . ARG H 1 74 ? 87.142 45.476 118.255 1.00 63.14 86 ARG H O 1
ATOM 8718 N N . GLY H 1 75 ? 88.338 45.952 116.419 1.00 107.15 87 GLY H N 1
ATOM 8719 C CA . GLY H 1 75 ? 87.147 46.296 115.664 1.00 114.27 87 GLY H CA 1
ATOM 8720 C C . GLY H 1 75 ? 87.045 45.638 114.303 1.00 112.48 87 GLY H C 1
ATOM 8721 O O . GLY H 1 75 ? 87.900 44.843 113.917 1.00 120.63 87 GLY H O 1
ATOM 8722 N N . LEU H 1 76 ? 85.981 45.959 113.576 1.00 76.10 88 LEU H N 1
ATOM 8723 C CA . LEU H 1 76 ? 85.788 45.409 112.243 1.00 74.81 88 LEU H CA 1
ATOM 8724 C C . LEU H 1 76 ? 84.972 46.375 111.395 1.00 83.90 88 LEU H C 1
ATOM 8725 O O . LEU H 1 76 ? 84.201 47.178 111.918 1.00 83.05 88 LEU H O 1
ATOM 8730 N N . THR H 1 77 ? 85.171 46.316 110.083 1.00 96.34 89 THR H N 1
ATOM 8731 C CA . THR H 1 77 ? 84.436 47.176 109.167 1.00 90.62 89 THR H CA 1
ATOM 8732 C C . THR H 1 77 ? 83.742 46.287 108.153 1.00 79.26 89 THR H C 1
ATOM 8733 O O . THR H 1 77 ? 84.048 45.095 108.042 1.00 82.10 89 THR H O 1
ATOM 8737 N N . GLY H 1 78 ? 82.806 46.861 107.410 1.00 58.38 90 GLY H N 1
ATOM 8738 C CA . GLY H 1 78 ? 82.098 46.065 106.434 1.00 58.24 90 GLY H CA 1
ATOM 8739 C C . GLY H 1 78 ? 81.047 46.847 105.694 1.00 71.43 90 GLY H C 1
ATOM 8740 O O . GLY H 1 78 ? 80.846 48.040 105.932 1.00 86.62 90 GLY H O 1
ATOM 8741 N N . ARG H 1 79 ? 80.369 46.165 104.787 1.00 59.95 91 ARG H N 1
ATOM 8742 C CA . ARG H 1 79 ? 79.337 46.799 103.997 1.00 56.47 91 ARG H CA 1
ATOM 8743 C C . ARG H 1 79 ? 78.138 45.856 103.951 1.00 45.65 91 ARG H C 1
ATOM 8744 O O . ARG H 1 79 ? 78.294 44.629 103.903 1.00 61.84 91 ARG H O 1
ATOM 8752 N N . VAL H 1 80 ? 76.939 46.419 104.001 1.00 25.60 92 VAL H N 1
ATOM 8753 C CA . VAL H 1 80 ? 75.747 45.593 103.901 1.00 38.17 92 VAL H CA 1
ATOM 8754 C C . VAL H 1 80 ? 75.525 45.480 102.387 1.00 51.66 92 VAL H C 1
ATOM 8755 O O . VAL H 1 80 ? 75.493 46.490 101.691 1.00 53.05 92 VAL H O 1
ATOM 8759 N N . ILE H 1 81 ? 75.406 44.257 101.878 1.00 54.23 93 ILE H N 1
ATOM 8760 C CA . ILE H 1 81 ? 75.223 44.033 100.439 1.00 45.73 93 ILE H CA 1
ATOM 8761 C C . ILE H 1 81 ? 73.746 44.051 100.038 1.00 52.24 93 ILE H C 1
ATOM 8762 O O . ILE H 1 81 ? 73.382 44.563 98.979 1.00 69.78 93 ILE H O 1
ATOM 8767 N N . LEU H 1 82 ? 72.906 43.475 100.893 1.00 43.41 94 LEU H N 1
ATOM 8768 C CA . LEU H 1 82 ? 71.462 43.414 100.672 1.00 48.50 94 LEU H CA 1
ATOM 8769 C C . LEU H 1 82 ? 70.762 43.077 101.992 1.00 51.06 94 LEU H C 1
ATOM 8770 O O . LEU H 1 82 ? 71.257 42.287 102.792 1.00 49.84 94 LEU H O 1
ATOM 8775 N N . ALA H 1 83 ? 69.612 43.690 102.224 1.00 56.50 95 ALA H N 1
ATOM 8776 C CA . ALA H 1 83 ? 68.898 43.472 103.470 1.00 51.29 95 ALA H CA 1
ATOM 8777 C C . ALA H 1 83 ? 67.383 43.423 103.301 1.00 48.60 95 ALA H C 1
ATOM 8778 O O . ALA H 1 83 ? 66.736 44.434 103.019 1.00 48.61 95 ALA H O 1
ATOM 8780 N N . GLU H 1 84 ? 66.817 42.242 103.515 1.00 46.75 96 GLU H N 1
ATOM 8781 C CA . GLU H 1 84 ? 65.384 42.050 103.369 1.00 52.88 96 GLU H CA 1
ATOM 8782 C C . GLU H 1 84 ? 64.780 41.660 104.710 1.00 54.59 96 GLU H C 1
ATOM 8783 O O . GLU H 1 84 ? 64.632 40.475 105.009 1.00 55.44 96 GLU H O 1
ATOM 8789 N N . PRO H 1 85 ? 64.422 42.657 105.537 1.00 48.80 97 PRO H N 1
ATOM 8790 C CA . PRO H 1 85 ? 63.826 42.433 106.865 1.00 57.78 97 PRO H CA 1
ATOM 8791 C C . PRO H 1 85 ? 62.518 41.652 106.768 1.00 66.90 97 PRO H C 1
ATOM 8792 O O . PRO H 1 85 ? 61.653 41.957 105.952 1.00 72.03 97 PRO H O 1
ATOM 8796 N N . PRO H 1 86 ? 62.331 40.674 107.660 1.00 76.68 98 PRO H N 1
ATOM 8797 C CA . PRO H 1 86 ? 63.297 40.257 108.688 1.00 76.26 98 PRO H CA 1
ATOM 8798 C C . PRO H 1 86 ? 64.197 39.073 108.287 1.00 79.11 98 PRO H C 1
ATOM 8799 O O . PRO H 1 86 ? 65.091 38.647 109.045 1.00 101.30 98 PRO H O 1
ATOM 8803 N N . HIS H 1 87 ? 64.038 38.620 107.052 1.00 56.58 99 HIS H N 1
ATOM 8804 C CA . HIS H 1 87 ? 64.529 37.362 106.526 1.00 55.65 99 HIS H CA 1
ATOM 8805 C C . HIS H 1 87 ? 65.991 37.096 106.177 1.00 58.18 99 HIS H C 1
ATOM 8806 O O . HIS H 1 87 ? 66.501 36.007 106.461 1.00 63.34 99 HIS H O 1
ATOM 8813 N N . ARG H 1 88 ? 66.652 38.056 105.545 1.00 50.32 100 ARG H N 1
ATOM 8814 C CA . ARG H 1 88 ? 68.033 37.829 105.139 1.00 42.39 100 ARG H CA 1
ATOM 8815 C C . ARG H 1 88 ? 68.913 39.064 105.167 1.00 40.74 100 ARG H C 1
ATOM 8816 O O . ARG H 1 88 ? 68.479 40.163 104.810 1.00 42.51 100 ARG H O 1
ATOM 8824 N N . LEU H 1 89 ? 70.155 38.874 105.603 1.00 39.64 101 LEU H N 1
ATOM 8825 C CA . LEU H 1 89 ? 71.127 39.960 105.648 1.00 40.81 101 LEU H CA 1
ATOM 8826 C C . LEU H 1 89 ? 72.502 39.448 105.242 1.00 48.94 101 LEU H C 1
ATOM 8827 O O . LEU H 1 89 ? 73.007 38.472 105.793 1.00 65.23 101 LEU H O 1
ATOM 8832 N N . ILE H 1 90 ? 73.102 40.117 104.273 1.00 40.63 102 ILE H N 1
ATOM 8833 C CA . ILE H 1 90 ? 74.421 39.754 103.797 1.00 40.25 102 ILE H CA 1
ATOM 8834 C C . ILE H 1 90 ? 75.287 41.000 103.846 1.00 30.55 102 ILE H C 1
ATOM 8835 O O . ILE H 1 90 ? 74.936 42.034 103.261 1.00 35.01 102 ILE H O 1
ATOM 8840 N N . HIS H 1 91 ? 76.412 40.914 104.542 1.00 26.71 103 HIS H N 1
ATOM 8841 C CA . HIS H 1 91 ? 77.335 42.046 104.620 1.00 43.41 103 HIS H CA 1
ATOM 8842 C C . HIS H 1 91 ? 78.749 41.506 104.634 1.00 49.17 103 HIS H C 1
ATOM 8843 O O . HIS H 1 91 ? 78.971 40.333 104.961 1.00 64.19 103 HIS H O 1
ATOM 8850 N N . SER H 1 92 ? 79.699 42.363 104.279 1.00 41.40 104 SER H N 1
ATOM 8851 C CA . SER H 1 92 ? 81.110 41.985 104.276 1.00 49.40 104 SER H CA 1
ATOM 8852 C C . SER H 1 92 ? 81.738 42.364 105.614 1.00 60.93 104 SER H C 1
ATOM 8853 O O . SER H 1 92 ? 81.353 43.352 106.226 1.00 65.92 104 SER H O 1
ATOM 8856 N N . GLU H 1 93 ? 82.707 41.581 106.065 1.00 77.38 105 GLU H N 1
ATOM 8857 C CA . GLU H 1 93 ? 83.389 41.871 107.323 1.00 84.12 105 GLU H CA 1
ATOM 8858 C C . GLU H 1 93 ? 84.903 41.914 107.099 1.00 84.82 105 GLU H C 1
ATOM 8859 O O . GLU H 1 93 ? 85.438 41.234 106.219 1.00 84.39 105 GLU H O 1
ATOM 8865 N N . LEU H 1 94 ? 85.586 42.723 107.901 1.00 84.24 106 LEU H N 1
ATOM 8866 C CA . LEU H 1 94 ? 87.035 42.854 107.814 1.00 80.90 106 LEU H CA 1
ATOM 8867 C C . LEU H 1 94 ? 87.591 43.413 109.126 1.00 71.36 106 LEU H C 1
ATOM 8868 O O . LEU H 1 94 ? 87.415 44.602 109.429 1.00 55.19 106 LEU H O 1
ATOM 8873 N N . TYR H 1 95 ? 88.251 42.560 109.906 1.00 65.35 107 TYR H N 1
ATOM 8874 C CA . TYR H 1 95 ? 88.823 43.000 111.175 1.00 82.48 107 TYR H CA 1
ATOM 8875 C C . TYR H 1 95 ? 90.090 43.842 111.002 1.00 73.46 107 TYR H C 1
ATOM 8876 O O . TYR H 1 95 ? 90.302 44.474 109.969 1.00 70.87 107 TYR H O 1
ATOM 8885 N N . GLU H 1 103 ? 89.026 39.345 103.694 1.00 84.72 115 GLU H N 1
ATOM 8886 C CA . GLU H 1 103 ? 87.654 39.842 103.727 1.00 84.69 115 GLU H CA 1
ATOM 8887 C C . GLU H 1 103 ? 86.637 38.713 103.609 1.00 80.24 115 GLU H C 1
ATOM 8888 O O . GLU H 1 103 ? 86.658 37.933 102.662 1.00 78.37 115 GLU H O 1
ATOM 8894 N N . THR H 1 104 ? 85.739 38.631 104.580 1.00 79.06 116 THR H N 1
ATOM 8895 C CA . THR H 1 104 ? 84.725 37.588 104.582 1.00 75.22 116 THR H CA 1
ATOM 8896 C C . THR H 1 104 ? 83.352 38.140 104.208 1.00 61.83 116 THR H C 1
ATOM 8897 O O . THR H 1 104 ? 83.125 39.361 104.174 1.00 52.53 116 THR H O 1
ATOM 8901 N N . LEU H 1 105 ? 82.434 37.226 103.933 1.00 58.87 117 LEU H N 1
ATOM 8902 C CA . LEU H 1 105 ? 81.079 37.603 103.585 1.00 57.38 117 LEU H CA 1
ATOM 8903 C C . LEU H 1 105 ? 80.171 36.836 104.529 1.00 55.20 117 LEU H C 1
ATOM 8904 O O . LEU H 1 105 ? 80.188 35.603 104.556 1.00 65.56 117 LEU H O 1
ATOM 8909 N N . VAL H 1 106 ? 79.381 37.560 105.309 1.00 38.02 118 VAL H N 1
ATOM 8910 C CA . VAL H 1 106 ? 78.502 36.911 106.271 1.00 31.38 118 VAL H CA 1
ATOM 8911 C C . VAL H 1 106 ? 77.065 36.877 105.781 1.00 30.73 118 VAL H C 1
ATOM 8912 O O . VAL H 1 106 ? 76.584 37.844 105.209 1.00 39.63 118 VAL H O 1
ATOM 8916 N N . THR H 1 107 ? 76.387 35.761 106.012 1.00 37.57 119 THR H N 1
ATOM 8917 C CA . THR H 1 107 ? 75.011 35.601 105.549 1.00 57.69 119 THR H CA 1
ATOM 8918 C C . THR H 1 107 ? 74.075 35.229 106.700 1.00 54.76 119 THR H C 1
ATOM 8919 O O . THR H 1 107 ? 74.250 34.194 107.354 1.00 54.72 119 THR H O 1
ATOM 8923 N N . LEU H 1 108 ? 73.070 36.067 106.931 1.00 41.33 120 LEU H N 1
ATOM 8924 C CA . LEU H 1 108 ? 72.134 35.819 108.011 1.00 48.24 120 LEU H CA 1
ATOM 8925 C C . LEU H 1 108 ? 70.740 35.479 107.506 1.00 47.88 120 LEU H C 1
ATOM 8926 O O . LEU H 1 108 ? 70.121 36.263 106.790 1.00 48.75 120 LEU H O 1
ATOM 8931 N N . GLN H 1 109 ? 70.255 34.305 107.894 1.00 41.01 121 GLN H N 1
ATOM 8932 C CA . GLN H 1 109 ? 68.935 33.846 107.481 1.00 49.83 121 GLN H CA 1
ATOM 8933 C C . GLN H 1 109 ? 68.057 33.541 108.702 1.00 49.94 121 GLN H C 1
ATOM 8934 O O . GLN H 1 109 ? 68.454 32.789 109.581 1.00 58.77 121 GLN H O 1
ATOM 8940 N N . LEU H 1 110 ? 66.865 34.131 108.745 1.00 41.75 122 LEU H N 1
ATOM 8941 C CA . LEU H 1 110 ? 65.912 33.913 109.840 1.00 40.65 122 LEU H CA 1
ATOM 8942 C C . LEU H 1 110 ? 64.628 33.217 109.353 1.00 52.55 122 LEU H C 1
ATOM 8943 O O . LEU H 1 110 ? 63.736 33.867 108.809 1.00 66.17 122 LEU H O 1
ATOM 8948 N N . LEU H 1 111 ? 64.520 31.907 109.556 1.00 52.91 123 LEU H N 1
ATOM 8949 C CA . LEU H 1 111 ? 63.325 31.188 109.126 1.00 60.23 123 LEU H CA 1
ATOM 8950 C C . LEU H 1 111 ? 62.462 30.724 110.289 1.00 58.98 123 LEU H C 1
ATOM 8951 O O . LEU H 1 111 ? 62.945 30.036 111.179 1.00 65.70 123 LEU H O 1
ATOM 8956 N N . PRO H 1 112 ? 61.163 31.102 110.293 1.00 67.10 124 PRO H N 1
ATOM 8957 C CA . PRO H 1 112 ? 60.219 30.722 111.352 1.00 71.91 124 PRO H CA 1
ATOM 8958 C C . PRO H 1 112 ? 60.130 29.212 111.559 1.00 84.53 124 PRO H C 1
ATOM 8959 O O . PRO H 1 112 ? 59.785 28.460 110.645 1.00 86.94 124 PRO H O 1
ATOM 8963 N N . VAL H 1 113 ? 60.456 28.788 112.775 1.00 80.26 125 VAL H N 1
ATOM 8964 C CA . VAL H 1 113 ? 60.426 27.385 113.169 1.00 80.30 125 VAL H CA 1
ATOM 8965 C C . VAL H 1 113 ? 59.456 27.318 114.335 1.00 87.96 125 VAL H C 1
ATOM 8966 O O . VAL H 1 113 ? 59.091 28.355 114.886 1.00 95.70 125 VAL H O 1
ATOM 8970 N N . GLU H 1 114 ? 59.020 26.118 114.709 1.00 100.88 126 GLU H N 1
ATOM 8971 C CA . GLU H 1 114 ? 58.081 26.002 115.816 1.00 98.73 126 GLU H CA 1
ATOM 8972 C C . GLU H 1 114 ? 58.773 26.294 117.140 1.00 89.16 126 GLU H C 1
ATOM 8973 O O . GLU H 1 114 ? 59.776 25.662 117.491 1.00 89.62 126 GLU H O 1
ATOM 8979 N N . GLY H 1 115 ? 58.211 27.260 117.866 1.00 66.06 127 GLY H N 1
ATOM 8980 C CA . GLY H 1 115 ? 58.766 27.681 119.136 1.00 49.19 127 GLY H CA 1
ATOM 8981 C C . GLY H 1 115 ? 59.072 29.154 118.945 1.00 54.76 127 GLY H C 1
ATOM 8982 O O . GLY H 1 115 ? 58.939 29.940 119.881 1.00 70.07 127 GLY H O 1
ATOM 8983 N N . GLY H 1 116 ? 59.485 29.525 117.731 1.00 62.44 128 GLY H N 1
ATOM 8984 C CA . GLY H 1 116 ? 59.997 30.860 117.467 1.00 61.89 128 GLY H CA 1
ATOM 8985 C C . GLY H 1 116 ? 60.755 30.864 116.142 1.00 56.40 128 GLY H C 1
ATOM 8986 O O . GLY H 1 116 ? 60.235 30.443 115.104 1.00 54.95 128 GLY H O 1
ATOM 8987 N N . THR H 1 117 ? 61.990 31.362 116.181 1.00 52.75 129 THR H N 1
ATOM 8988 C CA . THR H 1 117 ? 62.798 31.621 114.994 1.00 49.08 129 THR H CA 1
ATOM 8989 C C . THR H 1 117 ? 64.065 30.766 115.035 1.00 54.26 129 THR H C 1
ATOM 8990 O O . THR H 1 117 ? 64.435 30.229 116.082 1.00 53.81 129 THR H O 1
ATOM 8994 N N . GLU H 1 118 ? 64.711 30.621 113.884 1.00 63.13 130 GLU H N 1
ATOM 8995 C CA . GLU H 1 118 ? 65.949 29.862 113.783 1.00 62.38 130 GLU H CA 1
ATOM 8996 C C . GLU H 1 118 ? 66.873 30.783 113.045 1.00 56.86 130 GLU H C 1
ATOM 8997 O O . GLU H 1 118 ? 66.494 31.362 112.034 1.00 60.64 130 GLU H O 1
ATOM 9003 N N . LEU H 1 119 ? 68.084 30.935 113.550 1.00 60.67 131 LEU H N 1
ATOM 9004 C CA . LEU H 1 119 ? 69.036 31.806 112.892 1.00 60.48 131 LEU H CA 1
ATOM 9005 C C . LEU H 1 119 ? 70.121 30.985 112.223 1.00 58.38 131 LEU H C 1
ATOM 9006 O O . LEU H 1 119 ? 70.856 30.253 112.883 1.00 52.66 131 LEU H O 1
ATOM 9011 N N . ALA H 1 120 ? 70.189 31.103 110.903 1.00 63.53 132 ALA H N 1
ATOM 9012 C CA . ALA H 1 120 ? 71.191 30.417 110.106 1.00 66.57 132 ALA H CA 1
ATOM 9013 C C . ALA H 1 120 ? 72.262 31.448 109.734 1.00 57.54 132 ALA H C 1
ATOM 9014 O O . ALA H 1 120 ? 71.972 32.486 109.112 1.00 52.40 132 ALA H O 1
ATOM 9024 N N . ALA H 1 122 ? 76.219 31.953 108.090 1.00 57.41 134 ALA H N 1
ATOM 9025 C CA . ALA H 1 122 ? 77.251 31.345 107.267 1.00 50.93 134 ALA H CA 1
ATOM 9026 C C . ALA H 1 122 ? 78.243 32.414 106.867 1.00 56.43 134 ALA H C 1
ATOM 9027 O O . ALA H 1 122 ? 77.858 33.497 106.435 1.00 51.23 134 ALA H O 1
ATOM 9029 N N . VAL H 1 123 ? 79.522 32.110 107.030 1.00 60.65 135 VAL H N 1
ATOM 9030 C CA . VAL H 1 123 ? 80.579 33.043 106.677 1.00 65.54 135 VAL H CA 1
ATOM 9031 C C . VAL H 1 123 ? 81.386 32.429 105.553 1.00 66.49 135 VAL H C 1
ATOM 9032 O O . VAL H 1 123 ? 81.714 31.246 105.610 1.00 68.92 135 VAL H O 1
ATOM 9036 N N . ASP H 1 124 ? 81.697 33.218 104.528 1.00 70.92 136 ASP H N 1
ATOM 9037 C CA . ASP H 1 124 ? 82.480 32.716 103.403 1.00 68.83 136 ASP H CA 1
ATOM 9038 C C . ASP H 1 124 ? 83.856 33.364 103.400 1.00 66.86 136 ASP H C 1
ATOM 9039 O O . ASP H 1 124 ? 83.984 34.588 103.336 1.00 70.91 136 ASP H O 1
ATOM 9044 N N . TYR H 1 125 ? 84.882 32.521 103.465 1.00 67.84 137 TYR H N 1
ATOM 9045 C CA . TYR H 1 125 ? 86.276 32.970 103.513 1.00 71.99 137 TYR H CA 1
ATOM 9046 C C . TYR H 1 125 ? 86.994 33.004 102.171 1.00 69.51 137 TYR H C 1
ATOM 9047 O O . TYR H 1 125 ? 86.658 32.265 101.249 1.00 71.05 137 TYR H O 1
ATOM 9056 N N . ALA H 1 126 ? 88.005 33.857 102.076 1.00 81.96 138 ALA H N 1
ATOM 9057 C CA . ALA H 1 126 ? 88.770 33.966 100.843 1.00 93.72 138 ALA H CA 1
ATOM 9058 C C . ALA H 1 126 ? 89.401 32.624 100.468 1.00 100.42 138 ALA H C 1
ATOM 9059 O O . ALA H 1 126 ? 88.998 31.986 99.495 1.00 109.60 138 ALA H O 1
ATOM 9061 N N . THR H 1 127 ? 90.374 32.189 101.262 1.00 89.80 139 THR H N 1
ATOM 9062 C CA . THR H 1 127 ? 91.088 30.945 100.996 1.00 91.39 139 THR H CA 1
ATOM 9063 C C . THR H 1 127 ? 90.648 29.799 101.894 1.00 85.73 139 THR H C 1
ATOM 9064 O O . THR H 1 127 ? 89.936 30.003 102.869 1.00 70.51 139 THR H O 1
ATOM 9068 N N . PRO H 1 128 ? 91.062 28.567 101.564 1.00 96.51 140 PRO H N 1
ATOM 9069 C CA . PRO H 1 128 ? 90.677 27.427 102.397 1.00 93.94 140 PRO H CA 1
ATOM 9070 C C . PRO H 1 128 ? 91.517 27.412 103.666 1.00 103.02 140 PRO H C 1
ATOM 9071 O O . PRO H 1 128 ? 91.213 26.690 104.614 1.00 101.72 140 PRO H O 1
ATOM 9075 N N . GLU H 1 129 ? 92.581 28.214 103.672 1.00 113.96 141 GLU H N 1
ATOM 9076 C CA . GLU H 1 129 ? 93.470 28.299 104.827 1.00 113.84 141 GLU H CA 1
ATOM 9077 C C . GLU H 1 129 ? 93.050 29.401 105.795 1.00 105.04 141 GLU H C 1
ATOM 9078 O O . GLU H 1 129 ? 93.448 29.393 106.959 1.00 105.04 141 GLU H O 1
ATOM 9084 N N . ALA H 1 130 ? 92.255 30.352 105.312 1.00 97.69 142 ALA H N 1
ATOM 9085 C CA . ALA H 1 130 ? 91.766 31.436 106.162 1.00 93.30 142 ALA H CA 1
ATOM 9086 C C . ALA H 1 130 ? 90.660 30.817 107.002 1.00 86.32 142 ALA H C 1
ATOM 9087 O O . ALA H 1 130 ? 90.422 31.198 108.145 1.00 78.91 142 ALA H O 1
ATOM 9089 N N . ARG H 1 131 ? 89.997 29.838 106.404 1.00 82.23 143 ARG H N 1
ATOM 9090 C CA . ARG H 1 131 ? 88.914 29.112 107.042 1.00 77.61 143 ARG H CA 1
ATOM 9091 C C . ARG H 1 131 ? 89.545 28.127 108.040 1.00 88.02 143 ARG H C 1
ATOM 9092 O O . ARG H 1 131 ? 88.861 27.548 108.878 1.00 83.03 143 ARG H O 1
ATOM 9100 N N . ASP H 1 132 ? 90.869 27.961 107.938 1.00 102.13 144 ASP H N 1
ATOM 9101 C CA . ASP H 1 132 ? 91.644 27.067 108.809 1.00 106.00 144 ASP H CA 1
ATOM 9102 C C . ASP H 1 132 ? 92.076 27.737 110.118 1.00 104.71 144 ASP H C 1
ATOM 9103 O O . ASP H 1 132 ? 92.066 27.111 111.183 1.00 86.48 144 ASP H O 1
ATOM 9108 N N . ALA H 1 133 ? 92.520 28.988 110.015 1.00 129.34 145 ALA H N 1
ATOM 9109 C CA . ALA H 1 133 ? 92.983 29.763 111.167 1.00 133.54 145 ALA H CA 1
ATOM 9110 C C . ALA H 1 133 ? 91.815 30.070 112.107 1.00 127.02 145 ALA H C 1
ATOM 9111 O O . ALA H 1 133 ? 91.985 30.189 113.321 1.00 127.31 145 ALA H O 1
ATOM 9113 N N . VAL H 1 134 ? 90.622 30.219 111.536 1.00 106.23 146 VAL H N 1
ATOM 9114 C CA . VAL H 1 134 ? 89.425 30.519 112.315 1.00 92.51 146 VAL H CA 1
ATOM 9115 C C . VAL H 1 134 ? 88.736 29.222 112.722 1.00 85.38 146 VAL H C 1
ATOM 9116 O O . VAL H 1 134 ? 87.959 29.192 113.674 1.00 81.01 146 VAL H O 1
ATOM 9120 N N . ALA H 1 135 ? 89.029 28.154 111.986 1.00 106.40 147 ALA H N 1
ATOM 9121 C CA . ALA H 1 135 ? 88.447 26.841 112.247 1.00 110.89 147 ALA H CA 1
ATOM 9122 C C . ALA H 1 135 ? 88.216 26.366 113.676 1.00 110.29 147 ALA H C 1
ATOM 9123 O O . ALA H 1 135 ? 87.078 26.147 114.090 1.00 103.53 147 ALA H O 1
ATOM 9125 N N . ALA H 1 136 ? 89.307 26.215 114.422 1.00 111.42 148 ALA H N 1
ATOM 9126 C CA . ALA H 1 136 ? 89.264 25.961 115.857 1.00 118.28 148 ALA H CA 1
ATOM 9127 C C . ALA H 1 136 ? 89.895 27.134 116.598 1.00 120.18 148 ALA H C 1
ATOM 9128 O O . ALA H 1 136 ? 91.068 27.084 116.966 1.00 124.82 148 ALA H O 1
ATOM 9130 N N . SER H 1 137 ? 89.115 28.189 116.818 1.00 100.47 149 SER H N 1
ATOM 9131 C CA . SER H 1 137 ? 89.621 29.370 117.509 1.00 92.20 149 SER H CA 1
ATOM 9132 C C . SER H 1 137 ? 88.637 29.928 118.534 1.00 97.74 149 SER H C 1
ATOM 9133 O O . SER H 1 137 ? 88.596 31.138 118.759 1.00 97.53 149 SER H O 1
ATOM 9136 N N . ALA H 1 138 ? 87.847 29.058 119.154 1.00 108.49 150 ALA H N 1
ATOM 9137 C CA . ALA H 1 138 ? 86.871 29.492 120.156 1.00 107.91 150 ALA H CA 1
ATOM 9138 C C . ALA H 1 138 ? 85.981 30.631 119.650 1.00 106.92 150 ALA H C 1
ATOM 9139 O O . ALA H 1 138 ? 85.551 31.492 120.423 1.00 104.60 150 ALA H O 1
ATOM 9149 N N . ALA H 1 140 ? 83.362 29.729 117.767 1.00 89.21 152 ALA H N 1
ATOM 9150 C CA . ALA H 1 140 ? 82.073 29.036 117.847 1.00 82.40 152 ALA H CA 1
ATOM 9151 C C . ALA H 1 140 ? 81.654 28.915 119.312 1.00 80.25 152 ALA H C 1
ATOM 9152 O O . ALA H 1 140 ? 80.541 28.474 119.626 1.00 76.98 152 ALA H O 1
ATOM 9154 N N . THR H 1 141 ? 82.568 29.301 120.199 1.00 79.46 153 THR H N 1
ATOM 9155 C CA . THR H 1 141 ? 82.325 29.285 121.636 1.00 90.16 153 THR H CA 1
ATOM 9156 C C . THR H 1 141 ? 81.877 30.692 122.025 1.00 99.10 153 THR H C 1
ATOM 9157 O O . THR H 1 141 ? 80.863 30.871 122.697 1.00 106.20 153 THR H O 1
ATOM 9161 N N . GLU H 1 142 ? 82.638 31.688 121.587 1.00 86.93 154 GLU H N 1
ATOM 9162 C CA . GLU H 1 142 ? 82.314 33.078 121.869 1.00 84.92 154 GLU H CA 1
ATOM 9163 C C . GLU H 1 142 ? 80.999 33.501 121.219 1.00 82.70 154 GLU H C 1
ATOM 9164 O O . GLU H 1 142 ? 80.365 34.472 121.651 1.00 82.18 154 GLU H O 1
ATOM 9178 N N . GLU H 1 144 ? 78.504 31.310 120.830 1.00 82.32 156 GLU H N 1
ATOM 9179 C CA . GLU H 1 144 ? 77.499 30.628 121.583 1.00 83.40 156 GLU H CA 1
ATOM 9180 C C . GLU H 1 144 ? 77.341 31.280 122.913 1.00 86.21 156 GLU H C 1
ATOM 9181 O O . GLU H 1 144 ? 76.389 31.021 123.587 1.00 91.86 156 GLU H O 1
ATOM 9187 N N . GLU H 1 145 ? 78.267 32.129 123.311 1.00 85.05 157 GLU H N 1
ATOM 9188 C CA . GLU H 1 145 ? 78.095 32.803 124.578 1.00 77.92 157 GLU H CA 1
ATOM 9189 C C . GLU H 1 145 ? 77.218 33.964 124.336 1.00 70.99 157 GLU H C 1
ATOM 9190 O O . GLU H 1 145 ? 76.271 34.174 125.030 1.00 71.47 157 GLU H O 1
ATOM 9196 N N . ALA H 1 146 ? 77.554 34.712 123.314 1.00 65.61 158 ALA H N 1
ATOM 9197 C CA . ALA H 1 146 ? 76.813 35.866 122.949 1.00 55.98 158 ALA H CA 1
ATOM 9198 C C . ALA H 1 146 ? 75.381 35.513 122.661 1.00 49.00 158 ALA H C 1
ATOM 9199 O O . ALA H 1 146 ? 74.502 36.288 122.897 1.00 67.20 158 ALA H O 1
ATOM 9201 N N . TYR H 1 147 ? 75.120 34.341 122.162 1.00 32.41 159 TYR H N 1
ATOM 9202 C CA . TYR H 1 147 ? 73.721 34.023 121.892 1.00 48.23 159 TYR H CA 1
ATOM 9203 C C . TYR H 1 147 ? 73.001 33.789 123.207 1.00 48.94 159 TYR H C 1
ATOM 9204 O O . TYR H 1 147 ? 71.800 34.029 123.323 1.00 46.02 159 TYR H O 1
ATOM 9213 N N . ARG H 1 148 ? 73.748 33.326 124.203 1.00 67.00 160 ARG H N 1
ATOM 9214 C CA . ARG H 1 148 ? 73.198 33.082 125.532 1.00 60.53 160 ARG H CA 1
ATOM 9215 C C . ARG H 1 148 ? 72.753 34.464 126.016 1.00 58.73 160 ARG H C 1
ATOM 9216 O O . ARG H 1 148 ? 71.659 34.633 126.559 1.00 51.92 160 ARG H O 1
ATOM 9224 N N . HIS H 1 149 ? 73.609 35.452 125.779 1.00 57.72 161 HIS H N 1
ATOM 9225 C CA . HIS H 1 149 ? 73.340 36.829 126.153 1.00 53.41 161 HIS H CA 1
ATOM 9226 C C . HIS H 1 149 ? 72.050 37.321 125.513 1.00 58.06 161 HIS H C 1
ATOM 9227 O O . HIS H 1 149 ? 71.200 37.929 126.174 1.00 61.07 161 HIS H O 1
ATOM 9234 N N . LEU H 1 150 ? 71.931 37.069 124.213 1.00 58.34 162 LEU H N 1
ATOM 9235 C CA . LEU H 1 150 ? 70.764 37.460 123.436 1.00 59.90 162 LEU H CA 1
ATOM 9236 C C . LEU H 1 150 ? 69.537 36.765 124.009 1.00 76.29 162 LEU H C 1
ATOM 9237 O O . LEU H 1 150 ? 68.499 37.392 124.197 1.00 92.40 162 LEU H O 1
ATOM 9242 N N . ASP H 1 151 ? 69.658 35.470 124.283 1.00 74.91 163 ASP H N 1
ATOM 9243 C CA . ASP H 1 151 ? 68.555 34.708 124.859 1.00 68.86 163 ASP H CA 1
ATOM 9244 C C . ASP H 1 151 ? 67.918 35.495 125.997 1.00 74.01 163 ASP H C 1
ATOM 9245 O O . ASP H 1 151 ? 66.725 35.803 125.968 1.00 75.14 163 ASP H O 1
ATOM 9250 N N . VAL H 1 152 ? 68.731 35.804 127.004 1.00 78.76 164 VAL H N 1
ATOM 9251 C CA . VAL H 1 152 ? 68.272 36.551 128.166 1.00 76.64 164 VAL H CA 1
ATOM 9252 C C . VAL H 1 152 ? 67.707 37.908 127.772 1.00 75.16 164 VAL H C 1
ATOM 9253 O O . VAL H 1 152 ? 66.745 38.369 128.381 1.00 83.30 164 VAL H O 1
ATOM 9265 N N . LEU H 1 154 ? 66.238 38.734 124.855 1.00 50.74 166 LEU H N 1
ATOM 9266 C CA . LEU H 1 154 ? 64.957 38.605 124.177 1.00 59.62 166 LEU H CA 1
ATOM 9267 C C . LEU H 1 154 ? 63.918 38.281 125.243 1.00 73.43 166 LEU H C 1
ATOM 9268 O O . LEU H 1 154 ? 62.860 38.914 125.305 1.00 81.66 166 LEU H O 1
ATOM 9273 N N . ALA H 1 155 ? 64.225 37.304 126.089 1.00 74.06 167 ALA H N 1
ATOM 9274 C CA . ALA H 1 155 ? 63.312 36.935 127.163 1.00 67.21 167 ALA H CA 1
ATOM 9275 C C . ALA H 1 155 ? 62.972 38.202 127.958 1.00 57.45 167 ALA H C 1
ATOM 9276 O O . ALA H 1 155 ? 61.815 38.435 128.304 1.00 59.45 167 ALA H O 1
ATOM 9278 N N . ALA H 1 156 ? 63.990 39.026 128.209 1.00 53.21 168 ALA H N 1
ATOM 9279 C CA . ALA H 1 156 ? 63.846 40.277 128.960 1.00 54.82 168 ALA H CA 1
ATOM 9280 C C . ALA H 1 156 ? 62.838 41.240 128.348 1.00 58.06 168 ALA H C 1
ATOM 9281 O O . ALA H 1 156 ? 62.113 41.935 129.067 1.00 67.88 168 ALA H O 1
ATOM 9283 N N . LEU H 1 157 ? 62.810 41.301 127.023 1.00 58.55 169 LEU H N 1
ATOM 9284 C CA . LEU H 1 157 ? 61.884 42.192 126.332 1.00 54.37 169 LEU H CA 1
ATOM 9285 C C . LEU H 1 157 ? 60.452 41.624 126.385 1.00 64.78 169 LEU H C 1
ATOM 9286 O O . LEU H 1 157 ? 59.938 41.081 125.405 1.00 42.02 169 LEU H O 1
ATOM 9291 N N . GLU H 1 158 ? 59.832 41.741 127.562 1.00 77.93 170 GLU H N 1
ATOM 9292 C CA . GLU H 1 158 ? 58.470 41.266 127.822 1.00 74.91 170 GLU H CA 1
ATOM 9293 C C . GLU H 1 158 ? 58.004 41.992 129.079 1.00 73.82 170 GLU H C 1
ATOM 9294 O O . GLU H 1 158 ? 58.434 41.504 130.150 1.00 63.40 170 GLU H O 1
#

Nearest PDB structures (foldseek):
  3pu2-assembly8_H  TM=1.001E+00  e=2.505E-24  Cereibacter sphaeroides 2.4.1
  3pu2-assembly1_A  TM=9.882E-01  e=2.589E-23  Cereibacter sphaeroides 2.4.1
  3pu2-assembly7_G  TM=9.969E-01  e=4.270E-23  Cereibacter sphaeroides 2.4.1
  3pu2-assembly4_D  TM=9.877E-01  e=3.614E-23  Cereibacter sphaeroides 2.4.1
  3pu2-assembly2_B  TM=9.805E-01  e=4.039E-23  Cereibacter sphaeroides 2.4.1

InterPro domains:
  IPR013538 Activator of Hsp90 ATPase homologue 1/2-like, C-terminal [PF08327] (23-154)
  IPR023393 START-like domain superfamily [G3DSA:3.30.530.20] (1-156)

Solvent-accessible surface area: 55330 Å² total

Secondary structure (DSSP, 8-state):
-PEE---BTTEE-EEEEESS-HHHHHHHHH-TTTGGGTS-BTTB--EEEE--STT-EEEEEEE-GGG-EEEEEEEEEEEETTTEEEEEEB----S-EEEEEEEEEETTEEEE--EE-SSTTHHHHHHT------HHHHHHH--TT-/---EE---BTTEE-EEEEESS-HHHHHHHHH-TTTGGGTS-BTTB--EEEE--STT-EEEEEEE-GGG-EEEEEEEEEEEETTTEEEEEEEES-----EEEEEEEEEETTEEEE--EE-SSTTHHHHHHT------HHHHHHH-----/-EEE---BTTEE-EEEEESS-HHHHHHHHH-TTTHHHHS-BTTB--EEEE--STT-EEEEEEE-GGG-EEEEEEEEEEEETTTEEEEEEEES----EEEEEEEEEETTEEEE--EE-SSTTTTTTS-S------HHHHHHH--TT--/-EEE---BTTEE-EEEEESS-HHHHHHHHH-TTTGGGTS-BTTB--EEEE--STT-EEEEEEE-GGG-EEEEEEEEEEEETTTEEEEEEB----EEEEEEEEEETTEEEE--EE-SSTTHHHHHHT------HHHHHHH--TT-/--EE----SSEE-EEEEESS-HHHHHHHHH-TTTGGGT--BTTB--EEEE--STT-EEEEEEE-GGG-EEEEEEEEEEEETTTEEEEEEEE----EEEEEEEEEETTEEEE--EE-SSTTTTTTT-TT-----HHHHHHH--TT--/-PEEP--BTTEE-EE-EESS-HHHHHHHHH-TTTGGGTS-BTTB--EEEE--STT-EEEEEEEEGGGEEEEEEEEEEEEETTTEEEEEEE--EEEEEEEEEETTEEEE--EE-SSTTHHHHHHT------HHHHHHH---S--/-B---BTTEE-B-EEESS-HHHHHHHHH-TTTGGGT--BTTB--EEEE--STT-EEEEEEE-GGG-EEEEEEEEEEEETTTEEEEEEEE---EEEEEEEEEETTEEEE--EE-SSTTHHHHHHT------HHHHHHH---S---/--EE---BTTEE-EEEEESS-HHHHHHHHH-TTTGGGTS-BTTB--EEEE--STT-EEEEEEE-GGG-EEEEEEEEEEEETTTEEEEEEB--EEEEEEEEEETTEEEE--EE-SSTTHHHHTTT------HHHHHHH--TT--

Sequence (1161 aa):
EIQIGPGSATRLEFRRHFAATPEQLWAALTSPALLPAWLFARGWPTECVFEPHKGGLIRQVWTGPEGRTRGLTGRVILAEPPHRLIHSELYDTGGETLVTLQLLPVEGGTELAAVDYATPEARDAVAASAATEEEAYRHLDVLAALDEIQIGPGSATRLEFRRHFAATPEQLWAALTSPALLPAWLFARGWPTECVFEPHKGGLIRQVWTGPEGRTRGLTGRVILAEPPHRLIHSELYDEDGGETLVTLQLLPVEGGTELAAVDYATPEARDAVAASAATEEEAYRHLDVLAALEIQIGPGSATRLEFRRHFAATPEQLWAALTSPALLPAWLFARGWPTECVFEPHKGGLIRQVWTGPEGRTRGLTGRVILAEPPHRLIHSELYDEDGETLVTLQLLPVEGGTELAAVDYATPEARDAVAASAATEEEAYRHLDVLAALEEIQIGPGSATRLEFRRHFAATPEQLWAALTSPALLPAWLFARGWPTECVFEPHKGGLIRQVWTGPEGRTRGLTGRVILAEPPHRLIHSELYDEETLVTLQLLPVEGGTELAAVDYATPEARDAVAASAATEEEAYRHLDVLAALEIQIGPGSATRLEFRRHFAATPEQLWAALTSPALLPAWLFARGWPTECVFEPHKGGLIRQVWTGPEGRTRGLTGRVILAEPPHRLIHSELYDEGETLVTLQLLPVEGGTELAAVDYATPEARDAVAASAATEEEAYRHLDVLAALEEIQIGPGSATRLEFRRHFAATPEQLWAALTSPALLPAWLFARGWPTECVFEPHKGGLIRQVWTGPEGRTRGLTGRVILAEPPHRLIHSELYETLVTLQLLPVEGGTELAAVDYATPEARDAVAASAATEEEAYRHLDVLAALEQIGPGSATRLEFRRHFAATPEQLWAALTSPALLPAWLFARGWPTECVFEPHKGGLIRQVWTGPEGRTRGLTGRVILAEPPHRLIHSELYDGETLVTLQLLPVEGGTELAAVDYATPEARDAVAASAATEEEAYRHLDVLAALEHEIQIGPGSATRLEFRRHFAATPEQLWAALTSPALLPAWLFARGWPTECVFEPHKGGLIRQVWTGPEGRTRGLTGRVILAEPPHRLIHSELYETLVTLQLLPVEGGTELAAVDYATPEARDAVAASAATEEEAYRHLDVLAALE

Organism: Cereibacter sphaeroides (strain ATCC 17023 / DSM 158 / JCM 6121 / CCUG 31486 / LMG 2827 / NBRC 12203 / NCIMB 8253 / ATH 2.4.1.) (NCBI:txid272943)

Foldseek 3Di:
DKDWDDADLFKTKIKDDAQAALQVVQCCVAPQVNVQQFVAFVQWGDDFAGDQAAQGKTKDWTAGPPGDIWIKIKGWHHHDPRAWTWIWIQIVHLDIKIDIWGWDADPRHIMIMMIGGDGSVSVVVVVVDCVVSVSRVVSVRVSVVD/DFKDWDPADLFKTKIKDDAQAALQVVQCCVAPQVNVQQFVAFDFWGDDFAGDQAAQGKTKDWTAGPPRDIKIWIKGWHHHDPPAWTWMWIPIPPDPDIWIDIWGWDADPRHIMIMMIGHDGSVSCVVVVPDCSVSSRRVVSVRVSVVD/DKDWDPADLFKTKIKDDAQAALLVVQCQVAPQVRVLQFLAADFWGDDFQGDQAAQGKTKDKTAGDPRDIKIWIWGWHHHDPRAKTWMWIDIPDPWIKIDIWGWDADPRHIMIMMIGHDGSVVVVVDDVPVCVSVSRVVSVRVVVVVD/DKDWDPADLFKTKIKDDAQAALLVVQCQVAPQVRVQQQPAADFWGDDFDGDQAAFGKTKDWTAGPPRDIWIWIWGWHHHDPPAWTWMWIDTPPTKIDIWGWDADVRHIMIMMIGHDGSVVVVVPVPDCVVSVSRVVSVRCCVVD/DKDWDPADLFKTKIKDDAQAALQVVQCCVAPQVNVQQQPAQVNFGDDFAGDQAAQGKTKDKTADPPRDIKIKIKGWHHHDPRAKTWMWIDIPVDIKIDIWGWDADPRHIMIMMIGHDGSCSVVVVDVVPVVSVRSVVSVNCVVPPD/DKDWDPADLFKTKIKDDAQAALQVVQCCVAPQVNVQQFVDAPPWGDDFAGDQAAQGKTKDWTADPPRDIQIWIKGWHHHDPPAWTWMAIGSRKIDIWGWDADPSHIMIMMIGHDGSVVVVVPVPDQVPSVRRVVSVRCVVVPD/DWDDADLFKTKDKDDAQAALQLVQCCVAPQVNVLQFVAFDFWGDDFAGDQAAQGKTKDKTAGPPRDIKIKIWGWHHHDPPAWTWMWIGICPIKIDIWGWDDDPNHIMIMMIGHDGSVVVVVPVPDQVPSVRSVVSVNCSVVPDD/DKDWDPADLFKTKIKFDALAALQVVQCCVAPQVNVLQQVAAVQWGDDFAGDQAAFGKTKDKTQGPPRDIQMKIWGWHHHDPSAWTWMAIGSGKIDIWGWDADPSHIMIMMIGGDGSVVCVVVVPDQSPSVRSVVSVNVSVVPD

CATH classification: 3.30.530.20

Radius of gyration: 42.1 Å; Cα contacts (8 Å, |Δi|>4): 2587; chains: 8; bounding box: 81×57×144 Å

B-factor: mean 66.91, std 28.16, range [8.37, 194.37]